Protein AF-0000000066796458 (afdb_homodimer)

InterPro domains:
  IPR023753 FAD/NAD(P)-binding domain [PF07992] (12-344)
  IPR036188 FAD/NAD(P)-binding domain superfamily [SSF51905] (10-226)
  IPR036188 FAD/NAD(P)-binding domain superfamily [SSF51905] (180-357)
  IPR045024 Alternative NADH dehydrogenase [PTHR43706] (9-433)
  IPR054585 External alternative NADH-ubiquinone oxidoreductase-like, C-terminal domain [PF22366] (369-431)

GO terms:
  GO:0005739 mitochondrion (C, HTP)
  GO:0020023 kinetoplast (C, HTP)
  GO:0005737 cytoplasm (C, IDA)
  GO:0020023 kinetoplast (C, IDA)
  GO:0006120 mitochondrial electron transport, NADH to ubiquinone (P, TAS)

Nearest PDB structures (foldseek):
  4g9k-assembly1_B  TM=8.870E-01  e=6.643E-41  Saccharomyces cerevisiae S288C
  4g6h-assembly1_A  TM=8.656E-01  e=2.633E-40  Saccharomyces cerevisiae S288C
  4g74-assembly1_A  TM=8.724E-01  e=1.170E-39  Saccharomyces cerevisiae S288C
  5yjw-assembly1_A-2  TM=8.589E-01  e=6.544E-39  Saccharomyces cerevisiae S288C
  5yjx-assembly1_A  TM=8.489E-01  e=7.285E-38  Saccharomyces cerevisiae S288C

pLDDT: mean 87.59, std 17.46, range [17.95, 98.94]

Radius of gyration: 33.26 Å; Cα contacts (8 Å, |Δi|>4): 1924; chains: 2; bounding box: 100×132×103 Å

Structure (mmCIF, N/CA/C/O backbone):
data_AF-0000000066796458-model_v1
#
loop_
_entity.id
_entity.type
_entity.pdbx_description
1 polymer 'NADH dehydrogenase'
#
loop_
_atom_site.group_PDB
_atom_site.id
_atom_site.type_symbol
_atom_site.label_atom_id
_atom_site.label_alt_id
_atom_site.label_comp_id
_atom_site.label_asym_id
_atom_site.label_entity_id
_atom_site.label_seq_id
_atom_site.pdbx_PDB_ins_code
_atom_site.Cartn_x
_atom_site.Cartn_y
_atom_site.Cartn_z
_atom_site.occupancy
_atom_site.B_iso_or_equiv
_atom_site.auth_seq_id
_atom_site.auth_comp_id
_atom_site.auth_asym_id
_atom_site.auth_atom_id
_atom_site.pdbx_PDB_model_num
ATOM 1 N N . MET A 1 1 ? 23.719 58.906 5.25 1 24.83 1 MET A N 1
ATOM 2 C CA . MET A 1 1 ? 22.719 58.219 6.074 1 24.83 1 MET A CA 1
ATOM 3 C C . MET A 1 1 ? 22.438 56.812 5.531 1 24.83 1 MET A C 1
ATOM 5 O O . MET A 1 1 ? 21.875 56.656 4.441 1 24.83 1 MET A O 1
ATOM 9 N N . ILE A 1 2 ? 23.312 55.938 5.594 1 31.08 2 ILE A N 1
ATOM 10 C CA . ILE A 1 2 ? 23.359 54.594 5.008 1 31.08 2 ILE A CA 1
ATOM 11 C C . ILE A 1 2 ? 22.141 53.812 5.461 1 31.08 2 ILE A C 1
ATOM 13 O O . ILE A 1 2 ? 21.891 53.656 6.664 1 31.08 2 ILE A O 1
ATOM 17 N N . CYS A 1 3 ? 21.016 53.969 4.75 1 30.38 3 CYS A N 1
ATOM 18 C CA . CYS A 1 3 ? 19.812 53.188 4.992 1 30.38 3 CYS A CA 1
ATOM 19 C C . CYS A 1 3 ? 20.172 51.75 5.324 1 30.38 3 CYS A C 1
ATOM 21 O O . CYS A 1 3 ? 20.781 51.031 4.508 1 30.38 3 CYS A O 1
ATOM 23 N N . ARG A 1 4 ? 20.781 51.531 6.461 1 32.91 4 ARG A N 1
ATOM 24 C CA . ARG A 1 4 ? 20.906 50.156 6.918 1 32.91 4 ARG A CA 1
ATOM 25 C C . ARG A 1 4 ? 19.656 49.344 6.559 1 32.91 4 ARG A C 1
ATOM 27 O O . ARG A 1 4 ? 18.578 49.562 7.137 1 32.91 4 ARG A O 1
ATOM 34 N N . THR A 1 5 ? 19.375 49.219 5.312 1 35.66 5 THR A N 1
ATOM 35 C CA . THR A 1 5 ? 18.359 48.281 4.875 1 35.66 5 THR A CA 1
ATOM 36 C C . THR A 1 5 ? 18.344 47.062 5.785 1 35.66 5 THR A C 1
ATOM 38 O O . THR A 1 5 ? 19.281 46.25 5.773 1 35.66 5 THR A O 1
ATOM 41 N N . SER A 1 6 ? 18.203 47.219 7.023 1 37.72 6 SER A N 1
ATOM 42 C CA . SER A 1 6 ? 17.984 46.094 7.945 1 37.72 6 SER A CA 1
ATOM 43 C C . SER A 1 6 ? 17.281 44.938 7.254 1 37.72 6 SER A C 1
ATOM 45 O O . SER A 1 6 ? 16.188 45.094 6.723 1 37.72 6 SER A O 1
ATOM 47 N N . PHE A 1 7 ? 17.828 44.219 6.367 1 44.56 7 PHE A N 1
ATOM 48 C CA . PHE A 1 7 ? 17.328 42.969 5.77 1 44.56 7 PHE A CA 1
ATOM 49 C C . PHE A 1 7 ? 16.375 42.25 6.719 1 44.56 7 PHE A C 1
ATOM 51 O O . PHE A 1 7 ? 16.812 41.625 7.688 1 44.56 7 PHE A O 1
ATOM 58 N N . LEU A 1 8 ? 15.32 42.844 7.133 1 55 8 LEU A N 1
ATOM 59 C CA . LEU A 1 8 ? 14.312 42.375 8.078 1 55 8 LEU A CA 1
ATOM 60 C C . LEU A 1 8 ? 13.93 40.938 7.805 1 55 8 LEU A C 1
ATOM 62 O O . LEU A 1 8 ? 13.594 40.594 6.672 1 55 8 LEU A O 1
ATOM 66 N N . ARG A 1 9 ? 14.398 40 8.609 1 80.75 9 ARG A N 1
ATOM 67 C CA . ARG A 1 9 ? 14.102 38.562 8.594 1 80.75 9 ARG A CA 1
ATOM 68 C C . ARG A 1 9 ? 12.602 38.312 8.5 1 80.75 9 ARG A C 1
ATOM 70 O O . ARG A 1 9 ? 11.812 38.969 9.164 1 80.75 9 ARG A O 1
ATOM 77 N N . LYS A 1 10 ? 12.133 37.625 7.461 1 92.44 10 LYS A N 1
ATOM 78 C CA . LYS A 1 10 ? 10.727 37.219 7.324 1 92.44 10 LYS A CA 1
ATOM 79 C C . LYS A 1 10 ? 10.219 36.531 8.586 1 92.44 10 LYS A C 1
ATOM 81 O O . LYS A 1 10 ? 10.938 35.75 9.195 1 92.44 10 LYS A O 1
ATOM 86 N N . PRO A 1 11 ? 9.039 37 9 1 97.06 11 PRO A N 1
ATOM 87 C CA . PRO A 1 11 ? 8.453 36.312 10.156 1 97.06 11 PRO A CA 1
ATOM 88 C C . PRO A 1 11 ? 8.273 34.812 9.914 1 97.06 11 PRO A C 1
ATOM 90 O O . PRO A 1 11 ? 7.906 34.375 8.812 1 97.06 11 PRO A O 1
ATOM 93 N N . LYS A 1 12 ? 8.547 34.062 10.914 1 98 12 LYS A N 1
ATOM 94 C CA . LYS A 1 12 ? 8.391 32.625 10.852 1 98 12 LYS A CA 1
ATOM 95 C C . LYS A 1 12 ? 6.953 32.219 11.164 1 98 12 LYS A C 1
ATOM 97 O O . LYS A 1 12 ? 6.457 32.469 12.266 1 98 12 LYS A O 1
ATOM 102 N N . VAL A 1 13 ? 6.324 31.625 10.18 1 98.75 13 VAL A N 1
ATOM 103 C CA . VAL A 1 13 ? 4.973 31.094 10.336 1 98.75 13 VAL A CA 1
ATOM 104 C C . VAL A 1 13 ? 5.02 29.578 10.406 1 98.75 13 VAL A C 1
ATOM 106 O O . VAL A 1 13 ? 5.414 28.906 9.445 1 98.75 13 VAL A O 1
ATOM 109 N N . VAL A 1 14 ? 4.621 29 11.547 1 98.81 14 VAL A N 1
ATOM 110 C CA . VAL A 1 14 ? 4.637 27.547 11.773 1 98.81 14 VAL A CA 1
ATOM 111 C C . VAL A 1 14 ? 3.215 27 11.695 1 98.81 14 VAL A C 1
ATOM 113 O O . VAL A 1 14 ? 2.301 27.531 12.328 1 98.81 14 VAL A O 1
ATOM 116 N N . VAL A 1 15 ? 3.023 26.016 10.906 1 98.88 15 VAL A N 1
ATOM 117 C CA . VAL A 1 15 ? 1.734 25.359 10.727 1 98.88 15 VAL A CA 1
ATOM 118 C C . VAL A 1 15 ? 1.829 23.906 11.203 1 98.88 15 VAL A C 1
ATOM 120 O O . VAL A 1 15 ? 2.73 23.172 10.789 1 98.88 15 VAL A O 1
ATOM 123 N N . VAL A 1 16 ? 0.887 23.469 12.031 1 98.81 16 VAL A N 1
ATOM 124 C CA . VAL A 1 16 ? 0.865 22.094 12.523 1 98.81 16 VAL A CA 1
ATOM 125 C C . VAL A 1 16 ? -0.276 21.328 11.867 1 98.81 16 VAL A C 1
ATOM 127 O O . VAL A 1 16 ? -1.442 21.5 12.219 1 98.81 16 VAL A O 1
ATOM 130 N N . GLY A 1 17 ? 0.094 20.484 10.914 1 98.5 17 GLY A N 1
ATOM 131 C CA . GLY A 1 17 ? -0.907 19.656 10.273 1 98.5 17 GLY A CA 1
ATOM 132 C C . GLY A 1 17 ? -0.966 19.828 8.773 1 98.5 17 GLY A C 1
ATOM 133 O O . GLY A 1 17 ? -0.802 20.953 8.273 1 98.5 17 GLY A O 1
ATOM 134 N N . THR A 1 18 ? -1.257 18.734 8.055 1 98.12 18 THR A N 1
ATOM 135 C CA . THR A 1 18 ? -1.373 18.766 6.598 1 98.12 18 THR A CA 1
ATOM 136 C C . THR A 1 18 ? -2.762 18.312 6.16 1 98.12 18 THR A C 1
ATOM 138 O O . THR A 1 18 ? -2.92 17.719 5.086 1 98.12 18 THR A O 1
ATOM 141 N N . GLY A 1 19 ? -3.783 18.5 7 1 97.56 19 GLY A N 1
ATOM 142 C CA . GLY A 1 19 ? -5.164 18.266 6.617 1 97.56 19 GLY A CA 1
ATOM 143 C C . GLY A 1 19 ? -5.754 19.375 5.773 1 97.56 19 GLY A C 1
ATOM 144 O O . GLY A 1 19 ? -5.02 20.172 5.188 1 97.56 19 GLY A O 1
ATOM 145 N N . TRP A 1 20 ? -7.023 19.422 5.715 1 97.31 20 TRP A N 1
ATOM 146 C CA . TRP A 1 20 ? -7.734 20.375 4.867 1 97.31 20 TRP A CA 1
ATOM 147 C C . TRP A 1 20 ? -7.395 21.812 5.254 1 97.31 20 TRP A C 1
ATOM 149 O O . TRP A 1 20 ? -7.012 22.609 4.406 1 97.31 20 TRP A O 1
ATOM 159 N N . ALA A 1 21 ? -7.473 22.125 6.512 1 98.56 21 ALA A N 1
ATOM 160 C CA . ALA A 1 21 ? -7.23 23.5 6.965 1 98.56 21 ALA A CA 1
ATOM 161 C C . ALA A 1 21 ? -5.777 23.906 6.742 1 98.56 21 ALA A C 1
ATOM 163 O O . ALA A 1 21 ? -5.496 24.953 6.176 1 98.56 21 ALA A O 1
ATOM 164 N N . GLY A 1 22 ? -4.887 23 7.145 1 98.62 22 GLY A N 1
ATOM 165 C CA . GLY A 1 22 ? -3.467 23.281 7.008 1 98.62 22 GLY A CA 1
ATOM 166 C C . GLY A 1 22 ? -3.025 23.438 5.566 1 98.62 22 GLY A C 1
ATOM 167 O O . GLY A 1 22 ? -2.303 24.375 5.23 1 98.62 22 GLY A O 1
ATOM 168 N N . CYS A 1 23 ? -3.441 22.641 4.738 1 97.5 23 CYS A N 1
ATOM 169 C CA . CYS A 1 23 ? -3 22.641 3.348 1 97.5 23 CYS A CA 1
ATOM 170 C C . CYS A 1 23 ? -3.51 23.875 2.615 1 97.5 23 CYS A C 1
ATOM 172 O O . CYS A 1 23 ? -2.785 24.469 1.818 1 97.5 23 CYS A O 1
ATOM 174 N N . TYR A 1 24 ? -4.758 24.266 2.844 1 97.88 24 TYR A N 1
ATOM 175 C CA . TYR A 1 24 ? -5.297 25.453 2.176 1 97.88 24 TYR A CA 1
ATOM 176 C C . TYR A 1 24 ? -4.633 26.719 2.695 1 97.88 24 TYR A C 1
ATOM 178 O O . TYR A 1 24 ? -4.395 27.656 1.933 1 97.88 24 TYR A O 1
ATOM 186 N N . PHE A 1 25 ? -4.332 26.734 3.963 1 98.75 25 PHE A N 1
ATOM 187 C CA . PHE A 1 25 ? -3.582 27.859 4.52 1 98.75 25 PHE A CA 1
ATOM 188 C C . PHE A 1 25 ? -2.205 27.953 3.875 1 98.75 25 PHE A C 1
ATOM 190 O O . PHE A 1 25 ? -1.807 29.031 3.412 1 98.75 25 PHE A O 1
ATOM 197 N N . VAL A 1 26 ? -1.498 26.812 3.852 1 98.5 26 VAL A N 1
ATOM 198 C CA . VAL A 1 26 ? -0.146 26.75 3.309 1 98.5 26 VAL A CA 1
ATOM 199 C C . VAL A 1 26 ? -0.166 27.125 1.828 1 98.5 26 VAL A C 1
ATOM 201 O O . VAL A 1 26 ? 0.687 27.875 1.363 1 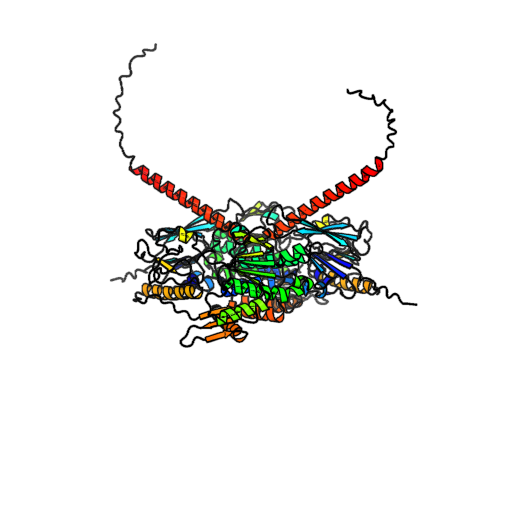98.5 26 VAL A O 1
ATOM 204 N N . ARG A 1 27 ? -1.119 26.609 1.102 1 97.25 27 ARG A N 1
ATOM 205 C CA . ARG A 1 27 ? -1.263 26.875 -0.326 1 97.25 27 ARG A CA 1
ATOM 206 C C . ARG A 1 27 ? -1.383 28.359 -0.599 1 97.25 27 ARG A C 1
ATOM 208 O O . ARG A 1 27 ? -0.765 28.891 -1.532 1 97.25 27 ARG A O 1
ATOM 215 N N . ASP A 1 28 ? -2.15 29.094 0.229 1 97.88 28 ASP A N 1
ATOM 216 C CA . ASP A 1 28 ? -2.514 30.469 -0.081 1 97.88 28 ASP A CA 1
ATOM 217 C C . ASP A 1 28 ? -1.614 31.453 0.66 1 97.88 28 ASP A C 1
ATOM 219 O O . ASP A 1 28 ? -1.725 32.656 0.469 1 97.88 28 ASP A O 1
ATOM 223 N N . THR A 1 29 ? -0.747 30.969 1.552 1 98.38 29 THR A N 1
ATOM 224 C CA . THR A 1 29 ? 0.229 31.828 2.199 1 98.38 29 THR A CA 1
ATOM 225 C C . THR A 1 29 ? 1.327 32.25 1.221 1 98.38 29 THR A C 1
ATOM 227 O O . THR A 1 29 ? 1.844 31.406 0.478 1 98.38 29 THR A O 1
ATOM 230 N N . LYS A 1 30 ? 1.652 33.531 1.24 1 97.62 30 LYS A N 1
ATOM 231 C CA . LYS A 1 30 ? 2.668 34.031 0.325 1 97.62 30 LYS A CA 1
ATOM 232 C C . LYS A 1 30 ? 4.07 33.844 0.896 1 97.62 30 LYS A C 1
ATOM 234 O O . LYS A 1 30 ? 4.441 34.5 1.874 1 97.62 30 LYS A O 1
ATOM 239 N N . PRO A 1 31 ? 4.809 33 0.261 1 96.25 31 PRO A N 1
ATOM 240 C CA . PRO A 1 31 ? 6.145 32.719 0.79 1 96.25 31 PRO A CA 1
ATOM 241 C C . PRO A 1 31 ? 7.082 33.906 0.721 1 96.25 31 PRO A C 1
ATOM 243 O O . PRO A 1 31 ? 8.141 33.906 1.354 1 96.25 31 PRO A O 1
ATOM 246 N N . GLN A 1 32 ? 6.766 34.938 -0.009 1 96.06 32 GLN A N 1
ATOM 247 C CA . GLN A 1 32 ? 7.562 36.156 -0.087 1 96.06 32 GLN A CA 1
ATOM 248 C C . GLN A 1 32 ? 7.438 37 1.19 1 96.06 32 GLN A C 1
ATOM 250 O O . GLN A 1 32 ? 8.312 37.812 1.498 1 96.06 32 GLN A O 1
ATOM 255 N N . LEU A 1 33 ? 6.406 36.719 1.943 1 96.62 33 LEU A N 1
ATOM 256 C CA . LEU A 1 33 ? 6.117 37.531 3.127 1 96.62 33 LEU A CA 1
ATOM 257 C C . LEU A 1 33 ? 6.504 36.781 4.398 1 96.62 33 LEU A C 1
ATOM 259 O O . LEU A 1 33 ? 6.668 37.375 5.457 1 96.62 33 LEU A O 1
ATOM 263 N N . ALA A 1 34 ? 6.637 35.469 4.297 1 96.75 34 ALA A N 1
ATOM 264 C CA . ALA A 1 34 ? 6.801 34.688 5.504 1 96.75 34 ALA A CA 1
ATOM 265 C C . ALA A 1 34 ? 7.777 33.531 5.27 1 96.75 34 ALA A C 1
ATOM 267 O O . ALA A 1 34 ? 7.883 33 4.148 1 96.75 34 ALA A O 1
ATOM 268 N N . GLU A 1 35 ? 8.492 33.188 6.332 1 97.75 35 GLU A N 1
ATOM 269 C CA . GLU A 1 35 ? 9.188 31.906 6.406 1 97.75 35 GLU A CA 1
ATOM 270 C C . GLU A 1 35 ? 8.258 30.797 6.898 1 97.75 35 GLU A C 1
ATOM 272 O O . GLU A 1 35 ? 7.82 30.812 8.055 1 97.75 35 GLU A O 1
ATOM 277 N N . LEU A 1 36 ? 8.023 29.844 6.039 1 98.19 36 LEU A N 1
ATOM 278 C CA . LEU A 1 36 ? 6.984 28.844 6.301 1 98.19 36 LEU A CA 1
ATOM 279 C C . LEU A 1 36 ? 7.594 27.547 6.824 1 98.19 36 LEU A C 1
ATOM 281 O O . LEU A 1 36 ? 8.516 27 6.215 1 98.19 36 LEU A O 1
ATOM 285 N N . HIS A 1 37 ? 7.105 27.078 7.953 1 98.5 37 HIS A N 1
ATOM 286 C CA . HIS A 1 37 ? 7.441 25.766 8.516 1 98.5 37 HIS A CA 1
ATOM 287 C C . HIS A 1 37 ? 6.195 24.922 8.734 1 98.5 37 HIS A C 1
ATOM 289 O O . HIS A 1 37 ? 5.297 25.312 9.492 1 98.5 37 HIS A O 1
ATOM 295 N N . VAL A 1 38 ? 6.168 23.781 8.062 1 98.75 38 VAL A N 1
ATOM 296 C CA . VAL A 1 38 ? 5.031 22.875 8.195 1 98.75 38 VAL A CA 1
ATOM 297 C C . VAL A 1 38 ? 5.453 21.625 8.977 1 98.75 38 VAL A C 1
ATOM 299 O O . VAL A 1 38 ? 6.422 20.953 8.609 1 98.75 38 VAL A O 1
ATOM 302 N N . LEU A 1 39 ? 4.754 21.344 10.062 1 98.5 39 LEU A N 1
ATOM 303 C CA . LEU A 1 39 ? 5.012 20.188 10.922 1 98.5 39 LEU A CA 1
ATOM 304 C C . LEU A 1 39 ? 3.857 19.203 10.867 1 98.5 39 LEU A C 1
ATOM 306 O O . LEU A 1 39 ? 2.701 19.578 11.07 1 98.5 39 LEU A O 1
ATOM 310 N N . SER A 1 40 ? 4.168 17.984 10.547 1 97.88 40 SER A N 1
ATOM 311 C CA . SER A 1 40 ? 3.113 16.984 10.469 1 97.88 40 SER A CA 1
ATOM 312 C C . SER A 1 40 ? 3.697 15.57 10.477 1 97.88 40 SER A C 1
ATOM 314 O O . SER A 1 40 ? 4.887 15.383 10.211 1 97.88 40 SER A O 1
ATOM 316 N N . THR A 1 41 ? 2.871 14.617 10.812 1 94.62 41 THR A N 1
ATOM 317 C CA . THR A 1 41 ? 3.283 13.219 10.758 1 94.62 41 THR A CA 1
ATOM 318 C C . THR A 1 41 ? 3.201 12.688 9.328 1 94.62 41 THR A C 1
ATOM 320 O O . THR A 1 41 ? 3.801 11.656 9.016 1 94.62 41 THR A O 1
ATOM 323 N N . ARG A 1 42 ? 2.467 13.367 8.516 1 94.06 42 ARG A N 1
ATOM 324 C CA . ARG A 1 42 ? 2.322 12.977 7.117 1 94.06 42 ARG A CA 1
ATOM 325 C C . ARG A 1 42 ? 2.756 14.109 6.191 1 94.06 42 ARG A C 1
ATOM 327 O O . ARG A 1 42 ? 2.477 15.281 6.457 1 94.06 42 ARG A O 1
ATOM 334 N N . ASN A 1 43 ? 3.316 13.805 5.043 1 96.62 43 ASN A N 1
ATOM 335 C CA . ASN A 1 43 ? 3.875 14.82 4.16 1 96.62 43 ASN A CA 1
ATOM 336 C C . ASN A 1 43 ? 2.924 15.148 3.012 1 96.62 43 ASN A C 1
ATOM 338 O O . ASN A 1 43 ? 3.355 15.625 1.959 1 96.62 43 ASN A O 1
ATOM 342 N N . HIS A 1 44 ? 1.617 14.789 3.174 1 96.56 44 HIS A N 1
ATOM 343 C CA . HIS A 1 44 ? 0.703 15 2.057 1 96.56 44 HIS A CA 1
ATOM 344 C C . HIS A 1 44 ? -0.709 15.297 2.547 1 96.56 44 HIS A C 1
ATOM 346 O O . HIS A 1 44 ? -1.036 15.031 3.707 1 96.56 44 HIS A O 1
ATOM 352 N N . HIS A 1 45 ? -1.419 15.938 1.652 1 96.56 45 HIS A N 1
ATOM 353 C CA . HIS A 1 45 ? -2.852 16.141 1.825 1 96.56 45 HIS A CA 1
ATOM 354 C C . HIS A 1 45 ? -3.65 14.977 1.254 1 96.56 45 HIS A C 1
ATOM 356 O O . HIS A 1 45 ? -3.295 14.422 0.209 1 96.56 45 HIS A O 1
ATOM 362 N N . VAL A 1 46 ? -4.68 14.57 1.955 1 96.38 46 VAL A N 1
ATOM 363 C CA . VAL A 1 46 ? -5.566 13.516 1.486 1 96.38 46 VAL A CA 1
ATOM 364 C C . VAL A 1 46 ? -6.93 14.094 1.133 1 96.38 46 VAL A C 1
ATOM 366 O O . VAL A 1 46 ? -7.531 14.82 1.933 1 96.38 46 VAL A O 1
ATOM 369 N N . LEU A 1 47 ? -7.367 13.797 -0.037 1 94.88 47 LEU A N 1
ATOM 370 C CA . LEU A 1 47 ? -8.734 14.141 -0.416 1 94.88 47 LEU A CA 1
ATOM 371 C C . LEU A 1 47 ? -9.727 13.141 0.167 1 94.88 47 LEU A C 1
ATOM 373 O O . LEU A 1 47 ? -10.242 12.281 -0.551 1 94.88 47 LEU A O 1
ATOM 377 N N . THR A 1 48 ? -10.125 13.375 1.337 1 93.19 48 THR A N 1
ATOM 378 C CA . THR A 1 48 ? -10.805 12.406 2.191 1 93.19 48 THR A CA 1
ATOM 379 C C . THR A 1 48 ? -12.18 12.062 1.622 1 93.19 48 THR A C 1
ATOM 381 O O . THR A 1 48 ? -12.672 10.945 1.813 1 93.19 48 THR A O 1
ATOM 384 N N . PRO A 1 49 ? -12.859 12.922 0.902 1 90.31 49 PRO A N 1
ATOM 385 C CA . PRO A 1 49 ? -14.172 12.531 0.362 1 90.31 49 PRO A CA 1
ATOM 386 C C . PRO A 1 49 ? -14.078 11.383 -0.64 1 90.31 49 PRO A C 1
ATOM 388 O O . PRO A 1 49 ? -15.062 10.688 -0.881 1 90.31 49 PRO A O 1
ATOM 391 N N . LEU A 1 50 ? -12.961 11.219 -1.233 1 93.69 50 LEU A N 1
ATOM 392 C CA . LEU A 1 50 ? -12.781 10.172 -2.234 1 93.69 50 LEU A CA 1
ATOM 393 C C . LEU A 1 50 ? -12.18 8.922 -1.607 1 93.69 50 LEU A C 1
ATOM 395 O O . LEU A 1 50 ? -12.008 7.906 -2.283 1 93.69 50 LEU A O 1
ATOM 399 N N . LEU A 1 51 ? -11.898 8.969 -0.335 1 94.94 51 LEU A N 1
ATOM 400 C CA . LEU A 1 51 ? -11.219 7.895 0.381 1 94.94 51 LEU A CA 1
ATOM 401 C C . LEU A 1 51 ? -12.031 6.605 0.329 1 94.94 51 LEU A C 1
ATOM 403 O O . LEU A 1 51 ? -11.477 5.523 0.12 1 94.94 51 LEU A O 1
ATOM 407 N N . PRO A 1 52 ? -13.398 6.637 0.462 1 95 52 PRO A N 1
ATOM 408 C CA . PRO A 1 52 ? -14.188 5.402 0.424 1 95 52 PRO A CA 1
ATOM 409 C C . PRO A 1 52 ? -14.016 4.633 -0.885 1 95 52 PRO A C 1
ATOM 411 O O . PRO A 1 52 ? -13.977 3.4 -0.879 1 95 52 PRO A O 1
ATOM 414 N N . GLN A 1 53 ? -13.82 5.312 -1.939 1 95.12 53 GLN A N 1
ATOM 415 C CA . GLN A 1 53 ? -13.719 4.676 -3.248 1 95.12 53 GLN A CA 1
ATOM 416 C C . GLN A 1 53 ? -12.398 3.932 -3.395 1 95.12 53 GLN A C 1
ATOM 418 O O . GLN A 1 53 ? -12.258 3.068 -4.266 1 95.12 53 GLN A O 1
ATOM 423 N N . THR A 1 54 ? -11.414 4.266 -2.602 1 96.31 54 THR A N 1
ATOM 424 C CA . THR A 1 54 ? -10.141 3.549 -2.65 1 96.31 54 THR A CA 1
ATOM 425 C C . THR A 1 54 ? -10.258 2.191 -1.962 1 96.31 54 THR A C 1
ATOM 427 O O . THR A 1 54 ? -9.547 1.25 -2.311 1 96.31 54 THR A O 1
ATOM 430 N N . THR A 1 55 ? -11.18 2.027 -1.027 1 96.88 55 THR A N 1
ATOM 431 C CA . THR A 1 55 ? -11.328 0.794 -0.262 1 96.88 55 THR A CA 1
ATOM 432 C C . THR A 1 55 ? -11.891 -0.32 -1.136 1 96.88 55 THR A C 1
ATOM 434 O O . THR A 1 55 ? -11.758 -1.502 -0.813 1 96.88 55 THR A O 1
ATOM 437 N N . THR A 1 56 ? -12.562 0.054 -2.223 1 95.69 56 THR A N 1
ATOM 438 C CA . THR A 1 56 ? -13.195 -0.943 -3.076 1 95.69 56 THR A CA 1
ATOM 439 C C . THR A 1 56 ? -12.438 -1.093 -4.391 1 95.69 56 THR A C 1
ATOM 441 O O . THR A 1 56 ? -12.867 -1.835 -5.281 1 95.69 56 THR A O 1
ATOM 444 N N . GLY A 1 57 ? -11.375 -0.358 -4.562 1 93 57 GLY A N 1
ATOM 445 C CA . GLY A 1 57 ? -10.531 -0.533 -5.727 1 93 57 GLY A CA 1
ATOM 446 C C . GLY A 1 57 ? -10.93 0.347 -6.898 1 93 57 GLY A C 1
ATOM 447 O O . GLY A 1 57 ? -10.391 0.209 -8 1 93 57 GLY A O 1
ATOM 448 N N . THR A 1 58 ? -11.859 1.288 -6.703 1 93.75 58 THR A N 1
ATOM 449 C CA . THR A 1 58 ? -12.258 2.209 -7.762 1 93.75 58 THR A CA 1
ATOM 450 C C . THR A 1 58 ? -11.148 3.213 -8.055 1 93.75 58 THR A C 1
ATOM 452 O O . THR A 1 58 ? -10.852 3.5 -9.211 1 93.75 58 THR A O 1
ATOM 455 N N . LEU A 1 59 ? -10.609 3.736 -6.988 1 94.25 59 LEU A N 1
ATOM 456 C CA . LEU A 1 59 ? -9.508 4.691 -7.094 1 94.25 59 LEU A CA 1
ATOM 457 C C . LEU A 1 59 ? -8.234 4.125 -6.48 1 94.25 59 LEU A C 1
ATOM 459 O O . LEU A 1 59 ? -8.289 3.348 -5.523 1 94.25 59 LEU A O 1
ATOM 463 N N . GLU A 1 60 ? -7.133 4.52 -7.078 1 94.62 60 GLU A N 1
ATOM 464 C CA . GLU A 1 60 ? -5.844 4.223 -6.461 1 94.62 60 GLU A CA 1
ATOM 465 C C . GLU A 1 60 ? -5.562 5.16 -5.289 1 94.62 60 GLU A C 1
ATOM 467 O O . GLU A 1 60 ? -5.945 6.328 -5.32 1 94.62 60 GLU A O 1
ATOM 472 N N . PHE A 1 61 ? -4.875 4.715 -4.348 1 95.44 61 PHE A N 1
ATOM 473 C CA . PHE A 1 61 ? -4.629 5.457 -3.115 1 95.44 61 PHE A CA 1
ATOM 474 C C . PHE A 1 61 ? -3.861 6.738 -3.4 1 95.44 61 PHE A C 1
ATOM 476 O O . PHE A 1 61 ? -4.219 7.809 -2.9 1 95.44 61 PHE A O 1
ATOM 483 N N . ARG A 1 62 ? -2.877 6.688 -4.164 1 93 62 ARG A N 1
ATOM 484 C CA . ARG A 1 62 ? -2.01 7.836 -4.398 1 93 62 ARG A CA 1
ATOM 485 C C . ARG A 1 62 ? -2.717 8.891 -5.242 1 93 62 ARG A C 1
ATOM 487 O O . ARG A 1 62 ? -2.318 10.055 -5.246 1 93 62 ARG A O 1
ATOM 494 N N . SER A 1 63 ? -3.758 8.508 -5.934 1 93.62 63 SER A N 1
ATOM 495 C CA . SER A 1 63 ? -4.488 9.445 -6.781 1 93.62 63 SER A CA 1
ATOM 496 C C . SER A 1 63 ? -5.199 10.508 -5.949 1 93.62 63 SER A C 1
ATOM 498 O O . SER A 1 63 ? -5.555 11.57 -6.465 1 93.62 63 SER A O 1
ATOM 500 N N . ILE A 1 64 ? -5.355 10.258 -4.66 1 95.25 64 ILE A N 1
ATOM 501 C CA . ILE A 1 64 ? -6.094 11.211 -3.842 1 95.25 64 ILE A CA 1
ATOM 502 C C . ILE A 1 64 ? -5.16 11.844 -2.811 1 95.25 64 ILE A C 1
ATOM 504 O O . ILE A 1 64 ? -5.613 12.367 -1.794 1 95.25 64 ILE A O 1
ATOM 508 N N . CYS A 1 65 ? -3.863 11.648 -2.998 1 95.5 65 CYS A N 1
ATOM 509 C CA . CYS A 1 65 ? -2.842 12.242 -2.141 1 95.5 65 CYS A CA 1
ATOM 510 C C . CYS A 1 65 ? -2.062 13.32 -2.885 1 95.5 65 CYS A C 1
ATOM 512 O O . CYS A 1 65 ? -1.733 13.148 -4.059 1 95.5 65 CYS A O 1
ATOM 514 N N . GLU A 1 66 ? -1.771 14.375 -2.225 1 94.25 66 GLU A N 1
ATOM 515 C CA . GLU A 1 66 ? -0.934 15.43 -2.789 1 94.25 66 GLU A CA 1
ATOM 516 C C . GLU A 1 66 ? 0.163 15.844 -1.814 1 94.25 66 GLU A C 1
ATOM 518 O O . GLU A 1 66 ? -0.124 16.344 -0.726 1 94.25 66 GLU A O 1
ATOM 523 N N . PRO A 1 67 ? 1.41 15.656 -2.234 1 94.88 67 PRO A N 1
ATOM 524 C CA . PRO A 1 67 ? 2.5 16.094 -1.354 1 94.88 67 PRO A CA 1
ATOM 525 C C . PRO A 1 67 ? 2.436 17.578 -1.015 1 94.88 67 PRO A C 1
ATOM 527 O O . PRO A 1 67 ? 2.094 18.391 -1.873 1 94.88 67 PRO A O 1
ATOM 530 N N . ILE A 1 68 ? 2.799 17.922 0.188 1 96.69 68 ILE A N 1
ATOM 531 C CA . ILE A 1 68 ? 2.695 19.297 0.681 1 96.69 68 ILE A CA 1
ATOM 532 C C . ILE A 1 68 ? 3.633 20.203 -0.113 1 96.69 68 ILE A C 1
ATOM 534 O O . ILE A 1 68 ? 3.328 21.375 -0.341 1 96.69 68 ILE A O 1
ATOM 538 N N . THR A 1 69 ? 4.766 19.688 -0.651 1 95.31 69 THR A N 1
ATOM 539 C CA . THR A 1 69 ? 5.73 20.484 -1.406 1 95.31 69 THR A CA 1
ATOM 540 C C . THR A 1 69 ? 5.207 20.781 -2.807 1 95.31 69 THR A C 1
ATOM 542 O O . THR A 1 69 ? 5.715 21.672 -3.484 1 95.31 69 THR A O 1
ATOM 545 N N . ARG A 1 70 ? 4.266 20.047 -3.246 1 93.25 70 ARG A N 1
ATOM 546 C CA . ARG A 1 70 ? 3.609 20.375 -4.508 1 93.25 70 ARG A CA 1
ATOM 547 C C . ARG A 1 70 ? 2.539 21.438 -4.305 1 93.25 70 ARG A C 1
ATOM 549 O O . ARG A 1 70 ? 2.303 22.266 -5.191 1 93.25 70 ARG A O 1
ATOM 556 N N . ILE A 1 71 ? 1.931 21.406 -3.172 1 94.81 71 ILE A N 1
ATOM 557 C CA . ILE A 1 71 ? 0.917 22.391 -2.822 1 94.81 71 ILE A CA 1
ATOM 558 C C . ILE A 1 71 ? 1.572 23.766 -2.645 1 94.81 71 ILE A C 1
ATOM 560 O O . ILE A 1 71 ? 1.045 24.781 -3.111 1 94.81 71 ILE A O 1
ATOM 564 N N . GLN A 1 72 ? 2.729 23.828 -1.986 1 97 72 GLN A N 1
ATOM 565 C CA . GLN A 1 72 ? 3.551 25.016 -1.803 1 97 72 GLN A CA 1
ATOM 566 C C . GLN A 1 72 ? 5.012 24.734 -2.139 1 97 72 GLN A C 1
ATOM 568 O O . GLN A 1 72 ? 5.805 24.406 -1.253 1 97 72 GLN A O 1
ATOM 573 N N . PRO A 1 73 ? 5.398 24.984 -3.359 1 95.5 73 PRO A N 1
ATOM 574 C CA . PRO A 1 73 ? 6.738 24.641 -3.834 1 95.5 73 PRO A CA 1
ATOM 575 C C . PRO A 1 73 ? 7.84 25.359 -3.062 1 95.5 73 PRO A C 1
ATOM 577 O O . PRO A 1 73 ? 8.984 24.906 -3.031 1 95.5 73 PRO A O 1
ATOM 580 N N . ALA A 1 74 ? 7.496 26.438 -2.398 1 97.56 74 ALA A N 1
ATOM 581 C CA . ALA A 1 74 ? 8.484 27.188 -1.629 1 97.56 74 ALA A CA 1
ATOM 582 C C . ALA A 1 74 ? 9.062 26.344 -0.497 1 97.56 74 ALA A C 1
ATOM 584 O O . ALA A 1 74 ? 10.172 26.609 -0.021 1 97.56 74 ALA A O 1
ATOM 585 N N . LEU A 1 75 ? 8.328 25.344 -0.097 1 97.75 75 LEU A N 1
ATOM 586 C CA . LEU A 1 75 ? 8.758 24.5 1.01 1 97.75 75 LEU A CA 1
ATOM 587 C C . LEU A 1 75 ? 10.016 23.719 0.642 1 97.75 75 LEU A C 1
ATOM 589 O O . LEU A 1 75 ? 10.703 23.188 1.52 1 97.75 75 LEU A O 1
ATOM 593 N N . ALA A 1 76 ? 10.336 23.641 -0.61 1 96.06 76 ALA A N 1
ATOM 594 C CA . ALA A 1 76 ? 11.508 22.891 -1.071 1 96.06 76 ALA A CA 1
ATOM 595 C C . ALA A 1 76 ? 12.781 23.703 -0.877 1 96.06 76 ALA A C 1
ATOM 597 O O . ALA A 1 76 ? 13.891 23.172 -1.008 1 96.06 76 ALA A O 1
ATOM 598 N N . HIS A 1 77 ? 12.594 24.969 -0.523 1 96.38 77 HIS A N 1
ATOM 599 C CA . HIS A 1 77 ? 13.75 25.844 -0.444 1 96.38 77 HIS A CA 1
ATOM 600 C C . HIS A 1 77 ? 13.891 26.453 0.952 1 96.38 77 HIS A C 1
ATOM 602 O O . HIS A 1 77 ? 13 27.156 1.423 1 96.38 77 HIS A O 1
ATOM 608 N N . LEU A 1 78 ? 15.078 26.188 1.48 1 93.44 78 LEU A N 1
ATOM 609 C CA . LEU A 1 78 ? 15.359 26.797 2.779 1 93.44 78 LEU A CA 1
ATOM 610 C C . LEU A 1 78 ? 15.375 28.312 2.68 1 93.44 78 LEU A C 1
ATOM 612 O O . LEU A 1 78 ? 15.797 28.875 1.665 1 93.44 78 LEU A O 1
ATOM 616 N N . PRO A 1 79 ? 14.672 29.031 3.668 1 95.19 79 PRO A N 1
ATOM 617 C CA . PRO A 1 79 ? 14.445 28.516 5.023 1 95.19 79 PRO A CA 1
ATOM 618 C C . PRO A 1 79 ? 13.055 27.906 5.195 1 95.19 79 PRO A C 1
ATOM 620 O O . PRO A 1 79 ? 12.734 27.375 6.266 1 95.19 79 PRO A O 1
ATOM 623 N N . ASN A 1 80 ? 12.188 27.969 4.191 1 97.38 80 ASN A N 1
ATOM 624 C CA . ASN A 1 80 ? 10.938 27.219 4.273 1 97.38 80 ASN A CA 1
ATOM 625 C C . ASN A 1 80 ? 11.172 25.719 4.359 1 97.38 80 ASN A C 1
ATOM 627 O O . ASN A 1 80 ? 12.148 25.219 3.803 1 97.38 80 ASN A O 1
ATOM 631 N N . ARG A 1 81 ? 10.266 25.016 5.098 1 95.94 81 ARG A N 1
ATOM 632 C CA . ARG A 1 81 ? 10.539 23.594 5.148 1 95.94 81 ARG A CA 1
ATOM 633 C C . ARG A 1 81 ? 9.328 22.812 5.676 1 95.94 81 ARG A C 1
ATOM 635 O O . ARG A 1 81 ? 8.516 23.375 6.426 1 95.94 81 ARG A O 1
ATOM 642 N N . PHE A 1 82 ? 9.281 21.656 5.219 1 97.88 82 PHE A N 1
ATOM 643 C CA . PHE A 1 82 ? 8.43 20.641 5.828 1 97.88 82 PHE A CA 1
ATOM 644 C C . PHE A 1 82 ? 9.25 19.703 6.723 1 97.88 82 PHE A C 1
ATOM 646 O O . PHE A 1 82 ? 10.32 19.25 6.328 1 97.88 82 PHE A O 1
ATOM 653 N N . SER A 1 83 ? 8.742 19.453 7.953 1 97.25 83 SER A N 1
ATOM 654 C CA . SER A 1 83 ? 9.367 18.516 8.875 1 97.25 83 SER A CA 1
ATOM 655 C C . SER A 1 83 ? 8.391 17.438 9.32 1 97.25 83 SER A C 1
ATOM 657 O O . SER A 1 83 ? 7.348 17.75 9.906 1 97.25 83 SER A O 1
ATOM 659 N N . ARG A 1 84 ? 8.766 16.219 9 1 95.88 84 ARG A N 1
ATOM 660 C CA . ARG A 1 84 ? 7.957 15.117 9.531 1 95.88 84 ARG A CA 1
ATOM 661 C C . ARG A 1 84 ? 8.242 14.898 11.016 1 95.88 84 ARG A C 1
ATOM 663 O O . ARG A 1 84 ? 9.328 14.453 11.383 1 95.88 84 ARG A O 1
ATOM 670 N N . CYS A 1 85 ? 7.188 15.172 11.828 1 96.12 85 CYS A N 1
ATOM 671 C CA . CYS A 1 85 ? 7.41 15.062 13.266 1 96.12 85 CYS A CA 1
ATOM 672 C C . CYS A 1 85 ? 6.086 14.961 14.016 1 96.12 85 CYS A C 1
ATOM 674 O O . CYS A 1 85 ? 5.02 15.141 13.422 1 96.12 85 CYS A O 1
ATOM 676 N N . PHE A 1 86 ? 6.25 14.516 15.219 1 95.94 86 PHE A N 1
ATOM 677 C CA . PHE A 1 86 ? 5.168 14.484 16.188 1 95.94 86 PHE A CA 1
ATOM 678 C C . PHE A 1 86 ? 5.254 15.68 17.141 1 95.94 86 PHE A C 1
ATOM 680 O O . PHE A 1 86 ? 6.23 15.82 17.875 1 95.94 86 PHE A O 1
ATOM 687 N N . VAL A 1 87 ? 4.27 16.594 17.031 1 97.62 87 VAL A N 1
ATOM 688 C CA . VAL A 1 87 ? 4.219 17.734 17.938 1 97.62 87 VAL A CA 1
ATOM 689 C C . VAL A 1 87 ? 3.535 17.328 19.234 1 97.62 87 VAL A C 1
ATOM 691 O O . VAL A 1 87 ? 2.371 16.922 19.234 1 97.62 87 VAL A O 1
ATOM 694 N N . TYR A 1 88 ? 4.234 17.484 20.359 1 95.19 88 TYR A N 1
ATOM 695 C CA . TYR A 1 88 ? 3.656 16.938 21.578 1 95.19 88 TYR A CA 1
ATOM 696 C C . TYR A 1 88 ? 3.363 18.047 22.578 1 95.19 88 TYR A C 1
ATOM 698 O O . TYR A 1 88 ? 2.662 17.828 23.562 1 95.19 88 TYR A O 1
ATOM 706 N N . ASP A 1 89 ? 3.877 19.266 22.328 1 95.69 89 ASP A N 1
ATOM 707 C CA . ASP A 1 89 ? 3.613 20.375 23.25 1 95.69 89 ASP A CA 1
ATOM 708 C C . ASP A 1 89 ? 3.953 21.719 22.609 1 95.69 89 ASP A C 1
ATOM 710 O O . ASP A 1 89 ? 4.652 21.766 21.594 1 95.69 89 ASP A O 1
ATOM 714 N N . ILE A 1 90 ? 3.334 22.781 23.188 1 97.56 90 ILE A N 1
ATOM 715 C CA . ILE A 1 90 ? 3.609 24.156 22.75 1 97.56 90 ILE A CA 1
ATOM 716 C C . ILE A 1 90 ? 3.816 25.047 23.969 1 97.56 90 ILE A C 1
ATOM 718 O O . ILE A 1 90 ? 2.986 25.078 24.875 1 97.56 90 ILE A O 1
ATOM 722 N N . ASN A 1 91 ? 4.91 25.766 23.984 1 96.31 91 ASN A N 1
ATOM 723 C CA . ASN A 1 91 ? 5.148 26.812 24.953 1 96.31 91 ASN A CA 1
ATOM 724 C C . ASN A 1 91 ? 4.816 28.188 24.391 1 96.31 91 ASN A C 1
ATOM 726 O O . ASN A 1 91 ? 5.625 28.797 23.688 1 96.31 91 ASN A O 1
ATOM 730 N N . PHE A 1 92 ? 3.691 28.719 24.797 1 97.56 92 PHE A N 1
ATOM 731 C CA . PHE A 1 92 ? 3.205 29.953 24.219 1 97.56 92 PHE A CA 1
ATOM 732 C C . PHE A 1 92 ? 4.023 31.141 24.719 1 97.56 92 PHE A C 1
ATOM 734 O O . PHE A 1 92 ? 4.164 32.156 24.016 1 97.56 92 PHE A O 1
ATOM 741 N N . GLU A 1 93 ? 4.582 31.078 25.875 1 95.44 93 GLU A N 1
ATOM 742 C CA . GLU A 1 93 ? 5.398 32.156 26.438 1 95.44 93 GLU A CA 1
ATOM 743 C C . GLU A 1 93 ? 6.719 32.281 25.688 1 95.44 93 GLU A C 1
ATOM 745 O O . GLU A 1 93 ? 7.145 33.406 25.359 1 95.44 93 GLU A O 1
ATOM 750 N N . GLN A 1 94 ? 7.309 31.172 25.422 1 96.19 94 GLN A N 1
ATOM 751 C CA . GLN A 1 94 ? 8.586 31.172 24.703 1 96.19 94 GLN A CA 1
ATOM 752 C C . GLN A 1 94 ? 8.375 31.078 23.203 1 96.19 94 GLN A C 1
ATOM 754 O O . GLN A 1 94 ? 9.344 31.109 22.438 1 96.19 94 GLN A O 1
ATOM 759 N N . LYS A 1 95 ? 7.129 30.969 22.75 1 97.88 95 LYS A N 1
ATOM 760 C CA . LYS A 1 95 ? 6.758 30.828 21.344 1 97.88 95 LYS A CA 1
ATOM 761 C C . LYS A 1 95 ? 7.535 29.703 20.672 1 97.88 95 LYS A C 1
ATOM 763 O O . LYS A 1 95 ? 8.172 29.906 19.641 1 97.88 95 LYS A O 1
ATOM 768 N N . ARG A 1 96 ? 7.348 28.531 21.25 1 97.25 96 ARG A N 1
ATOM 769 C CA . ARG A 1 96 ? 8.109 27.359 20.812 1 97.25 96 ARG A CA 1
ATOM 770 C C . ARG A 1 96 ? 7.203 26.141 20.672 1 97.25 96 ARG A C 1
ATOM 772 O O . ARG A 1 96 ? 6.363 25.891 21.531 1 97.25 96 ARG A O 1
ATOM 779 N N . VAL A 1 97 ? 7.395 25.391 19.578 1 98.25 97 VAL A N 1
ATOM 780 C CA . VAL A 1 97 ? 6.695 24.141 19.344 1 98.25 97 VAL A CA 1
ATOM 781 C C . VAL A 1 97 ? 7.641 22.969 19.594 1 98.25 97 VAL A C 1
ATOM 783 O O . VAL A 1 97 ? 8.727 22.891 19.016 1 98.25 97 VAL A O 1
ATOM 786 N N . ASP A 1 98 ? 7.266 22.062 20.422 1 97.12 98 ASP A N 1
ATOM 787 C CA . ASP A 1 98 ? 8.094 20.906 20.766 1 97.12 98 ASP A CA 1
ATOM 788 C C . ASP A 1 98 ? 7.758 19.719 19.875 1 97.12 98 ASP A C 1
ATOM 790 O O . ASP A 1 98 ? 6.598 19.297 19.781 1 97.12 98 ASP A O 1
ATOM 794 N N . CYS A 1 99 ? 8.812 19.188 19.281 1 96.44 99 CYS A N 1
ATOM 795 C CA . CYS A 1 99 ? 8.641 18.156 18.266 1 96.44 99 CYS A CA 1
ATOM 796 C C . CYS A 1 99 ? 9.531 16.953 18.562 1 96.44 99 CYS A C 1
ATOM 798 O O . CYS A 1 99 ? 10.547 17.078 19.25 1 96.44 99 CYS A O 1
ATOM 800 N N . ILE A 1 100 ? 9.047 15.859 18.109 1 93.69 100 ILE A N 1
ATOM 801 C CA . ILE A 1 100 ? 9.828 14.633 18.188 1 93.69 100 ILE A CA 1
ATOM 802 C C . ILE A 1 100 ? 9.711 13.852 16.875 1 93.69 100 ILE A C 1
ATOM 804 O O . ILE A 1 100 ? 8.648 13.836 16.25 1 93.69 100 ILE A O 1
ATOM 808 N N . SER A 1 101 ? 10.836 13.305 16.422 1 90.94 101 SER A N 1
ATOM 809 C CA . SER A 1 101 ? 10.836 12.406 15.273 1 90.94 101 SER A CA 1
ATOM 810 C C . SER A 1 101 ? 11.508 11.078 15.609 1 90.94 101 SER A C 1
ATOM 812 O O . SER A 1 101 ? 12.32 11 16.531 1 90.94 101 SER A O 1
ATOM 814 N N . VAL A 1 102 ? 10.969 10.055 14.898 1 83.44 102 VAL A N 1
ATOM 815 C CA . VAL A 1 102 ? 11.477 8.703 15.141 1 83.44 102 VAL A CA 1
ATOM 816 C C . VAL A 1 102 ? 12.266 8.227 13.922 1 83.44 102 VAL A C 1
ATOM 818 O O . VAL A 1 102 ? 11.867 8.461 12.781 1 83.44 102 VAL A O 1
ATOM 821 N N . ASP A 1 103 ? 13.398 7.648 14.203 1 74.62 103 ASP A N 1
ATOM 822 C CA . ASP A 1 103 ? 14.227 7.102 13.125 1 74.62 103 ASP A CA 1
ATOM 823 C C . ASP A 1 103 ? 13.625 5.805 12.586 1 74.62 103 ASP A C 1
ATOM 825 O O . ASP A 1 103 ? 13.133 4.977 13.352 1 74.62 103 ASP A O 1
ATOM 829 N N . ASN A 1 104 ? 13.438 5.742 11.32 1 64.81 104 ASN A N 1
ATOM 830 C CA . ASN A 1 104 ? 12.797 4.605 10.672 1 64.81 104 ASN A CA 1
ATOM 831 C C . ASN A 1 104 ? 13.719 3.389 10.633 1 64.81 104 ASN A C 1
ATOM 833 O O . ASN A 1 104 ? 13.266 2.271 10.367 1 64.81 104 ASN A O 1
ATOM 837 N N . THR A 1 105 ? 15.047 3.533 10.641 1 56.12 105 THR A N 1
ATOM 838 C CA . THR A 1 105 ? 15.992 2.449 10.422 1 56.12 105 THR A CA 1
ATOM 839 C C . THR A 1 105 ? 15.93 1.428 11.547 1 56.12 105 THR A C 1
ATOM 841 O O . THR A 1 105 ? 16.25 0.253 11.352 1 56.12 105 THR A O 1
ATOM 844 N N . SER A 1 106 ? 15.641 1.916 12.742 1 51.19 106 SER A N 1
ATOM 845 C CA . SER A 1 106 ? 15.766 0.962 13.836 1 51.19 106 SER A CA 1
ATOM 846 C C . SER A 1 106 ? 14.422 0.351 14.203 1 51.19 106 SER A C 1
ATOM 848 O O . SER A 1 106 ? 13.461 1.071 14.5 1 51.19 106 SER A O 1
ATOM 850 N N . VAL A 1 107 ? 14.109 -0.653 13.406 1 49.34 107 VAL A N 1
ATOM 851 C CA . VAL A 1 107 ? 12.977 -1.518 13.727 1 49.34 107 VAL A CA 1
ATOM 852 C C . VAL A 1 107 ? 13.172 -2.141 15.102 1 49.34 107 VAL A C 1
ATOM 854 O O . VAL A 1 107 ? 14.234 -2.699 15.398 1 49.34 107 VAL A O 1
ATOM 857 N N . GLY A 1 108 ? 12.664 -1.473 16.25 1 49.97 108 GLY A N 1
ATOM 858 C CA . GLY A 1 108 ? 12.703 -2.045 17.578 1 49.97 108 GLY A CA 1
ATOM 859 C C . GLY A 1 108 ? 12.656 -1 18.688 1 49.97 108 GLY A C 1
ATOM 860 O O . GLY A 1 108 ? 12.562 0.197 18.406 1 49.97 108 GLY A O 1
ATOM 861 N N . PRO A 1 109 ? 12.594 -1.457 19.766 1 51.47 109 PRO A N 1
ATOM 862 C CA . PRO A 1 109 ? 12.461 -0.628 20.969 1 51.47 109 PRO A CA 1
ATOM 863 C C . PRO A 1 109 ? 13.562 0.419 21.094 1 51.47 109 PRO A C 1
ATOM 865 O O . PRO A 1 109 ? 13.438 1.376 21.859 1 51.47 109 PRO A O 1
ATOM 868 N N . HIS A 1 110 ? 14.586 0.285 20.203 1 54.16 110 HIS A N 1
ATOM 869 C CA . HIS A 1 110 ? 15.68 1.231 20.375 1 54.16 110 HIS A CA 1
ATOM 870 C C . HIS A 1 110 ? 15.695 2.258 19.234 1 54.16 110 HIS A C 1
ATOM 872 O O . HIS A 1 110 ? 16.75 2.779 18.891 1 54.16 110 HIS A O 1
ATOM 878 N N . ALA A 1 111 ? 14.539 2.432 18.734 1 62.91 111 ALA A N 1
ATOM 879 C CA . ALA A 1 111 ? 14.523 3.447 17.672 1 62.91 111 ALA A CA 1
ATOM 880 C C . ALA A 1 111 ? 14.852 4.824 18.25 1 62.91 111 ALA A C 1
ATOM 882 O O . ALA A 1 111 ? 14.273 5.246 19.25 1 62.91 111 ALA A O 1
ATOM 883 N N . LEU A 1 112 ? 15.891 5.387 17.703 1 65.19 112 LEU A N 1
ATOM 884 C CA . LEU A 1 112 ? 16.375 6.691 18.156 1 65.19 112 LEU A CA 1
ATOM 885 C C . LEU A 1 112 ? 15.305 7.762 17.938 1 65.19 112 LEU A C 1
ATOM 887 O O . LEU A 1 112 ? 14.625 7.77 16.906 1 65.19 112 LEU A O 1
ATOM 891 N N . VAL A 1 113 ? 14.961 8.32 18.984 1 77.56 113 VAL A N 1
ATOM 892 C CA . VAL A 1 113 ? 14.039 9.445 19 1 77.56 113 VAL A CA 1
ATOM 893 C C . VAL A 1 113 ? 14.812 10.758 19.016 1 77.56 113 VAL A C 1
ATOM 895 O O . VAL A 1 113 ? 15.75 10.93 19.797 1 77.56 113 VAL A O 1
ATOM 898 N N . ASN A 1 114 ? 14.547 11.555 17.969 1 83.75 114 ASN A N 1
ATOM 899 C CA . ASN A 1 114 ? 15.117 12.891 17.891 1 83.75 114 ASN A CA 1
ATOM 900 C C . ASN A 1 114 ? 14.125 13.953 18.344 1 83.75 114 ASN A C 1
ATOM 902 O O . ASN A 1 114 ? 12.992 14 17.859 1 83.75 114 ASN A O 1
ATOM 906 N N . THR A 1 115 ? 14.602 14.711 19.328 1 90.56 115 THR A N 1
ATOM 907 C CA . THR A 1 115 ? 13.758 15.812 19.781 1 90.56 115 THR A CA 1
ATOM 908 C C . THR A 1 115 ? 14.297 17.141 19.281 1 90.56 115 THR A C 1
ATOM 910 O O . THR A 1 115 ? 15.508 17.328 19.156 1 90.56 115 THR A O 1
ATOM 913 N N . PHE A 1 116 ? 13.414 18.031 18.922 1 93.62 116 PHE A N 1
ATOM 914 C CA . PHE A 1 116 ? 13.781 19.375 18.531 1 93.62 116 PHE A CA 1
ATOM 915 C C . PHE A 1 116 ? 12.617 20.344 18.734 1 93.62 116 PHE A C 1
ATOM 917 O O . PHE A 1 116 ? 11.508 19.922 19.078 1 93.62 116 PHE A O 1
ATOM 924 N N . ASP A 1 117 ? 12.906 21.578 18.719 1 95.69 117 ASP A N 1
ATOM 925 C CA . ASP A 1 117 ? 11.852 22.578 18.828 1 95.69 117 ASP A CA 1
ATOM 926 C C . ASP A 1 117 ? 11.914 23.578 17.672 1 95.69 117 ASP A C 1
ATOM 928 O O . ASP A 1 117 ? 12.945 23.688 17 1 95.69 117 ASP A O 1
ATOM 932 N N . VAL A 1 118 ? 10.812 24.188 17.438 1 97.44 118 VAL A N 1
ATOM 933 C CA . VAL A 1 118 ? 10.703 25.188 16.375 1 97.44 118 VAL A CA 1
ATOM 934 C C . VAL A 1 118 ? 10.109 26.484 16.938 1 97.44 118 VAL A C 1
ATOM 936 O O . VAL A 1 118 ? 8.992 26.469 17.453 1 97.44 118 VAL A O 1
ATOM 939 N N . GLN A 1 119 ? 10.891 27.578 16.828 1 97.62 119 GLN A N 1
ATOM 940 C CA . GLN A 1 119 ? 10.375 28.891 17.234 1 97.62 119 GLN A CA 1
ATOM 941 C C . GLN A 1 119 ? 9.43 29.453 16.188 1 97.62 119 GLN A C 1
ATOM 943 O O . GLN A 1 119 ? 9.531 29.109 15 1 97.62 119 GLN A O 1
ATOM 948 N N . TYR A 1 120 ? 8.508 30.312 16.672 1 98.25 120 TYR A N 1
ATOM 949 C CA . TYR A 1 120 ? 7.574 30.891 15.719 1 98.25 120 TYR A CA 1
ATOM 950 C C . TYR A 1 120 ? 7.324 32.375 16.031 1 98.25 120 TYR A C 1
ATOM 952 O O . TYR A 1 120 ? 7.484 32.781 17.172 1 98.25 120 TYR A O 1
ATOM 960 N N . ASP A 1 121 ? 7.02 33.125 14.977 1 98.25 121 ASP A N 1
ATOM 961 C CA . ASP A 1 121 ? 6.426 34.438 15.141 1 98.25 121 ASP A CA 1
ATOM 962 C C . ASP A 1 121 ? 4.902 34.375 15.094 1 98.25 121 ASP A C 1
ATOM 964 O O . ASP A 1 121 ? 4.219 35.094 15.828 1 98.25 121 ASP A O 1
ATOM 968 N N . LYS A 1 122 ? 4.391 33.469 14.25 1 98.5 122 LYS A N 1
ATOM 969 C CA . LYS A 1 122 ? 2.975 33.125 14.195 1 98.5 122 LYS A CA 1
ATOM 970 C C . LYS A 1 122 ? 2.791 31.609 14.156 1 98.5 122 LYS A C 1
ATOM 972 O O . LYS A 1 122 ? 3.561 30.891 13.5 1 98.5 122 LYS A O 1
ATOM 977 N N . LEU A 1 123 ? 1.813 31.141 14.867 1 98.81 123 LEU A N 1
ATOM 978 C CA . LEU A 1 123 ? 1.529 29.703 14.953 1 98.81 123 LEU A CA 1
ATOM 979 C C . LEU A 1 123 ? 0.107 29.406 14.5 1 98.81 123 LEU A C 1
ATOM 981 O O . LEU A 1 123 ? -0.84 30.078 14.914 1 98.81 123 LEU A O 1
ATOM 985 N N . VAL A 1 124 ? -0.022 28.469 13.633 1 98.94 124 VAL A N 1
ATOM 986 C CA . VAL A 1 124 ? -1.326 28 13.172 1 98.94 124 VAL A CA 1
ATOM 987 C C . VAL A 1 124 ? -1.506 26.531 13.531 1 98.94 124 VAL A C 1
ATOM 989 O O . VAL A 1 124 ? -0.821 25.656 12.984 1 98.94 124 VAL A O 1
ATOM 992 N N . LEU A 1 125 ? -2.426 26.281 14.414 1 98.88 125 LEU A N 1
ATOM 993 C CA . LEU A 1 125 ? -2.777 24.922 14.781 1 98.88 125 LEU A CA 1
ATOM 994 C C . LEU A 1 125 ? -3.838 24.359 13.836 1 98.88 125 LEU A C 1
ATOM 996 O O . LEU A 1 125 ? -4.973 24.844 13.82 1 98.88 125 LEU A O 1
ATOM 1000 N N . ALA A 1 126 ? -3.492 23.391 13.047 1 98.81 126 ALA A N 1
ATOM 1001 C CA . ALA A 1 126 ? -4.375 22.734 12.078 1 98.81 126 ALA A CA 1
ATOM 1002 C C . ALA A 1 126 ? -4.207 21.219 12.109 1 98.81 126 ALA A C 1
ATOM 1004 O O . ALA A 1 126 ? -4.23 20.562 11.062 1 98.81 126 ALA A O 1
ATOM 1005 N N . HIS A 1 127 ? -4.008 20.672 13.281 1 98.25 127 HIS A N 1
ATOM 1006 C CA . HIS A 1 127 ? -3.645 19.266 13.43 1 98.25 127 HIS A CA 1
ATOM 1007 C C . HIS A 1 127 ? -4.883 18.375 13.43 1 98.25 127 HIS A C 1
ATOM 1009 O O . HIS A 1 127 ? -4.77 17.156 13.547 1 98.25 127 HIS A O 1
ATOM 1015 N N . GLY A 1 128 ? -5.988 18.906 13.312 1 97.12 128 GLY A N 1
ATOM 1016 C CA . GLY A 1 128 ? -7.211 18.141 13.109 1 97.12 128 GLY A CA 1
ATOM 1017 C C . GLY A 1 128 ? -7.676 17.422 14.367 1 97.12 128 GLY A C 1
ATOM 1018 O O . GLY A 1 128 ? -7.512 17.938 15.477 1 97.12 128 GLY A O 1
ATOM 1019 N N . ALA A 1 129 ? -8.461 16.406 14.141 1 95.88 129 ALA A N 1
ATOM 1020 C CA . ALA A 1 129 ? -9.094 15.633 15.203 1 95.88 129 ALA A CA 1
ATOM 1021 C C . ALA A 1 129 ? -8.852 14.141 15.008 1 95.88 129 ALA A C 1
ATOM 1023 O O . ALA A 1 129 ? -8.164 13.734 14.07 1 95.88 129 ALA A O 1
ATOM 1024 N N . GLN A 1 130 ? -9.234 13.367 15.969 1 93.62 130 GLN A N 1
ATOM 1025 C CA . GLN A 1 130 ? -9.141 11.914 15.875 1 93.62 130 GLN A CA 1
ATOM 1026 C C . GLN A 1 130 ? -10.516 11.266 15.977 1 93.62 130 GLN A C 1
ATOM 1028 O O . GLN A 1 130 ? -11.461 11.883 16.484 1 93.62 130 GLN A O 1
ATOM 1033 N N . PRO A 1 131 ? -10.617 10.023 15.484 1 91.69 131 PRO A N 1
ATOM 1034 C CA . PRO A 1 131 ? -11.906 9.344 15.609 1 91.69 131 PRO A CA 1
ATOM 1035 C C . PRO A 1 131 ? -12.352 9.195 17.062 1 91.69 131 PRO A C 1
ATOM 1037 O O . PRO A 1 131 ? -11.531 8.93 17.938 1 91.69 131 PRO A O 1
ATOM 1040 N N . ASN A 1 132 ? -13.625 9.383 17.25 1 92 132 ASN A N 1
ATOM 1041 C CA . ASN A 1 132 ? -14.219 9.156 18.578 1 92 132 ASN A CA 1
ATOM 1042 C C . ASN A 1 132 ? -14.719 7.727 18.719 1 92 132 ASN A C 1
ATOM 1044 O O . ASN A 1 132 ? -15.664 7.32 18.047 1 92 132 ASN A O 1
ATOM 1048 N N . THR A 1 133 ? -14.148 6.977 19.609 1 92.69 133 THR A N 1
ATOM 1049 C CA . THR A 1 133 ? -14.539 5.586 19.812 1 92.69 133 THR A CA 1
ATOM 1050 C C . THR A 1 133 ? -15.562 5.465 20.938 1 92.69 133 THR A C 1
ATOM 1052 O O . THR A 1 133 ? -16.094 4.383 21.172 1 92.69 133 THR A O 1
ATOM 1055 N N . PHE A 1 134 ? -15.781 6.605 21.641 1 91.06 134 PHE A N 1
ATOM 1056 C CA . PHE A 1 134 ? -16.703 6.66 22.766 1 91.06 134 PHE A CA 1
ATOM 1057 C C . PHE A 1 134 ? -16.328 5.617 23.812 1 91.06 134 PHE A C 1
ATOM 1059 O O . PHE A 1 134 ? -17.203 5.0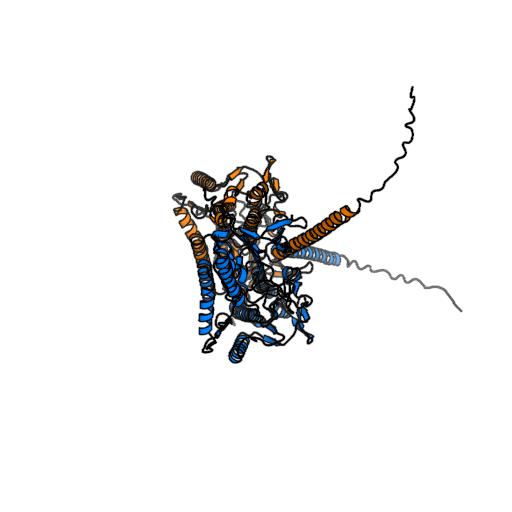7 24.5 1 91.06 134 PHE A O 1
ATOM 1066 N N . ASN A 1 135 ? -15.086 5.148 23.75 1 91.56 135 ASN A N 1
ATOM 1067 C CA . ASN A 1 135 ? -14.508 4.203 24.703 1 91.56 135 ASN A CA 1
ATOM 1068 C C . ASN A 1 135 ? -15.18 2.836 24.609 1 91.56 135 ASN A C 1
ATOM 1070 O O . ASN A 1 135 ? -15.273 2.123 25.609 1 91.56 135 ASN A O 1
ATOM 1074 N N . VAL A 1 136 ? -15.734 2.572 23.531 1 95.38 136 VAL A N 1
ATOM 1075 C CA . VAL A 1 136 ? -16.297 1.247 23.312 1 95.38 136 VAL A CA 1
ATOM 1076 C C . VAL A 1 136 ? -15.188 0.2 23.344 1 95.38 136 VAL A C 1
ATOM 1078 O O . VAL A 1 136 ? -14.219 0.301 22.578 1 95.38 136 VAL A O 1
ATOM 1081 N N . PRO A 1 137 ? -15.336 -0.808 24.188 1 96.62 137 PRO A N 1
ATOM 1082 C CA . PRO A 1 137 ? -14.297 -1.834 24.266 1 96.62 137 PRO A CA 1
ATOM 1083 C C . PRO A 1 137 ? -14.078 -2.551 22.938 1 96.62 137 PRO A C 1
ATOM 1085 O O . PRO A 1 137 ? -15.047 -2.943 22.266 1 96.62 137 PRO A O 1
ATOM 1088 N N . GLY A 1 138 ? -12.844 -2.627 22.484 1 95.94 138 GLY A N 1
ATOM 1089 C CA . GLY A 1 138 ? -12.484 -3.363 21.281 1 95.94 138 GLY A CA 1
ATOM 1090 C C . GLY A 1 138 ? -12.484 -2.5 20.031 1 95.94 138 GLY A C 1
ATOM 1091 O O . GLY A 1 138 ? -11.953 -2.902 19 1 95.94 138 GLY A O 1
ATOM 1092 N N . ALA A 1 139 ? -13.039 -1.32 20.078 1 95.31 139 ALA A N 1
ATOM 1093 C CA . ALA A 1 139 ? -13.164 -0.471 18.906 1 95.31 139 ALA A CA 1
ATOM 1094 C C . ALA A 1 139 ? -11.789 -0.106 18.344 1 95.31 139 ALA A C 1
ATOM 1096 O O . ALA A 1 139 ? -11.555 -0.224 17.141 1 95.31 139 ALA A O 1
ATOM 1097 N N . VAL A 1 140 ? -10.883 0.245 19.188 1 91.69 140 VAL A N 1
ATOM 1098 C CA . VAL A 1 140 ? -9.57 0.696 18.75 1 91.69 140 VAL A CA 1
ATOM 1099 C C . VAL A 1 140 ? -8.766 -0.491 18.234 1 91.69 140 VAL A C 1
ATOM 1101 O O . VAL A 1 140 ? -8.07 -0.383 17.219 1 91.69 140 VAL A O 1
ATOM 1104 N N . GLU A 1 141 ? -8.938 -1.624 18.797 1 90.12 141 GLU A N 1
ATOM 1105 C CA . GLU A 1 141 ? -8.094 -2.781 18.516 1 90.12 141 GLU A CA 1
ATOM 1106 C C . GLU A 1 141 ? -8.617 -3.564 17.312 1 90.12 141 GLU A C 1
ATOM 1108 O O . GLU A 1 141 ? -7.836 -4.176 16.578 1 90.12 141 GLU A O 1
ATOM 1113 N N . ARG A 1 142 ? -9.938 -3.494 17.125 1 93.12 142 ARG A N 1
ATOM 1114 C CA . ARG A 1 142 ? -10.492 -4.488 16.219 1 93.12 142 ARG A CA 1
ATOM 1115 C C . ARG A 1 142 ? -11.203 -3.82 15.047 1 93.12 142 ARG A C 1
ATOM 1117 O O . ARG A 1 142 ? -11.438 -4.449 14.016 1 93.12 142 ARG A O 1
ATOM 1124 N N . ALA A 1 143 ? -11.555 -2.621 15.172 1 96 143 ALA A N 1
ATOM 1125 C CA . ALA A 1 143 ? -12.234 -1.93 14.078 1 96 143 ALA A CA 1
ATOM 1126 C C . ALA A 1 143 ? -11.227 -1.22 13.172 1 96 143 ALA A C 1
ATOM 1128 O O . ALA A 1 143 ? -10.109 -0.917 13.594 1 96 143 ALA A O 1
ATOM 1129 N N . CYS A 1 144 ? -11.594 -1.053 11.984 1 95.88 144 CYS A N 1
ATOM 1130 C CA . CYS A 1 144 ? -10.828 -0.232 11.047 1 95.88 144 CYS A CA 1
ATOM 1131 C C . CYS A 1 144 ? -11.43 1.162 10.93 1 95.88 144 CYS A C 1
ATOM 1133 O O . CYS A 1 144 ? -12.648 1.308 10.812 1 95.88 144 CYS A O 1
ATOM 1135 N N . PHE A 1 145 ? -10.617 2.102 10.977 1 96.19 145 PHE A N 1
ATOM 1136 C CA . PHE A 1 145 ? -11.062 3.475 10.773 1 96.19 145 PHE A CA 1
ATOM 1137 C C . PHE A 1 145 ? -10.891 3.891 9.312 1 96.19 145 PHE A C 1
ATOM 1139 O O . PHE A 1 145 ? -10.258 3.176 8.531 1 96.19 145 PHE A O 1
ATOM 1146 N N . LEU A 1 146 ? -11.508 4.953 8.914 1 95.88 146 LEU A N 1
ATOM 1147 C CA . LEU A 1 146 ? -11.453 5.379 7.523 1 95.88 146 LEU A CA 1
ATOM 1148 C C . LEU A 1 146 ? -11.242 6.887 7.422 1 95.88 146 LEU A C 1
ATOM 1150 O O . LEU A 1 146 ? -12.117 7.609 6.941 1 95.88 146 LEU A O 1
ATOM 1154 N N . ARG A 1 147 ? -10.055 7.309 7.809 1 93.88 147 ARG A N 1
ATOM 1155 C CA . ARG A 1 147 ? -9.719 8.727 7.766 1 93.88 147 ARG A CA 1
ATOM 1156 C C . ARG A 1 147 ? -8.383 8.961 7.07 1 93.88 147 ARG A C 1
ATOM 1158 O O . ARG A 1 147 ? -8.102 10.062 6.605 1 93.88 147 ARG A O 1
ATOM 1165 N N . GLU A 1 148 ? -7.598 7.926 7.066 1 95.06 148 GLU A N 1
ATOM 1166 C CA . GLU A 1 148 ? -6.262 7.977 6.48 1 95.06 148 GLU A CA 1
ATOM 1167 C C . GLU A 1 148 ? -6.117 6.961 5.352 1 95.06 148 GLU A C 1
ATOM 1169 O O . GLU A 1 148 ? -6.871 5.988 5.281 1 95.06 148 GLU A O 1
ATOM 1174 N N . VAL A 1 149 ? -5.129 7.164 4.52 1 96.69 149 VAL A N 1
ATOM 1175 C CA . VAL A 1 149 ? -4.91 6.293 3.369 1 96.69 149 VAL A CA 1
ATOM 1176 C C . VAL A 1 149 ? -4.508 4.898 3.844 1 96.69 149 VAL A C 1
ATOM 1178 O O . VAL A 1 149 ? -4.953 3.893 3.283 1 96.69 149 VAL A O 1
ATOM 1181 N N . ASN A 1 150 ? -3.646 4.824 4.809 1 95.31 150 ASN A N 1
ATOM 1182 C CA . ASN A 1 150 ? -3.221 3.516 5.297 1 95.31 150 ASN A CA 1
ATOM 1183 C C . ASN A 1 150 ? -4.379 2.74 5.91 1 95.31 150 ASN A C 1
ATOM 1185 O O . ASN A 1 150 ? -4.406 1.509 5.863 1 95.31 150 ASN A O 1
ATOM 1189 N N . GLU A 1 151 ? -5.352 3.459 6.496 1 96.12 151 GLU A N 1
ATOM 1190 C CA . GLU A 1 151 ? -6.562 2.818 6.996 1 96.12 151 GLU A CA 1
ATOM 1191 C C . GLU A 1 151 ? -7.41 2.27 5.852 1 96.12 151 GLU A C 1
ATOM 1193 O O . GLU A 1 151 ? -7.902 1.141 5.922 1 96.12 151 GLU A O 1
ATOM 1198 N N . ALA A 1 152 ? -7.555 3.072 4.859 1 97.44 152 ALA A N 1
ATOM 1199 C CA . ALA A 1 152 ? -8.289 2.629 3.676 1 97.44 152 ALA A CA 1
ATOM 1200 C C . ALA A 1 152 ? -7.637 1.395 3.059 1 97.44 152 ALA A C 1
ATOM 1202 O O . ALA A 1 152 ? -8.328 0.464 2.637 1 97.44 152 ALA A O 1
ATOM 1203 N N . ARG A 1 153 ? -6.367 1.403 2.992 1 96.25 153 ARG A N 1
ATOM 1204 C CA . ARG A 1 153 ? -5.629 0.266 2.457 1 96.25 153 ARG A CA 1
ATOM 1205 C C . ARG A 1 153 ? -5.879 -0.989 3.287 1 96.25 153 ARG A C 1
ATOM 1207 O O . ARG A 1 153 ? -5.977 -2.092 2.742 1 96.25 153 ARG A O 1
ATOM 1214 N N . THR A 1 154 ? -5.941 -0.823 4.547 1 95.31 154 THR A N 1
ATOM 1215 C CA . THR A 1 154 ? -6.195 -1.948 5.438 1 95.31 154 THR A CA 1
ATOM 1216 C C . THR A 1 154 ? -7.586 -2.525 5.199 1 95.31 154 THR A C 1
ATOM 1218 O O . THR A 1 154 ? -7.762 -3.746 5.164 1 95.31 154 THR A O 1
ATOM 1221 N N . ILE A 1 155 ? -8.508 -1.661 5.07 1 96.94 155 ILE A N 1
ATOM 1222 C CA . ILE A 1 155 ? -9.867 -2.102 4.789 1 96.94 155 ILE A CA 1
ATOM 1223 C C . ILE A 1 155 ? -9.898 -2.891 3.484 1 96.94 155 ILE A C 1
ATOM 1225 O O . ILE A 1 155 ? -10.469 -3.984 3.422 1 96.94 155 ILE A O 1
ATOM 1229 N N . ARG A 1 156 ? -9.266 -2.342 2.479 1 96.62 156 ARG A N 1
ATOM 1230 C CA . ARG A 1 156 ? -9.203 -3.008 1.181 1 96.62 156 ARG A CA 1
ATOM 1231 C C . ARG A 1 156 ? -8.57 -4.391 1.305 1 96.62 156 ARG A C 1
ATOM 1233 O O . ARG A 1 156 ? -9.094 -5.367 0.767 1 96.62 156 ARG A O 1
ATOM 1240 N N . LYS A 1 157 ? -7.465 -4.406 1.932 1 94.5 157 LYS A N 1
ATOM 1241 C CA . LYS A 1 157 ? -6.746 -5.664 2.135 1 94.5 157 LYS A CA 1
ATOM 1242 C C . LYS A 1 157 ? -7.629 -6.691 2.838 1 94.5 157 LYS A C 1
ATOM 1244 O O . LYS A 1 157 ? -7.73 -7.836 2.395 1 94.5 157 LYS A O 1
ATOM 1249 N N . ARG A 1 158 ? -8.336 -6.289 3.863 1 94.38 158 ARG A N 1
ATOM 1250 C CA . ARG A 1 158 ? -9.18 -7.191 4.641 1 94.38 158 ARG A CA 1
ATOM 1251 C C . ARG A 1 158 ? -10.359 -7.691 3.811 1 94.38 158 ARG A C 1
ATOM 1253 O O . ARG A 1 158 ? -10.734 -8.859 3.895 1 94.38 158 ARG A O 1
ATOM 1260 N N . LEU A 1 159 ? -10.891 -6.832 3.078 1 96.19 159 LEU A N 1
ATOM 1261 C CA . LEU A 1 159 ? -12.008 -7.207 2.221 1 96.19 159 LEU A CA 1
ATOM 1262 C C . LEU A 1 159 ? -11.609 -8.32 1.26 1 96.19 159 LEU A C 1
ATOM 1264 O O . LEU A 1 159 ? -12.281 -9.344 1.177 1 96.19 159 LEU A O 1
ATOM 1268 N N . VAL A 1 160 ? -10.508 -8.164 0.593 1 95.31 160 VAL A N 1
ATOM 1269 C CA . VAL A 1 160 ? -10.078 -9.133 -0.411 1 95.31 160 VAL A CA 1
ATOM 1270 C C . VAL A 1 160 ? -9.641 -10.422 0.272 1 95.31 160 VAL A C 1
ATOM 1272 O O . VAL A 1 160 ? -9.938 -11.523 -0.206 1 95.31 160 VAL A O 1
ATOM 1275 N N . GLN A 1 161 ? -8.992 -10.281 1.389 1 94 161 GLN A N 1
ATOM 1276 C CA . GLN A 1 161 ? -8.586 -11.453 2.152 1 94 161 GLN A CA 1
ATOM 1277 C C . GLN A 1 161 ? -9.797 -12.281 2.576 1 94 161 GLN A C 1
ATOM 1279 O O . GLN A 1 161 ? -9.773 -13.508 2.482 1 94 161 GLN A O 1
ATOM 1284 N N . ASN A 1 162 ? -10.781 -11.578 3.08 1 95.06 162 ASN A N 1
ATOM 1285 C CA . ASN A 1 162 ? -11.992 -12.266 3.5 1 95.06 162 ASN A CA 1
ATOM 1286 C C . ASN A 1 162 ? -12.648 -13.008 2.336 1 95.06 162 ASN A C 1
ATOM 1288 O O . ASN A 1 162 ? -13.117 -14.141 2.498 1 95.06 162 ASN A O 1
ATOM 1292 N N . ILE A 1 163 ? -12.656 -12.414 1.225 1 95.88 163 ILE A N 1
ATOM 1293 C CA . ILE A 1 163 ? -13.25 -13.031 0.045 1 95.88 163 ILE A CA 1
ATOM 1294 C C . ILE A 1 163 ? -12.453 -14.273 -0.343 1 95.88 163 ILE A C 1
ATOM 1296 O O . ILE A 1 163 ? -13.031 -15.328 -0.636 1 95.88 163 ILE A O 1
ATOM 1300 N N . MET A 1 164 ? -11.148 -14.188 -0.306 1 93.75 164 MET A N 1
ATOM 1301 C CA . MET A 1 164 ? -10.297 -15.32 -0.665 1 93.75 164 MET A CA 1
ATOM 1302 C C . MET A 1 164 ? -10.477 -16.469 0.322 1 93.75 164 MET A C 1
ATOM 1304 O O . MET A 1 164 ? -10.516 -17.625 -0.076 1 93.75 164 MET A O 1
ATOM 1308 N N . THR A 1 165 ? -10.602 -16.109 1.57 1 93.44 165 THR A N 1
ATOM 1309 C CA . THR A 1 165 ? -10.812 -17.125 2.588 1 93.44 165 THR A CA 1
ATOM 1310 C C . THR A 1 165 ? -12.18 -17.781 2.422 1 93.44 165 THR A C 1
ATOM 1312 O O . THR A 1 165 ? -12.312 -19 2.566 1 93.44 165 THR A O 1
ATOM 1315 N N . ALA A 1 166 ? -13.133 -16.984 2.137 1 95.12 166 ALA A N 1
ATOM 1316 C CA . ALA A 1 166 ? -14.484 -17.5 1.915 1 95.12 166 ALA A CA 1
ATOM 1317 C C . ALA A 1 166 ? -14.516 -18.438 0.717 1 95.12 166 ALA A C 1
ATOM 1319 O O . ALA A 1 166 ? -15.312 -19.391 0.684 1 95.12 166 ALA A O 1
ATOM 1320 N N . ASN A 1 167 ? -13.617 -18.203 -0.23 1 94.75 167 ASN A N 1
ATOM 1321 C CA . ASN A 1 167 ? -13.609 -18.969 -1.474 1 94.75 167 ASN A CA 1
ATOM 1322 C C . ASN A 1 167 ? -12.891 -20.297 -1.31 1 94.75 167 ASN A C 1
ATOM 1324 O O . ASN A 1 167 ? -12.852 -21.109 -2.24 1 94.75 167 ASN A O 1
ATOM 1328 N N . LEU A 1 168 ? -12.328 -20.578 -0.207 1 94 168 LEU A N 1
ATOM 1329 C CA . LEU A 1 168 ? -11.656 -21.844 0.031 1 94 168 LEU A CA 1
ATOM 1330 C C . LEU A 1 168 ? -12.664 -22.984 0.129 1 94 168 LEU A C 1
ATOM 1332 O O . LEU A 1 168 ? -13.773 -22.797 0.632 1 94 168 LEU A O 1
ATOM 1336 N N . PRO A 1 169 ? -12.25 -24.141 -0.266 1 91.5 169 PRO A N 1
ATOM 1337 C CA . PRO A 1 169 ? -13.164 -25.281 -0.245 1 91.5 169 PRO A CA 1
ATOM 1338 C C . PRO A 1 169 ? -13.523 -25.719 1.171 1 91.5 169 PRO A C 1
ATOM 1340 O O . PRO A 1 169 ? -14.586 -26.312 1.387 1 91.5 169 PRO A O 1
ATOM 1343 N N . VAL A 1 170 ? -12.742 -25.375 2.133 1 90.94 170 VAL A N 1
ATOM 1344 C CA . VAL A 1 170 ? -12.922 -25.891 3.484 1 90.94 170 VAL A CA 1
ATOM 1345 C C . VAL A 1 170 ? -13.719 -24.906 4.316 1 90.94 170 VAL A C 1
ATOM 1347 O O . VAL A 1 170 ? -14.078 -25.188 5.465 1 90.94 170 VAL A O 1
ATOM 1350 N N . THR A 1 171 ? -14.008 -23.781 3.768 1 92.81 171 THR A N 1
ATOM 1351 C CA . THR A 1 171 ? -14.727 -22.781 4.535 1 92.81 171 THR A CA 1
ATOM 1352 C C . THR A 1 171 ? -16.203 -23.125 4.633 1 92.81 171 THR A C 1
ATOM 1354 O O . THR A 1 171 ? -16.875 -23.328 3.611 1 92.81 171 THR A O 1
ATOM 1357 N N . SER A 1 172 ? -16.766 -23.188 5.855 1 94.38 172 SER A N 1
ATOM 1358 C CA . SER A 1 172 ? -18.172 -23.516 6.062 1 94.38 172 SER A CA 1
ATOM 1359 C C . SER A 1 172 ? -19.078 -22.375 5.625 1 94.38 172 SER A C 1
ATOM 1361 O O . SER A 1 172 ? -18.625 -21.234 5.488 1 94.38 172 SER A O 1
ATOM 1363 N N . VAL A 1 173 ? -20.312 -22.672 5.426 1 96.81 173 VAL A N 1
ATOM 1364 C CA . VAL A 1 173 ? -21.297 -21.672 5.02 1 96.81 173 VAL A CA 1
ATOM 1365 C C . VAL A 1 173 ? -21.406 -20.594 6.098 1 96.81 173 VAL A C 1
ATOM 1367 O O . VAL A 1 173 ? -21.484 -19.406 5.789 1 96.81 173 VAL A O 1
ATOM 1370 N N . GLU A 1 174 ? -21.375 -21.016 7.336 1 96.25 174 GLU A N 1
ATOM 1371 C CA . GLU A 1 174 ? -21.484 -20.062 8.445 1 96.25 174 GLU A CA 1
ATOM 1372 C C . GLU A 1 174 ? -20.297 -19.109 8.469 1 96.25 174 GLU A C 1
ATOM 1374 O O . GLU A 1 174 ? -20.453 -17.906 8.703 1 96.25 174 GLU A O 1
ATOM 1379 N N . GLU A 1 175 ? -19.156 -19.656 8.203 1 93.88 175 GLU A N 1
ATOM 1380 C CA . GLU A 1 175 ? -17.953 -18.828 8.188 1 93.88 175 GLU A CA 1
ATOM 1381 C C . GLU A 1 175 ? -17.953 -17.891 6.984 1 93.88 175 GLU A C 1
ATOM 1383 O O . GLU A 1 175 ? -17.469 -16.75 7.078 1 93.88 175 GLU A O 1
ATOM 1388 N N . LYS A 1 176 ? -18.5 -18.406 5.844 1 96.56 176 LYS A N 1
ATOM 1389 C CA . LYS A 1 176 ? -18.625 -17.547 4.672 1 96.56 176 LYS A CA 1
ATOM 1390 C C . LYS A 1 176 ? -19.5 -16.328 4.973 1 96.56 176 LYS A C 1
ATOM 1392 O O . LYS A 1 176 ? -19.141 -15.195 4.652 1 96.56 176 LYS A O 1
ATOM 1397 N N . LYS A 1 177 ? -20.609 -16.594 5.645 1 97.75 177 LYS A N 1
ATOM 1398 C CA . LYS A 1 177 ? -21.547 -15.531 6.008 1 97.75 177 LYS A CA 1
ATOM 1399 C C . LYS A 1 177 ? -20.875 -14.516 6.934 1 97.75 177 LYS A C 1
ATOM 1401 O O . LYS A 1 177 ? -21.062 -13.305 6.762 1 97.75 177 LYS A O 1
ATOM 1406 N N . ARG A 1 178 ? -20.125 -14.984 7.832 1 96.69 178 ARG A N 1
ATOM 1407 C CA . ARG A 1 178 ? -19.453 -14.09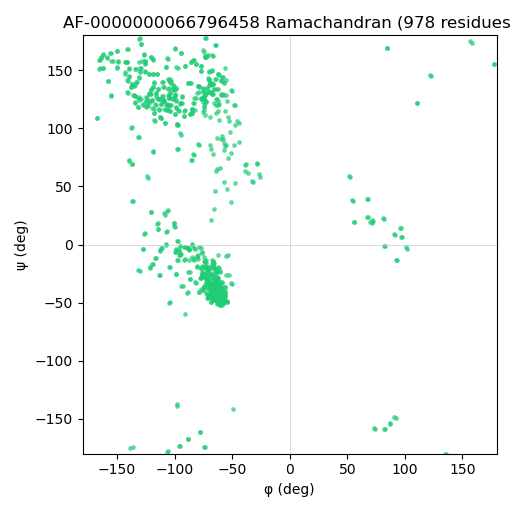4 8.773 1 96.69 178 ARG A CA 1
ATOM 1408 C C . ARG A 1 178 ? -18.391 -13.258 8.07 1 96.69 178 ARG A C 1
ATOM 1410 O O . ARG A 1 178 ? -18.359 -12.031 8.219 1 96.69 178 ARG A O 1
ATOM 1417 N N . LEU A 1 179 ? -17.531 -13.953 7.273 1 95.75 179 LEU A N 1
ATOM 1418 C CA . LEU A 1 179 ? -16.406 -13.32 6.605 1 95.75 179 LEU A CA 1
ATOM 1419 C C . LEU A 1 179 ? -16.875 -12.227 5.652 1 95.75 179 LEU A C 1
ATOM 1421 O O . LEU A 1 179 ? -16.234 -11.188 5.523 1 95.75 179 LEU A O 1
ATOM 1425 N N . LEU A 1 180 ? -18.03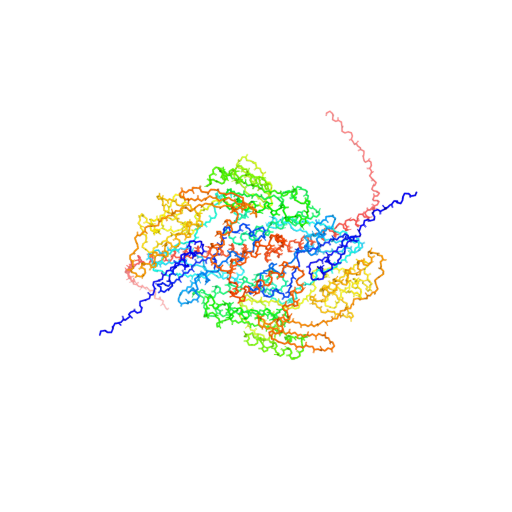1 -12.477 5.023 1 97.69 180 LEU A N 1
ATOM 1426 C CA . LEU A 1 180 ? -18.484 -11.586 3.957 1 97.69 180 LEU A CA 1
ATOM 1427 C C . LEU A 1 180 ? -19.547 -10.617 4.469 1 97.69 180 LEU A C 1
ATOM 1429 O O . LEU A 1 180 ? -20.25 -9.984 3.68 1 97.69 180 LEU A O 1
ATOM 1433 N N . HIS A 1 181 ? -19.656 -10.5 5.805 1 98.44 181 HIS A N 1
ATOM 1434 C CA . HIS A 1 181 ? -20.5 -9.5 6.457 1 98.44 181 HIS A CA 1
ATOM 1435 C C . HIS A 1 181 ? -19.656 -8.352 7.012 1 98.44 181 HIS A C 1
ATOM 1437 O O . HIS A 1 181 ? -18.828 -8.562 7.898 1 98.44 181 HIS A O 1
ATOM 1443 N N . THR A 1 182 ? -19.859 -7.18 6.449 1 98.31 182 THR A N 1
ATOM 1444 C CA . THR A 1 182 ? -19.188 -5.98 6.953 1 98.31 182 THR A CA 1
ATOM 1445 C C . THR A 1 182 ? -20.156 -5.125 7.762 1 98.31 182 THR A C 1
ATOM 1447 O O . THR A 1 182 ? -21.266 -4.832 7.309 1 98.31 182 THR A O 1
ATOM 1450 N N . VAL A 1 183 ? -19.703 -4.758 8.922 1 98.44 183 VAL A N 1
ATOM 1451 C CA . VAL A 1 183 ? -20.516 -3.887 9.773 1 98.44 183 VAL A CA 1
ATOM 1452 C C . VAL A 1 183 ? -19.875 -2.502 9.852 1 98.44 183 VAL A C 1
ATOM 1454 O O . VAL A 1 183 ? -18.703 -2.371 10.203 1 98.44 183 VAL A O 1
ATOM 1457 N N . VAL A 1 184 ? -20.641 -1.535 9.484 1 98 184 VAL A N 1
ATOM 1458 C CA . VAL A 1 184 ? -20.219 -0.139 9.547 1 98 184 VAL A CA 1
ATOM 1459 C C . VAL A 1 184 ? -20.875 0.542 10.75 1 98 184 VAL A C 1
ATOM 1461 O O . VAL A 1 184 ? -22.094 0.568 10.867 1 98 184 VAL A O 1
ATOM 1464 N N . VAL A 1 185 ? -20.047 1.028 11.625 1 97 185 VAL A N 1
ATOM 1465 C CA . VAL A 1 185 ? -20.547 1.748 12.789 1 97 185 VAL A CA 1
ATOM 1466 C C . VAL A 1 185 ? -20.516 3.252 12.523 1 97 185 VAL A C 1
ATOM 1468 O O . VAL A 1 185 ? -19.438 3.842 12.398 1 97 185 VAL A O 1
ATOM 1471 N N . GLY A 1 186 ? -21.656 3.863 12.477 1 93.19 186 GLY A N 1
ATOM 1472 C CA . GLY A 1 186 ? -21.797 5.266 12.125 1 93.19 186 GLY A CA 1
ATOM 1473 C C . GLY A 1 186 ? -22.469 5.48 10.773 1 93.19 186 GLY A C 1
ATOM 1474 O O . GLY A 1 186 ? -21.938 5.039 9.75 1 93.19 186 GLY A O 1
ATOM 1475 N N . GLY A 1 187 ? -23.531 6.18 10.766 1 89.19 187 GLY A N 1
ATOM 1476 C CA . GLY A 1 187 ? -24.281 6.426 9.547 1 89.19 187 GLY A CA 1
ATOM 1477 C C . GLY A 1 187 ? -24.125 7.836 9.016 1 89.19 187 GLY A C 1
ATOM 1478 O O . GLY A 1 187 ? -25.047 8.391 8.422 1 89.19 187 GLY A O 1
ATOM 1479 N N . GLY A 1 188 ? -23 8.453 9.273 1 87.31 188 GLY A N 1
ATOM 1480 C CA . GLY A 1 188 ? -22.688 9.742 8.68 1 87.31 188 GLY A CA 1
ATOM 1481 C C . GLY A 1 188 ? -22.328 9.648 7.203 1 87.31 188 GLY A C 1
ATOM 1482 O O . GLY A 1 188 ? -22.422 8.578 6.605 1 87.31 188 GLY A O 1
ATOM 1483 N N . PRO A 1 189 ? -21.922 10.75 6.598 1 85.31 189 PRO A N 1
ATOM 1484 C CA . PRO A 1 189 ? -21.641 10.758 5.16 1 85.31 189 PRO A CA 1
ATOM 1485 C C . PRO A 1 189 ? -20.578 9.734 4.766 1 85.31 189 PRO A C 1
ATOM 1487 O O . PRO A 1 189 ? -20.766 8.992 3.799 1 85.31 189 PRO A O 1
ATOM 1490 N N . THR A 1 190 ? -19.469 9.68 5.52 1 89.69 190 THR A N 1
ATOM 1491 C CA . THR A 1 190 ? -18.391 8.742 5.211 1 89.69 190 THR A CA 1
ATOM 1492 C C . THR A 1 190 ? -18.891 7.301 5.305 1 89.69 190 THR A C 1
ATOM 1494 O O . THR A 1 190 ? -18.609 6.48 4.426 1 89.69 190 THR A O 1
ATOM 1497 N N . GLY A 1 191 ? -19.609 7.023 6.367 1 92.44 191 GLY A N 1
ATOM 1498 C CA . GLY A 1 191 ? -20.125 5.68 6.559 1 92.44 191 GLY A CA 1
ATOM 1499 C C . GLY A 1 191 ? -21.078 5.25 5.457 1 92.44 191 GLY A C 1
ATOM 1500 O O . GLY A 1 191 ? -21 4.121 4.969 1 92.44 191 GLY A O 1
ATOM 1501 N N . VAL A 1 192 ? -21.922 6.109 5.07 1 90.94 192 VAL A N 1
ATOM 1502 C CA . VAL A 1 192 ? -22.922 5.805 4.059 1 90.94 192 VAL A CA 1
ATOM 1503 C C . VAL A 1 192 ? -22.266 5.68 2.688 1 90.94 192 VAL A C 1
ATOM 1505 O O . VAL A 1 192 ? -22.594 4.789 1.904 1 90.94 192 VAL A O 1
ATOM 1508 N N . GLU A 1 193 ? -21.344 6.582 2.404 1 92.38 193 GLU A N 1
ATOM 1509 C CA . GLU A 1 193 ? -20.625 6.516 1.14 1 92.38 193 GLU A CA 1
ATOM 1510 C C . GLU A 1 193 ? -19.844 5.211 1.02 1 92.38 193 GLU A C 1
ATOM 1512 O O . GLU A 1 193 ? -19.891 4.539 -0.013 1 92.38 193 GLU A O 1
ATOM 1517 N N . PHE A 1 194 ? -19.188 4.879 2.047 1 96.31 194 PHE A N 1
ATOM 1518 C CA . PHE A 1 194 ? -18.438 3.629 2.062 1 96.31 194 PHE A CA 1
ATOM 1519 C C . PHE A 1 194 ? -19.375 2.438 1.87 1 96.31 194 PHE A C 1
ATOM 1521 O O . PHE A 1 194 ? -19.078 1.543 1.071 1 96.31 194 PHE A O 1
ATOM 1528 N N . SER A 1 195 ? -20.469 2.453 2.609 1 96.62 195 SER A N 1
ATOM 1529 C CA . SER A 1 195 ? -21.406 1.334 2.555 1 96.62 195 SER A CA 1
ATOM 1530 C C . SER A 1 195 ? -21.953 1.146 1.147 1 96.62 195 SER A C 1
ATOM 1532 O O . SER A 1 195 ? -22.078 0.018 0.667 1 96.62 195 SER A O 1
ATOM 1534 N N . ALA A 1 196 ? -22.281 2.23 0.537 1 94.81 196 ALA A N 1
ATOM 1535 C CA . ALA A 1 196 ? -22.812 2.16 -0.821 1 94.81 196 ALA A CA 1
ATOM 1536 C C . ALA A 1 196 ? -21.781 1.613 -1.793 1 94.81 196 ALA A C 1
ATOM 1538 O O . ALA A 1 196 ? -22.078 0.719 -2.59 1 94.81 196 ALA A O 1
ATOM 1539 N N . ASP A 1 197 ? -20.562 2.119 -1.724 1 95.06 197 ASP A N 1
ATOM 1540 C CA . ASP A 1 197 ? -19.469 1.662 -2.582 1 95.06 197 ASP A CA 1
ATOM 1541 C C . ASP A 1 197 ? -19.172 0.181 -2.355 1 95.06 197 ASP A C 1
ATOM 1543 O O . ASP A 1 197 ? -18.969 -0.569 -3.311 1 95.06 197 ASP A O 1
ATOM 1547 N N . LEU A 1 198 ? -19.203 -0.154 -1.119 1 97.38 198 LEU A N 1
ATOM 1548 C CA . LEU A 1 198 ? -18.922 -1.538 -0.765 1 97.38 198 LEU A CA 1
ATOM 1549 C C . LEU A 1 198 ? -20 -2.475 -1.286 1 97.38 198 LEU A C 1
ATOM 1551 O O . LEU A 1 198 ? -19.703 -3.531 -1.845 1 97.38 198 LEU A O 1
ATOM 1555 N N . ALA A 1 199 ? -21.234 -2.105 -1.055 1 96.75 199 ALA A N 1
ATOM 1556 C CA . ALA A 1 199 ? -22.344 -2.938 -1.517 1 96.75 199 ALA A CA 1
ATOM 1557 C C . ALA A 1 199 ? -22.266 -3.172 -3.021 1 96.75 199 ALA A C 1
ATOM 1559 O O . ALA A 1 199 ? -22.453 -4.293 -3.492 1 96.75 199 ALA A O 1
ATOM 1560 N N . GLU A 1 200 ? -21.953 -2.193 -3.76 1 94.5 200 GLU A N 1
ATOM 1561 C CA . GLU A 1 200 ? -21.797 -2.316 -5.207 1 94.5 200 GLU A CA 1
ATOM 1562 C C . GLU A 1 200 ? -20.625 -3.229 -5.562 1 94.5 200 GLU A C 1
ATOM 1564 O O . GLU A 1 200 ? -20.734 -4.059 -6.469 1 94.5 200 GLU A O 1
ATOM 1569 N N . PHE A 1 201 ? -19.562 -3.039 -4.891 1 95.75 201 PHE A N 1
ATOM 1570 C CA . PHE A 1 201 ? -18.375 -3.867 -5.102 1 95.75 201 PHE A CA 1
ATOM 1571 C C . PHE A 1 201 ? -18.688 -5.336 -4.859 1 95.75 201 PHE A C 1
ATOM 1573 O O . PHE A 1 201 ? -18.344 -6.195 -5.668 1 95.75 201 PHE A O 1
ATOM 1580 N N . LEU A 1 202 ? -19.344 -5.598 -3.768 1 95.88 202 LEU A N 1
ATOM 1581 C CA . LEU A 1 202 ? -19.672 -6.973 -3.41 1 95.88 202 LEU A CA 1
ATOM 1582 C C . LEU A 1 202 ? -20.641 -7.578 -4.426 1 95.88 202 LEU A C 1
ATOM 1584 O O . LEU A 1 202 ? -20.516 -8.75 -4.781 1 95.88 202 LEU A O 1
ATOM 1588 N N . ARG A 1 203 ? -21.469 -6.785 -4.938 1 92.5 203 ARG A N 1
ATOM 1589 C CA . ARG A 1 203 ? -22.453 -7.254 -5.891 1 92.5 203 ARG A CA 1
ATOM 1590 C C . ARG A 1 203 ? -21.844 -7.426 -7.281 1 92.5 203 ARG A C 1
ATOM 1592 O O . ARG A 1 203 ? -22.094 -8.43 -7.949 1 92.5 203 ARG A O 1
ATOM 1599 N N . ASP A 1 204 ? -21.016 -6.496 -7.672 1 92.56 204 ASP A N 1
ATOM 1600 C CA . ASP A 1 204 ? -20.625 -6.41 -9.078 1 92.56 204 ASP A CA 1
ATOM 1601 C C . ASP A 1 204 ? -19.266 -7.062 -9.312 1 92.56 204 ASP A C 1
ATOM 1603 O O . ASP A 1 204 ? -18.969 -7.492 -10.422 1 92.56 204 ASP A O 1
ATOM 1607 N N . ASP A 1 205 ? -18.438 -7.137 -8.297 1 94 205 ASP A N 1
ATOM 1608 C CA . ASP A 1 205 ? -17.062 -7.523 -8.57 1 94 205 ASP A CA 1
ATOM 1609 C C . ASP A 1 205 ? -16.734 -8.883 -7.953 1 94 205 ASP A C 1
ATOM 1611 O O . ASP A 1 205 ? -15.891 -9.617 -8.461 1 94 205 ASP A O 1
ATOM 1615 N N . VAL A 1 206 ? -17.406 -9.297 -6.898 1 95.25 206 VAL A N 1
ATOM 1616 C CA . VAL A 1 206 ? -17.125 -10.562 -6.234 1 95.25 206 VAL A CA 1
ATOM 1617 C C . VAL A 1 206 ? -17.484 -11.727 -7.164 1 95.25 206 VAL A C 1
ATOM 1619 O O . VAL A 1 206 ? -16.875 -12.797 -7.086 1 95.25 206 VAL A O 1
ATOM 1622 N N . LYS A 1 207 ? -18.406 -11.539 -8.078 1 94.94 207 LYS A N 1
ATOM 1623 C CA . LYS A 1 207 ? -18.797 -12.57 -9.031 1 94.94 207 LYS A CA 1
ATOM 1624 C C . LYS A 1 207 ? -17.641 -12.953 -9.938 1 94.94 207 LYS A C 1
ATOM 1626 O O . LYS A 1 207 ? -17.609 -14.047 -10.508 1 94.94 207 LYS A O 1
ATOM 1631 N N . ASN A 1 208 ? -16.688 -12.023 -10.07 1 93.25 208 ASN A N 1
ATOM 1632 C CA . ASN A 1 208 ? -15.508 -12.289 -10.891 1 93.25 208 ASN A CA 1
ATOM 1633 C C . ASN A 1 208 ? -14.523 -13.211 -10.172 1 93.25 208 ASN A C 1
ATOM 1635 O O . ASN A 1 208 ? -13.547 -13.664 -10.766 1 93.25 208 ASN A O 1
ATOM 1639 N N . ILE A 1 209 ? -14.781 -13.508 -8.922 1 94.5 209 ILE A N 1
ATOM 1640 C CA . ILE A 1 209 ? -14.016 -14.484 -8.156 1 94.5 209 ILE A CA 1
ATOM 1641 C C . ILE A 1 209 ? -14.812 -15.773 -8.023 1 94.5 209 ILE A C 1
ATOM 1643 O O . ILE A 1 209 ? -14.305 -16.859 -8.32 1 94.5 209 ILE A O 1
ATOM 1647 N N . ASN A 1 210 ? -16.062 -15.641 -7.617 1 96.31 210 ASN A N 1
ATOM 1648 C CA . ASN A 1 210 ? -17.016 -16.734 -7.445 1 96.31 210 ASN A CA 1
ATOM 1649 C C . ASN A 1 210 ? -18.438 -16.219 -7.273 1 96.31 210 ASN A C 1
ATOM 1651 O O . ASN A 1 210 ? -18.781 -15.695 -6.215 1 96.31 210 ASN A O 1
ATOM 1655 N N . PRO A 1 211 ? -19.25 -16.422 -8.266 1 96.38 211 PRO A N 1
ATOM 1656 C CA . PRO A 1 211 ? -20.609 -15.891 -8.188 1 96.38 211 PRO A CA 1
ATOM 1657 C C . PRO A 1 211 ? -21.391 -16.453 -7.008 1 96.38 211 PRO A C 1
ATOM 1659 O O . PRO A 1 211 ? -22.312 -15.805 -6.504 1 96.38 211 PRO A O 1
ATOM 1662 N N . GLU A 1 212 ? -21.047 -17.531 -6.523 1 95.94 212 GLU A N 1
ATOM 1663 C CA . GLU A 1 212 ? -21.766 -18.172 -5.43 1 95.94 212 GLU A CA 1
ATOM 1664 C C . GLU A 1 212 ? -21.562 -17.422 -4.117 1 95.94 212 GLU A C 1
ATOM 1666 O O . GLU A 1 212 ? -22.344 -17.562 -3.18 1 95.94 212 GLU A O 1
ATOM 1671 N N . LEU A 1 213 ? -20.547 -16.688 -4.055 1 97.06 213 LEU A N 1
ATOM 1672 C CA . LEU A 1 213 ? -20.234 -15.984 -2.82 1 97.06 213 LEU A CA 1
ATOM 1673 C C . LEU A 1 213 ? -21.125 -14.758 -2.65 1 97.06 213 LEU A C 1
ATOM 1675 O O . LEU A 1 213 ? -21.266 -14.234 -1.541 1 97.06 213 LEU A O 1
ATOM 1679 N N . VAL A 1 214 ? -21.703 -14.266 -3.727 1 97.19 214 VAL A N 1
ATOM 1680 C CA . VAL A 1 214 ? -22.438 -13.016 -3.725 1 97.19 214 VAL A CA 1
ATOM 1681 C C . VAL A 1 214 ? -23.625 -13.109 -2.754 1 97.19 214 VAL A C 1
ATOM 1683 O O . VAL A 1 214 ? -23.938 -12.148 -2.049 1 97.19 214 VAL A O 1
ATOM 1686 N N . GLN A 1 215 ? -24.219 -14.25 -2.656 1 96.62 215 GLN A N 1
ATOM 1687 C CA . GLN A 1 215 ? -25.406 -14.43 -1.828 1 96.62 215 GLN A CA 1
ATOM 1688 C C . GLN A 1 215 ? -25.078 -14.25 -0.348 1 96.62 215 GLN A C 1
ATOM 1690 O O . GLN A 1 215 ? -25.969 -13.984 0.463 1 96.62 215 GLN A O 1
ATOM 1695 N N . PHE A 1 216 ? -23.828 -14.383 -0.01 1 97.56 216 PHE A N 1
ATOM 1696 C CA . PHE A 1 216 ? -23.438 -14.305 1.393 1 97.56 216 PHE A CA 1
ATOM 1697 C C . PHE A 1 216 ? -22.984 -12.898 1.748 1 97.56 216 PHE A C 1
ATOM 1699 O O . PHE A 1 216 ? -22.766 -12.586 2.92 1 97.56 216 PHE A O 1
ATOM 1706 N N . CYS A 1 217 ? -22.828 -12.031 0.775 1 97.88 217 CYS A N 1
ATOM 1707 C CA . CYS A 1 217 ? -22.312 -10.68 0.999 1 97.88 217 CYS A CA 1
ATOM 1708 C C . CYS A 1 217 ? -23.375 -9.797 1.659 1 97.88 217 CYS A C 1
ATOM 1710 O O . CYS A 1 217 ? -24.516 -9.742 1.199 1 97.88 217 CYS A O 1
ATOM 1712 N N . LYS A 1 218 ? -22.969 -9.164 2.781 1 97.81 218 LYS A N 1
ATOM 1713 C CA . LYS A 1 218 ? -23.891 -8.312 3.531 1 97.81 218 LYS A CA 1
ATOM 1714 C C . LYS A 1 218 ? -23.172 -7.074 4.062 1 97.81 218 LYS A C 1
ATOM 1716 O O . LYS A 1 218 ? -22.016 -7.152 4.477 1 97.81 218 LYS A O 1
ATOM 1721 N N . VAL A 1 219 ? -23.844 -5.98 4.023 1 98.44 219 VAL A N 1
ATOM 1722 C CA . VAL A 1 219 ? -23.375 -4.73 4.613 1 98.44 219 VAL A CA 1
ATOM 1723 C C . VAL A 1 219 ? -24.422 -4.199 5.59 1 98.44 219 VAL A C 1
ATOM 1725 O O . VAL A 1 219 ? -25.578 -3.998 5.219 1 98.44 219 VAL A O 1
ATOM 1728 N N . THR A 1 220 ? -24.047 -3.975 6.82 1 98.12 220 THR A N 1
ATOM 1729 C CA . THR A 1 220 ? -24.938 -3.434 7.844 1 98.12 220 THR A CA 1
ATOM 1730 C C . THR A 1 220 ? -24.375 -2.133 8.414 1 98.12 220 THR A C 1
ATOM 1732 O O . THR A 1 220 ? -23.219 -2.072 8.812 1 98.12 220 THR A O 1
ATOM 1735 N N . VAL A 1 221 ? -25.219 -1.144 8.438 1 97.06 221 VAL A N 1
ATOM 1736 C CA . VAL A 1 221 ? -24.859 0.132 9.047 1 97.06 221 VAL A CA 1
ATOM 1737 C C . VAL A 1 221 ? -25.562 0.282 10.391 1 97.06 221 VAL A C 1
ATOM 1739 O O . VAL A 1 221 ? -26.797 0.22 10.461 1 97.06 221 VAL A O 1
ATOM 1742 N N . LEU A 1 222 ? -24.797 0.423 11.414 1 96.5 222 LEU A N 1
ATOM 1743 C CA . LEU A 1 222 ? -25.328 0.683 12.75 1 96.5 222 LEU A CA 1
ATOM 1744 C C . LEU A 1 222 ? -25.25 2.168 13.078 1 96.5 222 LEU A C 1
ATOM 1746 O O . LEU A 1 222 ? -24.172 2.754 13.086 1 96.5 222 LEU A O 1
ATOM 1750 N N . GLU A 1 223 ? -26.328 2.752 13.281 1 91.75 223 GLU A N 1
ATOM 1751 C CA . GLU A 1 223 ? -26.406 4.176 13.594 1 91.75 223 GLU A CA 1
ATOM 1752 C C . GLU A 1 223 ? -27.375 4.43 14.742 1 91.75 223 GLU A C 1
ATOM 1754 O O . GLU A 1 223 ? -28.5 3.916 14.75 1 91.75 223 GLU A O 1
ATOM 1759 N N . ALA A 1 224 ? -26.875 5.18 15.75 1 84.25 224 ALA A N 1
ATOM 1760 C CA . ALA A 1 224 ? -27.703 5.492 16.906 1 84.25 224 ALA A CA 1
ATOM 1761 C C . ALA A 1 224 ? -28.828 6.465 16.547 1 84.25 224 ALA A C 1
ATOM 1763 O O . ALA A 1 224 ? -29.953 6.336 17.031 1 84.25 224 ALA A O 1
ATOM 1764 N N . GLY A 1 225 ? -28.5 7.453 15.773 1 82.19 225 GLY A N 1
ATOM 1765 C CA . GLY A 1 225 ? -29.469 8.453 15.375 1 82.19 225 GLY A CA 1
ATOM 1766 C C . GLY A 1 225 ? -30.062 8.195 14 1 82.19 225 GLY A C 1
ATOM 1767 O O . GLY A 1 225 ? -30.531 7.094 13.719 1 82.19 225 GLY A O 1
ATOM 1768 N N . GLU A 1 226 ? -30.156 9.266 13.281 1 80.31 226 GLU A N 1
ATOM 1769 C CA . GLU A 1 226 ? -30.703 9.156 11.93 1 80.31 226 GLU A CA 1
ATOM 1770 C C . GLU A 1 226 ? -29.594 9.195 10.883 1 80.31 226 GLU A C 1
ATOM 1772 O O . GLU A 1 226 ? -28.672 10.016 10.984 1 80.31 226 GLU A O 1
ATOM 1777 N N . VAL A 1 227 ? -29.734 8.273 10 1 81 227 VAL A N 1
ATOM 1778 C CA . VAL A 1 227 ? -28.828 8.312 8.844 1 81 227 VAL A CA 1
ATOM 1779 C C . VAL A 1 227 ? -29.156 9.516 7.973 1 81 227 VAL A C 1
ATOM 1781 O O . VAL A 1 227 ? -30.328 9.828 7.754 1 81 227 VAL A O 1
ATOM 1784 N N . PHE A 1 228 ? -28.234 10.242 7.465 1 74.62 228 PHE A N 1
ATOM 1785 C CA . PHE A 1 228 ? -28.406 11.43 6.641 1 74.62 228 PHE A CA 1
ATOM 1786 C C . PHE A 1 228 ? -29 12.57 7.453 1 74.62 228 PHE A C 1
ATOM 1788 O O . PHE A 1 228 ? -29.844 13.328 6.953 1 74.62 228 PHE A O 1
ATOM 1795 N N . SER A 1 229 ? -28.562 12.664 8.648 1 71.75 229 SER A N 1
ATOM 1796 C CA . SER A 1 229 ? -29.234 13.609 9.539 1 71.75 229 SER A CA 1
ATOM 1797 C C . SER A 1 229 ? -29.031 15.047 9.07 1 71.75 229 SER A C 1
ATOM 1799 O O . SER A 1 229 ? -29.844 15.93 9.398 1 71.75 229 SER A O 1
ATOM 1801 N N . THR A 1 230 ? -28.094 15.289 8.297 1 68.25 230 THR A N 1
ATOM 1802 C CA . THR A 1 230 ? -27.781 16.656 7.883 1 68.25 230 THR A CA 1
ATOM 1803 C C . THR A 1 230 ? -28.562 17.031 6.629 1 68.25 230 THR A C 1
ATOM 1805 O O . THR A 1 230 ? -28.562 18.188 6.215 1 68.25 230 THR A O 1
ATOM 1808 N N . PHE A 1 231 ? -29.312 16.094 6.09 1 74.12 231 PHE A N 1
ATOM 1809 C CA . PHE A 1 231 ? -30.016 16.344 4.836 1 74.12 231 PHE A CA 1
ATOM 1810 C C . PHE A 1 231 ? -31.516 16.531 5.078 1 74.12 231 PHE A C 1
ATOM 1812 O O . PHE A 1 231 ? -32.031 16.156 6.141 1 74.12 231 PHE A O 1
ATOM 1819 N N . ASP A 1 232 ? -32.094 17.156 4.074 1 76.12 232 ASP A N 1
ATOM 1820 C CA . ASP A 1 232 ? -33.531 17.297 4.109 1 76.12 232 ASP A CA 1
ATOM 1821 C C . ASP A 1 232 ? -34.219 15.945 3.967 1 76.12 232 ASP A C 1
ATOM 1823 O O . ASP A 1 232 ? -33.625 14.977 3.506 1 76.12 232 ASP A O 1
ATOM 1827 N N . LEU A 1 233 ? -35.469 15.992 4.352 1 77.62 233 LEU A N 1
ATOM 1828 C CA . LEU A 1 233 ? -36.219 14.758 4.449 1 77.62 233 LEU A CA 1
ATOM 1829 C C . LEU A 1 233 ? -36.281 14.047 3.1 1 77.62 233 LEU A C 1
ATOM 1831 O O . LEU A 1 233 ? -36.156 12.82 3.027 1 77.62 233 LEU A O 1
ATOM 1835 N N . ARG A 1 234 ? -36.5 14.789 2.066 1 77 234 ARG A N 1
ATOM 1836 C CA . ARG A 1 234 ? -36.625 14.18 0.745 1 77 234 ARG A CA 1
ATOM 1837 C C . ARG A 1 234 ? -35.312 13.484 0.337 1 77 234 ARG A C 1
ATOM 1839 O O . ARG A 1 234 ? -35.344 12.359 -0.168 1 77 234 ARG A O 1
ATOM 1846 N N . VAL A 1 235 ? -34.312 14.164 0.591 1 77.31 235 VAL A N 1
ATOM 1847 C CA . VAL A 1 235 ? -33 13.641 0.237 1 77.31 235 VAL A CA 1
ATOM 1848 C C . VAL A 1 235 ? -32.656 12.445 1.128 1 77.31 235 VAL A C 1
ATOM 1850 O O . VAL A 1 235 ? -32.094 11.453 0.66 1 77.31 235 VAL A O 1
ATOM 1853 N N . ARG A 1 236 ? -33.125 12.516 2.338 1 81.56 236 ARG A N 1
ATOM 1854 C CA . ARG A 1 236 ? -32.906 11.438 3.293 1 81.56 236 ARG A CA 1
ATOM 1855 C C . ARG A 1 236 ? -33.625 10.164 2.873 1 81.56 236 ARG A C 1
ATOM 1857 O O . ARG A 1 236 ? -33.062 9.078 2.877 1 81.56 236 ARG A O 1
ATOM 1864 N N . GLU A 1 237 ? -34.844 10.359 2.492 1 85 237 GLU A N 1
ATOM 1865 C CA . GLU A 1 237 ? -35.656 9.219 2.104 1 85 237 GLU A CA 1
ATOM 1866 C C . GLU A 1 237 ? -35.156 8.586 0.812 1 85 237 GLU A C 1
ATOM 1868 O O . GLU A 1 237 ? -35.125 7.359 0.685 1 85 237 GLU A O 1
ATOM 1873 N N . TRP A 1 238 ? -34.812 9.445 -0.061 1 83.5 238 TRP A N 1
ATOM 1874 C CA . TRP A 1 238 ? -34.281 8.922 -1.312 1 83.5 238 TRP A CA 1
ATOM 1875 C C . TRP A 1 238 ? -32.969 8.156 -1.071 1 83.5 238 TRP A C 1
ATOM 1877 O O . TRP A 1 238 ? -32.75 7.086 -1.647 1 83.5 238 TRP A O 1
ATOM 1887 N N . GLY A 1 239 ? -32.156 8.688 -0.27 1 85.31 239 GLY A N 1
ATOM 1888 C CA . GLY A 1 239 ? -30.906 8.031 0.065 1 85.31 239 GLY A CA 1
ATOM 1889 C C . GLY A 1 239 ? -31.094 6.676 0.721 1 85.31 239 GLY A C 1
ATOM 1890 O O . GLY A 1 239 ? -30.391 5.715 0.386 1 85.31 239 GLY A O 1
ATOM 1891 N N . LYS A 1 240 ? -32.031 6.652 1.596 1 88.19 240 LYS A N 1
ATOM 1892 C CA . LYS A 1 240 ? -32.344 5.398 2.283 1 88.19 240 LYS A CA 1
ATOM 1893 C C . LYS A 1 240 ? -32.844 4.34 1.304 1 88.19 240 LYS A C 1
ATOM 1895 O O . LYS A 1 240 ? -32.469 3.174 1.392 1 88.19 240 LYS A O 1
ATOM 1900 N N . ARG A 1 241 ? -33.656 4.75 0.433 1 89.31 241 ARG A N 1
ATOM 1901 C CA . ARG A 1 241 ? -34.188 3.832 -0.574 1 89.31 241 ARG A CA 1
ATOM 1902 C C . ARG A 1 241 ? -33.062 3.299 -1.466 1 89.31 241 ARG A C 1
ATOM 1904 O O . ARG A 1 241 ? -33.062 2.125 -1.837 1 89.31 241 ARG A O 1
ATOM 1911 N N . ARG A 1 242 ? -32.188 4.211 -1.807 1 88.75 242 ARG A N 1
ATOM 1912 C CA . ARG A 1 242 ? -31.078 3.812 -2.656 1 88.75 242 ARG A CA 1
ATOM 1913 C C . ARG A 1 242 ? -30.172 2.811 -1.941 1 88.75 242 ARG A C 1
ATOM 1915 O O . ARG A 1 242 ? -29.703 1.853 -2.553 1 88.75 242 ARG A O 1
ATOM 1922 N N . LEU A 1 243 ? -29.906 3.027 -0.704 1 91.62 243 LEU A N 1
ATOM 1923 C CA . LEU A 1 243 ? -29.094 2.104 0.083 1 91.62 243 LEU A CA 1
ATOM 1924 C C . LEU A 1 243 ? -29.781 0.745 0.198 1 91.62 243 LEU A C 1
ATOM 1926 O O . LEU A 1 243 ? -29.125 -0.295 0.083 1 91.62 243 LEU A O 1
ATOM 1930 N N . ASP A 1 244 ? -31.062 0.816 0.359 1 92.38 244 ASP A N 1
ATOM 1931 C CA . ASP A 1 244 ? -31.844 -0.416 0.425 1 92.38 244 ASP A CA 1
ATOM 1932 C C . ASP A 1 244 ? -31.766 -1.179 -0.896 1 92.38 244 ASP A C 1
ATOM 1934 O O . ASP A 1 244 ? -31.625 -2.402 -0.906 1 92.38 244 ASP A O 1
ATOM 1938 N N . ALA A 1 245 ? -31.875 -0.446 -1.913 1 91.75 245 ALA A N 1
ATOM 1939 C CA . ALA A 1 245 ? -31.828 -1.057 -3.238 1 91.75 245 ALA A CA 1
ATOM 1940 C C . ALA A 1 245 ? -30.469 -1.71 -3.486 1 91.75 245 ALA A C 1
ATOM 1942 O O . ALA A 1 245 ? -30.375 -2.695 -4.219 1 91.75 245 ALA A O 1
ATOM 1943 N N . LEU A 1 246 ? -29.453 -1.203 -2.855 1 92.06 246 LEU A N 1
ATOM 1944 C CA . LEU A 1 246 ? -28.109 -1.747 -2.994 1 92.06 246 LEU A CA 1
ATOM 1945 C C . LEU A 1 246 ? -27.906 -2.934 -2.059 1 92.06 246 LEU A C 1
ATOM 1947 O O . LEU A 1 246 ? -26.891 -3.633 -2.148 1 92.06 246 LEU A O 1
ATOM 1951 N N . GLY A 1 247 ? -28.828 -3.08 -1.145 1 92.81 247 GLY A N 1
ATOM 1952 C CA . GLY A 1 247 ? -28.75 -4.199 -0.219 1 92.81 247 GLY A CA 1
ATOM 1953 C C . GLY A 1 247 ? -28.109 -3.84 1.104 1 92.81 247 GLY A C 1
ATOM 1954 O O . GLY A 1 247 ? -27.688 -4.723 1.858 1 92.81 247 GLY A O 1
ATOM 1955 N N . VAL A 1 248 ? -27.953 -2.609 1.4 1 96.44 248 VAL A N 1
ATOM 1956 C CA . VAL A 1 248 ? -27.375 -2.164 2.666 1 96.44 248 VAL A CA 1
ATOM 1957 C C . VAL A 1 248 ? -28.453 -2.18 3.754 1 96.44 248 VAL A C 1
ATOM 1959 O O . VAL A 1 248 ? -29.516 -1.584 3.592 1 96.44 248 VAL A O 1
ATOM 1962 N N . ARG A 1 249 ? -28.219 -2.805 4.797 1 96.44 249 ARG A N 1
ATOM 1963 C CA . ARG A 1 249 ? -29.141 -2.855 5.926 1 96.44 249 ARG A CA 1
ATOM 1964 C C . ARG A 1 249 ? -28.797 -1.784 6.957 1 96.44 249 ARG A C 1
ATOM 1966 O O . ARG A 1 249 ? -27.688 -1.756 7.488 1 96.44 249 ARG A O 1
ATOM 1973 N N . ILE A 1 250 ? -29.734 -0.95 7.223 1 95 250 ILE A N 1
ATOM 1974 C CA . ILE A 1 250 ? -29.562 0.08 8.242 1 95 250 ILE A CA 1
ATOM 1975 C C . ILE A 1 250 ? -30.281 -0.341 9.531 1 95 250 ILE A C 1
ATOM 1977 O O . ILE A 1 250 ? -31.469 -0.641 9.516 1 95 250 ILE A O 1
ATOM 1981 N N . VAL A 1 251 ? -29.531 -0.349 10.586 1 95.19 251 VAL A N 1
ATOM 1982 C CA . VAL A 1 251 ? -30.094 -0.748 11.875 1 95.19 251 VAL A CA 1
ATOM 1983 C C . VAL A 1 251 ? -29.859 0.357 12.898 1 95.19 251 VAL A C 1
ATOM 1985 O O . VAL A 1 251 ? -28.734 0.854 13.047 1 95.19 251 VAL A O 1
ATOM 1988 N N . LYS A 1 252 ? -30.906 0.738 13.492 1 92.94 252 LYS A N 1
ATOM 1989 C CA . LYS A 1 252 ? -30.781 1.695 14.586 1 92.94 252 LYS A CA 1
ATOM 1990 C C . LYS A 1 252 ? -30.234 1.021 15.844 1 92.94 252 LYS A C 1
ATOM 1992 O O . LYS A 1 252 ? -30.797 0.027 16.312 1 92.94 252 LYS A O 1
ATOM 1997 N N . GLY A 1 253 ? -29.047 1.494 16.312 1 90.81 253 GLY A N 1
ATOM 1998 C CA . GLY A 1 253 ? -28.484 0.913 17.516 1 90.81 253 GLY A CA 1
ATOM 1999 C C . GLY A 1 253 ? -27.125 1.497 17.891 1 90.81 253 GLY A C 1
ATOM 2000 O O . GLY A 1 253 ? -26.422 2.039 17.031 1 90.81 253 GLY A O 1
ATOM 2001 N N . ASN A 1 254 ? -26.875 1.354 19.25 1 93.12 254 ASN A N 1
ATOM 2002 C CA . ASN A 1 254 ? -25.578 1.749 19.781 1 93.12 254 ASN A CA 1
ATOM 2003 C C . ASN A 1 254 ? -24.672 0.543 19.984 1 93.12 254 ASN A C 1
ATOM 2005 O O . ASN A 1 254 ? -25.078 -0.456 20.578 1 93.12 254 ASN A O 1
ATOM 2009 N N . VAL A 1 255 ? -23.516 0.666 19.469 1 95.69 255 VAL A N 1
ATOM 2010 C CA . VAL A 1 255 ? -22.547 -0.414 19.656 1 95.69 255 VAL A CA 1
ATOM 2011 C C . VAL A 1 255 ? -21.922 -0.303 21.047 1 95.69 255 VAL A C 1
ATOM 2013 O O . VAL A 1 255 ? -21.484 0.776 21.453 1 95.69 255 VAL A O 1
ATOM 2016 N N . VAL A 1 256 ? -21.781 -1.449 21.766 1 96.5 256 VAL A N 1
ATOM 2017 C CA . VAL A 1 256 ? -21.25 -1.395 23.125 1 96.5 256 VAL A CA 1
ATOM 2018 C C . VAL A 1 256 ? -19.953 -2.215 23.219 1 96.5 256 VAL A C 1
ATOM 2020 O O . VAL A 1 256 ? -19.188 -2.084 24.172 1 96.5 256 VAL A O 1
ATOM 2023 N N . ALA A 1 257 ? -19.812 -3.055 22.188 1 97.44 257 ALA A N 1
ATOM 2024 C CA . ALA A 1 257 ? -18.578 -3.836 22.203 1 97.44 257 ALA A CA 1
ATOM 2025 C C . ALA A 1 257 ? -18.234 -4.336 20.797 1 97.44 257 ALA A C 1
ATOM 2027 O O . ALA A 1 257 ? -19.125 -4.684 20.016 1 97.44 257 ALA A O 1
ATOM 2028 N N . VAL A 1 258 ? -16.984 -4.324 20.453 1 97.06 258 VAL A N 1
ATOM 2029 C CA . VAL A 1 258 ? -16.453 -4.949 19.25 1 97.06 258 VAL A CA 1
ATOM 2030 C C . VAL A 1 258 ? -15.539 -6.117 19.625 1 97.06 258 VAL A C 1
ATOM 2032 O O . VAL A 1 258 ? -14.516 -5.922 20.281 1 97.06 258 VAL A O 1
ATOM 2035 N N . GLN A 1 259 ? -15.922 -7.27 19.25 1 94.56 259 GLN A N 1
ATOM 2036 C CA . GLN A 1 259 ? -15.148 -8.477 19.516 1 94.56 259 GLN A CA 1
ATOM 2037 C C . GLN A 1 259 ? -14.453 -8.977 18.234 1 94.56 259 GLN A C 1
ATOM 2039 O O . GLN A 1 259 ? -14.469 -8.297 17.219 1 94.56 259 GLN A O 1
ATOM 2044 N N . GLU A 1 260 ? -13.781 -10.07 18.344 1 89.12 260 GLU A N 1
ATOM 2045 C CA . GLU A 1 260 ? -12.961 -10.578 17.25 1 89.12 260 GLU A CA 1
ATOM 2046 C C . GLU A 1 260 ? -13.82 -10.922 16.031 1 89.12 260 GLU A C 1
ATOM 2048 O O . GLU A 1 260 ? -13.398 -10.711 14.891 1 89.12 260 GLU A O 1
ATOM 2053 N N . LYS A 1 261 ? -15.023 -11.492 16.312 1 92.94 261 LYS A N 1
ATOM 2054 C CA . LYS A 1 261 ? -15.82 -11.984 15.195 1 92.94 261 LYS A CA 1
ATOM 2055 C C . LYS A 1 261 ? -17.219 -11.391 15.227 1 92.94 261 LYS A C 1
ATOM 2057 O O . LYS A 1 261 ? -18.109 -11.844 14.484 1 92.94 261 LYS A O 1
ATOM 2062 N N . GLU A 1 262 ? -17.438 -10.406 16.125 1 96.5 262 GLU A N 1
ATOM 2063 C CA . GLU A 1 262 ? -18.812 -9.922 16.219 1 96.5 262 GLU A CA 1
ATOM 2064 C C . GLU A 1 262 ? -18.859 -8.523 16.828 1 96.5 262 GLU A C 1
ATOM 2066 O O . GLU A 1 262 ? -17.906 -8.094 17.484 1 96.5 262 GLU A O 1
ATOM 2071 N N . VAL A 1 263 ? -19.938 -7.852 16.625 1 97.75 263 VAL A N 1
ATOM 2072 C CA . VAL A 1 263 ? -20.297 -6.562 17.219 1 97.75 263 VAL A CA 1
ATOM 2073 C C . VAL A 1 263 ? -21.562 -6.703 18.047 1 97.75 263 VAL A C 1
ATOM 2075 O O . VAL A 1 263 ? -22.516 -7.379 17.641 1 97.75 263 VAL A O 1
ATOM 2078 N N . ILE A 1 264 ? -21.516 -6.105 19.203 1 98 264 ILE A N 1
ATOM 2079 C CA . ILE A 1 264 ? -22.656 -6.191 20.109 1 98 264 ILE A CA 1
ATOM 2080 C C . ILE A 1 264 ? -23.281 -4.809 20.297 1 98 264 ILE A C 1
ATOM 2082 O O . ILE A 1 264 ? -22.562 -3.826 20.516 1 98 264 ILE A O 1
ATOM 2086 N N . THR A 1 265 ? -24.562 -4.75 20.219 1 96.75 265 THR A N 1
ATOM 2087 C CA . THR A 1 265 ? -25.266 -3.486 20.406 1 96.75 265 THR A CA 1
ATOM 2088 C C . THR A 1 265 ? -25.828 -3.396 21.828 1 96.75 265 THR A C 1
ATOM 2090 O O . THR A 1 265 ? -25.828 -4.383 22.562 1 96.75 265 THR A O 1
ATOM 2093 N N . LYS A 1 266 ? -26.266 -2.227 22.156 1 95.44 266 LYS A N 1
ATOM 2094 C CA . LYS A 1 266 ? -26.844 -1.966 23.469 1 95.44 266 LYS A CA 1
ATOM 2095 C C . LYS A 1 266 ? -28.078 -2.816 23.719 1 95.44 266 LYS A C 1
ATOM 2097 O O . LYS A 1 266 ? -28.344 -3.248 24.844 1 95.44 266 LYS A O 1
ATOM 2102 N N . SER A 1 267 ? -28.844 -3.129 22.719 1 94.5 267 SER A N 1
ATOM 2103 C CA . SER A 1 267 ? -30.047 -3.941 22.828 1 94.5 267 SER A CA 1
ATOM 2104 C C . SER A 1 267 ? -29.703 -5.41 23.047 1 94.5 267 SER A C 1
ATOM 2106 O O . SER A 1 267 ? -30.594 -6.223 23.344 1 94.5 267 SER A O 1
ATOM 2108 N N . GLY A 1 268 ? -28.453 -5.762 22.812 1 94.5 268 GLY A N 1
ATOM 2109 C CA . GLY A 1 268 ? -28.031 -7.145 22.969 1 94.5 268 GLY A CA 1
ATOM 2110 C C . GLY A 1 268 ? -27.938 -7.891 21.641 1 94.5 268 GLY A C 1
ATOM 2111 O O . GLY A 1 268 ? -27.531 -9.055 21.625 1 94.5 268 GLY A O 1
ATOM 2112 N N . GLU A 1 269 ? -28.266 -7.242 20.609 1 96.31 269 GLU A N 1
ATOM 2113 C CA . GLU A 1 269 ? -28.125 -7.867 19.297 1 96.31 269 GLU A CA 1
ATOM 2114 C C . GLU A 1 269 ? -26.656 -8.094 18.953 1 96.31 269 GLU A C 1
ATOM 2116 O O . GLU A 1 269 ? -25.812 -7.246 19.234 1 96.31 269 GLU A O 1
ATOM 2121 N N . VAL A 1 270 ? -26.406 -9.25 18.391 1 97.69 270 VAL A N 1
ATOM 2122 C CA . VAL A 1 270 ? -25.047 -9.633 18.031 1 97.69 270 VAL A CA 1
ATOM 2123 C C . VAL A 1 270 ? -24.922 -9.773 16.516 1 97.69 270 VAL A C 1
ATOM 2125 O O . VAL A 1 270 ? -25.75 -10.453 15.883 1 97.69 270 VAL A O 1
ATOM 2128 N N . PHE A 1 271 ? -24.016 -9.125 15.922 1 97.94 271 PHE A N 1
ATOM 2129 C CA . PHE A 1 271 ? -23.75 -9.211 14.492 1 97.94 271 PHE A CA 1
ATOM 2130 C C . PHE A 1 271 ? -22.406 -9.891 14.227 1 97.94 271 PHE A C 1
ATOM 2132 O O . PHE A 1 271 ? -21.344 -9.32 14.5 1 97.94 271 PHE A O 1
ATOM 2139 N N . SER A 1 272 ? -22.453 -11.133 13.695 1 97.56 272 SER A N 1
ATOM 2140 C CA . SER A 1 272 ? -21.234 -11.789 13.234 1 97.56 272 SER A CA 1
ATOM 2141 C C . SER A 1 272 ? -20.672 -11.094 12 1 97.56 272 SER A C 1
ATOM 2143 O O . SER A 1 272 ? -21.406 -10.766 11.07 1 97.56 272 SER A O 1
ATOM 2145 N N . THR A 1 273 ? -19.375 -10.812 12.055 1 97.44 273 THR A N 1
ATOM 2146 C CA . THR A 1 273 ? -18.828 -10 10.969 1 97.44 273 THR A CA 1
ATOM 2147 C C . THR A 1 273 ? -17.375 -10.336 10.719 1 97.44 273 THR A C 1
ATOM 2149 O O . THR A 1 273 ? -16.688 -10.852 11.602 1 97.44 273 THR A O 1
ATOM 2152 N N . GLY A 1 274 ? -16.953 -10.117 9.492 1 96 274 GLY A N 1
ATOM 2153 C CA . GLY A 1 274 ? -15.547 -10.289 9.125 1 96 274 GLY A CA 1
ATOM 2154 C C . GLY A 1 274 ? -14.773 -8.984 9.117 1 96 274 GLY A C 1
ATOM 2155 O O . GLY A 1 274 ? -13.539 -8.992 9.125 1 96 274 GLY A O 1
ATOM 2156 N N . LEU A 1 275 ? -15.477 -7.895 9.164 1 96.81 275 LEU A N 1
ATOM 2157 C CA . LEU A 1 275 ? -14.852 -6.578 9.125 1 96.81 275 LEU A CA 1
ATOM 2158 C C . LEU A 1 275 ? -15.742 -5.527 9.773 1 96.81 275 LEU A C 1
ATOM 2160 O O . LEU A 1 275 ? -16.938 -5.449 9.469 1 96.81 275 LEU A O 1
ATOM 2164 N N . VAL A 1 276 ? -15.188 -4.789 10.68 1 97.94 276 VAL A N 1
ATOM 2165 C CA . VAL A 1 276 ? -15.867 -3.658 11.297 1 97.94 276 VAL A CA 1
ATOM 2166 C C . VAL A 1 276 ? -15.195 -2.355 10.875 1 97.94 276 VAL A C 1
ATOM 2168 O O . VAL A 1 276 ? -13.984 -2.188 11.062 1 97.94 276 VAL A O 1
ATOM 2171 N N . VAL A 1 277 ? -15.898 -1.477 10.273 1 98.12 277 VAL A N 1
ATOM 2172 C CA . VAL A 1 277 ? -15.414 -0.146 9.922 1 98.12 277 VAL A CA 1
ATOM 2173 C C . VAL A 1 277 ? -16.062 0.896 10.836 1 98.12 277 VAL A C 1
ATOM 2175 O O . VAL A 1 277 ? -17.281 1.011 10.883 1 98.12 277 VAL A O 1
ATOM 2178 N N . TRP A 1 278 ? -15.227 1.575 11.531 1 97.12 278 TRP A N 1
ATOM 2179 C CA . TRP A 1 278 ? -15.664 2.561 12.516 1 97.12 278 TRP A CA 1
ATOM 2180 C C . TRP A 1 278 ? -15.641 3.967 11.922 1 97.12 278 TRP A C 1
ATOM 2182 O O . TRP A 1 278 ? -14.57 4.551 11.734 1 97.12 278 TRP A O 1
ATOM 2192 N N . SER A 1 279 ? -16.734 4.465 11.586 1 92.31 279 SER A N 1
ATOM 2193 C CA . SER A 1 279 ? -16.875 5.785 10.977 1 92.31 279 SER A CA 1
ATOM 2194 C C . SER A 1 279 ? -17.797 6.672 11.789 1 92.31 279 SER A C 1
ATOM 2196 O O . SER A 1 279 ? -18.797 7.188 11.266 1 92.31 279 SER A O 1
ATOM 2198 N N . THR A 1 280 ? -17.438 6.828 12.953 1 87.62 280 THR A N 1
ATOM 2199 C CA . THR A 1 280 ? -18.25 7.656 13.836 1 87.62 280 THR A CA 1
ATOM 2200 C C . THR A 1 280 ? -17.719 9.086 13.883 1 87.62 280 THR A C 1
ATOM 2202 O O . THR A 1 280 ? -16.797 9.438 13.141 1 87.62 280 THR A O 1
ATOM 2205 N N . GLY A 1 281 ? -18.172 10 14.672 1 84.31 281 GLY A N 1
ATOM 2206 C CA . GLY A 1 281 ? -17.75 11.383 14.828 1 84.31 281 GLY A CA 1
ATOM 2207 C C . GLY A 1 281 ? -16.328 11.523 15.336 1 84.31 281 GLY A C 1
ATOM 2208 O O . GLY A 1 281 ? -15.617 10.531 15.5 1 84.31 281 GLY A O 1
ATOM 2209 N N . VAL A 1 282 ? -15.82 12.672 15.359 1 90.25 282 VAL A N 1
ATOM 2210 C CA . VAL A 1 282 ? -14.438 12.938 15.734 1 90.25 282 VAL A CA 1
ATOM 2211 C C . VAL A 1 282 ? -14.391 13.609 17.109 1 90.25 282 VAL A C 1
ATOM 2213 O O . VAL A 1 282 ? -15.391 14.156 17.562 1 90.25 282 VAL A O 1
ATOM 2216 N N . GLY A 1 283 ? -13.289 13.414 17.797 1 92.56 283 GLY A N 1
ATOM 2217 C CA . GLY A 1 283 ? -12.984 14.039 19.078 1 92.56 283 GLY A CA 1
ATOM 2218 C C . GLY A 1 283 ? -11.609 14.672 19.125 1 92.56 283 GLY A C 1
ATOM 2219 O O . GLY A 1 283 ? -10.875 14.656 18.125 1 92.56 283 GLY A O 1
ATOM 2220 N N . PRO A 1 284 ? -11.328 15.281 20.234 1 95.19 284 PRO A N 1
ATOM 2221 C CA . PRO A 1 284 ? -10.055 16.016 20.359 1 95.19 284 PRO A CA 1
ATOM 2222 C C . PRO A 1 284 ? -8.844 15.086 20.266 1 95.19 284 PRO A C 1
ATOM 2224 O O . PRO A 1 284 ? -8.875 13.969 20.781 1 95.19 284 PRO A O 1
ATOM 2227 N N . SER A 1 285 ? -7.809 15.523 19.641 1 94.69 285 SER A N 1
ATOM 2228 C CA . SER A 1 285 ? -6.531 14.82 19.578 1 94.69 285 SER A CA 1
ATOM 2229 C C . SER A 1 285 ? -5.77 14.938 20.891 1 94.69 285 SER A C 1
ATOM 2231 O O . SER A 1 285 ? -6.102 15.766 21.734 1 94.69 285 SER A O 1
ATOM 2233 N N . PRO A 1 286 ? -4.688 14.086 21.031 1 92.12 286 PRO A N 1
ATOM 2234 C CA . PRO A 1 286 ? -3.861 14.203 22.234 1 92.12 286 PRO A CA 1
ATOM 2235 C C . PRO A 1 286 ? -3.232 15.586 22.391 1 92.12 286 PRO A C 1
ATOM 2237 O O . PRO A 1 286 ? -3.158 16.109 23.5 1 92.12 286 PRO A O 1
ATOM 2240 N N . LEU A 1 287 ? -2.842 16.172 21.312 1 96.19 287 LEU A N 1
ATOM 2241 C CA . LEU A 1 287 ? -2.264 17.5 21.375 1 96.19 287 LEU A CA 1
ATOM 2242 C C . LEU A 1 287 ? -3.287 18.516 21.875 1 96.19 287 LEU A C 1
ATOM 2244 O O . LEU A 1 287 ? -2.98 19.344 22.734 1 96.19 287 LEU A O 1
ATOM 2248 N N . THR A 1 288 ? -4.484 18.453 21.312 1 97.5 288 THR A N 1
ATOM 2249 C CA . THR A 1 288 ? -5.555 19.344 21.734 1 97.5 288 THR A CA 1
ATOM 2250 C C . THR A 1 288 ? -5.816 19.234 23.234 1 97.5 288 THR A C 1
ATOM 2252 O O . THR A 1 288 ? -6.02 20.25 23.906 1 97.5 288 THR A O 1
ATOM 2255 N N . LYS A 1 289 ? -5.773 18.047 23.75 1 94.5 289 LYS A N 1
ATOM 2256 C CA . LYS A 1 289 ? -6.059 17.797 25.156 1 94.5 289 LYS A CA 1
ATOM 2257 C C . LYS A 1 289 ? -4.941 18.328 26.062 1 94.5 289 LYS A C 1
ATOM 2259 O O . LYS A 1 289 ? -5.188 18.703 27.203 1 94.5 289 LYS A O 1
ATOM 2264 N N . GLU A 1 290 ? -3.762 18.391 25.547 1 92.38 290 GLU A N 1
ATOM 2265 C CA . GLU A 1 290 ? -2.584 18.719 26.344 1 92.38 290 GLU A CA 1
ATOM 2266 C C . GLU A 1 290 ? -2.371 20.234 26.391 1 92.38 290 GLU A C 1
ATOM 2268 O O . GLU A 1 290 ? -1.783 20.75 27.344 1 92.38 290 GLU A O 1
ATOM 2273 N N . LEU A 1 291 ? -2.836 20.984 25.5 1 96.44 291 LEU A N 1
ATOM 2274 C CA . LEU A 1 291 ? -2.562 22.406 25.375 1 96.44 291 LEU A CA 1
ATOM 2275 C C . LEU A 1 291 ? -3.238 23.188 26.5 1 96.44 291 LEU A C 1
ATOM 2277 O O . LEU A 1 291 ? -4.355 22.859 26.906 1 96.44 291 LEU A O 1
ATOM 2281 N N . LYS A 1 292 ? -2.541 24.203 27 1 95.44 292 LYS A N 1
ATOM 2282 C CA . LYS A 1 292 ? -3.078 25.109 28.016 1 95.44 292 LYS A CA 1
ATOM 2283 C C . LYS A 1 292 ? -3.881 26.234 27.391 1 95.44 292 LYS A C 1
ATOM 2285 O O . LYS A 1 292 ? -3.502 27.406 27.5 1 95.44 292 LYS A O 1
ATOM 2290 N N . VAL A 1 293 ? -5.016 25.906 26.922 1 98.31 293 VAL A N 1
ATOM 2291 C CA . VAL A 1 293 ? -5.906 26.859 26.234 1 98.31 293 VAL A CA 1
ATOM 2292 C C . VAL A 1 293 ? -7.352 26.578 26.641 1 98.31 293 VAL A C 1
ATOM 2294 O O . VAL A 1 293 ? -7.637 25.578 27.312 1 98.31 293 VAL A O 1
ATOM 2297 N N . ASP A 1 294 ? -8.227 27.516 26.281 1 98 294 ASP A N 1
ATOM 2298 C CA . ASP A 1 294 ? -9.656 27.297 26.5 1 98 294 ASP A CA 1
ATOM 2299 C C . ASP A 1 294 ? -10.203 26.25 25.547 1 98 294 ASP A C 1
ATOM 2301 O O . ASP A 1 294 ? -9.82 26.203 24.375 1 98 294 ASP A O 1
ATOM 2305 N N . ARG A 1 295 ? -11.133 25.453 26.062 1 97.25 295 ARG A N 1
ATOM 2306 C CA . ARG A 1 295 ? -11.742 24.406 25.25 1 97.25 295 ARG A CA 1
ATOM 2307 C C . ARG A 1 295 ? -13.266 24.453 25.328 1 97.25 295 ARG A C 1
ATOM 2309 O O . ARG A 1 295 ? -13.812 24.891 26.344 1 97.25 295 ARG A O 1
ATOM 2316 N N . THR A 1 296 ? -13.82 24.078 24.297 1 95.88 296 THR A N 1
ATOM 2317 C CA . THR A 1 296 ? -15.273 23.969 24.281 1 95.88 296 THR A CA 1
ATOM 2318 C C . THR A 1 296 ? -15.734 22.75 25.094 1 95.88 296 THR A C 1
ATOM 2320 O O . THR A 1 296 ? -14.906 21.969 25.578 1 95.88 296 THR A O 1
ATOM 2323 N N . ARG A 1 297 ? -17.031 22.609 25.172 1 91.81 297 ARG A N 1
ATOM 2324 C CA . ARG A 1 297 ? -17.609 21.484 25.906 1 91.81 297 ARG A CA 1
ATOM 2325 C C . ARG A 1 297 ? -17.25 20.156 25.234 1 91.81 297 ARG A C 1
ATOM 2327 O O . ARG A 1 297 ? -17.094 19.141 25.906 1 91.81 297 ARG A O 1
ATOM 2334 N N . GLN A 1 298 ? -17.062 20.266 23.938 1 91 298 GLN A N 1
ATOM 2335 C CA . GLN A 1 298 ? -16.766 19.047 23.172 1 91 298 GLN A CA 1
ATOM 2336 C C . GLN A 1 298 ? -15.258 18.797 23.125 1 91 298 GLN A C 1
ATOM 2338 O O . GLN A 1 298 ? -14.805 17.844 22.5 1 91 298 GLN A O 1
ATOM 2343 N N . GLY A 1 299 ? -14.477 19.688 23.703 1 94.69 299 GLY A N 1
ATOM 2344 C CA . GLY A 1 299 ? -13.047 19.453 23.875 1 94.69 299 GLY A CA 1
ATOM 2345 C C . GLY A 1 299 ? -12.211 20.078 22.781 1 94.69 299 GLY A C 1
ATOM 2346 O O . GLY A 1 299 ? -11 19.875 22.719 1 94.69 299 GLY A O 1
ATOM 2347 N N . ARG A 1 300 ? -12.781 20.844 21.891 1 97.56 300 ARG A N 1
ATOM 2348 C CA . ARG A 1 300 ? -12.039 21.531 20.828 1 97.56 300 ARG A CA 1
ATOM 2349 C C . ARG A 1 300 ? -11.438 22.828 21.344 1 97.56 300 ARG A C 1
ATOM 2351 O O . ARG A 1 300 ? -11.906 23.406 22.328 1 97.56 300 ARG A O 1
ATOM 2358 N N . ILE A 1 301 ? -10.453 23.312 20.688 1 98.56 301 ILE A N 1
ATOM 2359 C CA . ILE A 1 301 ? -9.828 24.578 21.062 1 98.56 301 ILE A CA 1
ATOM 2360 C C . ILE A 1 301 ? -10.812 25.719 20.812 1 98.56 301 ILE A C 1
ATOM 2362 O O . ILE A 1 301 ? -11.422 25.812 19.75 1 98.56 301 ILE A O 1
ATOM 2366 N N . SER A 1 302 ? -10.984 26.562 21.812 1 98.5 302 SER A N 1
ATOM 2367 C CA . SER A 1 302 ? -11.859 27.719 21.656 1 98.5 302 SER A CA 1
ATOM 2368 C C . SER A 1 302 ? -11.156 28.859 20.922 1 98.5 302 SER A C 1
ATOM 2370 O O . SER A 1 302 ? -10.039 29.234 21.266 1 98.5 302 SER A O 1
ATOM 2372 N N . VAL A 1 303 ? -11.836 29.391 19.891 1 98.62 303 VAL A N 1
ATOM 2373 C CA . VAL A 1 303 ? -11.273 30.5 19.109 1 98.62 303 VAL A CA 1
ATOM 2374 C C . VAL A 1 303 ? -12.289 31.625 19.016 1 98.62 303 VAL A C 1
ATOM 2376 O O . VAL A 1 303 ? -13.492 31.406 19.188 1 98.62 303 VAL A O 1
ATOM 2379 N N . ASP A 1 304 ? -11.828 32.812 18.766 1 97.62 304 ASP A N 1
ATOM 2380 C CA . ASP A 1 304 ? -12.727 33.938 18.562 1 97.62 304 ASP A CA 1
ATOM 2381 C C . ASP A 1 304 ? -13.133 34.062 17.094 1 97.62 304 ASP A C 1
ATOM 2383 O O . ASP A 1 304 ? -12.922 33.125 16.312 1 97.62 304 ASP A O 1
ATOM 2387 N N . GLU A 1 305 ? -13.742 35.156 16.656 1 96.69 305 GLU A N 1
ATOM 2388 C CA . GLU A 1 305 ? -14.297 35.312 15.32 1 96.69 305 GLU A CA 1
ATOM 2389 C C . GLU A 1 305 ? -13.188 35.5 14.289 1 96.69 305 GLU A C 1
ATOM 2391 O O . GLU A 1 305 ? -13.438 35.406 13.086 1 96.69 305 GLU A O 1
ATOM 2396 N N . HIS A 1 306 ? -11.984 35.719 14.82 1 97.56 306 HIS A N 1
ATOM 2397 C CA . HIS A 1 306 ? -10.844 35.875 13.922 1 97.56 306 HIS A CA 1
ATOM 2398 C C . HIS A 1 306 ? -9.945 34.625 13.992 1 97.56 306 HIS A C 1
ATOM 2400 O O . HIS A 1 306 ? -8.797 34.656 13.555 1 97.56 306 HIS A O 1
ATOM 2406 N N . LEU A 1 307 ? -10.414 33.562 14.641 1 98.5 307 LEU A N 1
ATOM 2407 C CA . LEU A 1 307 ? -9.797 32.25 14.734 1 98.5 307 LEU A CA 1
ATOM 2408 C C . LEU A 1 307 ? -8.555 32.281 15.617 1 98.5 307 LEU A C 1
ATOM 2410 O O . LEU A 1 307 ? -7.652 31.453 15.469 1 98.5 307 LEU A O 1
ATOM 2414 N N . ARG A 1 308 ? -8.445 33.312 16.5 1 98.62 308 ARG A N 1
ATOM 2415 C CA . ARG A 1 308 ? -7.367 33.375 17.484 1 98.62 308 ARG A CA 1
ATOM 2416 C C . ARG A 1 308 ? -7.66 32.469 18.672 1 98.62 308 ARG A C 1
ATOM 2418 O O . ARG A 1 308 ? -8.797 32.406 19.156 1 98.62 308 ARG A O 1
ATOM 2425 N N . VAL A 1 309 ? -6.676 31.766 19.078 1 98.81 309 VAL A N 1
ATOM 2426 C CA . VAL A 1 309 ? -6.812 30.828 20.203 1 98.81 309 VAL A CA 1
ATOM 2427 C C . VAL A 1 309 ? -7.023 31.594 21.5 1 98.81 309 VAL A C 1
ATOM 2429 O O . VAL A 1 309 ? -6.32 32.562 21.766 1 98.81 309 VAL A O 1
ATOM 2432 N N . LEU A 1 310 ? -7.934 31.109 22.312 1 98.62 310 LEU A N 1
ATOM 2433 C CA . LEU A 1 310 ? -8.258 31.781 23.562 1 98.62 310 LEU A CA 1
ATOM 2434 C C . LEU A 1 310 ? -7.648 31.047 24.75 1 98.62 310 LEU A C 1
ATOM 2436 O O . LEU A 1 310 ? -7.609 29.812 24.766 1 98.62 310 LEU A O 1
ATOM 2440 N N . ARG A 1 311 ? -7.176 31.734 25.625 1 98 311 ARG A N 1
ATOM 2441 C CA . ARG A 1 311 ? -6.766 31.281 26.953 1 98 311 ARG A CA 1
ATOM 2442 C C . ARG A 1 311 ? -7.277 32.25 28.031 1 98 311 ARG A C 1
ATOM 2444 O O . ARG A 1 311 ? -6.977 33.438 28 1 98 311 ARG A O 1
ATOM 2451 N N . ASP A 1 312 ? -8.031 31.719 28.938 1 96.75 312 ASP A N 1
ATOM 2452 C CA . ASP A 1 312 ? -8.664 32.5 29.984 1 96.75 312 ASP A CA 1
ATOM 2453 C C . ASP A 1 312 ? -9.477 33.656 29.391 1 96.75 312 ASP A C 1
ATOM 2455 O O . ASP A 1 312 ? -9.391 34.781 29.859 1 96.75 312 ASP A O 1
ATOM 2459 N N . GLY A 1 313 ? -10.117 33.344 28.266 1 95.88 313 GLY A N 1
ATOM 2460 C CA . GLY A 1 313 ? -11.039 34.281 27.625 1 95.88 313 GLY A CA 1
ATOM 2461 C C . GLY A 1 313 ? -10.344 35.312 26.766 1 95.88 313 GLY A C 1
ATOM 2462 O O . GLY A 1 313 ? -11 36.156 26.141 1 95.88 313 GLY A O 1
ATOM 2463 N N . VAL A 1 314 ? -9.023 35.25 26.719 1 97.62 314 VAL A N 1
ATOM 2464 C CA . VAL A 1 314 ? -8.258 36.25 25.969 1 97.62 314 VAL A CA 1
ATOM 2465 C C . VAL A 1 314 ? -7.484 35.594 24.844 1 97.62 314 VAL A C 1
ATOM 2467 O O . VAL A 1 314 ? -6.93 34.5 25.031 1 97.62 314 VAL A O 1
ATOM 2470 N N . PRO A 1 315 ? -7.457 36.219 23.719 1 97.88 315 PRO A N 1
ATOM 2471 C CA . PRO A 1 315 ? -6.684 35.625 22.625 1 97.88 315 PRO A CA 1
ATOM 2472 C C . PRO A 1 315 ? -5.184 35.594 22.922 1 97.88 315 PRO A C 1
ATOM 2474 O O . PRO A 1 315 ? -4.621 36.562 23.422 1 97.88 315 PRO A O 1
ATOM 2477 N N . ILE A 1 316 ? -4.582 34.438 22.656 1 98 316 ILE A N 1
ATOM 2478 C CA . ILE A 1 316 ? -3.125 34.344 22.703 1 98 316 ILE A CA 1
ATOM 2479 C C . ILE A 1 316 ? -2.529 35.062 21.484 1 98 316 ILE A C 1
ATOM 2481 O O . ILE A 1 316 ? -2.881 34.75 20.344 1 98 316 ILE A O 1
ATOM 2485 N N . PRO A 1 317 ? -1.682 36 21.656 1 96.81 317 PRO A N 1
ATOM 2486 C CA . PRO A 1 317 ? -1.131 36.75 20.516 1 96.81 317 PRO A CA 1
ATOM 2487 C C . PRO A 1 317 ? -0.446 35.844 19.516 1 96.81 317 PRO A C 1
ATOM 2489 O O . PRO A 1 317 ? 0.335 34.969 19.891 1 96.81 317 PRO A O 1
ATOM 2492 N N . ASP A 1 318 ? -0.783 35.938 18.219 1 97.12 318 ASP A N 1
ATOM 2493 C CA . ASP A 1 318 ? -0.119 35.344 17.062 1 97.12 318 ASP A CA 1
ATOM 2494 C C . ASP A 1 318 ? -0.335 33.812 17.031 1 97.12 318 ASP A C 1
ATOM 2496 O O . ASP A 1 318 ? 0.459 33.094 16.438 1 97.12 318 ASP A O 1
ATOM 2500 N N . VAL A 1 319 ? -1.331 33.344 17.75 1 98.75 319 VAL A N 1
ATOM 2501 C CA . VAL A 1 319 ? -1.651 31.938 17.75 1 98.75 319 VAL A CA 1
ATOM 2502 C C . VAL A 1 319 ? -3.074 31.719 17.234 1 98.75 319 VAL A C 1
ATOM 2504 O O . VAL A 1 319 ? -4.023 32.312 17.766 1 98.75 319 VAL A O 1
ATOM 2507 N N . TYR A 1 320 ? -3.201 30.922 16.25 1 98.88 320 TYR A N 1
ATOM 2508 C CA . TYR A 1 320 ? -4.477 30.656 15.594 1 98.88 320 TYR A CA 1
ATOM 2509 C C . TYR A 1 320 ? -4.758 29.156 15.562 1 98.88 320 TYR A C 1
ATOM 2511 O O . TYR A 1 320 ? -3.834 28.344 15.672 1 98.88 320 TYR A O 1
ATOM 2519 N N . ALA A 1 321 ? -6.008 28.797 15.469 1 98.88 321 ALA A N 1
ATOM 2520 C CA . ALA A 1 321 ? -6.406 27.406 15.273 1 98.88 321 ALA A CA 1
ATOM 2521 C C . ALA A 1 321 ? -7.535 27.297 14.258 1 98.88 321 ALA A C 1
ATOM 2523 O O . ALA A 1 321 ? -8.477 28.094 14.273 1 98.88 321 ALA A O 1
ATOM 2524 N N . ILE A 1 322 ? -7.391 26.328 13.359 1 98.81 322 ILE A N 1
ATOM 2525 C CA . ILE A 1 322 ? -8.352 26.156 12.281 1 98.81 322 ILE A CA 1
ATOM 2526 C C . ILE A 1 322 ? -8.586 24.656 12.039 1 98.81 322 ILE A C 1
ATOM 2528 O O . ILE A 1 322 ? -7.723 23.828 12.344 1 98.81 322 ILE A O 1
ATOM 2532 N N . GLY A 1 323 ? -9.773 24.344 11.438 1 98.25 323 GLY A N 1
ATOM 2533 C CA . GLY A 1 323 ? -10.141 22.969 11.141 1 98.25 323 GLY A CA 1
ATOM 2534 C C . GLY A 1 323 ? -10.836 22.266 12.297 1 98.25 323 GLY A C 1
ATOM 2535 O O . GLY A 1 323 ? -11.422 22.922 13.164 1 98.25 323 GLY A O 1
ATOM 2536 N N . ASP A 1 324 ? -10.703 20.984 12.305 1 97.38 324 ASP A N 1
ATOM 2537 C CA . ASP A 1 324 ? -11.492 20.172 13.211 1 97.38 324 ASP A CA 1
ATOM 2538 C C . ASP A 1 324 ? -10.992 20.297 14.648 1 97.38 324 ASP A C 1
ATOM 2540 O O . ASP A 1 324 ? -11.695 19.938 15.594 1 97.38 324 ASP A O 1
ATOM 2544 N N . CYS A 1 325 ? -9.844 20.812 14.891 1 98.31 325 CYS A N 1
ATOM 2545 C CA . CYS A 1 325 ? -9.297 20.906 16.234 1 98.31 325 CYS A CA 1
ATOM 2546 C C . CYS A 1 325 ? -9.891 22.078 17 1 98.31 325 CYS A C 1
ATOM 2548 O O . CYS A 1 325 ? -9.758 22.156 18.219 1 98.31 325 CYS A O 1
ATOM 2550 N N . ALA A 1 326 ? -10.609 22.984 16.281 1 98.38 326 ALA A N 1
ATOM 2551 C CA . ALA A 1 326 ? -11.023 24.219 16.938 1 98.38 326 ALA A CA 1
ATOM 2552 C C . ALA A 1 326 ? -12.414 24.641 16.484 1 98.38 326 ALA A C 1
ATOM 2554 O O . ALA A 1 326 ? -12.891 24.203 15.438 1 98.38 326 ALA A O 1
ATOM 2555 N N . THR A 1 327 ? -13.023 25.422 17.328 1 97.44 327 THR A N 1
ATOM 2556 C CA . THR A 1 327 ? -14.297 26.016 16.938 1 97.44 327 THR A CA 1
ATOM 2557 C C . THR A 1 327 ? -14.625 27.219 17.844 1 97.44 327 THR A C 1
ATOM 2559 O O . THR A 1 327 ? -14.055 27.359 18.922 1 97.44 327 THR A O 1
ATOM 2562 N N . ASN A 1 328 ? -15.375 28.125 17.25 1 96.25 328 ASN A N 1
ATOM 2563 C CA . ASN A 1 328 ? -15.945 29.203 18.047 1 96.25 328 ASN A CA 1
ATOM 2564 C C . ASN A 1 328 ? -17.094 28.703 18.922 1 96.25 328 ASN A C 1
ATOM 2566 O O . ASN A 1 328 ? -18.094 28.188 18.422 1 96.25 328 ASN A O 1
ATOM 2570 N N . GLU A 1 329 ? -16.984 28.875 20.172 1 92.31 329 GLU A N 1
ATOM 2571 C CA . GLU A 1 329 ? -17.953 28.328 21.109 1 92.31 329 GLU A CA 1
ATOM 2572 C C . GLU A 1 329 ? -19.328 28.969 20.906 1 92.31 329 GLU A C 1
ATOM 2574 O O . GLU A 1 329 ? -20.359 28.312 21.094 1 92.31 329 GLU A O 1
ATOM 2579 N N . SER A 1 330 ? -19.391 30.219 20.609 1 91.31 330 SER A N 1
ATOM 2580 C CA . SER A 1 330 ? -20.641 30.938 20.422 1 91.31 330 SER A CA 1
ATOM 2581 C C . SER A 1 330 ? -21.344 30.5 19.141 1 91.31 330 SER A C 1
ATOM 2583 O O . SER A 1 330 ? -22.562 30.578 19.031 1 91.31 330 SER A O 1
ATOM 2585 N N . ASN A 1 331 ? -20.609 30.109 18.172 1 91.81 331 ASN A N 1
ATOM 2586 C CA . ASN A 1 331 ? -21.125 29.656 16.891 1 91.81 331 ASN A CA 1
ATOM 2587 C C . ASN A 1 331 ? -20.344 28.453 16.375 1 91.81 331 ASN A C 1
ATOM 2589 O O . ASN A 1 331 ? -19.625 28.547 15.383 1 91.81 331 ASN A O 1
ATOM 2593 N N . PRO A 1 332 ? -20.562 27.391 16.984 1 93.5 332 PRO A N 1
ATOM 2594 C CA . PRO A 1 332 ? -19.766 26.219 16.609 1 93.5 332 PRO A CA 1
ATOM 2595 C C . PRO A 1 332 ? -20.078 25.719 15.203 1 93.5 332 PRO A C 1
ATOM 2597 O O . PRO A 1 332 ? -21.25 25.609 14.828 1 93.5 332 PRO A O 1
ATOM 2600 N N . LEU A 1 333 ? -19.062 25.547 14.461 1 92.94 333 LEU A N 1
ATOM 2601 C CA . LEU A 1 333 ? -19.188 25.016 13.109 1 92.94 333 LEU A CA 1
ATOM 2602 C C . LEU A 1 333 ? -18.906 23.516 13.086 1 92.94 333 LEU A C 1
ATOM 2604 O O . LEU A 1 333 ? -18.141 23.016 13.898 1 92.94 333 LEU A O 1
ATOM 2608 N N . PRO A 1 334 ? -19.516 22.797 12.109 1 89.69 334 PRO A N 1
ATOM 2609 C CA . PRO A 1 334 ? -19.297 21.344 12.039 1 89.69 334 PRO A CA 1
ATOM 2610 C C . PRO A 1 334 ? -17.906 20.984 11.539 1 89.69 334 PRO A C 1
ATOM 2612 O O . PRO A 1 334 ? -17.203 21.828 10.977 1 89.69 334 PRO A O 1
ATOM 2615 N N . THR A 1 335 ? -17.5 19.75 11.805 1 91.69 335 THR A N 1
ATOM 2616 C CA . THR A 1 335 ? -16.203 19.234 11.383 1 91.69 335 THR A CA 1
ATOM 2617 C C . THR A 1 335 ? -16.281 18.719 9.945 1 91.69 335 THR A C 1
ATOM 2619 O O . THR A 1 335 ? -16.344 17.516 9.711 1 91.69 335 THR A O 1
ATOM 2622 N N . LEU A 1 336 ? -16.266 19.672 8.984 1 90.62 336 LEU A N 1
ATOM 2623 C CA . LEU A 1 336 ? -16.375 19.406 7.559 1 90.62 336 LEU A CA 1
ATOM 2624 C C . LEU A 1 336 ? -15.133 19.891 6.82 1 90.62 336 LEU A C 1
ATOM 2626 O O . LEU A 1 336 ? -14.555 20.922 7.188 1 90.62 336 LEU A O 1
ATOM 2630 N N . ALA A 1 337 ? -14.836 19.125 5.773 1 92 337 ALA A N 1
ATOM 2631 C CA . ALA A 1 337 ? -13.734 19.547 4.918 1 92 337 ALA A CA 1
ATOM 2632 C C . ALA A 1 337 ? -13.961 20.953 4.387 1 92 337 ALA A C 1
ATOM 2634 O O . ALA A 1 337 ? -13.023 21.75 4.277 1 92 337 ALA A O 1
ATOM 2635 N N . ALA A 1 338 ? -15.172 21.312 4.086 1 90.56 338 ALA A N 1
ATOM 2636 C CA . ALA A 1 338 ? -15.523 22.625 3.547 1 90.56 338 ALA A CA 1
ATOM 2637 C C . ALA A 1 338 ? -15.219 23.734 4.551 1 90.56 338 ALA A C 1
ATOM 2639 O O . ALA A 1 338 ? -14.656 24.781 4.191 1 90.56 338 ALA A O 1
ATOM 2640 N N . VAL A 1 339 ? -15.578 23.5 5.777 1 95 339 VAL A N 1
ATOM 2641 C CA . VAL A 1 339 ? -15.328 24.469 6.828 1 95 339 VAL A CA 1
ATOM 2642 C C . VAL A 1 339 ? -13.82 24.656 7.016 1 95 339 VAL A C 1
ATOM 2644 O O . VAL A 1 339 ? -13.32 25.781 7.031 1 95 339 VAL A O 1
ATOM 2647 N N . ALA A 1 340 ? -13.141 23.531 7.109 1 97.38 340 ALA A N 1
ATOM 2648 C CA . ALA A 1 340 ? -11.703 23.547 7.332 1 97.38 340 ALA A CA 1
ATOM 2649 C C . ALA A 1 340 ? -10.977 24.281 6.203 1 97.38 340 ALA A C 1
ATOM 2651 O O . ALA A 1 340 ? -10.109 25.125 6.453 1 97.38 340 ALA A O 1
ATOM 2652 N N . SER A 1 341 ? -11.328 24.016 4.98 1 96.12 341 SER A N 1
ATOM 2653 C CA . SER A 1 341 ? -10.672 24.625 3.832 1 96.12 341 SER A CA 1
ATOM 2654 C C . SER A 1 341 ? -10.906 26.125 3.795 1 96.12 341 SER A C 1
ATOM 2656 O O . SER A 1 341 ? -9.984 26.906 3.527 1 96.12 341 SER A O 1
ATOM 2658 N N . ARG A 1 342 ? -12.117 26.578 4.074 1 96.75 342 ARG A N 1
ATOM 2659 C CA . ARG A 1 342 ? -12.438 28 4.051 1 96.75 342 ARG A CA 1
ATOM 2660 C C . ARG A 1 342 ? -11.727 28.734 5.176 1 96.75 342 ARG A C 1
ATOM 2662 O O . ARG A 1 342 ? -11.32 29.891 5.008 1 96.75 342 ARG A O 1
ATOM 2669 N N . GLN A 1 343 ? -11.664 28.078 6.273 1 98.5 343 GLN A N 1
ATOM 2670 C CA . GLN A 1 343 ? -10.898 28.672 7.363 1 98.5 343 GLN A CA 1
ATOM 2671 C C . GLN A 1 343 ? -9.43 28.859 6.969 1 98.5 343 GLN A C 1
ATOM 2673 O O . GLN A 1 343 ? -8.82 29.875 7.285 1 98.5 343 GLN A O 1
ATOM 2678 N N . GLY A 1 344 ? -8.883 27.797 6.309 1 98.62 344 GLY A N 1
ATOM 2679 C CA . GLY A 1 344 ? -7.512 27.906 5.836 1 98.62 344 GLY A CA 1
ATOM 2680 C C . GLY A 1 344 ? -7.297 29.078 4.891 1 98.62 344 GLY A C 1
ATOM 2681 O O . GLY A 1 344 ? -6.348 29.859 5.055 1 98.62 344 GLY A O 1
ATOM 2682 N N . VAL A 1 345 ? -8.18 29.281 3.961 1 97.88 345 VAL A N 1
ATOM 2683 C CA . VAL A 1 345 ? -8.102 30.359 2.979 1 97.88 345 VAL A CA 1
ATOM 2684 C C . VAL A 1 345 ? -8.227 31.703 3.676 1 97.88 345 VAL A C 1
ATOM 2686 O O . VAL A 1 345 ? -7.438 32.625 3.422 1 97.88 345 VAL A O 1
ATOM 2689 N N . TYR A 1 346 ? -9.164 31.828 4.543 1 98.44 346 TYR A N 1
ATOM 2690 C CA . TYR A 1 346 ? -9.406 33.062 5.285 1 98.44 346 TYR A CA 1
ATOM 2691 C C . TYR A 1 346 ? -8.172 33.469 6.082 1 98.44 346 TYR A C 1
ATOM 2693 O O . TYR A 1 346 ? -7.738 34.625 6.012 1 98.44 346 TYR A O 1
ATOM 2701 N N . LEU A 1 347 ? -7.699 32.531 6.82 1 98.69 347 LEU A N 1
ATOM 2702 C CA . LEU A 1 347 ? -6.59 32.844 7.707 1 98.69 347 LEU A CA 1
ATOM 2703 C C . LEU A 1 347 ? -5.352 33.25 6.91 1 98.69 347 LEU A C 1
ATOM 2705 O O . LEU A 1 347 ? -4.59 34.125 7.328 1 98.69 347 LEU A O 1
ATOM 2709 N N . ALA A 1 348 ? -5.117 32.5 5.781 1 98.69 348 ALA A N 1
ATOM 2710 C CA . ALA A 1 348 ? -3.99 32.875 4.926 1 98.69 348 ALA A CA 1
ATOM 2711 C C . ALA A 1 348 ? -4.105 34.312 4.453 1 98.69 348 ALA A C 1
ATOM 2713 O O . ALA A 1 348 ? -3.131 35.062 4.488 1 98.69 348 ALA A O 1
ATOM 2714 N N . LYS A 1 349 ? -5.305 34.719 4.023 1 98.19 349 LYS A N 1
ATOM 2715 C CA . LYS A 1 349 ? -5.543 36.094 3.59 1 98.19 349 LYS A CA 1
ATOM 2716 C C . LYS A 1 349 ? -5.27 37.062 4.719 1 98.19 349 LYS A C 1
ATOM 2718 O O . LYS A 1 349 ? -4.633 38.094 4.504 1 98.19 349 LYS A O 1
ATOM 2723 N N . LYS A 1 350 ? -5.734 36.75 5.859 1 98.19 350 LYS A N 1
ATOM 2724 C CA . LYS A 1 350 ? -5.551 37.625 7.027 1 98.19 350 LYS A CA 1
ATOM 2725 C C . LYS A 1 350 ? -4.07 37.781 7.371 1 98.19 350 LYS A C 1
ATOM 2727 O O . LYS A 1 350 ? -3.586 38.906 7.539 1 98.19 350 LYS A O 1
ATOM 2732 N N . ILE A 1 351 ? -3.371 36.656 7.484 1 97.94 351 ILE A N 1
ATOM 2733 C CA . ILE A 1 351 ? -1.969 36.688 7.887 1 97.94 351 ILE A CA 1
ATOM 2734 C C . ILE A 1 351 ? -1.132 37.375 6.812 1 97.94 351 ILE A C 1
ATOM 2736 O O . ILE A 1 351 ? -0.234 38.156 7.129 1 97.94 351 ILE A O 1
ATOM 2740 N N . ASN A 1 352 ? -1.426 37.125 5.527 1 98 352 ASN A N 1
ATOM 2741 C CA . ASN A 1 352 ? -0.737 37.844 4.449 1 98 352 ASN A CA 1
ATOM 2742 C C . ASN A 1 352 ? -0.902 39.344 4.57 1 98 352 ASN A C 1
ATOM 2744 O O . ASN A 1 352 ? 0.058 40.094 4.387 1 98 352 ASN A O 1
ATOM 2748 N N . ALA A 1 353 ? -2.084 39.75 4.875 1 97.62 353 ALA A N 1
ATOM 2749 C CA . ALA A 1 353 ? -2.361 41.188 5.027 1 97.62 353 ALA A CA 1
ATOM 2750 C C . ALA A 1 353 ? -1.591 41.781 6.207 1 97.62 353 ALA A C 1
ATOM 2752 O O . ALA A 1 353 ? -0.973 42.844 6.09 1 97.62 353 ALA A O 1
ATOM 2753 N N . GLU A 1 354 ? -1.654 41.062 7.281 1 96.19 354 GLU A N 1
ATOM 2754 C CA . GLU A 1 354 ? -0.946 41.5 8.477 1 96.19 354 GLU A CA 1
ATOM 2755 C C . GLU A 1 354 ? 0.553 41.625 8.219 1 96.19 354 GLU A C 1
ATOM 2757 O O . GLU A 1 354 ? 1.185 42.594 8.633 1 96.19 354 GLU A O 1
ATOM 2762 N N . LEU A 1 355 ? 1.081 40.656 7.574 1 95.69 355 LEU A N 1
ATOM 2763 C CA . LEU A 1 355 ? 2.514 40.625 7.293 1 95.69 355 LEU A CA 1
ATOM 2764 C C . LEU A 1 355 ? 2.889 41.719 6.301 1 95.69 355 LEU A C 1
ATOM 2766 O O . LEU A 1 355 ? 4.02 42.219 6.309 1 95.69 355 LEU A O 1
ATOM 2770 N N . ALA A 1 356 ? 1.971 42.125 5.48 1 95.5 356 ALA A N 1
ATOM 2771 C CA . ALA A 1 356 ? 2.193 43.188 4.508 1 95.5 356 ALA A CA 1
ATOM 2772 C C . ALA A 1 356 ? 1.91 44.562 5.125 1 95.5 356 ALA A C 1
ATOM 2774 O O . ALA A 1 356 ? 2.027 45.594 4.449 1 95.5 356 ALA A O 1
ATOM 2775 N N . GLY A 1 357 ? 1.447 44.562 6.301 1 93.81 357 GLY A N 1
ATOM 2776 C CA . GLY A 1 357 ? 1.145 45.844 6.965 1 93.81 357 GLY A CA 1
ATOM 2777 C C . GLY A 1 357 ? -0.2 46.406 6.562 1 93.81 357 GLY A C 1
ATOM 2778 O O . GLY A 1 357 ? -0.412 47.625 6.648 1 93.81 357 GLY A O 1
ATOM 2779 N N . LYS A 1 358 ? -1.022 45.594 6.121 1 95 358 LYS A N 1
ATOM 2780 C CA . LYS A 1 358 ? -2.357 46 5.711 1 95 358 LYS A CA 1
ATOM 2781 C C . LYS A 1 358 ? -3.4 45.625 6.758 1 95 358 LYS A C 1
ATOM 2783 O O . LYS A 1 358 ? -3.301 44.562 7.391 1 95 358 LYS A O 1
ATOM 2788 N N . PRO A 1 359 ? -4.305 46.5 6.926 1 91.31 359 PRO A N 1
ATOM 2789 C CA . PRO A 1 359 ? -5.367 46.188 7.883 1 91.31 359 PRO A CA 1
ATOM 2790 C C . PRO A 1 359 ? -6.266 45.031 7.398 1 91.31 359 PRO A C 1
ATOM 2792 O O . PRO A 1 359 ? -6.523 44.906 6.199 1 91.31 359 PRO A O 1
ATOM 2795 N N . PHE A 1 360 ? -6.637 44.156 8.281 1 91.44 360 PHE A N 1
ATOM 2796 C CA . PHE A 1 360 ? -7.57 43.062 8.023 1 91.44 360 PHE A CA 1
ATOM 2797 C C . PHE A 1 360 ? -8.547 42.906 9.188 1 91.44 360 PHE A C 1
ATOM 2799 O O . PHE A 1 360 ? -8.203 42.312 10.211 1 91.44 360 PHE A O 1
ATOM 2806 N N . ALA A 1 361 ? -9.773 43.406 9.078 1 88.5 361 ALA A N 1
ATOM 2807 C CA . ALA A 1 361 ? -10.688 43.438 10.219 1 88.5 361 ALA A CA 1
ATOM 2808 C C . ALA A 1 361 ? -11.867 42.5 10.016 1 88.5 361 ALA A C 1
ATOM 2810 O O . ALA A 1 361 ? -12.594 42.188 10.961 1 88.5 361 ALA A O 1
ATOM 2811 N N . THR A 1 362 ? -11.984 41.906 8.953 1 93.69 362 THR A N 1
ATOM 2812 C CA . THR A 1 362 ? -13.164 41.125 8.656 1 93.69 362 THR A CA 1
ATOM 2813 C C . THR A 1 362 ? -13.125 39.781 9.414 1 93.69 362 THR A C 1
ATOM 2815 O O . THR A 1 362 ? -12.148 39.031 9.32 1 93.69 362 THR A O 1
ATOM 2818 N N . PRO A 1 363 ? -14.156 39.5 10.141 1 96.31 363 PRO A N 1
ATOM 2819 C CA . PRO A 1 363 ? -14.211 38.219 10.836 1 96.31 363 PRO A CA 1
ATOM 2820 C C . PRO A 1 363 ? -14.492 37.062 9.891 1 96.31 363 PRO A C 1
ATOM 2822 O O . PRO A 1 363 ? -14.922 37.25 8.758 1 96.31 363 PRO A O 1
ATOM 2825 N N . PHE A 1 364 ? -14.18 35.844 10.375 1 97.31 364 PHE A N 1
ATOM 2826 C CA . PHE A 1 364 ? -14.469 34.656 9.586 1 97.31 364 PHE A CA 1
ATOM 2827 C C . PHE A 1 364 ? -15.961 34.375 9.57 1 97.31 364 PHE A C 1
ATOM 2829 O O . PHE A 1 364 ? -16.594 34.312 10.633 1 97.31 364 PHE A O 1
ATOM 2836 N N . LYS A 1 365 ? -16.5 34.188 8.422 1 94 365 LYS A N 1
ATOM 2837 C CA . LYS A 1 365 ? -17.906 33.812 8.219 1 94 365 LYS A CA 1
ATOM 2838 C C . LYS A 1 365 ? -18.016 32.625 7.266 1 94 365 LYS A C 1
ATOM 2840 O O . LYS A 1 365 ? -17.438 32.656 6.172 1 94 365 LYS A O 1
ATOM 2845 N N . TYR A 1 366 ? -18.672 31.641 7.809 1 92.56 366 TYR A N 1
ATOM 2846 C CA . TYR A 1 366 ? -18.875 30.469 6.973 1 92.56 366 TYR A CA 1
ATOM 2847 C C . TYR A 1 366 ? -20.312 30.406 6.465 1 92.56 366 TYR A C 1
ATOM 2849 O O . TYR A 1 366 ? -21.266 30.516 7.25 1 92.56 366 TYR A O 1
ATOM 2857 N N . GLU A 1 367 ? -20.406 30.281 5.176 1 87.44 367 GLU A N 1
ATOM 2858 C CA . GLU A 1 367 ? -21.703 30.031 4.535 1 87.44 367 GLU A CA 1
ATOM 2859 C C . GLU A 1 367 ? -21.719 28.688 3.83 1 87.44 367 GLU A C 1
ATOM 2861 O O . GLU A 1 367 ? -20.938 28.453 2.902 1 87.44 367 GLU A O 1
ATOM 2866 N N . SER A 1 368 ? -22.594 27.922 4.254 1 84.19 368 SER A N 1
ATOM 2867 C CA . SER A 1 368 ? -22.688 26.594 3.668 1 84.19 368 SER A CA 1
ATOM 2868 C C . SER A 1 368 ? -23.234 26.656 2.246 1 84.19 368 SER A C 1
ATOM 2870 O O . SER A 1 368 ? -24.266 27.281 1.998 1 84.19 368 SER A O 1
ATOM 2872 N N . LEU A 1 369 ? -22.5 25.953 1.352 1 79.25 369 LEU A N 1
ATOM 2873 C CA . LEU A 1 369 ? -22.938 25.938 -0.037 1 79.25 369 LEU A CA 1
ATOM 2874 C C . LEU A 1 369 ? -23.859 24.75 -0.291 1 79.25 369 LEU A C 1
ATOM 2876 O O . LEU A 1 369 ? -24.562 24.703 -1.304 1 79.25 369 LEU A O 1
ATOM 2880 N N . GLY A 1 370 ? -23.875 23.891 0.602 1 80.44 370 GLY A N 1
ATOM 2881 C CA . GLY A 1 370 ? -24.672 22.688 0.426 1 80.44 370 GLY A CA 1
ATOM 2882 C C . GLY A 1 370 ? -23.922 21.422 0.824 1 80.44 370 GLY A C 1
ATOM 2883 O O . GLY A 1 370 ? -22.859 21.484 1.421 1 80.44 370 GLY A O 1
ATOM 2884 N N . SER A 1 371 ? -24.641 20.297 0.668 1 80.94 371 SER A N 1
ATOM 2885 C CA . SER A 1 371 ? -24.078 19 1.012 1 80.94 371 SER A CA 1
ATOM 2886 C C . SER A 1 371 ? -24.281 17.984 -0.116 1 80.94 371 SER A C 1
ATOM 2888 O O . SER A 1 371 ? -25.234 18.109 -0.892 1 80.94 371 SER A O 1
ATOM 2890 N N . MET A 1 372 ? -23.312 17.188 -0.247 1 82.44 372 MET A N 1
ATOM 2891 C CA . MET A 1 372 ? -23.422 16.141 -1.265 1 82.44 372 MET A CA 1
ATOM 2892 C C . MET A 1 372 ? -22.859 14.82 -0.751 1 82.44 372 MET A C 1
ATOM 2894 O O . MET A 1 372 ? -21.906 14.812 0.031 1 82.44 372 MET A O 1
ATOM 2898 N N . VAL A 1 373 ? -23.484 13.719 -1.159 1 82.38 373 VAL A N 1
ATOM 2899 C CA . VAL A 1 373 ? -23.031 12.367 -0.814 1 82.38 373 VAL A CA 1
ATOM 2900 C C . VAL A 1 373 ? -23.203 11.445 -2.018 1 82.38 373 VAL A C 1
ATOM 2902 O O . VAL A 1 373 ? -24.25 11.445 -2.662 1 82.38 373 VAL A O 1
ATOM 2905 N N . SER A 1 374 ? -22.172 10.742 -2.316 1 85.88 374 SER A N 1
ATOM 2906 C CA . SER A 1 374 ? -22.266 9.758 -3.389 1 85.88 374 SER A CA 1
ATOM 2907 C C . SER A 1 374 ? -22.797 8.43 -2.865 1 85.88 374 SER A C 1
ATOM 2909 O O . SER A 1 374 ? -22.453 8.008 -1.763 1 85.88 374 SER A O 1
ATOM 2911 N N . LEU A 1 375 ? -23.641 7.844 -3.619 1 87.31 375 LEU A N 1
ATOM 2912 C CA . LEU A 1 375 ? -24.188 6.531 -3.295 1 87.31 375 LEU A CA 1
ATOM 2913 C C . LEU A 1 375 ? -23.844 5.512 -4.371 1 87.31 375 LEU A C 1
ATOM 2915 O O . LEU A 1 375 ? -24.672 5.16 -5.199 1 87.31 375 LEU A O 1
ATOM 2919 N N . GLY A 1 376 ? -22.578 5.027 -4.262 1 80.88 376 GLY A N 1
ATOM 2920 C CA . GLY A 1 376 ? -22.078 4.113 -5.273 1 80.88 376 GLY A CA 1
ATOM 2921 C C . GLY A 1 376 ? -21.562 4.82 -6.512 1 80.88 376 GLY A C 1
ATOM 2922 O O . GLY A 1 376 ? -21.141 5.977 -6.441 1 80.88 376 GLY A O 1
ATOM 2923 N N . THR A 1 377 ? -21.531 4.039 -7.57 1 78.81 377 THR A N 1
ATOM 2924 C CA . THR A 1 377 ? -20.922 4.578 -8.781 1 78.81 377 THR A CA 1
ATOM 2925 C C . THR A 1 377 ? -21.984 5.117 -9.727 1 78.81 377 THR A C 1
ATOM 2927 O O . THR A 1 377 ? -21.672 5.668 -10.781 1 78.81 377 THR A O 1
ATOM 2930 N N . SER A 1 378 ? -23.219 5.066 -9.273 1 79.31 378 SER A N 1
ATOM 2931 C CA . SER A 1 378 ? -24.234 5.41 -10.258 1 79.31 378 SER A CA 1
ATOM 2932 C C . SER A 1 378 ? -25.172 6.5 -9.734 1 79.31 378 SER A C 1
ATOM 2934 O O . SER A 1 378 ? -26.062 6.957 -10.453 1 79.31 378 SER A O 1
ATOM 2936 N N . SER A 1 379 ? -25 6.902 -8.508 1 83.06 379 SER A N 1
ATOM 2937 C CA . SER A 1 379 ? -25.922 7.887 -7.977 1 83.06 379 SER A CA 1
ATOM 2938 C C . SER A 1 379 ? -25.281 8.711 -6.863 1 83.06 379 SER A C 1
ATOM 2940 O O . SER A 1 379 ? -24.281 8.297 -6.277 1 83.06 379 SER A O 1
ATOM 2942 N N . ALA A 1 380 ? -25.891 9.836 -6.723 1 83.56 380 ALA A N 1
ATOM 2943 C CA . ALA A 1 380 ? -25.547 10.727 -5.613 1 83.56 380 ALA A CA 1
ATOM 2944 C C . ALA A 1 380 ? -26.734 11.555 -5.176 1 83.56 380 ALA A C 1
ATOM 2946 O O . ALA A 1 380 ? -27.797 11.5 -5.801 1 83.56 380 ALA A O 1
ATOM 2947 N N . VAL A 1 381 ? -26.641 12.18 -4.055 1 81.19 381 VAL A N 1
ATOM 2948 C CA . VAL A 1 381 ? -27.594 13.18 -3.574 1 81.19 381 VAL A CA 1
ATOM 2949 C C . VAL A 1 381 ? -26.875 14.508 -3.348 1 81.19 381 VAL A C 1
ATOM 2951 O O . VAL A 1 381 ? -25.781 14.547 -2.771 1 81.19 381 VAL A O 1
ATOM 2954 N N . VAL A 1 382 ? -27.516 15.523 -3.855 1 81.81 382 VAL A N 1
ATOM 2955 C CA . VAL A 1 382 ? -26.938 16.859 -3.73 1 81.81 382 VAL A CA 1
ATOM 2956 C C . VAL A 1 382 ? -28 17.828 -3.211 1 81.81 382 VAL A C 1
ATOM 2958 O O . VAL A 1 382 ? -29.125 17.828 -3.682 1 81.81 382 VAL A O 1
ATOM 2961 N N . GLU A 1 383 ? -27.625 18.5 -2.146 1 82 383 GLU A N 1
ATOM 2962 C CA . GLU A 1 383 ? -28.438 19.609 -1.63 1 82 383 GLU A CA 1
ATOM 2963 C C . GLU A 1 383 ? -27.656 20.906 -1.634 1 82 383 GLU A C 1
ATOM 2965 O O . GLU A 1 383 ? -26.609 21.016 -0.979 1 82 383 GLU A O 1
ATOM 2970 N N . LEU A 1 384 ? -28.094 21.859 -2.379 1 81.19 384 LEU A N 1
ATOM 2971 C CA . LEU A 1 384 ? -27.406 23.141 -2.471 1 81.19 384 LEU A CA 1
ATOM 2972 C C . LEU A 1 384 ? -28.172 24.219 -1.701 1 81.19 384 LEU A C 1
ATOM 2974 O O . LEU A 1 384 ? -29.406 24.25 -1.724 1 81.19 384 LEU A O 1
ATOM 2978 N N . ASN A 1 385 ? -27.25 24.969 -0.907 1 78.81 385 ASN A N 1
ATOM 2979 C CA . ASN A 1 385 ? -27.812 26.062 -0.129 1 78.81 385 ASN A CA 1
ATOM 2980 C C . ASN A 1 385 ? -27.703 27.391 -0.87 1 78.81 385 ASN A C 1
ATOM 2982 O O . ASN A 1 385 ? -26.641 27.719 -1.4 1 78.81 385 ASN A O 1
ATOM 2986 N N . GLY A 1 386 ? -28.641 27.844 -1.587 1 67.19 386 GLY A N 1
ATOM 2987 C CA . GLY A 1 386 ? -28.703 29.141 -2.238 1 67.19 386 GLY A CA 1
ATOM 2988 C C . GLY A 1 386 ? -30.062 29.812 -2.096 1 67.19 386 GLY A C 1
ATOM 2989 O O . GLY A 1 386 ? -30.859 29.422 -1.252 1 67.19 386 GLY A O 1
ATOM 2990 N N . PRO A 1 387 ? -30.172 30.922 -2.785 1 64.75 387 PRO A N 1
ATOM 2991 C CA . PRO A 1 387 ? -31.484 31.578 -2.715 1 64.75 387 PRO A CA 1
ATOM 2992 C C . PRO A 1 387 ? -32.625 30.625 -3.014 1 64.75 387 PRO A C 1
ATOM 2994 O O . PRO A 1 387 ? -33.719 30.797 -2.488 1 64.75 387 PRO A O 1
ATOM 2997 N N . ARG A 1 388 ? -32.312 29.625 -3.963 1 61.75 388 ARG A N 1
ATOM 2998 C CA . ARG A 1 388 ? -33.281 28.562 -4.203 1 61.75 388 ARG A CA 1
ATOM 2999 C C . ARG A 1 388 ? -32.719 27.203 -3.834 1 61.75 388 ARG A C 1
ATOM 3001 O O . ARG A 1 388 ? -31.656 26.812 -4.336 1 61.75 388 ARG A O 1
ATOM 3008 N N . LYS A 1 389 ? -33.188 26.641 -2.74 1 69.06 389 LYS A N 1
ATOM 3009 C CA . LYS A 1 389 ? -32.75 25.297 -2.369 1 69.06 389 LYS A CA 1
ATOM 3010 C C . LYS A 1 389 ? -32.969 24.312 -3.518 1 69.06 389 LYS A C 1
ATOM 3012 O O . LYS A 1 389 ? -34.094 24.203 -4.051 1 69.06 389 LYS A O 1
ATOM 3017 N N . LEU A 1 390 ? -31.828 23.859 -4.125 1 76.56 390 LEU A N 1
ATOM 3018 C CA . LEU A 1 390 ? -31.922 22.891 -5.203 1 76.56 390 LEU A CA 1
ATOM 3019 C C . LEU A 1 390 ? -31.406 21.531 -4.754 1 76.56 390 LEU A C 1
ATOM 3021 O O . LEU A 1 390 ? -30.328 21.438 -4.164 1 76.56 390 LEU A O 1
ATOM 3025 N N . ASP A 1 391 ? -32.344 20.594 -4.766 1 78.44 391 ASP A N 1
ATOM 3026 C CA . ASP A 1 391 ? -31.953 19.234 -4.465 1 78.44 391 ASP A CA 1
ATOM 3027 C C . ASP A 1 391 ? -32.094 18.328 -5.688 1 78.44 391 ASP A C 1
ATOM 3029 O O . ASP A 1 391 ? -33.062 18.453 -6.449 1 78.44 391 ASP A O 1
ATOM 3033 N N . PHE A 1 392 ? -31.047 17.656 -6.074 1 80.19 392 PHE A N 1
ATOM 3034 C CA . PHE A 1 392 ? -31.203 16.672 -7.137 1 80.19 392 PHE A CA 1
ATOM 3035 C C . PHE A 1 392 ? -30.516 15.359 -6.773 1 80.19 392 PHE A C 1
ATOM 3037 O O . PHE A 1 392 ? -29.688 15.32 -5.852 1 80.19 392 PHE A O 1
ATOM 3044 N N . VAL A 1 393 ? -31.094 14.352 -7.332 1 79.44 393 VAL A N 1
ATOM 3045 C CA . VAL A 1 393 ? -30.672 12.992 -7 1 79.44 393 VAL A CA 1
ATOM 3046 C C . VAL A 1 393 ? -30.344 12.227 -8.281 1 79.44 393 VAL A C 1
ATOM 3048 O O . VAL A 1 393 ? -30.625 12.703 -9.383 1 79.44 393 VAL A O 1
ATOM 3051 N N . GLY A 1 394 ? -29.594 11.062 -8.164 1 83 394 GLY A N 1
ATOM 3052 C CA . GLY A 1 394 ? -29.391 10.164 -9.281 1 83 394 GLY A CA 1
ATOM 3053 C C . GLY A 1 394 ? -28.125 10.469 -10.07 1 83 394 GLY A C 1
ATOM 3054 O O . GLY A 1 394 ? -27.141 10.922 -9.508 1 83 394 GLY A O 1
ATOM 3055 N N . LEU A 1 395 ? -28.156 10.195 -11.367 1 85.31 395 LEU A N 1
ATOM 3056 C CA . LEU A 1 395 ? -27 10.281 -12.242 1 85.31 395 LEU A CA 1
ATOM 3057 C C . LEU A 1 395 ? -26.547 11.727 -12.414 1 85.31 395 LEU A C 1
ATOM 3059 O O . LEU A 1 395 ? -25.359 12.016 -12.484 1 85.31 395 LEU A O 1
ATOM 3063 N N . LYS A 1 396 ? -27.516 12.602 -12.523 1 86 396 LYS A N 1
ATOM 3064 C CA . LYS A 1 396 ? -27.188 14.016 -12.648 1 86 396 LYS A CA 1
ATOM 3065 C C . LYS A 1 396 ? -26.438 14.516 -11.414 1 86 396 LYS A C 1
ATOM 3067 O O . LYS A 1 396 ? -25.484 15.281 -11.523 1 86 396 LYS A O 1
ATOM 3072 N N . ALA A 1 397 ? -26.875 14.07 -10.297 1 84.12 397 ALA A N 1
ATOM 3073 C CA . ALA A 1 397 ? -26.219 14.43 -9.039 1 84.12 397 ALA A CA 1
ATOM 3074 C C . ALA A 1 397 ? -24.812 13.844 -8.969 1 84.12 397 ALA A C 1
ATOM 3076 O O . ALA A 1 397 ? -23.891 14.477 -8.445 1 84.12 397 ALA A O 1
ATOM 3077 N N . LEU A 1 398 ? -24.719 12.703 -9.555 1 86.38 398 LEU A N 1
ATOM 3078 C CA . LEU A 1 398 ? -23.406 12.062 -9.562 1 86.38 398 LEU A CA 1
ATOM 3079 C C . LEU A 1 398 ? -22.422 12.852 -10.414 1 86.38 398 LEU A C 1
ATOM 3081 O O . LEU A 1 398 ? -21.266 13.031 -10.031 1 86.38 398 LEU A O 1
ATOM 3085 N N . PHE A 1 399 ? -22.875 13.266 -11.539 1 87.5 399 PHE A N 1
ATOM 3086 C CA . PHE A 1 399 ? -22.031 14.062 -12.414 1 87.5 399 PHE A CA 1
ATOM 3087 C C . PHE A 1 399 ? -21.594 15.352 -11.727 1 87.5 399 PHE A C 1
ATOM 3089 O O . PHE A 1 399 ? -20.453 15.773 -11.844 1 87.5 399 PHE A O 1
ATOM 3096 N N . PHE A 1 400 ? -22.531 15.961 -11.078 1 86.56 400 PHE A N 1
ATOM 3097 C CA . PHE A 1 400 ? -22.203 17.172 -10.328 1 86.56 400 PHE A CA 1
ATOM 3098 C C . PHE A 1 400 ? -21.203 16.891 -9.227 1 86.56 400 PHE A C 1
ATOM 3100 O O . PHE A 1 400 ? -20.234 17.625 -9.055 1 86.56 400 PHE A O 1
ATOM 3107 N N . TRP A 1 401 ? -21.484 15.859 -8.5 1 86.94 401 TRP A N 1
ATOM 3108 C CA . TRP A 1 401 ? -20.594 15.43 -7.43 1 86.94 401 TRP A CA 1
ATOM 3109 C C . TRP A 1 401 ? -19.188 15.203 -7.953 1 86.94 401 TRP A C 1
ATOM 3111 O O . TRP A 1 401 ? -18.219 15.734 -7.398 1 86.94 401 TRP A O 1
ATOM 3121 N N . ARG A 1 402 ? -19.047 14.492 -9.008 1 88.81 402 ARG A N 1
ATOM 3122 C CA . ARG A 1 402 ? -17.75 14.195 -9.602 1 88.81 402 ARG A CA 1
ATOM 3123 C C . ARG A 1 402 ? -17.062 15.469 -10.086 1 88.81 402 ARG A C 1
ATOM 3125 O O . ARG A 1 402 ? -15.859 15.656 -9.867 1 88.81 402 ARG A O 1
ATOM 3132 N N . SER A 1 403 ? -17.812 16.312 -10.719 1 88.06 403 SER A N 1
ATOM 3133 C CA . SER A 1 403 ? -17.25 17.562 -11.211 1 88.06 403 SER A CA 1
ATOM 3134 C C . SER A 1 403 ? -16.781 18.453 -10.062 1 88.06 403 SER A C 1
ATOM 3136 O O . SER A 1 403 ? -15.719 19.078 -10.141 1 88.06 403 SER A O 1
ATOM 3138 N N . ALA A 1 404 ? -17.578 18.484 -9.047 1 85.44 404 ALA A N 1
ATOM 3139 C CA . ALA A 1 404 ? -17.234 19.297 -7.879 1 85.44 404 ALA A CA 1
ATOM 3140 C C . ALA A 1 404 ? -15.945 18.797 -7.23 1 85.44 404 ALA A C 1
ATOM 3142 O O . ALA A 1 404 ? -15.047 19.594 -6.945 1 85.44 404 ALA A O 1
ATOM 3143 N N . TYR A 1 405 ? -15.812 17.578 -7.094 1 84.62 405 TYR A N 1
ATOM 3144 C CA . TYR A 1 405 ? -14.641 17.062 -6.398 1 84.62 405 TYR A CA 1
ATOM 3145 C C . TYR A 1 405 ? -13.414 17.094 -7.297 1 84.62 405 TYR A C 1
ATOM 3147 O O . TYR A 1 405 ? -12.289 17.234 -6.816 1 84.62 405 TYR A O 1
ATOM 3155 N N . LEU A 1 406 ? -13.641 16.984 -8.578 1 86.5 406 LEU A N 1
ATOM 3156 C CA . LEU A 1 406 ? -12.516 17.188 -9.492 1 86.5 406 LEU A CA 1
ATOM 3157 C C . LEU A 1 406 ? -11.984 18.609 -9.398 1 86.5 406 LEU A C 1
ATOM 3159 O O . LEU A 1 406 ? -10.781 18.844 -9.516 1 86.5 406 LEU A O 1
ATOM 3163 N N . SER A 1 407 ? -12.891 19.484 -9.148 1 84.12 407 SER A N 1
ATOM 3164 C CA . SER A 1 407 ? -12.484 20.875 -9 1 84.12 407 SER A CA 1
ATOM 3165 C C . SER A 1 407 ? -11.734 21.094 -7.684 1 84.12 407 SER A C 1
ATOM 3167 O O . SER A 1 407 ? -10.828 21.922 -7.609 1 84.12 407 SER A O 1
ATOM 3169 N N . ILE A 1 408 ? -12.07 20.312 -6.727 1 83.62 408 ILE A N 1
ATOM 3170 C CA . ILE A 1 408 ? -11.453 20.422 -5.406 1 83.62 408 ILE A CA 1
ATOM 3171 C C . ILE A 1 408 ? -10.062 19.812 -5.434 1 83.62 408 ILE A C 1
ATOM 3173 O O . ILE A 1 408 ? -9.156 20.281 -4.738 1 83.62 408 ILE A O 1
ATOM 3177 N N . VAL A 1 409 ? -9.922 18.797 -6.398 1 81.56 409 VAL A N 1
ATOM 3178 C CA . VAL A 1 409 ? -8.617 18.188 -6.582 1 81.56 409 VAL A CA 1
ATOM 3179 C C . VAL A 1 409 ? -7.648 19.203 -7.191 1 81.56 409 VAL A C 1
ATOM 3181 O O . VAL A 1 409 ? -7.875 19.688 -8.297 1 81.56 409 VAL A O 1
ATOM 3184 N N . GLY A 1 410 ? -7.016 20.078 -6.605 1 72.69 410 GLY A N 1
ATOM 3185 C CA . GLY A 1 410 ? -6.215 21.234 -7 1 72.69 410 GLY A CA 1
ATOM 3186 C C . GLY A 1 410 ? -5.133 20.875 -8.008 1 72.69 410 GLY A C 1
ATOM 3187 O O . GLY A 1 410 ? -4.809 21.688 -8.875 1 72.69 410 GLY A O 1
ATOM 318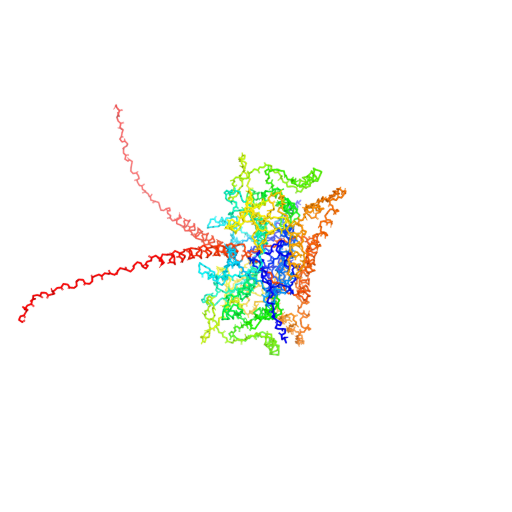8 N N . SER A 1 411 ? -4.652 19.672 -8.062 1 86.56 411 SER A N 1
ATOM 3189 C CA . SER A 1 411 ? -3.525 19.359 -8.938 1 86.56 411 SER A CA 1
ATOM 3190 C C . SER A 1 411 ? -3.992 18.672 -10.211 1 86.56 411 SER A C 1
ATOM 3192 O O . SER A 1 411 ? -4.824 17.766 -10.164 1 86.56 411 SER A O 1
ATOM 3194 N N . TRP A 1 412 ? -3.467 19.031 -11.336 1 89.19 412 TRP A N 1
ATOM 3195 C CA . TRP A 1 412 ? -3.791 18.422 -12.625 1 89.19 412 TRP A CA 1
ATOM 3196 C C . TRP A 1 412 ? -3.365 16.953 -12.648 1 89.19 412 TRP A C 1
ATOM 3198 O O . TRP A 1 412 ? -4.02 16.125 -13.281 1 89.19 412 TRP A O 1
ATOM 3208 N N . ARG A 1 413 ? -2.33 16.688 -11.961 1 89.56 413 ARG A N 1
ATOM 3209 C CA . ARG A 1 413 ? -1.871 15.312 -11.852 1 89.56 413 ARG A CA 1
ATOM 3210 C C . ARG A 1 413 ? -2.936 14.43 -11.203 1 89.56 413 ARG A C 1
ATOM 3212 O O . ARG A 1 413 ? -3.322 13.406 -11.758 1 89.56 413 ARG A O 1
ATOM 3219 N N . ASN A 1 414 ? -3.4 14.852 -10.086 1 92.12 414 ASN A N 1
ATOM 3220 C CA . ASN A 1 414 ? -4.398 14.07 -9.359 1 92.12 414 ASN A CA 1
ATOM 3221 C C . ASN A 1 414 ? -5.715 13.992 -10.125 1 92.12 414 ASN A C 1
ATOM 3223 O O . ASN A 1 414 ? -6.387 12.961 -10.102 1 92.12 414 ASN A O 1
ATOM 3227 N N . ARG A 1 415 ? -6.059 15.078 -10.82 1 92.69 415 ARG A N 1
ATOM 3228 C CA . ARG A 1 415 ? -7.262 15.062 -11.641 1 92.69 415 ARG A CA 1
ATOM 3229 C C . ARG A 1 415 ? -7.18 13.977 -12.711 1 92.69 415 ARG A C 1
ATOM 3231 O O . ARG A 1 415 ? -8.117 13.203 -12.898 1 92.69 415 ARG A O 1
ATOM 3238 N N . LEU A 1 416 ? -6.086 13.945 -13.359 1 91.81 416 LEU A N 1
ATOM 3239 C CA . LEU A 1 416 ? -5.879 12.953 -14.406 1 91.81 416 LEU A CA 1
ATOM 3240 C C . LEU A 1 416 ? -5.992 11.539 -13.852 1 91.81 416 LEU A C 1
ATOM 3242 O O . LEU A 1 416 ? -6.703 10.703 -14.414 1 91.81 416 LEU A O 1
ATOM 3246 N N . TYR A 1 417 ? -5.336 11.305 -12.75 1 92.88 417 TYR A N 1
ATOM 3247 C CA . TYR A 1 417 ? -5.324 9.961 -12.18 1 92.88 417 TYR A CA 1
ATOM 3248 C C . TYR A 1 417 ? -6.711 9.562 -11.703 1 92.88 417 TYR A C 1
ATOM 3250 O O . TYR A 1 417 ? -7.141 8.422 -11.906 1 92.88 417 TYR A O 1
ATOM 3258 N N . VAL A 1 418 ? -7.473 10.492 -11.086 1 94.06 418 VAL A N 1
ATOM 3259 C CA . VAL A 1 418 ? -8.82 10.203 -10.602 1 94.06 418 VAL A CA 1
ATOM 3260 C C . VAL A 1 418 ? -9.727 9.875 -11.789 1 94.06 418 VAL A C 1
ATOM 3262 O O . VAL A 1 418 ? -10.461 8.883 -11.758 1 94.06 418 VAL A O 1
ATOM 3265 N N . ILE A 1 419 ? -9.633 10.641 -12.875 1 93.69 419 ILE A N 1
ATOM 3266 C CA . ILE A 1 419 ? -10.461 10.438 -14.055 1 93.69 419 ILE A CA 1
ATOM 3267 C C . ILE A 1 419 ? -10.141 9.078 -14.68 1 93.69 419 ILE A C 1
ATOM 3269 O O . ILE A 1 419 ? -11.039 8.312 -15.008 1 93.69 419 ILE A O 1
ATOM 3273 N N . VAL A 1 420 ? -8.883 8.781 -14.781 1 93.62 420 VAL A N 1
ATOM 3274 C CA . VAL A 1 420 ? -8.445 7.535 -15.406 1 93.62 420 VAL A CA 1
ATOM 3275 C C . VAL A 1 420 ? -8.898 6.352 -14.547 1 93.62 420 VAL A C 1
ATOM 3277 O O . VAL A 1 420 ? -9.328 5.324 -15.078 1 93.62 420 VAL A O 1
ATOM 3280 N N . ASN A 1 421 ? -8.805 6.492 -13.227 1 93.56 421 ASN A N 1
ATOM 3281 C CA . ASN A 1 421 ? -9.242 5.418 -12.344 1 93.56 421 ASN A CA 1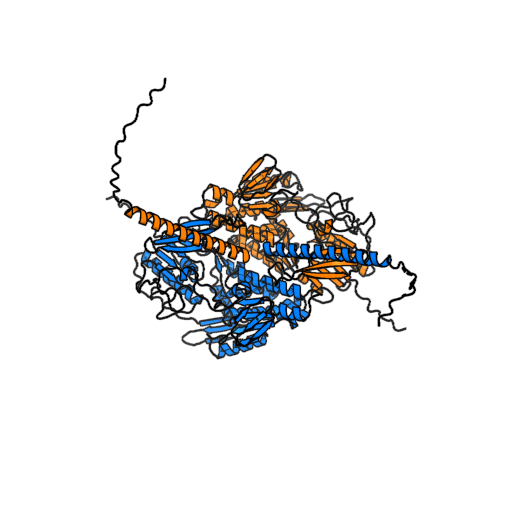
ATOM 3282 C C . ASN A 1 421 ? -10.75 5.211 -12.422 1 93.56 421 ASN A C 1
ATOM 3284 O O . ASN A 1 421 ? -11.227 4.074 -12.461 1 93.56 421 ASN A O 1
ATOM 3288 N N . TRP A 1 422 ? -11.531 6.348 -12.398 1 92.25 422 TRP A N 1
ATOM 3289 C CA . TRP A 1 422 ? -12.977 6.25 -12.539 1 92.25 422 TRP A CA 1
ATOM 3290 C C . TRP A 1 422 ? -13.352 5.547 -13.844 1 92.25 422 TRP A C 1
ATOM 3292 O O . TRP A 1 422 ? -14.148 4.609 -13.844 1 92.25 422 TRP A O 1
ATOM 3302 N N . LEU A 1 423 ? -12.703 5.898 -14.945 1 91.75 423 LEU A N 1
ATOM 3303 C CA . LEU A 1 423 ? -12.992 5.324 -16.25 1 91.75 423 LEU A CA 1
ATOM 3304 C C . LEU A 1 423 ? -12.516 3.879 -16.328 1 91.75 423 LEU A C 1
ATOM 3306 O O . LEU A 1 423 ? -13.227 3.014 -16.844 1 91.75 423 LEU A O 1
ATOM 3310 N N . GLY A 1 424 ? -11.281 3.682 -15.852 1 90.94 424 GLY A N 1
ATOM 3311 C CA . GLY A 1 424 ? -10.758 2.326 -15.852 1 90.94 424 GLY A CA 1
ATOM 3312 C C . GLY A 1 424 ? -11.625 1.349 -15.078 1 90.94 424 GLY A C 1
ATOM 3313 O O . GLY A 1 424 ? -11.898 0.245 -15.555 1 90.94 424 GLY A O 1
ATOM 3314 N N . SER A 1 425 ? -12.07 1.739 -13.938 1 89.56 425 SER A N 1
ATOM 3315 C CA . SER A 1 425 ? -12.914 0.874 -13.117 1 89.56 425 SER A CA 1
ATOM 3316 C C . SER A 1 425 ? -14.266 0.638 -13.773 1 89.56 425 SER A C 1
ATOM 3318 O O . SER A 1 425 ? -14.844 -0.449 -13.664 1 89.56 425 SER A O 1
ATOM 3320 N N . ALA A 1 426 ? -14.797 1.656 -14.43 1 88.88 426 ALA A N 1
ATOM 3321 C CA . ALA A 1 426 ? -16.078 1.538 -15.117 1 88.88 426 ALA A CA 1
ATOM 3322 C C . ALA A 1 426 ? -15.984 0.585 -16.297 1 88.88 426 ALA A C 1
ATOM 3324 O O . ALA A 1 426 ? -16.906 -0.191 -16.562 1 88.88 426 ALA A O 1
ATOM 3325 N N . ILE A 1 427 ? -14.859 0.594 -16.984 1 90.12 427 ILE A N 1
ATOM 3326 C CA . ILE A 1 427 ? -14.703 -0.158 -18.234 1 90.12 427 ILE A CA 1
ATOM 3327 C C . ILE A 1 427 ? -14.219 -1.572 -17.922 1 90.12 427 ILE A C 1
ATOM 3329 O O . ILE A 1 427 ? -14.719 -2.547 -18.484 1 90.12 427 ILE A O 1
ATOM 3333 N N . PHE A 1 428 ? -13.305 -1.7 -16.984 1 89.31 428 PHE A N 1
ATOM 3334 C CA . PHE A 1 428 ? -12.625 -2.98 -16.812 1 89.31 428 PHE A CA 1
ATOM 3335 C C . PHE A 1 428 ? -13.031 -3.629 -15.484 1 89.31 428 PHE A C 1
ATOM 3337 O O . PHE A 1 428 ? -12.633 -4.762 -15.203 1 89.31 428 PHE A O 1
ATOM 3344 N N . GLY A 1 429 ? -13.836 -2.971 -14.672 1 89.5 429 GLY A N 1
ATOM 3345 C CA . GLY A 1 429 ? -14.133 -3.459 -13.336 1 89.5 429 GLY A CA 1
ATOM 3346 C C . GLY A 1 429 ? -13.094 -3.051 -12.305 1 89.5 429 GLY A C 1
ATOM 3347 O O . GLY A 1 429 ? -12.047 -2.51 -12.656 1 89.5 429 GLY A O 1
ATOM 3348 N N . ARG A 1 430 ? -13.445 -3.281 -11.062 1 91.94 430 ARG A N 1
ATOM 3349 C CA . ARG A 1 430 ? -12.562 -2.891 -9.969 1 91.94 430 ARG A CA 1
ATOM 3350 C C . ARG A 1 430 ? -11.469 -3.93 -9.758 1 91.94 430 ARG A C 1
ATOM 3352 O O . ARG A 1 430 ? -11.617 -5.086 -10.156 1 91.94 430 ARG A O 1
ATOM 3359 N N . ASP A 1 431 ? -10.414 -3.477 -9.203 1 87.94 431 ASP A N 1
ATOM 3360 C CA . ASP A 1 431 ? -9.242 -4.316 -8.977 1 87.94 431 ASP A CA 1
ATOM 3361 C C . ASP A 1 431 ? -9.469 -5.262 -7.801 1 87.94 431 ASP A C 1
ATOM 3363 O O . ASP A 1 431 ? -10 -4.859 -6.762 1 87.94 431 ASP A O 1
ATOM 3367 N N . LEU A 1 432 ? -9.102 -6.562 -7.984 1 90.44 432 LEU A N 1
ATOM 3368 C CA . LEU A 1 432 ? -9.312 -7.578 -6.957 1 90.44 432 LEU A CA 1
ATOM 3369 C C . LEU A 1 432 ? -7.977 -8.117 -6.449 1 90.44 432 LEU A C 1
ATOM 3371 O O . LEU A 1 432 ? -7.934 -9.164 -5.789 1 90.44 432 LEU A O 1
ATOM 3375 N N . THR A 1 433 ? -6.895 -7.422 -6.68 1 93.5 433 THR A N 1
ATOM 3376 C CA . THR A 1 433 ? -5.551 -7.855 -6.305 1 93.5 433 THR A CA 1
ATOM 3377 C C . THR A 1 433 ? -5.336 -7.707 -4.805 1 93.5 433 THR A C 1
ATOM 3379 O O . THR A 1 433 ? -5.66 -6.672 -4.223 1 93.5 433 THR A O 1
ATOM 3382 N N . LEU A 1 434 ? -4.824 -8.766 -4.219 1 94.06 434 LEU A N 1
ATOM 3383 C CA . LEU A 1 434 ? -4.438 -8.711 -2.814 1 94.06 434 LEU A CA 1
ATOM 3384 C C . LEU A 1 434 ? -2.969 -8.32 -2.67 1 94.06 434 LEU A C 1
ATOM 3386 O O . LEU A 1 434 ? -2.08 -9.102 -3.023 1 94.06 434 LEU A O 1
ATOM 3390 N N . ILE A 1 435 ? -2.709 -7.172 -2.191 1 92.56 435 ILE A N 1
ATOM 3391 C CA . ILE A 1 435 ? -1.355 -6.742 -1.858 1 92.56 435 ILE A CA 1
ATOM 3392 C C . ILE A 1 435 ? -1.222 -6.586 -0.346 1 92.56 435 ILE A C 1
ATOM 3394 O O . ILE A 1 435 ? -1.769 -5.645 0.237 1 92.56 435 ILE A O 1
ATOM 3398 N N . ASN A 1 436 ? -0.508 -7.434 0.27 1 90.12 436 ASN A N 1
ATOM 3399 C CA . ASN A 1 436 ? -0.32 -7.402 1.717 1 90.12 436 ASN A CA 1
ATOM 3400 C C . ASN A 1 436 ? 0.823 -6.469 2.113 1 90.12 436 ASN A C 1
ATOM 3402 O O . ASN A 1 436 ? 1.699 -6.172 1.298 1 90.12 436 ASN A O 1
ATOM 3406 N N . ASP A 1 437 ? 0.699 -6.047 3.359 1 89.88 437 ASP A N 1
ATOM 3407 C CA . ASP A 1 437 ? 1.873 -5.398 3.936 1 89.88 437 ASP A CA 1
ATOM 3408 C C . ASP A 1 437 ? 3.012 -6.398 4.129 1 89.88 437 ASP A C 1
ATOM 3410 O O . ASP A 1 437 ? 2.771 -7.586 4.352 1 89.88 437 ASP A O 1
ATOM 3414 N N . TYR A 1 438 ? 4.176 -5.895 4.039 1 87.25 438 TYR A N 1
ATOM 3415 C CA . TYR A 1 438 ? 5.355 -6.75 4.105 1 87.25 438 TYR A CA 1
ATOM 3416 C C . TYR A 1 438 ? 5.344 -7.594 5.379 1 87.25 438 TYR A C 1
ATOM 3418 O O . TYR A 1 438 ? 5.473 -8.82 5.32 1 87.25 438 TYR A O 1
ATOM 3426 N N . ASN A 1 439 ? 5.121 -6.941 6.523 1 83.31 439 ASN A N 1
ATOM 3427 C CA . ASN A 1 439 ? 5.168 -7.656 7.793 1 83.31 439 ASN A CA 1
ATOM 3428 C C . ASN A 1 439 ? 3.984 -8.602 7.949 1 83.31 439 ASN A C 1
ATOM 3430 O O . ASN A 1 439 ? 4.121 -9.688 8.523 1 83.31 439 ASN A O 1
ATOM 3434 N N . ASP A 1 440 ? 2.854 -8.258 7.449 1 85.56 440 ASP A N 1
ATOM 3435 C CA . ASP A 1 440 ? 1.684 -9.133 7.5 1 85.56 440 ASP A CA 1
ATOM 3436 C C . ASP A 1 440 ? 1.9 -10.391 6.664 1 85.56 440 ASP A C 1
ATOM 3438 O O . ASP A 1 440 ? 1.487 -11.484 7.059 1 85.56 440 ASP A O 1
ATOM 3442 N N . GLU A 1 441 ? 2.527 -10.203 5.523 1 86.81 441 GLU A N 1
ATOM 3443 C CA . GLU A 1 441 ? 2.811 -11.344 4.66 1 86.81 441 GLU A CA 1
ATOM 3444 C C . GLU A 1 441 ? 3.785 -12.305 5.328 1 86.81 441 GLU A C 1
ATOM 3446 O O . GLU A 1 441 ? 3.6 -13.523 5.266 1 86.81 441 GLU A O 1
ATOM 3451 N N . ARG A 1 442 ? 4.805 -11.805 5.941 1 85.56 442 ARG A N 1
ATOM 3452 C CA . ARG A 1 442 ? 5.785 -12.641 6.629 1 85.56 442 ARG A CA 1
ATOM 3453 C C . ARG A 1 442 ? 5.141 -13.406 7.781 1 85.56 442 ARG A C 1
ATOM 3455 O O . ARG A 1 442 ? 5.453 -14.57 8.016 1 85.56 442 ARG A O 1
ATOM 3462 N N . THR A 1 443 ? 4.266 -12.695 8.477 1 85.5 443 THR A N 1
ATOM 3463 C CA . THR A 1 443 ? 3.561 -13.344 9.578 1 85.5 443 THR A CA 1
ATOM 3464 C C . THR A 1 443 ? 2.654 -14.453 9.062 1 85.5 443 THR A C 1
ATOM 3466 O O . THR A 1 443 ? 2.623 -15.547 9.633 1 85.5 443 THR A O 1
ATOM 3469 N N . TRP A 1 444 ? 1.931 -14.203 8.023 1 87.44 444 TRP A N 1
ATOM 3470 C CA . TRP A 1 444 ? 1.057 -15.203 7.414 1 87.44 444 TRP A CA 1
ATOM 3471 C C . TRP A 1 444 ? 1.849 -16.438 6.992 1 87.44 444 TRP A C 1
ATOM 3473 O O . TRP A 1 444 ? 1.444 -17.562 7.273 1 87.44 444 TRP A O 1
ATOM 3483 N N . LEU A 1 445 ? 2.953 -16.234 6.379 1 88.94 445 LEU A N 1
ATOM 3484 C CA . LEU A 1 445 ? 3.787 -17.328 5.898 1 88.94 445 LEU A CA 1
ATOM 3485 C C . LEU A 1 445 ? 4.383 -18.109 7.066 1 88.94 445 LEU A C 1
ATOM 3487 O O . LEU A 1 445 ? 4.484 -19.344 7.008 1 88.94 445 LEU A O 1
ATOM 3491 N N . SER A 1 446 ? 4.781 -17.359 8.094 1 88.38 446 SER A N 1
ATOM 3492 C CA . SER A 1 446 ? 5.332 -18.016 9.273 1 88.38 446 SER A CA 1
ATOM 3493 C C . SER A 1 446 ? 4.293 -18.906 9.945 1 88.38 446 SER A C 1
ATOM 3495 O O . SER A 1 446 ? 4.59 -20.031 10.32 1 88.38 446 SER A O 1
ATOM 3497 N N . LEU A 1 447 ? 3.094 -18.375 10.055 1 87.25 447 LEU A N 1
ATOM 3498 C CA . LEU A 1 447 ? 2.012 -19.156 10.664 1 87.25 447 LEU A CA 1
ATOM 3499 C C . LEU A 1 447 ? 1.672 -20.375 9.805 1 87.25 447 LEU A C 1
ATOM 3501 O O . LEU A 1 447 ? 1.442 -21.453 10.336 1 87.25 447 LEU A O 1
ATOM 3505 N N . ALA A 1 448 ? 1.643 -20.141 8.555 1 89.88 448 ALA A N 1
ATOM 3506 C CA . ALA A 1 448 ? 1.374 -21.25 7.648 1 89.88 448 ALA A CA 1
ATOM 3507 C C . ALA A 1 448 ? 2.451 -22.328 7.766 1 89.88 448 ALA A C 1
ATOM 3509 O O . ALA A 1 448 ? 2.145 -23.516 7.793 1 89.88 448 ALA A O 1
ATOM 3510 N N . SER A 1 449 ? 3.676 -21.906 7.82 1 90.19 449 SER A N 1
ATOM 3511 C CA . SER A 1 449 ? 4.793 -22.844 7.938 1 90.19 449 SER A CA 1
ATOM 3512 C C . SER A 1 449 ? 4.727 -23.609 9.25 1 90.19 449 SER A C 1
ATOM 3514 O O . SER A 1 449 ? 5.02 -24.812 9.289 1 90.19 449 SER A O 1
ATOM 3516 N N . GLU A 1 450 ? 4.398 -22.891 10.32 1 88.62 450 GLU A N 1
ATOM 3517 C CA . GLU A 1 450 ? 4.246 -23.531 11.617 1 88.62 450 GLU A CA 1
ATOM 3518 C C . GLU A 1 450 ? 3.111 -24.562 11.594 1 88.62 450 GLU A C 1
ATOM 3520 O O . GLU A 1 450 ? 3.238 -25.641 12.164 1 88.62 450 GLU A O 1
ATOM 3525 N N . GLY A 1 451 ? 2.031 -24.141 10.984 1 88.25 451 GLY A N 1
ATOM 3526 C CA . GLY A 1 451 ? 0.934 -25.094 10.82 1 88.25 451 GLY A CA 1
ATOM 3527 C C . GLY A 1 451 ? 1.315 -26.328 10.023 1 88.25 451 GLY A C 1
ATOM 3528 O O . GLY A 1 451 ? 0.901 -27.438 10.359 1 88.25 451 GLY A O 1
ATOM 3529 N N . ALA A 1 452 ? 2.078 -26.125 9.016 1 90.62 452 ALA A N 1
ATOM 3530 C CA . ALA A 1 452 ? 2.551 -27.234 8.195 1 90.62 452 ALA A CA 1
ATOM 3531 C C . ALA A 1 452 ? 3.414 -28.188 9.008 1 90.62 452 ALA A C 1
ATOM 3533 O O . ALA A 1 452 ? 3.285 -29.406 8.883 1 90.62 452 ALA A O 1
ATOM 3534 N N . ALA A 1 453 ? 4.316 -27.641 9.773 1 90.12 453 ALA A N 1
ATOM 3535 C CA . ALA A 1 453 ? 5.188 -28.469 10.617 1 90.12 453 ALA A CA 1
ATOM 3536 C C . ALA A 1 453 ? 4.371 -29.297 11.602 1 90.12 453 ALA A C 1
ATOM 3538 O O . ALA A 1 453 ? 4.672 -30.484 11.82 1 90.12 453 ALA A O 1
ATOM 3539 N N . ARG A 1 454 ? 3.387 -28.688 12.156 1 89.44 454 ARG A N 1
ATOM 3540 C CA . ARG A 1 454 ? 2.518 -29.391 13.094 1 89.44 454 ARG A CA 1
ATOM 3541 C C . ARG A 1 454 ? 1.777 -30.531 12.398 1 89.44 454 ARG A C 1
ATOM 3543 O O . ARG A 1 454 ? 1.627 -31.625 12.969 1 89.44 454 ARG A O 1
ATOM 3550 N N . GLU A 1 455 ? 1.305 -30.25 11.195 1 89.06 455 GLU A N 1
ATOM 3551 C CA . GLU A 1 455 ? 0.581 -31.266 10.445 1 89.06 455 GLU A CA 1
ATOM 3552 C C . GLU A 1 455 ? 1.489 -32.438 10.086 1 89.06 455 GLU A C 1
ATOM 3554 O O . GLU A 1 455 ? 1.06 -33.594 10.109 1 89.06 455 GLU A O 1
ATOM 3559 N N . LYS A 1 456 ? 2.65 -32.219 9.742 1 87.88 456 LYS A N 1
ATOM 3560 C CA . LYS A 1 456 ? 3.598 -33.25 9.391 1 87.88 456 LYS A CA 1
ATOM 3561 C C . LYS A 1 456 ? 3.904 -34.156 10.594 1 87.88 456 LYS A C 1
ATOM 3563 O O . LYS A 1 456 ? 3.98 -35.375 10.469 1 87.88 456 LYS A O 1
ATOM 3568 N N . VAL A 1 457 ? 4.07 -33.5 11.719 1 87.69 457 VAL A N 1
ATOM 3569 C CA . VAL A 1 457 ? 4.344 -34.25 12.945 1 87.69 457 VAL A CA 1
ATOM 3570 C C . VAL A 1 457 ? 3.135 -35.125 13.297 1 87.69 457 VAL A C 1
ATOM 3572 O O . VAL A 1 457 ? 3.287 -36.281 13.688 1 87.69 457 VAL A O 1
ATOM 3575 N N . SER A 1 458 ? 1.976 -34.531 13.141 1 86.69 458 SER A N 1
ATOM 3576 C CA . SER A 1 458 ? 0.745 -35.25 13.438 1 86.69 458 SER A CA 1
ATOM 3577 C C . SER A 1 458 ? 0.581 -36.469 12.523 1 86.69 458 SER A C 1
ATOM 3579 O O . SER A 1 458 ? 0.158 -37.531 12.969 1 86.69 458 SER A O 1
ATOM 3581 N N . ARG A 1 459 ? 0.968 -36.406 11.305 1 84.06 459 ARG A N 1
ATOM 3582 C CA . ARG A 1 459 ? 0.854 -37.5 10.352 1 84.06 459 ARG A CA 1
ATOM 3583 C C . ARG A 1 459 ? 1.889 -38.594 10.633 1 84.06 459 ARG A C 1
ATOM 3585 O O . ARG A 1 459 ? 1.605 -39.781 10.484 1 84.06 459 ARG A O 1
ATOM 3592 N N . MET A 1 460 ? 2.984 -38.094 11.031 1 82.06 460 MET A N 1
ATOM 3593 C CA . MET A 1 460 ? 4.027 -39.062 11.367 1 82.06 460 MET A CA 1
ATOM 3594 C C . MET A 1 460 ? 3.627 -39.906 12.586 1 82.06 460 MET A C 1
ATOM 3596 O O . MET A 1 460 ? 3.896 -41.094 12.641 1 82.06 460 MET A O 1
ATOM 3600 N N . ASN A 1 461 ? 3.033 -39.25 13.508 1 80.38 461 ASN A N 1
ATOM 3601 C CA . ASN A 1 461 ? 2.594 -39.938 14.719 1 80.38 461 ASN A CA 1
ATOM 3602 C C . ASN A 1 461 ? 1.436 -40.875 14.438 1 80.38 461 ASN A C 1
ATOM 3604 O O . ASN A 1 461 ? 1.331 -41.938 15.055 1 80.38 461 ASN A O 1
ATOM 3608 N N . LYS A 1 462 ? 0.627 -40.594 13.523 1 73.19 462 LYS A N 1
ATOM 3609 C CA . LYS A 1 462 ? -0.494 -41.469 13.164 1 73.19 462 LYS A CA 1
ATOM 3610 C C . LYS A 1 462 ? -0.013 -42.719 12.422 1 73.19 462 LYS A C 1
ATOM 3612 O O . LYS A 1 462 ? -0.523 -43.812 12.656 1 73.19 462 LYS A O 1
ATOM 3617 N N . VAL A 1 463 ? 1.002 -42.562 11.695 1 68.44 463 VAL A N 1
ATOM 3618 C CA . VAL A 1 463 ? 1.557 -43.719 10.992 1 68.44 463 VAL A CA 1
ATOM 3619 C C . VAL A 1 463 ? 2.242 -44.656 11.984 1 68.44 463 VAL A C 1
ATOM 3621 O O . VAL A 1 463 ? 2.186 -45.875 11.844 1 68.44 463 VAL A O 1
ATOM 3624 N N . LYS A 1 464 ? 2.736 -44.25 13.047 1 68.25 464 LYS A N 1
ATOM 3625 C CA . LYS A 1 464 ? 3.393 -45.031 14.078 1 68.25 464 LYS A CA 1
ATOM 3626 C C . LYS A 1 464 ? 2.371 -45.812 14.914 1 68.25 464 LYS A C 1
ATOM 3628 O O . LYS A 1 464 ? 2.598 -46.969 15.266 1 68.25 464 LYS A O 1
ATOM 3633 N N . THR A 1 465 ? 1.318 -45.125 15.133 1 68.5 465 THR A N 1
ATOM 3634 C CA . THR A 1 465 ? 0.301 -45.75 15.961 1 68.5 465 THR A CA 1
ATOM 3635 C C . THR A 1 465 ? -0.436 -46.844 15.156 1 68.5 465 THR A C 1
ATOM 3637 O O . THR A 1 465 ? -0.788 -47.875 15.703 1 68.5 465 THR A O 1
ATOM 3640 N N . ASP A 1 466 ? -0.625 -46.625 13.906 1 61.88 466 ASP A N 1
ATOM 3641 C CA . ASP A 1 466 ? -1.271 -47.625 13.07 1 61.88 466 ASP A CA 1
ATOM 3642 C C . ASP A 1 466 ? -0.314 -48.781 12.758 1 61.88 466 ASP A C 1
ATOM 3644 O O . ASP A 1 466 ? -0.743 -49.938 12.586 1 61.88 466 ASP A O 1
ATOM 3648 N N . GLY A 1 467 ? 0.941 -48.5 12.75 1 57 467 GLY A N 1
ATOM 3649 C CA . GLY A 1 467 ? 1.925 -49.562 12.555 1 57 467 GLY A CA 1
ATOM 3650 C C . GLY A 1 467 ? 2.119 -50.438 13.789 1 57 467 GLY A C 1
ATOM 3651 O O . GLY A 1 467 ? 2.34 -51.625 13.672 1 57 467 GLY A O 1
ATOM 3652 N N . ASP A 1 468 ? 2.111 -49.844 14.93 1 53.38 468 ASP A N 1
ATOM 3653 C CA . ASP A 1 468 ? 2.295 -50.625 16.156 1 53.38 468 ASP A CA 1
ATOM 3654 C C . ASP A 1 468 ? 1.059 -51.469 16.469 1 53.38 468 ASP A C 1
ATOM 3656 O O . ASP A 1 468 ? 1.124 -52.406 17.25 1 53.38 468 ASP A O 1
ATOM 3660 N N . GLY A 1 469 ? -0.12 -51.094 15.945 1 46.81 469 GLY A N 1
ATOM 3661 C CA . GLY A 1 469 ? -1.3 -51.906 16.25 1 46.81 469 GLY A CA 1
ATOM 3662 C C . GLY A 1 469 ? -1.285 -53.25 15.586 1 46.81 469 GLY A C 1
ATOM 3663 O O . GLY A 1 469 ? -2.137 -54.094 15.867 1 46.81 469 GLY A O 1
ATOM 3664 N N . SER A 1 470 ? -0.569 -53.406 14.453 1 42.78 470 SER A N 1
ATOM 3665 C CA . SER A 1 470 ? -0.687 -54.75 13.867 1 42.78 470 SER A CA 1
ATOM 3666 C C . SER A 1 470 ? 0.101 -55.781 14.68 1 42.78 470 SER A C 1
ATOM 3668 O O . SER A 1 470 ? -0.097 -56.969 14.523 1 42.78 470 SER A O 1
ATOM 3670 N N . ASN A 1 471 ? 1.126 -55.375 15.398 1 39.12 471 ASN A N 1
ATOM 3671 C CA . ASN A 1 471 ? 1.873 -56.5 15.945 1 39.12 471 ASN A CA 1
ATOM 3672 C C . ASN A 1 471 ? 1.266 -57 17.25 1 39.12 471 ASN A C 1
ATOM 3674 O O . ASN A 1 471 ? 1.841 -57.875 17.922 1 39.12 471 ASN A O 1
ATOM 3678 N N . GLY A 1 472 ? 0.281 -56.219 17.844 1 36.62 472 GLY A N 1
ATOM 3679 C CA . GLY A 1 472 ? -0.013 -56.656 19.203 1 36.62 472 GLY A CA 1
ATOM 3680 C C . GLY A 1 472 ? -0.917 -57.875 19.25 1 36.62 472 GLY A C 1
ATOM 3681 O O . GLY A 1 472 ? -1.443 -58.219 20.312 1 36.62 472 GLY A O 1
ATOM 3682 N N . ASN A 1 473 ? -1.393 -58.406 18.094 1 32.31 473 ASN A N 1
ATOM 3683 C CA . ASN A 1 473 ? -2.336 -59.469 18.375 1 32.31 473 ASN A CA 1
ATOM 3684 C C . ASN A 1 473 ? -1.636 -60.688 19 1 32.31 473 ASN A C 1
ATOM 3686 O O . ASN A 1 473 ? -1.377 -61.688 18.312 1 32.31 473 ASN A O 1
ATOM 3690 N N . GLU A 1 474 ? -0.488 -60.562 19.578 1 29.44 474 GLU A N 1
ATOM 3691 C CA . GLU A 1 474 ? -0.095 -61.781 20.266 1 29.44 474 GLU A CA 1
ATOM 3692 C C . GLU A 1 474 ? -1.053 -62.125 21.406 1 29.44 474 GLU A C 1
ATOM 3694 O O . GLU A 1 474 ? -1.267 -61.281 22.297 1 29.44 474 GLU A O 1
ATOM 3699 N N . THR A 1 475 ? -2.16 -62.969 21.188 1 27.83 475 THR A N 1
ATOM 3700 C CA . THR A 1 475 ? -3.137 -63.625 22.062 1 27.83 475 THR A CA 1
ATOM 3701 C C . THR A 1 475 ? -2.443 -64.25 23.25 1 27.83 475 THR A C 1
ATOM 3703 O O . THR A 1 475 ? -1.579 -65.125 23.062 1 27.83 475 THR A O 1
ATOM 3706 N N . THR A 1 476 ? -2.225 -63.594 24.328 1 26.84 476 THR A N 1
ATOM 3707 C CA . THR A 1 476 ? -1.787 -64.125 25.625 1 26.84 476 THR A CA 1
ATOM 3708 C C . THR A 1 476 ? -2.807 -65.062 26.203 1 26.84 476 THR A C 1
ATOM 3710 O O . THR A 1 476 ? -3.891 -64.688 26.625 1 26.84 476 THR A O 1
ATOM 3713 N N . ALA A 1 477 ? -3.117 -66.312 25.547 1 29.61 477 ALA A N 1
ATOM 3714 C CA . ALA A 1 477 ? -3.969 -67.25 26.234 1 29.61 477 ALA A CA 1
ATOM 3715 C C . ALA A 1 477 ? -3.436 -67.562 27.641 1 29.61 477 ALA A C 1
ATOM 3717 O O . ALA A 1 477 ? -2.381 -68.188 27.781 1 29.61 477 ALA A O 1
ATOM 3718 N N . ARG A 1 478 ? -3.553 -66.625 28.703 1 22.58 478 ARG A N 1
ATOM 3719 C CA . ARG A 1 478 ? -3.285 -66.812 30.125 1 22.58 478 ARG A CA 1
ATOM 3720 C C . ARG A 1 478 ? -4.18 -67.875 30.766 1 22.58 478 ARG A C 1
ATOM 3722 O O . ARG A 1 478 ? -5.391 -67.875 30.531 1 22.58 478 ARG A O 1
ATOM 3729 N N . SER A 1 479 ? -3.623 -69.062 31.094 1 22.2 479 SER A N 1
ATOM 3730 C CA . SER A 1 479 ? -4.043 -70.188 31.891 1 22.2 479 SER A CA 1
ATOM 3731 C C . SER A 1 479 ? -4.496 -69.75 33.281 1 22.2 479 SER A C 1
ATOM 3733 O O . SER A 1 479 ? -3.775 -69.062 33.969 1 22.2 479 SER A O 1
ATOM 3735 N N . LYS A 1 480 ? -5.828 -69.562 33.5 1 26.97 480 LYS A N 1
ATOM 3736 C CA . LYS A 1 480 ? -6.57 -69.25 34.719 1 26.97 480 LYS A CA 1
ATOM 3737 C C . LYS A 1 480 ? -6.355 -70.375 35.75 1 26.97 480 LYS A C 1
ATOM 3739 O O . LYS A 1 480 ? -6.906 -71.5 35.594 1 26.97 480 LYS A O 1
ATOM 3744 N N . VAL A 1 481 ? -5.145 -70.625 36.312 1 21.75 481 VAL A N 1
ATOM 3745 C CA . VAL A 1 481 ? -4.969 -71.562 37.438 1 21.75 481 VAL A CA 1
ATOM 3746 C C . VAL A 1 481 ? -5.707 -71.062 38.656 1 21.75 481 VAL A C 1
ATOM 3748 O O . VAL A 1 481 ? -5.328 -70.062 39.25 1 21.75 481 VAL A O 1
ATOM 3751 N N . ASP A 1 482 ? -6.988 -70.938 38.656 1 23.03 482 ASP A N 1
ATOM 3752 C CA . ASP A 1 482 ? -7.707 -70.562 39.875 1 23.03 482 ASP A CA 1
ATOM 3753 C C . ASP A 1 482 ? -7.48 -71.562 41 1 23.03 482 ASP A C 1
ATOM 3755 O O . ASP A 1 482 ? -7.785 -72.75 40.844 1 23.03 482 ASP A O 1
ATOM 3759 N N . LEU A 1 483 ? -6.465 -71.312 41.812 1 23.08 483 LEU A N 1
ATOM 3760 C CA . LEU A 1 483 ? -6.156 -72 43.062 1 23.08 483 LEU A CA 1
ATOM 3761 C C . LEU A 1 483 ? -7.34 -71.938 44.031 1 23.08 483 LEU A C 1
ATOM 3763 O O . LEU A 1 483 ? -8.164 -71.062 43.938 1 23.08 483 LEU A O 1
ATOM 3767 N N . PRO A 1 484 ? -7.422 -73 44.938 1 26.89 484 PRO A N 1
ATOM 3768 C CA . PRO A 1 484 ? -8.352 -73.5 45.938 1 26.89 484 PRO A CA 1
ATOM 3769 C C . PRO A 1 484 ? -8.508 -72.562 47.125 1 26.89 484 PRO A C 1
ATOM 3771 O O . PRO A 1 484 ? -7.516 -72.125 47.75 1 26.89 484 PRO A O 1
ATOM 3774 N N . ALA A 1 485 ? -9.273 -71.5 46.969 1 22.55 485 ALA A N 1
ATOM 3775 C CA . ALA A 1 485 ? -9.422 -70.625 48.125 1 22.55 485 ALA A CA 1
ATOM 3776 C C . ALA A 1 485 ? -9.734 -71.438 49.406 1 22.55 485 ALA A C 1
ATOM 3778 O O . ALA A 1 485 ? -10.672 -72.188 49.438 1 22.55 485 ALA A O 1
ATOM 3779 N N . THR A 1 486 ? -8.883 -71.625 50.188 1 18.78 486 THR A N 1
ATOM 3780 C CA . THR A 1 486 ? -8.742 -72.188 51.531 1 18.78 486 THR A CA 1
ATOM 3781 C C . THR A 1 486 ? -9.812 -71.562 52.438 1 18.78 486 THR A C 1
ATOM 3783 O O . THR A 1 486 ? -10.445 -70.562 52.125 1 18.78 486 THR A O 1
ATOM 3786 N N . LYS A 1 487 ? -9.453 -71.25 53.75 1 21.59 487 LYS A N 1
ATOM 3787 C CA . LYS A 1 487 ? -9.695 -71.562 55.156 1 21.59 487 LYS A CA 1
ATOM 3788 C C . LYS A 1 487 ? -10.766 -70.688 55.75 1 21.59 487 LYS A C 1
ATOM 3790 O O . LYS A 1 487 ? -11.477 -71.062 56.688 1 21.59 487 LYS A O 1
ATOM 3795 N N . LYS A 1 488 ? -10.734 -69.188 55.844 1 22.34 488 LYS A N 1
ATOM 3796 C CA . LYS A 1 488 ? -10.969 -68.75 57.219 1 22.34 488 LYS A CA 1
ATOM 3797 C C . LYS A 1 488 ? -12.43 -68.938 57.594 1 22.34 488 LYS A C 1
ATOM 3799 O O . LYS A 1 488 ? -13.328 -68.5 56.875 1 22.34 488 LYS A O 1
ATOM 3804 N N . GLN A 1 489 ? -12.852 -69.875 58.531 1 19.98 489 GLN A N 1
ATOM 3805 C CA . GLN A 1 489 ? -13.945 -70.062 59.5 1 19.98 489 GLN A CA 1
ATOM 3806 C C . GLN A 1 489 ? -14.172 -68.812 60.344 1 19.98 489 GLN A C 1
ATOM 3808 O O . GLN A 1 489 ? -13.344 -68.5 61.188 1 19.98 489 GLN A O 1
ATOM 3813 N N . ASN A 1 490 ? -14.367 -67.625 59.938 1 20.75 490 ASN A N 1
ATOM 3814 C CA . ASN A 1 490 ? -14.938 -66.812 61 1 20.75 490 ASN A CA 1
ATOM 3815 C C . ASN A 1 490 ? -16.219 -67.438 61.562 1 20.75 490 ASN A C 1
ATOM 3817 O O . ASN A 1 490 ? -17 -68 60.812 1 20.75 490 ASN A O 1
ATOM 3821 N N . GLU A 1 491 ? -16.484 -67.375 63 1 19.98 491 GLU A N 1
ATOM 3822 C CA . GLU A 1 491 ? -17.672 -67.125 63.812 1 19.98 491 GLU A CA 1
ATOM 3823 C C . GLU A 1 491 ? -18.516 -66 63.25 1 19.98 491 GLU A C 1
ATOM 3825 O O . GLU A 1 491 ? -17.984 -65 62.781 1 19.98 491 GLU A O 1
ATOM 3830 N N . MET B 1 1 ? -29.094 -49.812 -27 1 24.81 1 MET B N 1
ATOM 3831 C CA . MET B 1 1 ? -27.719 -49.688 -26.5 1 24.81 1 MET B CA 1
ATOM 3832 C C . MET B 1 1 ? -27.484 -48.25 -25.984 1 24.81 1 MET B C 1
ATOM 3834 O O . MET B 1 1 ? -27.5 -47.312 -26.75 1 24.81 1 MET B O 1
ATOM 3838 N N . ILE B 1 2 ? -28.078 -47.875 -24.938 1 31.5 2 ILE B N 1
ATOM 3839 C CA . ILE B 1 2 ? -28.125 -46.531 -24.344 1 31.5 2 ILE B CA 1
ATOM 3840 C C . ILE B 1 2 ? -26.703 -46.031 -24.094 1 31.5 2 ILE B C 1
ATOM 3842 O O . ILE B 1 2 ? -25.922 -46.719 -23.406 1 31.5 2 ILE B O 1
ATOM 3846 N N . CYS B 1 3 ? -26.094 -45.438 -25.125 1 30.41 3 CYS B N 1
ATOM 3847 C CA . CYS B 1 3 ? -24.797 -44.781 -24.969 1 30.41 3 CYS B CA 1
ATOM 3848 C C . CYS B 1 3 ? -24.719 -44.062 -23.609 1 30.41 3 CYS B C 1
ATOM 3850 O O . CYS B 1 3 ? -25.5 -43.156 -23.328 1 30.41 3 CYS B O 1
ATOM 3852 N N . ARG B 1 4 ? -24.672 -44.844 -22.562 1 33.28 4 ARG B N 1
ATOM 3853 C CA . ARG B 1 4 ? -24.328 -44.188 -21.297 1 33.28 4 ARG B CA 1
ATOM 3854 C C . ARG B 1 4 ? -23.266 -43.125 -21.5 1 33.28 4 ARG B C 1
ATOM 3856 O O . ARG B 1 4 ? -22.109 -43.438 -21.797 1 33.28 4 ARG B O 1
ATOM 3863 N N . THR B 1 5 ? -23.594 -42.125 -22.25 1 35.84 5 THR B N 1
ATOM 3864 C CA . THR B 1 5 ? -22.766 -40.938 -22.281 1 35.84 5 THR B CA 1
ATOM 3865 C C . THR B 1 5 ? -22.109 -40.719 -20.906 1 35.84 5 THR B C 1
ATOM 3867 O O . THR B 1 5 ? -22.781 -40.344 -19.953 1 35.84 5 THR B O 1
ATOM 3870 N N . SER B 1 6 ? -21.469 -41.625 -20.391 1 37.81 6 SER B N 1
ATOM 3871 C CA . SER B 1 6 ? -20.641 -41.438 -19.188 1 37.81 6 SER B CA 1
ATOM 3872 C C . SER B 1 6 ? -20.125 -40 -19.109 1 37.81 6 SER B C 1
ATOM 3874 O O . SER B 1 6 ? -19.438 -39.531 -20.031 1 37.81 6 SER B O 1
ATOM 3876 N N . PHE B 1 7 ? -20.875 -39 -18.859 1 44.66 7 PHE B N 1
ATOM 3877 C CA . PHE B 1 7 ? -20.469 -37.625 -18.594 1 44.66 7 PHE B CA 1
ATOM 3878 C C . PHE B 1 7 ? -19.062 -37.594 -18 1 44.66 7 PHE B C 1
ATOM 3880 O O . PHE B 1 7 ? -18.875 -37.875 -16.828 1 44.66 7 PHE B O 1
ATOM 3887 N N . LEU B 1 8 ? -18.078 -38.062 -18.656 1 54.78 8 LEU B N 1
ATOM 3888 C CA . LEU B 1 8 ? -16.672 -38.188 -18.25 1 54.78 8 LEU B CA 1
ATOM 3889 C C . LEU B 1 8 ? -16.188 -36.875 -17.594 1 54.78 8 LEU B C 1
ATOM 3891 O O . LEU B 1 8 ? -16.344 -35.812 -18.156 1 54.78 8 LEU B O 1
ATOM 3895 N N . ARG B 1 9 ? -16.016 -36.875 -16.281 1 80.38 9 ARG B N 1
ATOM 3896 C CA . ARG B 1 9 ? -15.484 -35.812 -15.445 1 80.38 9 ARG B CA 1
ATOM 3897 C C . ARG B 1 9 ? -14.18 -35.25 -16.016 1 80.38 9 ARG B C 1
ATOM 3899 O O . ARG B 1 9 ? -13.32 -36.031 -16.438 1 80.38 9 ARG B O 1
ATOM 3906 N N . LYS B 1 10 ? -14.094 -33.969 -16.344 1 92.19 10 LYS B N 1
ATOM 3907 C CA . LYS B 1 10 ? -12.867 -33.312 -16.797 1 92.19 10 LYS B CA 1
ATOM 3908 C C . LYS B 1 10 ? -11.711 -33.594 -15.836 1 92.19 10 LYS B C 1
ATOM 3910 O O . LYS B 1 10 ? -11.906 -33.625 -14.617 1 92.19 10 LYS B O 1
ATOM 3915 N N . PRO B 1 11 ? -10.578 -33.969 -16.453 1 97.06 11 PRO B N 1
ATOM 3916 C CA . PRO B 1 11 ? -9.414 -34.156 -15.578 1 97.06 11 PRO B CA 1
ATOM 3917 C C . PRO B 1 11 ? -9.062 -32.938 -14.773 1 97.06 11 PRO B C 1
ATOM 3919 O O . PRO B 1 11 ? -9.172 -31.797 -15.273 1 97.06 11 PRO B O 1
ATOM 3922 N N . LYS B 1 12 ? -8.719 -33.156 -13.57 1 98 12 LYS B N 1
ATOM 3923 C CA . LYS B 1 12 ? -8.32 -32.094 -12.68 1 98 12 LYS B CA 1
ATOM 3924 C C . LYS B 1 12 ? -6.852 -31.719 -12.875 1 98 12 LYS B C 1
ATOM 3926 O O . LYS B 1 12 ? -5.965 -32.531 -12.641 1 98 12 LYS B O 1
ATOM 3931 N N . VAL B 1 13 ? -6.629 -30.5 -13.312 1 98.75 13 VAL B N 1
ATOM 3932 C CA . VAL B 1 13 ? -5.281 -29.969 -13.469 1 98.75 13 VAL B CA 1
ATOM 3933 C C . VAL B 1 13 ? -4.984 -28.969 -12.359 1 98.75 13 VAL B C 1
ATOM 3935 O O . VAL B 1 13 ? -5.637 -27.922 -12.266 1 98.75 13 VAL B O 1
ATOM 3938 N N . VAL B 1 14 ? -4 -29.266 -11.5 1 98.81 14 VAL B N 1
ATOM 3939 C CA . VAL B 1 14 ? -3.627 -28.406 -10.375 1 98.81 14 VAL B CA 1
ATOM 3940 C C . VAL B 1 14 ? -2.318 -27.688 -10.688 1 98.81 14 VAL B C 1
ATOM 3942 O O . VAL B 1 14 ? -1.341 -28.312 -11.102 1 98.81 14 VAL B O 1
ATOM 3945 N N . VAL B 1 15 ? -2.314 -26.422 -10.539 1 98.88 15 VAL B N 1
ATOM 3946 C CA . VAL B 1 15 ? -1.143 -25.578 -10.773 1 98.88 15 VAL B CA 1
ATOM 3947 C C . VAL B 1 15 ? -0.725 -24.906 -9.461 1 98.88 15 VAL B C 1
ATOM 3949 O O . VAL B 1 15 ? -1.55 -24.297 -8.781 1 98.88 15 VAL B O 1
ATOM 3952 N N . VAL B 1 16 ? 0.558 -24.984 -9.125 1 98.81 16 VAL B N 1
ATOM 3953 C CA . VAL B 1 16 ? 1.069 -24.359 -7.906 1 98.81 16 VAL B CA 1
ATOM 3954 C C . VAL B 1 16 ? 1.916 -23.141 -8.266 1 98.81 16 VAL B C 1
ATOM 3956 O O . VAL B 1 16 ? 3.057 -23.281 -8.711 1 98.81 16 VAL B O 1
ATOM 3959 N N . GLY B 1 17 ? 1.331 -21.984 -8.055 1 98.5 17 GLY B N 1
ATOM 3960 C CA . GLY B 1 17 ? 2.078 -20.75 -8.297 1 98.5 17 GLY B CA 1
ATOM 3961 C C . GLY B 1 17 ? 1.415 -19.844 -9.305 1 98.5 17 GLY B C 1
ATOM 3962 O O . GLY B 1 17 ? 0.83 -20.312 -10.289 1 98.5 17 GLY B O 1
ATOM 3963 N N . THR B 1 18 ? 1.562 -18.516 -9.094 1 98.12 18 THR B N 1
ATOM 3964 C CA . THR B 1 18 ? 1.002 -17.516 -9.992 1 98.12 18 THR B CA 1
ATOM 3965 C C . THR B 1 18 ? 2.104 -16.625 -10.562 1 98.12 18 THR B C 1
ATOM 3967 O O . THR B 1 18 ? 1.879 -15.438 -10.828 1 98.12 18 THR B O 1
ATOM 3970 N N . GLY B 1 19 ? 3.33 -17.141 -10.68 1 97.62 19 GLY B N 1
ATOM 3971 C CA . GLY B 1 19 ? 4.41 -16.438 -11.359 1 97.62 19 GLY B CA 1
ATOM 3972 C C . GLY B 1 19 ? 4.312 -16.516 -12.867 1 97.62 19 GLY B C 1
ATOM 3973 O O . GLY B 1 19 ? 3.25 -16.812 -13.414 1 97.62 19 GLY B O 1
ATOM 3974 N N . TRP B 1 20 ? 5.379 -16.266 -13.516 1 97.31 20 TRP B N 1
ATOM 3975 C CA . TRP B 1 20 ? 5.422 -16.203 -14.977 1 97.31 20 TRP B CA 1
ATOM 3976 C C . TRP B 1 20 ? 5.02 -17.531 -15.586 1 97.31 20 TRP B C 1
ATOM 3978 O O . TRP B 1 20 ? 4.145 -17.594 -16.453 1 97.31 20 TRP B O 1
ATOM 3988 N N . ALA B 1 21 ? 5.594 -18.609 -15.125 1 98.56 21 ALA B N 1
ATOM 3989 C CA . ALA B 1 21 ? 5.32 -19.922 -15.695 1 98.56 21 ALA B CA 1
ATOM 3990 C C . ALA B 1 21 ? 3.875 -20.344 -15.438 1 98.56 21 ALA B C 1
ATOM 3992 O O . ALA B 1 21 ? 3.166 -20.75 -16.359 1 98.56 21 ALA B O 1
ATOM 3993 N N . GLY B 1 22 ? 3.461 -20.172 -14.188 1 98.62 22 GLY B N 1
ATOM 3994 C CA . GLY B 1 22 ? 2.109 -20.547 -13.812 1 98.62 22 GLY B CA 1
ATOM 3995 C C . GLY B 1 22 ? 1.042 -19.75 -14.539 1 98.62 22 GLY B C 1
ATOM 3996 O O . GLY B 1 22 ? 0.073 -20.328 -15.047 1 98.62 22 GLY B O 1
ATOM 3997 N N . CYS B 1 23 ? 1.185 -18.531 -14.648 1 97.56 23 CYS B N 1
ATOM 3998 C CA . CYS B 1 23 ? 0.171 -17.672 -15.242 1 97.56 23 CYS B CA 1
ATOM 3999 C C . CYS B 1 23 ? 0.039 -17.938 -16.734 1 97.56 23 CYS B C 1
ATOM 4001 O O . CYS B 1 23 ? -1.07 -17.938 -17.281 1 97.56 23 CYS B O 1
ATOM 4003 N N . TYR B 1 24 ? 1.15 -18.125 -17.438 1 97.88 24 TYR B N 1
ATOM 4004 C CA . TYR B 1 24 ? 1.084 -18.375 -18.875 1 97.88 24 TYR B CA 1
ATOM 4005 C C . TYR B 1 24 ? 0.49 -19.75 -19.156 1 97.88 24 TYR B C 1
ATOM 4007 O O . TYR B 1 24 ? -0.245 -19.938 -20.125 1 97.88 24 TYR B O 1
ATOM 4015 N N . PHE B 1 25 ? 0.794 -20.703 -18.312 1 98.75 25 PHE B N 1
ATOM 4016 C CA . PHE B 1 25 ? 0.168 -22.016 -18.422 1 98.75 25 PHE B CA 1
ATOM 4017 C C . PHE B 1 25 ? -1.342 -21.906 -18.25 1 98.75 25 PHE B C 1
ATOM 4019 O O . PHE B 1 25 ? -2.109 -22.422 -19.062 1 98.75 25 PHE B O 1
ATOM 4026 N N . VAL B 1 26 ? -1.741 -21.234 -17.141 1 98.5 26 VAL B N 1
ATOM 4027 C CA . VAL B 1 26 ? -3.152 -21.078 -16.797 1 98.5 26 VAL B CA 1
ATOM 4028 C C . VAL B 1 26 ? -3.875 -20.312 -17.906 1 98.5 26 VAL B C 1
ATOM 4030 O O . VAL B 1 26 ? -4.977 -20.703 -18.312 1 98.5 26 VAL B O 1
ATOM 4033 N N . ARG B 1 27 ? -3.266 -19.266 -18.391 1 97.25 27 ARG B N 1
ATOM 4034 C CA . ARG B 1 27 ? -3.834 -18.438 -19.453 1 97.25 27 ARG B CA 1
ATOM 4035 C C . ARG B 1 27 ? -4.152 -19.266 -20.688 1 97.25 27 ARG B C 1
ATOM 4037 O O . ARG B 1 27 ? -5.215 -19.109 -21.297 1 97.25 27 ARG B O 1
ATOM 4044 N N . ASP B 1 28 ? -3.252 -20.203 -21.062 1 97.88 28 ASP B N 1
ATOM 4045 C CA . ASP B 1 28 ? -3.35 -20.875 -22.344 1 97.88 28 ASP B CA 1
ATOM 4046 C C . ASP B 1 28 ? -3.994 -22.25 -22.203 1 97.88 28 ASP B C 1
ATOM 4048 O O . ASP B 1 28 ? -4.23 -22.953 -23.188 1 97.88 28 ASP B O 1
ATOM 4052 N N . THR B 1 29 ? -4.25 -22.703 -20.969 1 98.31 29 THR B N 1
ATOM 4053 C CA . THR B 1 29 ? -4.977 -23.953 -20.75 1 98.31 29 THR B CA 1
ATOM 4054 C C . THR B 1 29 ? -6.457 -23.781 -21.094 1 98.31 29 THR B C 1
ATOM 4056 O O . THR B 1 29 ? -7.074 -22.781 -20.703 1 98.31 29 THR B O 1
ATOM 4059 N N . LYS B 1 30 ? -6.988 -24.75 -21.812 1 97.56 30 LYS B N 1
ATOM 4060 C CA . LYS B 1 30 ? -8.391 -24.688 -22.219 1 97.56 30 LYS B CA 1
ATOM 4061 C C . LYS B 1 30 ? -9.312 -25.219 -21.125 1 97.56 30 LYS B C 1
ATOM 4063 O O . LYS B 1 30 ? -9.32 -26.422 -20.859 1 97.56 30 LYS B O 1
ATOM 4068 N N . PRO B 1 31 ? -10.078 -24.359 -20.594 1 96.25 31 PRO B N 1
ATOM 4069 C CA . PRO B 1 31 ? -10.938 -24.781 -19.484 1 96.25 31 PRO B CA 1
ATOM 4070 C C . PRO B 1 31 ? -12.023 -25.75 -19.922 1 96.25 31 PRO B C 1
ATOM 4072 O O . PRO B 1 31 ? -12.656 -26.391 -19.078 1 96.25 31 PRO B O 1
ATOM 4075 N N . GLN B 1 32 ? -12.289 -25.922 -21.188 1 96 32 GLN B N 1
ATOM 4076 C CA . GLN B 1 32 ? -13.258 -26.875 -21.703 1 96 32 GLN B CA 1
ATOM 4077 C C . GLN B 1 32 ? -12.734 -28.297 -21.594 1 96 32 GLN B C 1
ATOM 4079 O O . GLN B 1 32 ? -13.516 -29.25 -21.594 1 96 32 GLN B O 1
ATOM 4084 N N . LEU B 1 33 ? -11.438 -28.422 -21.453 1 96.62 33 LEU B N 1
ATOM 4085 C CA . LEU B 1 33 ? -10.812 -29.734 -21.469 1 96.62 33 LEU B CA 1
ATOM 4086 C C . LEU B 1 33 ? -10.422 -30.172 -20.047 1 96.62 33 LEU B C 1
ATOM 4088 O O . LEU B 1 33 ? -10.203 -31.359 -19.797 1 96.62 33 LEU B O 1
ATOM 4092 N N . ALA B 1 34 ? -10.328 -29.219 -19.156 1 96.75 34 ALA B N 1
ATOM 4093 C CA . ALA B 1 34 ? -9.766 -29.516 -17.844 1 96.75 34 ALA B CA 1
ATOM 4094 C C . ALA B 1 34 ? -10.484 -28.734 -16.75 1 96.75 34 ALA B C 1
ATOM 4096 O O . ALA B 1 34 ? -10.984 -27.641 -16.984 1 96.75 34 ALA B O 1
ATOM 4097 N N . GLU B 1 35 ? -10.562 -29.375 -15.594 1 97.75 35 GLU B N 1
ATOM 4098 C CA . GLU B 1 35 ? -10.875 -28.656 -14.359 1 97.75 35 GLU B CA 1
ATOM 4099 C C . GLU B 1 35 ? -9.625 -28.047 -13.734 1 97.75 35 GLU B C 1
ATOM 4101 O O . GLU B 1 35 ? -8.734 -28.766 -13.289 1 97.75 35 GLU B O 1
ATOM 4106 N N . LEU B 1 36 ? -9.617 -26.75 -13.672 1 98.12 36 LEU B N 1
ATOM 4107 C CA . LEU B 1 36 ? -8.398 -26.031 -13.312 1 98.12 36 LEU B CA 1
ATOM 4108 C C . LEU B 1 36 ? -8.43 -25.609 -11.844 1 98.12 36 LEU B C 1
ATOM 4110 O O . LEU B 1 36 ? -9.398 -24.984 -11.398 1 98.12 36 LEU B O 1
ATOM 4114 N N . HIS B 1 37 ? -7.41 -25.938 -11.094 1 98.5 37 HIS B N 1
ATOM 4115 C CA . HIS B 1 37 ? -7.188 -25.484 -9.727 1 98.5 37 HIS B CA 1
ATOM 4116 C C . HIS B 1 37 ? -5.836 -24.797 -9.578 1 98.5 37 HIS B C 1
ATOM 4118 O O . HIS B 1 37 ? -4.793 -25.406 -9.82 1 98.5 37 HIS B O 1
ATOM 4124 N N . VAL B 1 38 ? -5.895 -23.531 -9.188 1 98.75 38 VAL B N 1
ATOM 4125 C CA . VAL B 1 38 ? -4.664 -22.766 -9.008 1 98.75 38 VAL B CA 1
ATOM 4126 C C . VAL B 1 38 ? -4.434 -22.516 -7.52 1 98.75 38 VAL B C 1
ATOM 4128 O O . VAL B 1 38 ? -5.309 -21.984 -6.832 1 98.75 38 VAL B O 1
ATOM 4131 N N . LEU B 1 39 ? -3.271 -22.922 -7.023 1 98.5 39 LEU B N 1
ATOM 4132 C CA . LEU B 1 39 ? -2.881 -22.75 -5.625 1 98.5 39 LEU B CA 1
ATOM 4133 C C . LEU B 1 39 ? -1.705 -21.797 -5.496 1 98.5 39 LEU B C 1
ATOM 4135 O O . LEU B 1 39 ? -0.679 -21.969 -6.156 1 98.5 39 LEU B O 1
ATOM 4139 N N . SER B 1 40 ? -1.878 -20.781 -4.707 1 97.88 40 SER B N 1
ATOM 4140 C CA . SER B 1 40 ? -0.796 -19.828 -4.535 1 97.88 40 SER B CA 1
ATOM 4141 C C . SER B 1 40 ? -1.02 -18.953 -3.299 1 97.88 40 SER B C 1
ATOM 4143 O O . SER B 1 40 ? -2.137 -18.875 -2.783 1 97.88 40 SER B O 1
ATOM 4145 N N . THR B 1 41 ? 0.034 -18.344 -2.826 1 94.62 41 THR B N 1
ATOM 4146 C CA . THR B 1 41 ? -0.07 -17.422 -1.707 1 94.62 41 THR B CA 1
ATOM 4147 C C . THR B 1 41 ? -0.544 -16.047 -2.184 1 94.62 41 THR B C 1
ATOM 4149 O O . THR B 1 41 ? -1.02 -15.242 -1.387 1 94.62 41 THR B O 1
ATOM 4152 N N . ARG B 1 42 ? -0.395 -15.82 -3.451 1 94.12 42 ARG B N 1
ATOM 4153 C CA . ARG B 1 42 ? -0.832 -14.562 -4.043 1 94.12 42 ARG B CA 1
ATOM 4154 C C . ARG B 1 42 ? -1.848 -14.805 -5.152 1 94.12 42 ARG B C 1
ATOM 4156 O O . ARG B 1 42 ? -1.707 -15.742 -5.938 1 94.12 42 ARG B O 1
ATOM 4163 N N . ASN B 1 43 ? -2.799 -13.914 -5.344 1 96.62 43 ASN B N 1
ATOM 4164 C CA . ASN B 1 43 ? -3.883 -14.133 -6.293 1 96.62 43 ASN B CA 1
ATOM 4165 C C . ASN B 1 43 ? -3.639 -13.383 -7.602 1 96.62 43 ASN B C 1
ATOM 4167 O O . ASN B 1 43 ? -4.582 -13.078 -8.336 1 96.62 43 ASN B O 1
ATOM 4171 N N . HIS B 1 44 ? -2.355 -12.984 -7.855 1 96.62 44 HIS B N 1
ATOM 4172 C CA . HIS B 1 44 ? -2.109 -12.18 -9.047 1 96.62 44 HIS B CA 1
ATOM 4173 C C . HIS B 1 44 ? -0.717 -12.445 -9.609 1 96.62 44 HIS B C 1
ATOM 4175 O O . HIS B 1 44 ? 0.144 -12.992 -8.922 1 96.62 44 HIS B O 1
ATOM 4181 N N . HIS B 1 45 ? -0.633 -12.133 -10.875 1 96.62 45 HIS B N 1
ATOM 4182 C CA . HIS B 1 45 ? 0.65 -12.109 -11.57 1 96.62 45 HIS B CA 1
ATOM 4183 C C . HIS B 1 45 ? 1.318 -10.75 -11.453 1 96.62 45 HIS B C 1
ATOM 4185 O O . HIS B 1 45 ? 0.646 -9.719 -11.5 1 96.62 45 HIS B O 1
ATOM 4191 N N . VAL B 1 46 ? 2.602 -10.742 -11.25 1 96.38 46 VAL B N 1
ATOM 4192 C CA . VAL B 1 46 ? 3.371 -9.508 -11.188 1 96.38 46 VAL B CA 1
ATOM 4193 C C . VAL B 1 46 ? 4.281 -9.398 -12.406 1 96.38 46 VAL B C 1
ATOM 4195 O O . VAL B 1 46 ? 5.02 -10.336 -12.719 1 96.38 46 VAL B O 1
ATOM 4198 N N . LEU B 1 47 ? 4.195 -8.297 -13.055 1 94.88 47 LEU B N 1
ATOM 4199 C CA . LEU B 1 47 ? 5.141 -8.008 -14.133 1 94.88 47 LEU B CA 1
ATOM 4200 C C . LEU B 1 47 ? 6.469 -7.52 -13.562 1 94.88 47 LEU B C 1
ATOM 4202 O O . LEU B 1 47 ? 6.762 -6.324 -13.609 1 94.88 47 LEU B O 1
ATOM 4206 N N . THR B 1 48 ? 7.301 -8.398 -13.242 1 93.25 48 THR B N 1
ATOM 4207 C CA . THR B 1 48 ? 8.477 -8.18 -12.414 1 93.25 48 THR B CA 1
ATOM 4208 C C . THR B 1 48 ? 9.477 -7.277 -13.117 1 93.25 48 THR B C 1
ATOM 4210 O O . THR B 1 48 ? 10.219 -6.535 -12.469 1 93.25 48 THR B O 1
ATOM 4213 N N . PRO B 1 49 ? 9.57 -7.238 -14.422 1 90.38 49 PRO B N 1
ATOM 4214 C CA . PRO B 1 49 ? 10.539 -6.34 -15.055 1 90.38 49 PRO B CA 1
ATOM 4215 C C . PRO B 1 49 ? 10.234 -4.867 -14.789 1 90.38 49 PRO B C 1
ATOM 4217 O O . PRO B 1 49 ? 11.125 -4.02 -14.891 1 90.38 49 PRO B O 1
ATOM 4220 N N . LEU B 1 50 ? 9.031 -4.57 -14.508 1 93.75 50 LEU B N 1
ATOM 4221 C CA . LEU B 1 50 ? 8.633 -3.186 -14.273 1 93.75 50 LEU B CA 1
ATOM 4222 C C . LEU B 1 50 ? 8.641 -2.861 -12.781 1 93.75 50 LEU B C 1
ATOM 4224 O O . LEU B 1 50 ? 8.391 -1.721 -12.391 1 93.75 50 LEU B O 1
ATOM 4228 N N . LEU B 1 51 ? 8.961 -3.826 -11.969 1 94.88 51 LEU B N 1
ATOM 4229 C CA . LEU B 1 51 ? 8.906 -3.707 -10.516 1 94.88 51 LEU B CA 1
ATOM 4230 C C . LEU B 1 51 ? 9.844 -2.609 -10.023 1 94.88 51 LEU B C 1
ATOM 4232 O O . LEU B 1 51 ? 9.484 -1.822 -9.148 1 94.88 51 LEU B O 1
ATOM 4236 N N . PRO B 1 52 ? 11.094 -2.443 -10.586 1 95 52 PRO B N 1
ATOM 4237 C CA . PRO B 1 52 ? 12.008 -1.401 -10.117 1 95 52 PRO B CA 1
ATOM 4238 C C . PRO B 1 52 ? 11.422 0.002 -10.25 1 95 52 PRO B C 1
ATOM 4240 O O . PRO B 1 52 ? 11.633 0.851 -9.375 1 95 52 PRO B O 1
ATOM 4243 N N . GLN B 1 53 ? 10.633 0.208 -11.234 1 95.12 53 GLN B N 1
ATOM 4244 C CA . GLN B 1 53 ? 10.078 1.533 -11.484 1 95.12 53 GLN B CA 1
ATOM 4245 C C . GLN B 1 53 ? 9.016 1.89 -10.461 1 95.12 53 GLN B C 1
ATOM 4247 O O . GLN B 1 53 ? 8.672 3.062 -10.289 1 95.12 53 GLN B O 1
ATOM 4252 N N . THR B 1 54 ? 8.445 0.914 -9.789 1 96.38 54 THR B N 1
ATOM 4253 C CA . THR B 1 54 ? 7.461 1.196 -8.75 1 96.38 54 THR B CA 1
ATOM 4254 C C . THR B 1 54 ? 8.141 1.693 -7.477 1 96.38 54 THR B C 1
ATOM 4256 O O . THR B 1 54 ? 7.551 2.449 -6.703 1 96.38 54 THR B O 1
ATOM 4259 N N . THR B 1 55 ? 9.398 1.35 -7.25 1 96.88 55 THR B N 1
ATOM 4260 C CA . THR B 1 55 ? 10.125 1.716 -6.035 1 96.88 55 THR B CA 1
ATOM 4261 C C . THR B 1 55 ? 10.438 3.209 -6.023 1 96.88 55 THR B C 1
ATOM 4263 O O . THR B 1 55 ? 10.68 3.787 -4.965 1 96.88 55 THR B O 1
ATOM 4266 N N . THR B 1 56 ? 10.461 3.822 -7.211 1 95.69 56 THR B N 1
ATOM 4267 C CA . THR B 1 56 ? 10.828 5.23 -7.301 1 95.69 56 THR B CA 1
ATOM 4268 C C . THR B 1 56 ? 9.602 6.09 -7.598 1 95.69 56 THR B C 1
ATOM 4270 O O . THR B 1 56 ? 9.719 7.305 -7.777 1 95.69 56 THR B O 1
ATOM 4273 N N . GLY B 1 57 ? 8.461 5.48 -7.723 1 93.12 57 GLY B N 1
ATOM 4274 C CA . GLY B 1 57 ? 7.23 6.234 -7.883 1 93.12 57 GLY B CA 1
ATOM 4275 C C . GLY B 1 57 ? 6.875 6.5 -9.336 1 93.12 57 GLY B C 1
ATOM 4276 O O . GLY B 1 57 ? 5.93 7.238 -9.625 1 93.12 57 GLY B O 1
ATOM 4277 N N . THR B 1 58 ? 7.582 5.91 -10.289 1 93.81 58 THR B N 1
ATOM 4278 C CA . THR B 1 58 ? 7.266 6.07 -11.703 1 93.81 58 THR B CA 1
ATOM 4279 C C . THR B 1 58 ? 5.969 5.348 -12.055 1 93.81 58 THR B C 1
ATOM 4281 O O . THR B 1 58 ? 5.129 5.887 -12.781 1 93.81 58 THR B O 1
ATOM 4284 N N . LEU B 1 59 ? 5.871 4.145 -11.555 1 94.38 59 LEU B N 1
ATOM 4285 C CA . LEU B 1 59 ? 4.68 3.334 -11.773 1 94.38 59 LEU B CA 1
ATOM 4286 C C . LEU B 1 59 ? 3.961 3.059 -10.461 1 94.38 59 LEU B C 1
ATOM 4288 O O . LEU B 1 59 ? 4.598 2.953 -9.414 1 94.38 59 LEU B O 1
ATOM 4292 N N . GLU B 1 60 ? 2.648 2.98 -10.578 1 94.62 60 GLU B N 1
ATOM 4293 C CA . GLU B 1 60 ? 1.871 2.51 -9.438 1 94.62 60 GLU B CA 1
ATOM 4294 C C . GLU B 1 60 ? 1.966 0.994 -9.289 1 94.62 60 GLU B C 1
ATOM 4296 O O . GLU B 1 60 ? 2.049 0.273 -10.281 1 94.62 60 GLU B O 1
ATOM 4301 N N . PHE B 1 61 ? 1.88 0.513 -8.133 1 95.44 61 PHE B N 1
ATOM 4302 C CA . PHE B 1 61 ? 2.07 -0.901 -7.832 1 95.44 61 PHE B CA 1
ATOM 4303 C C . PHE B 1 61 ? 1.015 -1.75 -8.531 1 95.44 61 PHE B C 1
ATOM 4305 O O . PHE B 1 61 ? 1.337 -2.768 -9.148 1 95.44 61 PHE B O 1
ATOM 4312 N N . ARG B 1 62 ? -0.173 -1.381 -8.477 1 92.94 62 ARG B N 1
ATOM 4313 C CA . ARG B 1 62 ? -1.265 -2.188 -9.016 1 92.94 62 ARG B CA 1
ATOM 4314 C C . ARG B 1 62 ? -1.234 -2.207 -10.539 1 92.94 62 ARG B C 1
ATOM 4316 O O . ARG B 1 62 ? -1.814 -3.098 -11.164 1 92.94 62 ARG B O 1
ATOM 4323 N N . SER B 1 63 ? -0.558 -1.266 -11.133 1 93.62 63 SER B N 1
ATOM 4324 C CA . SER B 1 63 ? -0.493 -1.189 -12.594 1 93.62 63 SER B CA 1
ATOM 4325 C C . SER B 1 63 ? 0.287 -2.365 -13.172 1 93.62 63 SER B C 1
ATOM 4327 O O . SER B 1 63 ? 0.155 -2.68 -14.359 1 93.62 63 SER B O 1
ATOM 4329 N N . ILE B 1 64 ? 1.049 -3.043 -12.344 1 95.31 64 ILE B N 1
ATOM 4330 C CA . ILE B 1 64 ? 1.872 -4.125 -12.867 1 95.31 64 ILE B CA 1
ATOM 4331 C C . ILE B 1 64 ? 1.401 -5.457 -12.289 1 95.31 64 ILE B C 1
ATOM 4333 O O . ILE B 1 64 ? 2.15 -6.438 -12.289 1 95.31 64 ILE B O 1
ATOM 4337 N N . CYS B 1 65 ? 0.234 -5.457 -11.688 1 95.56 65 CYS B N 1
ATOM 4338 C CA . CYS B 1 65 ? -0.382 -6.66 -11.141 1 95.56 65 CYS B CA 1
ATOM 4339 C C . CYS B 1 65 ? -1.61 -7.059 -11.953 1 95.56 65 CYS B C 1
ATOM 4341 O O . CYS B 1 65 ? -2.393 -6.199 -12.359 1 95.56 65 CYS B O 1
ATOM 4343 N N . GLU B 1 66 ? -1.781 -8.312 -12.172 1 94.31 66 GLU B N 1
ATOM 4344 C CA . GLU B 1 66 ? -2.973 -8.828 -12.836 1 94.31 66 GLU B CA 1
ATOM 4345 C C . GLU B 1 66 ? -3.568 -10 -12.07 1 94.31 66 GLU B C 1
ATOM 4347 O O . GLU B 1 66 ? -2.926 -11.047 -11.93 1 94.31 66 GLU B O 1
ATOM 4352 N N . PRO B 1 67 ? -4.805 -9.828 -11.617 1 94.94 67 PRO B N 1
ATOM 4353 C CA . PRO B 1 67 ? -5.438 -10.953 -10.914 1 94.94 67 PRO B CA 1
ATOM 4354 C C . PRO B 1 67 ? -5.523 -12.211 -11.773 1 94.94 67 PRO B C 1
ATOM 4356 O O . PRO B 1 67 ? -5.773 -12.125 -12.977 1 94.94 67 PRO B O 1
ATOM 4359 N N . ILE B 1 68 ? -5.367 -13.352 -11.164 1 96.69 68 ILE B N 1
ATOM 4360 C CA . ILE B 1 68 ? -5.328 -14.625 -11.867 1 96.69 68 ILE B CA 1
ATOM 4361 C C . ILE B 1 68 ? -6.68 -14.906 -12.516 1 96.69 68 ILE B C 1
ATOM 4363 O O . ILE B 1 68 ? -6.75 -15.508 -13.586 1 96.69 68 ILE B O 1
ATOM 4367 N N . THR B 1 69 ? -7.805 -14.406 -11.961 1 95.38 69 THR B N 1
ATOM 4368 C CA . THR B 1 69 ? -9.148 -14.633 -12.5 1 95.38 69 THR B CA 1
ATOM 4369 C C . THR B 1 69 ? -9.383 -13.781 -13.742 1 95.38 69 THR B C 1
ATOM 4371 O O . THR B 1 69 ? -10.312 -14.039 -14.508 1 95.38 69 THR B O 1
ATOM 4374 N N . ARG B 1 70 ? -8.617 -12.766 -13.914 1 93.25 70 ARG B N 1
ATOM 4375 C CA . ARG B 1 70 ? -8.68 -12.008 -15.156 1 93.25 70 ARG B CA 1
ATOM 4376 C C . ARG B 1 70 ? -7.867 -12.68 -16.25 1 93.25 70 ARG B C 1
ATOM 4378 O O . ARG B 1 70 ? -8.227 -12.609 -17.438 1 93.25 70 ARG B O 1
ATOM 4385 N N . ILE B 1 71 ? -6.812 -13.312 -15.859 1 94.88 71 ILE B N 1
ATOM 4386 C CA . ILE B 1 71 ? -5.969 -14.047 -16.797 1 94.88 71 ILE B CA 1
ATOM 4387 C C . ILE B 1 71 ? -6.73 -15.25 -17.344 1 94.88 71 ILE B C 1
ATOM 4389 O O . ILE B 1 71 ? -6.684 -15.531 -18.547 1 94.88 71 ILE B O 1
ATOM 4393 N N . GLN B 1 72 ? -7.449 -15.984 -16.484 1 97 72 GLN B N 1
ATOM 4394 C CA . GLN B 1 72 ? -8.32 -17.109 -16.828 1 97 72 GLN B CA 1
ATOM 4395 C C . GLN B 1 72 ? -9.688 -16.969 -16.172 1 97 72 GLN B C 1
ATOM 4397 O O . GLN B 1 72 ? -9.914 -17.5 -15.086 1 97 72 GLN B O 1
ATOM 4402 N N . PRO B 1 73 ? -10.617 -16.375 -16.859 1 95.5 73 PRO B N 1
ATOM 4403 C CA . PRO B 1 73 ? -11.93 -16.062 -16.281 1 95.5 73 PRO B CA 1
ATOM 4404 C C . PRO B 1 73 ? -12.688 -17.312 -15.852 1 95.5 73 PRO B C 1
ATOM 4406 O O . PRO B 1 73 ? -13.57 -17.25 -14.992 1 95.5 73 PRO B O 1
ATOM 4409 N N . ALA B 1 74 ? -12.305 -18.469 -16.375 1 97.56 74 ALA B N 1
ATOM 4410 C CA . ALA B 1 74 ? -12.969 -19.719 -16 1 97.56 74 ALA B CA 1
ATOM 4411 C C . ALA B 1 74 ? -12.789 -20.016 -14.516 1 97.56 74 ALA B C 1
ATOM 4413 O O . ALA B 1 74 ? -13.594 -20.734 -13.922 1 97.56 74 ALA B O 1
ATOM 4414 N N . LEU B 1 75 ? -11.773 -19.438 -13.93 1 97.75 75 LEU B N 1
ATOM 4415 C CA . LEU B 1 75 ? -11.477 -19.703 -12.523 1 97.75 75 LEU B CA 1
ATOM 4416 C C . LEU B 1 75 ? -12.578 -19.141 -11.625 1 97.75 75 LEU B C 1
ATOM 4418 O O . LEU B 1 75 ? -12.672 -19.516 -10.453 1 97.75 75 LEU B O 1
ATOM 4422 N N . ALA B 1 76 ? -13.414 -18.297 -12.133 1 96.12 76 ALA B N 1
ATOM 4423 C CA . ALA B 1 76 ? -14.484 -17.688 -11.359 1 96.12 76 ALA B CA 1
ATOM 4424 C C . ALA B 1 76 ? -15.672 -18.641 -11.227 1 96.12 76 ALA B C 1
ATOM 4426 O O . ALA B 1 76 ? -16.594 -18.391 -10.445 1 96.12 76 ALA B O 1
ATOM 4427 N N . HIS B 1 77 ? -15.602 -19.719 -11.977 1 96.38 77 HIS B N 1
ATOM 4428 C CA . HIS B 1 77 ? -16.75 -20.625 -12.023 1 96.38 77 HIS B CA 1
ATOM 4429 C C . HIS B 1 77 ? -16.359 -22.031 -11.578 1 96.38 77 HIS B C 1
ATOM 4431 O O . HIS B 1 77 ? -15.516 -22.672 -12.203 1 96.38 77 HIS B O 1
ATOM 4437 N N . LEU B 1 78 ? -17.094 -22.438 -10.547 1 93.5 78 LEU B N 1
ATOM 4438 C CA . LEU B 1 78 ? -16.875 -23.812 -10.102 1 93.5 78 LEU B CA 1
ATOM 4439 C C . LEU B 1 78 ? -17.234 -24.812 -11.195 1 93.5 78 LEU B C 1
ATOM 4441 O O . LEU B 1 78 ? -18.188 -24.578 -11.961 1 93.5 78 LEU B O 1
ATOM 4445 N N . PRO B 1 79 ? -16.312 -25.859 -11.445 1 95.12 79 PRO B N 1
ATOM 4446 C CA . PRO B 1 79 ? -15.398 -26.375 -10.43 1 95.12 79 PRO B CA 1
ATOM 4447 C C . PRO B 1 79 ? -13.992 -25.797 -10.539 1 95.12 79 PRO B C 1
ATOM 4449 O O . PRO B 1 79 ? -13.125 -26.109 -9.711 1 95.12 79 PRO B O 1
ATOM 4452 N N . ASN B 1 80 ? -13.711 -24.984 -11.555 1 97.31 80 ASN B N 1
ATOM 4453 C CA . ASN B 1 80 ? -12.438 -24.281 -11.57 1 97.31 80 ASN B CA 1
ATOM 4454 C C . ASN B 1 80 ? -12.305 -23.328 -10.383 1 97.31 80 ASN B C 1
ATOM 4456 O O . ASN B 1 80 ? -13.305 -22.766 -9.914 1 97.31 80 ASN B O 1
ATOM 4460 N N . ARG B 1 81 ? -11.047 -23.172 -9.875 1 95.88 81 ARG B N 1
ATOM 4461 C CA . ARG B 1 81 ? -10.969 -22.25 -8.742 1 95.88 81 ARG B CA 1
ATOM 4462 C C . ARG B 1 81 ? -9.531 -21.844 -8.461 1 95.88 81 ARG B C 1
ATOM 4464 O O . ARG B 1 81 ? -8.594 -22.578 -8.773 1 95.88 81 ARG B O 1
ATOM 4471 N N . PHE B 1 82 ? -9.461 -20.703 -7.945 1 97.88 82 PHE B N 1
ATOM 4472 C CA . PHE B 1 82 ? -8.242 -20.25 -7.285 1 97.88 82 PHE B CA 1
ATOM 4473 C C . PHE B 1 82 ? -8.375 -20.375 -5.773 1 97.88 82 PHE B C 1
ATOM 4475 O O . PHE B 1 82 ? -9.398 -20 -5.195 1 97.88 82 PHE B O 1
ATOM 4482 N N . SER B 1 83 ? -7.312 -20.938 -5.121 1 97.25 83 SER B N 1
ATOM 4483 C CA . SER B 1 83 ? -7.258 -21.047 -3.668 1 97.25 83 SER B CA 1
ATOM 4484 C C . SER B 1 83 ? -5.988 -20.406 -3.115 1 97.25 83 SER B C 1
ATOM 4486 O O . SER B 1 83 ? -4.879 -20.812 -3.463 1 97.25 83 SER B O 1
ATOM 4488 N N . ARG B 1 84 ? -6.219 -19.391 -2.297 1 95.81 84 ARG B N 1
ATOM 4489 C CA . ARG B 1 84 ? -5.055 -18.844 -1.609 1 95.81 84 ARG B CA 1
ATOM 4490 C C . ARG B 1 84 ? -4.59 -19.766 -0.488 1 95.81 84 ARG B C 1
ATOM 4492 O O . ARG B 1 84 ? -5.289 -19.922 0.516 1 95.81 84 ARG B O 1
ATOM 4499 N N . CYS B 1 85 ? -3.361 -20.297 -0.673 1 96.12 85 CYS B N 1
ATOM 4500 C CA . CYS B 1 85 ? -2.883 -21.25 0.316 1 96.12 85 CYS B CA 1
ATOM 4501 C C . CYS B 1 85 ? -1.372 -21.422 0.218 1 96.12 85 CYS B C 1
ATOM 4503 O O . CYS B 1 85 ? -0.746 -20.938 -0.725 1 96.12 85 CYS B O 1
ATOM 4505 N N . PHE B 1 86 ? -0.889 -21.984 1.282 1 95.94 86 PHE B N 1
ATOM 4506 C CA . PHE B 1 86 ? 0.5 -22.422 1.368 1 95.94 86 PHE B CA 1
ATOM 4507 C C . PHE B 1 86 ? 0.615 -23.922 1.127 1 95.94 86 PHE B C 1
ATOM 4509 O O . PHE B 1 86 ? 0.068 -24.719 1.889 1 95.94 86 PHE B O 1
ATOM 4516 N N . VAL B 1 87 ? 1.248 -24.281 -0.011 1 97.62 87 VAL B N 1
ATOM 4517 C CA . VAL B 1 87 ? 1.475 -25.703 -0.301 1 97.62 87 VAL B CA 1
ATOM 4518 C C . VAL B 1 87 ? 2.736 -26.172 0.414 1 97.62 87 VAL B C 1
ATOM 4520 O O . VAL B 1 87 ? 3.83 -25.656 0.167 1 97.62 87 VAL B O 1
ATOM 4523 N N . TYR B 1 88 ? 2.592 -27.188 1.261 1 95.12 88 TYR B N 1
ATOM 4524 C CA . TYR B 1 88 ? 3.754 -27.547 2.07 1 95.12 88 TYR B CA 1
ATOM 4525 C C . TYR B 1 88 ? 4.238 -28.953 1.745 1 95.12 88 TYR B C 1
ATOM 4527 O O . TYR B 1 88 ? 5.336 -29.344 2.145 1 95.12 88 TYR B O 1
ATOM 4535 N N . ASP B 1 89 ? 3.445 -29.719 0.987 1 95.62 89 ASP B N 1
ATOM 4536 C CA . ASP B 1 89 ? 3.869 -31.078 0.63 1 95.62 89 ASP B CA 1
ATOM 4537 C C . ASP B 1 89 ? 3.018 -31.641 -0.506 1 95.62 89 ASP B C 1
ATOM 4539 O O . ASP B 1 89 ? 1.941 -31.109 -0.8 1 95.62 89 ASP B O 1
ATOM 4543 N N . ILE B 1 90 ? 3.609 -32.656 -1.178 1 97.56 90 ILE B N 1
ATOM 4544 C CA . ILE B 1 90 ? 2.904 -33.375 -2.242 1 97.56 90 ILE B CA 1
ATOM 4545 C C . ILE B 1 90 ? 3.094 -34.875 -2.08 1 97.56 90 ILE B C 1
ATOM 4547 O O . ILE B 1 90 ? 4.223 -35.344 -1.956 1 97.56 90 ILE B O 1
ATOM 4551 N N . ASN B 1 91 ? 2.01 -35.594 -2.068 1 96.25 91 ASN B N 1
ATOM 4552 C CA . ASN B 1 91 ? 2.039 -37.062 -2.127 1 96.25 91 ASN B CA 1
ATOM 4553 C C . ASN B 1 91 ? 1.805 -37.562 -3.547 1 96.25 91 ASN B C 1
ATOM 4555 O O . ASN B 1 91 ? 0.662 -37.656 -4 1 96.25 91 ASN B O 1
ATOM 4559 N N . PHE B 1 92 ? 2.85 -37.969 -4.195 1 97.56 92 PHE B N 1
ATOM 4560 C CA . PHE B 1 92 ? 2.764 -38.344 -5.602 1 97.56 92 PHE B CA 1
ATOM 4561 C C . PHE B 1 92 ? 2.045 -39.688 -5.758 1 97.56 92 PHE B C 1
ATOM 4563 O O . PHE B 1 92 ? 1.408 -39.938 -6.785 1 97.56 92 PHE B O 1
ATOM 4570 N N . GLU B 1 93 ? 2.094 -40.531 -4.797 1 95.38 93 GLU B N 1
ATOM 4571 C CA . GLU B 1 93 ? 1.426 -41.844 -4.852 1 95.38 93 GLU B CA 1
ATOM 4572 C C . GLU B 1 93 ? -0.091 -41.688 -4.777 1 95.38 93 GLU B C 1
ATOM 4574 O O . GLU B 1 93 ? -0.824 -42.312 -5.539 1 95.38 93 GLU B O 1
ATOM 4579 N N . GLN B 1 94 ? -0.501 -40.844 -3.895 1 96.25 94 GLN B N 1
ATOM 4580 C CA . GLN B 1 94 ? -1.933 -40.625 -3.723 1 96.25 94 GLN B CA 1
ATOM 4581 C C . GLN B 1 94 ? -2.418 -39.469 -4.609 1 96.25 94 GLN B C 1
ATOM 4583 O O . GLN B 1 94 ? -3.607 -39.156 -4.621 1 96.25 94 GLN B O 1
ATOM 4588 N N . LYS B 1 95 ? -1.514 -38.812 -5.359 1 97.88 95 LYS B N 1
ATOM 4589 C CA . LYS B 1 95 ? -1.799 -37.688 -6.23 1 97.88 95 LYS B CA 1
ATOM 4590 C C . LYS B 1 95 ? -2.553 -36.594 -5.48 1 97.88 95 LYS B C 1
ATOM 4592 O O . LYS B 1 95 ? -3.615 -36.156 -5.918 1 97.88 95 LYS B O 1
ATOM 4597 N N . ARG B 1 96 ? -1.904 -36.156 -4.434 1 97.25 96 ARG B N 1
ATOM 4598 C CA . ARG B 1 96 ? -2.531 -35.188 -3.537 1 97.25 96 ARG B CA 1
ATOM 4599 C C . ARG B 1 96 ? -1.568 -34.062 -3.188 1 97.25 96 ARG B C 1
ATOM 4601 O O . ARG B 1 96 ? -0.398 -34.281 -2.887 1 97.25 96 ARG B O 1
ATOM 4608 N N . VAL B 1 97 ? -2.076 -32.812 -3.199 1 98.25 97 VAL B N 1
ATOM 4609 C CA . VAL B 1 97 ? -1.326 -31.625 -2.787 1 98.25 97 VAL B CA 1
ATOM 4610 C C . VAL B 1 97 ? -1.802 -31.172 -1.41 1 98.25 97 VAL B C 1
ATOM 4612 O O . VAL B 1 97 ? -2.992 -30.922 -1.207 1 98.25 97 VAL B O 1
ATOM 4615 N N . ASP B 1 98 ? -0.923 -31.031 -0.487 1 97.06 98 ASP B N 1
ATOM 4616 C CA . ASP B 1 98 ? -1.258 -30.625 0.873 1 97.06 98 ASP B CA 1
ATOM 4617 C C . ASP B 1 98 ? -1.135 -29.109 1.032 1 97.06 98 ASP B C 1
ATOM 4619 O O . ASP B 1 98 ? -0.085 -28.531 0.739 1 97.06 98 ASP B O 1
ATOM 4623 N N . CYS B 1 99 ? -2.205 -28.562 1.521 1 96.44 99 CYS B N 1
ATOM 4624 C CA . CYS B 1 99 ? -2.314 -27.109 1.576 1 96.44 99 CYS B CA 1
ATOM 4625 C C . CYS B 1 99 ? -2.717 -26.641 2.971 1 96.44 99 CYS B C 1
ATOM 4627 O O . CYS B 1 99 ? -3.32 -27.391 3.732 1 96.44 99 CYS B O 1
ATOM 4629 N N . ILE B 1 100 ? -2.281 -25.453 3.254 1 93.62 100 ILE B N 1
ATOM 4630 C CA . ILE B 1 100 ? -2.678 -24.812 4.5 1 93.62 100 ILE B CA 1
ATOM 4631 C C . ILE B 1 100 ? -3.018 -23.344 4.238 1 93.62 100 ILE B C 1
ATOM 4633 O O . ILE B 1 100 ? -2.375 -22.688 3.414 1 93.62 100 ILE B O 1
ATOM 4637 N N . SER B 1 101 ? -4.098 -22.875 4.863 1 90.88 101 SER B N 1
ATOM 4638 C CA . SER B 1 101 ? -4.434 -21.453 4.828 1 90.88 101 SER B CA 1
ATOM 4639 C C . SER B 1 101 ? -4.609 -20.891 6.234 1 90.88 101 SER B C 1
ATOM 4641 O O . SER B 1 101 ? -4.902 -21.641 7.176 1 90.88 101 SER B O 1
ATOM 4643 N N . VAL B 1 102 ? -4.25 -19.578 6.305 1 83.38 102 VAL B N 1
ATOM 4644 C CA . VAL B 1 102 ? -4.32 -18.906 7.598 1 83.38 102 VAL B CA 1
ATOM 4645 C C . VAL B 1 102 ? -5.473 -17.906 7.598 1 83.38 102 VAL B C 1
ATOM 4647 O O . VAL B 1 102 ? -5.707 -17.219 6.602 1 83.38 102 VAL B O 1
ATOM 4650 N N . ASP B 1 103 ? -6.211 -17.906 8.664 1 74.56 103 ASP B N 1
ATOM 4651 C CA . ASP B 1 103 ? -7.316 -16.969 8.797 1 74.56 103 ASP B CA 1
ATOM 4652 C C . ASP B 1 103 ? -6.801 -15.562 9.102 1 74.56 103 ASP B C 1
ATOM 4654 O O . ASP B 1 103 ? -5.863 -15.398 9.891 1 74.56 103 ASP B O 1
ATOM 4658 N N . ASN B 1 104 ? -7.184 -14.617 8.328 1 64.88 104 ASN B N 1
ATOM 4659 C CA . ASN B 1 104 ? -6.711 -13.242 8.445 1 64.88 104 ASN B CA 1
ATOM 4660 C C . ASN B 1 104 ? -7.289 -12.555 9.68 1 64.88 104 ASN B C 1
ATOM 4662 O O . ASN B 1 104 ? -6.809 -11.5 10.094 1 64.88 104 ASN B O 1
ATOM 4666 N N . THR B 1 105 ? -8.477 -12.938 10.188 1 56.16 105 THR B N 1
ATOM 4667 C CA . THR B 1 105 ? -9.188 -12.219 11.234 1 56.16 105 THR B CA 1
ATOM 4668 C C . THR B 1 105 ? -8.414 -12.266 12.547 1 56.16 105 THR B C 1
ATOM 4670 O O . THR B 1 105 ? -8.562 -11.391 13.398 1 56.16 105 THR B O 1
ATOM 4673 N N . SER B 1 106 ? -7.699 -13.352 12.742 1 51.25 106 SER B N 1
ATOM 4674 C CA . SER B 1 106 ? -7.129 -13.461 14.086 1 51.25 106 SER B CA 1
ATOM 4675 C C . SER B 1 106 ? -5.68 -12.984 14.109 1 51.25 106 SER B C 1
ATOM 4677 O O . SER B 1 106 ? -4.844 -13.492 13.359 1 51.25 106 SER B O 1
ATOM 4679 N N . VAL B 1 107 ? -5.598 -11.695 14.211 1 49.09 107 VAL B N 1
ATOM 4680 C CA . VAL B 1 107 ? -4.324 -11.039 14.492 1 49.09 107 VAL B CA 1
ATOM 4681 C C . VAL B 1 107 ? -3.744 -11.594 15.797 1 49.09 107 VAL B C 1
ATOM 4683 O O . VAL B 1 107 ? -4.434 -11.648 16.812 1 49.09 107 VAL B O 1
ATOM 4686 N N . GLY B 1 108 ? -2.93 -12.766 15.758 1 50.09 108 GLY B N 1
ATOM 4687 C CA . GLY B 1 108 ? -2.238 -13.289 16.922 1 50.09 108 GLY B CA 1
ATOM 4688 C C . GLY B 1 108 ? -1.888 -14.758 16.797 1 50.09 108 GLY B C 1
ATOM 4689 O O . GLY B 1 108 ? -2.166 -15.383 15.773 1 50.09 108 GLY B O 1
ATOM 4690 N N . PRO B 1 109 ? -1.219 -15.141 17.688 1 51.53 109 PRO B N 1
ATOM 4691 C CA . PRO B 1 109 ? -0.708 -16.516 17.734 1 51.53 109 PRO B CA 1
ATOM 4692 C C . PRO B 1 109 ? -1.81 -17.562 17.578 1 51.53 109 PRO B C 1
ATOM 4694 O O . PRO B 1 109 ? -1.523 -18.719 17.281 1 51.53 109 PRO B O 1
ATOM 4697 N N . HIS B 1 110 ? -3.066 -17.062 17.625 1 54.53 110 HIS B N 1
ATOM 4698 C CA . HIS B 1 110 ? -4.121 -18.062 17.562 1 54.53 110 HIS B CA 1
ATOM 4699 C C . HIS B 1 110 ? -4.848 -18.031 16.219 1 54.53 110 HIS B C 1
ATOM 4701 O O . HIS B 1 110 ? -6.031 -18.359 16.141 1 54.53 110 HIS B O 1
ATOM 4707 N N . ALA B 1 111 ? -4.109 -17.562 15.281 1 62.94 111 ALA B N 1
ATOM 4708 C CA . ALA B 1 111 ? -4.762 -17.562 13.977 1 62.94 111 ALA B CA 1
ATOM 4709 C C . ALA B 1 111 ? -5.062 -18.984 13.516 1 62.94 111 ALA B C 1
ATOM 4711 O O . ALA B 1 111 ? -4.188 -19.859 13.531 1 62.94 111 ALA B O 1
ATOM 4712 N N . LEU B 1 112 ? -6.312 -19.234 13.305 1 65.25 112 LEU B N 1
ATOM 4713 C CA . LEU B 1 112 ? -6.77 -20.547 12.891 1 65.25 112 LEU B CA 1
ATOM 4714 C C . LEU B 1 112 ? -6.168 -20.938 11.547 1 65.25 112 LEU B C 1
ATOM 4716 O O . LEU B 1 112 ? -6.062 -20.094 10.648 1 65.25 112 LEU B O 1
ATOM 4720 N N . VAL B 1 113 ? -5.504 -21.984 11.609 1 77.19 113 VAL B N 1
ATOM 4721 C CA . VAL B 1 113 ? -4.922 -22.594 10.414 1 77.19 113 VAL B CA 1
ATOM 4722 C C . VAL B 1 113 ? -5.859 -23.672 9.883 1 77.19 113 VAL B C 1
ATOM 4724 O O . VAL B 1 113 ? -6.348 -24.516 10.641 1 77.19 113 VAL B O 1
ATOM 4727 N N . ASN B 1 114 ? -6.254 -23.453 8.625 1 83.75 114 ASN B N 1
ATOM 4728 C CA . ASN B 1 114 ? -7.055 -24.438 7.918 1 83.75 114 ASN B CA 1
ATOM 4729 C C . ASN B 1 114 ? -6.195 -25.312 6.996 1 83.75 114 ASN B C 1
ATOM 4731 O O . ASN B 1 114 ? -5.438 -24.781 6.18 1 83.75 114 ASN B O 1
ATOM 4735 N N . THR B 1 115 ? -6.32 -26.594 7.254 1 90.56 115 THR B N 1
ATOM 4736 C CA . THR B 1 115 ? -5.602 -27.531 6.383 1 90.56 115 THR B CA 1
ATOM 4737 C C . THR B 1 115 ? -6.562 -28.219 5.422 1 90.56 115 THR B C 1
ATOM 4739 O O . THR B 1 115 ? -7.715 -28.484 5.773 1 90.56 115 THR B O 1
ATOM 4742 N N . PHE B 1 116 ? -6.129 -28.406 4.203 1 93.69 116 PHE B N 1
ATOM 4743 C CA . PHE B 1 116 ? -6.898 -29.156 3.217 1 93.69 116 PHE B CA 1
ATOM 4744 C C . PHE B 1 116 ? -5.98 -29.734 2.148 1 93.69 116 PHE B C 1
ATOM 4746 O O . PHE B 1 116 ? -4.781 -29.453 2.131 1 93.69 116 PHE B O 1
ATOM 4753 N N . ASP B 1 117 ? -6.488 -30.656 1.408 1 95.75 117 ASP B N 1
ATOM 4754 C CA . ASP B 1 117 ? -5.719 -31.219 0.303 1 95.75 117 ASP B CA 1
ATOM 4755 C C . ASP B 1 117 ? -6.496 -31.125 -1.009 1 95.75 117 ASP B C 1
ATOM 4757 O O . ASP B 1 117 ? -7.719 -30.953 -1.002 1 95.75 117 ASP B O 1
ATOM 4761 N N . VAL B 1 118 ? -5.777 -31.172 -2.062 1 97.44 118 VAL B N 1
ATOM 4762 C CA . VAL B 1 118 ? -6.359 -31.125 -3.4 1 97.44 118 VAL B CA 1
ATOM 4763 C C . VAL B 1 118 ? -5.84 -32.312 -4.23 1 97.44 118 VAL B C 1
ATOM 4765 O O . VAL B 1 118 ? -4.629 -32.438 -4.441 1 97.44 118 VAL B O 1
ATOM 4768 N N . GLN B 1 119 ? -6.781 -33.156 -4.699 1 97.62 119 GLN B N 1
ATOM 4769 C CA . GLN B 1 119 ? -6.414 -34.219 -5.602 1 97.62 119 GLN B CA 1
ATOM 4770 C C . GLN B 1 119 ? -6.176 -33.719 -7.016 1 97.62 119 GLN B C 1
ATOM 4772 O O . GLN B 1 119 ? -6.734 -32.688 -7.414 1 97.62 119 GLN B O 1
ATOM 4777 N N . TYR B 1 120 ? -5.328 -34.469 -7.738 1 98.25 120 TYR B N 1
ATOM 4778 C CA . TYR B 1 120 ? -5.066 -34.031 -9.109 1 98.25 120 TYR B CA 1
ATOM 4779 C C . TYR B 1 120 ? -5 -35.25 -10.047 1 98.25 120 TYR B C 1
ATOM 4781 O O . TYR B 1 120 ? -4.707 -36.375 -9.625 1 98.25 120 TYR B O 1
ATOM 4789 N N . ASP B 1 121 ? -5.359 -34.969 -11.297 1 98.19 121 ASP B N 1
ATOM 4790 C CA . ASP B 1 121 ? -5.031 -35.906 -12.383 1 98.19 121 ASP B CA 1
ATOM 4791 C C . ASP B 1 121 ? -3.709 -35.5 -13.047 1 98.19 121 ASP B C 1
ATOM 4793 O O . ASP B 1 121 ? -2.928 -36.375 -13.43 1 98.19 121 ASP B O 1
ATOM 4797 N N . LYS B 1 122 ? -3.477 -34.188 -13.148 1 98.5 122 LYS B N 1
ATOM 4798 C CA . LYS B 1 122 ? -2.201 -33.625 -13.578 1 98.5 122 LYS B CA 1
ATOM 4799 C C . LYS B 1 122 ? -1.759 -32.5 -12.641 1 98.5 122 LYS B C 1
ATOM 4801 O O . LYS B 1 122 ? -2.584 -31.719 -12.18 1 98.5 122 LYS B O 1
ATOM 4806 N N . LEU B 1 123 ? -0.488 -32.469 -12.359 1 98.81 123 LEU B N 1
ATOM 4807 C CA . LEU B 1 123 ? 0.085 -31.484 -11.453 1 98.81 123 LEU B CA 1
ATOM 4808 C C . LEU B 1 123 ? 1.173 -30.688 -12.156 1 98.81 123 LEU B C 1
ATOM 4810 O O . LEU B 1 123 ? 2.053 -31.25 -12.805 1 98.81 123 LEU B O 1
ATOM 4814 N N . VAL B 1 124 ? 1.083 -29.406 -12.062 1 98.94 124 VAL B N 1
ATOM 4815 C CA . VAL B 1 124 ? 2.102 -28.5 -12.594 1 98.94 124 VAL B CA 1
ATOM 4816 C C . VAL B 1 124 ? 2.713 -27.688 -11.453 1 98.94 124 VAL B C 1
ATOM 4818 O O . VAL B 1 124 ? 2.043 -26.844 -10.859 1 98.94 124 VAL B O 1
ATOM 4821 N N . LEU B 1 125 ? 3.961 -27.938 -11.195 1 98.88 125 LEU B N 1
ATOM 4822 C CA . LEU B 1 125 ? 4.703 -27.172 -10.211 1 98.88 125 LEU B CA 1
ATOM 4823 C C . LEU B 1 125 ? 5.309 -25.922 -10.836 1 98.88 125 LEU B C 1
ATOM 4825 O O . LEU B 1 125 ? 6.195 -26.016 -11.688 1 98.88 125 LEU B O 1
ATOM 4829 N N . ALA B 1 126 ? 4.848 -24.766 -10.461 1 98.81 126 ALA B N 1
ATOM 4830 C CA . ALA B 1 126 ? 5.305 -23.484 -10.969 1 98.81 126 ALA B CA 1
ATOM 4831 C C . ALA B 1 126 ? 5.469 -22.469 -9.836 1 98.81 126 ALA B C 1
ATOM 4833 O O . ALA B 1 126 ? 5.148 -21.297 -9.992 1 98.81 126 ALA B O 1
ATOM 4834 N N . HIS B 1 127 ? 5.93 -22.922 -8.695 1 98.25 127 HIS B N 1
ATOM 4835 C CA . HIS B 1 127 ? 5.957 -22.109 -7.48 1 98.25 127 HIS B CA 1
ATOM 4836 C C . HIS B 1 127 ? 7.211 -21.25 -7.426 1 98.25 127 HIS B C 1
ATOM 4838 O O . HIS B 1 127 ? 7.406 -20.5 -6.469 1 98.25 127 HIS B O 1
ATOM 4844 N N . GLY B 1 128 ? 8.023 -21.328 -8.367 1 97.12 128 GLY B N 1
ATOM 4845 C CA . GLY B 1 128 ? 9.148 -20.406 -8.508 1 97.12 128 GLY B CA 1
ATOM 4846 C C . GLY B 1 128 ? 10.266 -20.672 -7.516 1 97.12 128 GLY B C 1
ATOM 4847 O O . GLY B 1 128 ? 10.523 -21.828 -7.164 1 97.12 128 GLY B O 1
ATOM 4848 N N . ALA B 1 129 ? 11.055 -19.656 -7.297 1 95.88 129 ALA B N 1
ATOM 4849 C CA . ALA B 1 129 ? 12.234 -19.719 -6.441 1 95.88 129 ALA B CA 1
ATOM 4850 C C . ALA B 1 129 ? 12.234 -18.594 -5.414 1 95.88 129 ALA B C 1
ATOM 4852 O O . ALA B 1 129 ? 11.289 -17.812 -5.352 1 95.88 129 ALA B O 1
ATOM 4853 N N . GLN B 1 130 ? 13.148 -18.641 -4.512 1 93.56 130 GLN B N 1
ATOM 4854 C CA . GLN B 1 130 ? 13.312 -17.578 -3.52 1 93.56 130 GLN B CA 1
ATOM 4855 C C . GLN B 1 130 ? 14.68 -16.922 -3.645 1 93.56 130 GLN B C 1
ATOM 4857 O O . GLN B 1 130 ? 15.609 -17.5 -4.207 1 93.56 130 GLN B O 1
ATOM 4862 N N . PRO B 1 131 ? 14.789 -15.688 -3.115 1 91.62 131 PRO B N 1
ATOM 4863 C CA . PRO B 1 131 ? 16.109 -15.047 -3.16 1 91.62 131 PRO B CA 1
ATOM 4864 C C . PRO B 1 131 ? 17.172 -15.852 -2.434 1 91.62 131 PRO B C 1
ATOM 4866 O O . PRO B 1 131 ? 16.906 -16.438 -1.382 1 91.62 131 PRO B O 1
ATOM 4869 N N . ASN B 1 132 ? 18.344 -15.852 -3.02 1 92 132 ASN B N 1
ATOM 4870 C CA . ASN B 1 132 ? 19.5 -16.484 -2.387 1 92 132 ASN B CA 1
ATOM 4871 C C . ASN B 1 132 ? 20.281 -15.492 -1.544 1 92 132 ASN B C 1
ATOM 4873 O O . ASN B 1 132 ? 20.875 -14.547 -2.078 1 92 132 ASN B O 1
ATOM 4877 N N . THR B 1 133 ? 20.328 -15.688 -0.27 1 92.69 133 THR B N 1
ATOM 4878 C CA . THR B 1 133 ? 21.031 -14.773 0.624 1 92.69 133 THR B CA 1
ATOM 4879 C C . THR B 1 133 ? 22.453 -15.266 0.88 1 92.69 133 THR B C 1
ATOM 4881 O O . THR B 1 133 ? 23.25 -14.57 1.516 1 92.69 133 THR B O 1
ATOM 4884 N N . PHE B 1 134 ? 22.75 -16.5 0.413 1 90.94 134 PHE B N 1
ATOM 4885 C CA . PHE B 1 134 ? 24.047 -17.141 0.599 1 90.94 134 PHE B CA 1
ATOM 4886 C C . PHE B 1 134 ? 24.406 -17.203 2.078 1 90.94 134 PHE B C 1
ATOM 4888 O O . PHE B 1 134 ? 25.578 -17.125 2.439 1 90.94 134 PHE B O 1
ATOM 4895 N N . ASN B 1 135 ? 23.391 -17.062 2.92 1 91.5 135 ASN B N 1
ATOM 4896 C CA . ASN B 1 135 ? 23.5 -17.172 4.371 1 91.5 135 ASN B CA 1
ATOM 4897 C C . ASN B 1 135 ? 24.312 -16.031 4.957 1 91.5 135 ASN B C 1
ATOM 4899 O O . ASN B 1 135 ? 25 -16.203 5.973 1 91.5 135 ASN B O 1
ATOM 4903 N N . VAL B 1 136 ? 24.359 -15 4.277 1 95.31 136 VAL B N 1
ATOM 4904 C CA . VAL B 1 136 ? 25.016 -13.805 4.805 1 95.31 136 VAL B CA 1
ATOM 4905 C C . VAL B 1 136 ? 24.266 -13.305 6.035 1 95.31 136 VAL B C 1
ATOM 4907 O O . VAL B 1 136 ? 23.062 -13.047 5.98 1 95.31 136 VAL B O 1
ATOM 4910 N N . PRO B 1 137 ? 24.984 -13.156 7.145 1 96.62 137 PRO B N 1
ATOM 4911 C CA . PRO B 1 137 ? 24.312 -12.695 8.359 1 96.62 137 PRO B CA 1
ATOM 4912 C C . PRO B 1 137 ? 23.672 -11.32 8.188 1 96.62 137 PRO B C 1
ATOM 4914 O O . PRO B 1 137 ? 24.297 -10.398 7.648 1 96.62 137 PRO B O 1
ATOM 4917 N N . GLY B 1 138 ? 22.406 -11.211 8.547 1 95.94 138 GLY B N 1
ATOM 4918 C CA . GLY B 1 138 ? 21.703 -9.938 8.531 1 95.94 138 GLY B CA 1
ATOM 4919 C C . GLY B 1 138 ? 20.969 -9.68 7.234 1 95.94 138 GLY B C 1
ATOM 4920 O O . GLY B 1 138 ? 20.109 -8.789 7.16 1 95.94 138 GLY B O 1
ATOM 4921 N N . ALA B 1 139 ? 21.234 -10.43 6.195 1 95.31 139 ALA B N 1
ATOM 4922 C CA . ALA B 1 139 ? 20.641 -10.188 4.883 1 95.31 139 ALA B CA 1
ATOM 4923 C C . ALA B 1 139 ? 19.125 -10.32 4.938 1 95.31 139 ALA B C 1
ATOM 4925 O O . ALA B 1 139 ? 18.391 -9.453 4.445 1 95.31 139 ALA B O 1
ATOM 4926 N N . VAL B 1 140 ? 18.641 -11.32 5.586 1 91.69 140 VAL B N 1
ATOM 4927 C CA . VAL B 1 140 ? 17.203 -11.594 5.621 1 91.69 140 VAL B CA 1
ATOM 4928 C C . VAL B 1 140 ? 16.5 -10.57 6.508 1 91.69 140 VAL B C 1
ATOM 4930 O O . VAL B 1 140 ? 15.43 -10.078 6.164 1 91.69 140 VAL B O 1
ATOM 4933 N N . GLU B 1 141 ? 17.125 -10.133 7.531 1 90.19 141 GLU B N 1
ATOM 4934 C CA . GLU B 1 141 ? 16.5 -9.297 8.547 1 90.19 141 GLU B CA 1
ATOM 4935 C C . GLU B 1 141 ? 16.578 -7.82 8.164 1 90.19 141 GLU B C 1
ATOM 4937 O O . GLU B 1 141 ? 15.688 -7.043 8.516 1 90.19 141 GLU B O 1
ATOM 4942 N N . ARG B 1 142 ? 17.625 -7.484 7.418 1 93.12 142 ARG B N 1
ATOM 4943 C CA . ARG B 1 142 ? 17.891 -6.051 7.332 1 93.12 142 ARG B CA 1
ATOM 4944 C C . ARG B 1 142 ? 17.844 -5.574 5.883 1 93.12 142 ARG B C 1
ATOM 4946 O O . ARG B 1 142 ? 17.719 -4.379 5.621 1 93.12 142 ARG B O 1
ATOM 4953 N N . ALA B 1 143 ? 17.984 -6.438 4.969 1 96 143 ALA B N 1
ATOM 4954 C CA . ALA B 1 143 ? 17.938 -6.035 3.564 1 96 143 ALA B CA 1
ATOM 4955 C C . ALA B 1 143 ? 16.516 -6.113 3.016 1 96 143 ALA B C 1
ATOM 4957 O O . ALA B 1 143 ? 15.68 -6.844 3.549 1 96 143 ALA B O 1
ATOM 4958 N N . CYS B 1 144 ? 16.266 -5.34 2.064 1 95.94 144 CYS B N 1
ATOM 4959 C CA . CYS B 1 144 ? 15.008 -5.426 1.317 1 95.94 144 CYS B CA 1
ATOM 4960 C C . CYS B 1 144 ? 15.203 -6.195 0.016 1 95.94 144 CYS B C 1
ATOM 4962 O O . CYS B 1 144 ? 16.172 -5.965 -0.707 1 95.94 144 CYS B O 1
ATOM 4964 N N . PHE B 1 145 ? 14.336 -7.047 -0.229 1 96.19 145 PHE B N 1
ATOM 4965 C CA . PHE B 1 145 ? 14.359 -7.777 -1.489 1 96.19 145 PHE B CA 1
ATOM 4966 C C . PHE B 1 145 ? 13.461 -7.102 -2.521 1 96.19 145 PHE B C 1
ATOM 4968 O O . PHE B 1 145 ? 12.703 -6.188 -2.191 1 96.19 145 PHE B O 1
ATOM 4975 N N . LEU B 1 146 ? 13.602 -7.449 -3.762 1 95.88 146 LEU B N 1
ATOM 4976 C CA . LEU B 1 146 ? 12.844 -6.801 -4.824 1 95.88 146 LEU B CA 1
ATOM 4977 C C . LEU B 1 146 ? 12.312 -7.824 -5.82 1 95.88 146 LEU B C 1
ATOM 4979 O O . LEU B 1 146 ? 12.719 -7.836 -6.98 1 95.88 146 LEU B O 1
ATOM 4983 N N . ARG B 1 147 ? 11.367 -8.609 -5.363 1 93.81 147 ARG B N 1
ATOM 4984 C CA . ARG B 1 147 ? 10.781 -9.641 -6.211 1 93.81 147 ARG B CA 1
ATOM 4985 C C . ARG B 1 147 ? 9.258 -9.594 -6.156 1 93.81 147 ARG B C 1
ATOM 4987 O O . ARG B 1 147 ? 8.586 -10.109 -7.051 1 93.81 147 ARG B O 1
ATOM 4994 N N . GLU B 1 148 ? 8.773 -9.023 -5.098 1 95.12 148 GLU B N 1
ATOM 4995 C CA . GLU B 1 148 ? 7.34 -8.922 -4.859 1 95.12 148 GLU B CA 1
ATOM 4996 C C . GLU B 1 148 ? 6.902 -7.469 -4.734 1 95.12 148 GLU B C 1
ATOM 4998 O O . GLU B 1 148 ? 7.719 -6.59 -4.445 1 95.12 148 GLU B O 1
ATOM 5003 N N . VAL B 1 149 ? 5.629 -7.23 -4.898 1 96.69 149 VAL B N 1
ATOM 5004 C CA . VAL B 1 149 ? 5.086 -5.875 -4.855 1 96.69 149 VAL B CA 1
ATOM 5005 C C . VAL B 1 149 ? 5.23 -5.305 -3.445 1 96.69 149 VAL B C 1
ATOM 5007 O O . VAL B 1 149 ? 5.566 -4.133 -3.273 1 96.69 149 VAL B O 1
ATOM 5010 N N . ASN B 1 150 ? 4.938 -6.094 -2.451 1 95.31 150 ASN B N 1
ATOM 5011 C CA . ASN B 1 150 ? 5.043 -5.598 -1.083 1 95.31 150 ASN B CA 1
ATOM 5012 C C . ASN B 1 150 ? 6.484 -5.25 -0.724 1 95.31 150 ASN B C 1
ATOM 5014 O O . ASN B 1 150 ? 6.727 -4.352 0.086 1 95.31 150 ASN B O 1
ATOM 5018 N N . GLU B 1 151 ? 7.449 -5.957 -1.328 1 96.06 151 GLU B N 1
ATOM 5019 C CA . GLU B 1 151 ? 8.859 -5.617 -1.151 1 96.06 151 GLU B CA 1
ATOM 5020 C C . GLU B 1 151 ? 9.188 -4.281 -1.81 1 96.06 151 GLU B C 1
ATOM 5022 O O . GLU B 1 151 ? 9.875 -3.443 -1.218 1 96.06 151 GLU B O 1
ATOM 5027 N N . ALA B 1 152 ? 8.711 -4.133 -2.994 1 97.44 152 ALA B N 1
ATOM 5028 C CA . ALA B 1 152 ? 8.898 -2.865 -3.695 1 97.44 152 ALA B CA 1
ATOM 5029 C C . ALA B 1 152 ? 8.297 -1.707 -2.906 1 97.44 152 ALA B C 1
ATOM 5031 O O . ALA B 1 152 ? 8.898 -0.631 -2.816 1 97.44 152 ALA B O 1
ATOM 5032 N N . ARG B 1 153 ? 7.16 -1.916 -2.363 1 96.25 153 ARG B N 1
ATOM 5033 C CA . ARG B 1 153 ? 6.5 -0.901 -1.551 1 96.25 153 ARG B CA 1
ATOM 5034 C C . ARG B 1 153 ? 7.34 -0.545 -0.329 1 96.25 153 ARG B C 1
ATOM 5036 O O . ARG B 1 153 ? 7.395 0.619 0.075 1 96.25 153 ARG B O 1
ATOM 5043 N N . THR B 1 154 ? 7.938 -1.513 0.237 1 95.31 154 THR B N 1
ATOM 5044 C CA . THR B 1 154 ? 8.789 -1.291 1.403 1 95.31 154 THR B CA 1
ATOM 5045 C C . THR B 1 154 ? 10 -0.445 1.035 1 95.31 154 THR B C 1
ATOM 5047 O O . THR B 1 154 ? 10.383 0.463 1.777 1 95.31 154 THR B O 1
ATOM 5050 N N . ILE B 1 155 ? 10.57 -0.777 -0.045 1 96.94 155 ILE B N 1
ATOM 5051 C CA . ILE B 1 155 ? 11.711 -0.005 -0.519 1 96.94 155 ILE B CA 1
ATOM 5052 C C . ILE B 1 155 ? 11.305 1.45 -0.731 1 96.94 155 ILE B C 1
ATOM 5054 O O . ILE B 1 155 ? 11.984 2.367 -0.274 1 96.94 155 ILE B O 1
ATOM 5058 N N . ARG B 1 156 ? 10.188 1.623 -1.392 1 96.62 156 ARG B N 1
ATOM 5059 C CA . ARG B 1 156 ? 9.672 2.965 -1.645 1 96.62 156 ARG B CA 1
ATOM 5060 C C . ARG B 1 156 ? 9.453 3.723 -0.339 1 96.62 156 ARG B C 1
ATOM 5062 O O . ARG B 1 156 ? 9.859 4.883 -0.212 1 96.62 156 ARG B O 1
ATOM 5069 N N . LYS B 1 157 ? 8.789 3.084 0.528 1 94.56 157 LYS B N 1
ATOM 5070 C CA . LYS B 1 157 ? 8.508 3.68 1.83 1 94.56 157 LYS B CA 1
ATOM 5071 C C . LYS B 1 157 ? 9.797 4.09 2.537 1 94.56 157 LYS B C 1
ATOM 5073 O O . LYS B 1 157 ? 9.906 5.215 3.029 1 94.56 157 LYS B O 1
ATOM 5078 N N . ARG B 1 158 ? 10.781 3.248 2.52 1 94.44 158 ARG B N 1
ATOM 5079 C CA . ARG B 1 158 ? 12.047 3.512 3.201 1 94.44 158 ARG B CA 1
ATOM 5080 C C . ARG B 1 158 ? 12.797 4.664 2.539 1 94.44 158 ARG B C 1
ATOM 5082 O O . ARG B 1 158 ? 13.391 5.496 3.225 1 94.44 158 ARG B O 1
ATOM 5089 N N . LEU B 1 159 ? 12.758 4.672 1.294 1 96.19 159 LEU B N 1
ATOM 5090 C CA . LEU B 1 159 ? 13.414 5.746 0.558 1 96.19 159 LEU B CA 1
ATOM 5091 C C . LEU B 1 159 ? 12.859 7.105 0.959 1 96.19 159 LEU B C 1
ATOM 5093 O O . LEU B 1 159 ? 13.609 8.016 1.311 1 96.19 159 LEU B O 1
ATOM 5097 N N . VAL B 1 160 ? 11.57 7.227 0.978 1 95.31 160 VAL B N 1
ATOM 5098 C CA . VAL B 1 160 ? 10.938 8.508 1.267 1 95.31 160 VAL B CA 1
ATOM 5099 C C . VAL B 1 160 ? 11.117 8.859 2.742 1 95.31 160 VAL B C 1
ATOM 5101 O O . VAL B 1 160 ? 11.383 10.016 3.088 1 95.31 160 VAL B O 1
ATOM 5104 N N . GLN B 1 161 ? 11.039 7.859 3.566 1 94 161 GLN B N 1
ATOM 5105 C CA . GLN B 1 161 ? 11.266 8.07 4.992 1 94 161 GLN B CA 1
ATOM 5106 C C . GLN B 1 161 ? 12.672 8.602 5.254 1 94 161 GLN B C 1
ATOM 5108 O O . GLN B 1 161 ? 12.859 9.523 6.055 1 94 161 GLN B O 1
ATOM 5113 N N . ASN B 1 162 ? 13.617 7.965 4.605 1 95.12 162 ASN B N 1
ATOM 5114 C CA . ASN B 1 162 ? 15 8.398 4.766 1 95.12 162 ASN B CA 1
ATOM 5115 C C . ASN B 1 162 ? 15.18 9.852 4.32 1 95.12 162 ASN B C 1
ATOM 5117 O O . ASN B 1 162 ? 15.891 10.617 4.973 1 95.12 162 ASN B O 1
ATOM 5121 N N . ILE B 1 163 ? 14.562 10.195 3.279 1 95.88 163 ILE B N 1
ATOM 5122 C CA . ILE B 1 163 ? 14.664 11.562 2.768 1 95.88 163 ILE B CA 1
ATOM 5123 C C . ILE B 1 163 ? 14.039 12.531 3.764 1 95.88 163 ILE B C 1
ATOM 5125 O O . ILE B 1 163 ? 14.617 13.586 4.059 1 95.88 163 ILE B O 1
ATOM 5129 N N . MET B 1 164 ? 12.906 12.18 4.32 1 93.88 164 MET B N 1
ATOM 5130 C CA . MET B 1 164 ? 12.227 13.055 5.277 1 93.88 164 MET B CA 1
ATOM 5131 C C . MET B 1 164 ? 13.062 13.211 6.547 1 93.88 164 MET B C 1
ATOM 5133 O O . MET B 1 164 ? 13.148 14.312 7.102 1 93.88 164 MET B O 1
ATOM 5137 N N . THR B 1 165 ? 13.664 12.133 6.949 1 93.56 165 THR B N 1
ATOM 5138 C CA . THR B 1 165 ? 14.516 12.188 8.133 1 93.56 165 THR B CA 1
ATOM 5139 C C . THR B 1 165 ? 15.758 13.031 7.867 1 93.56 165 THR B C 1
ATOM 5141 O O . THR B 1 165 ? 16.188 13.812 8.727 1 93.56 165 THR B O 1
ATOM 5144 N N . ALA B 1 166 ? 16.297 12.867 6.723 1 95.19 166 ALA B N 1
ATOM 5145 C CA . ALA B 1 166 ? 17.469 13.648 6.34 1 95.19 166 ALA B CA 1
ATOM 5146 C C . ALA B 1 166 ? 17.141 15.141 6.297 1 95.19 166 ALA B C 1
ATOM 5148 O O . ALA B 1 166 ? 18 15.977 6.562 1 95.19 166 ALA B O 1
ATOM 5149 N N . ASN B 1 167 ? 15.883 15.438 6.008 1 94.94 167 ASN B N 1
ATOM 5150 C CA . ASN B 1 167 ? 15.469 16.828 5.828 1 94.94 167 ASN B CA 1
ATOM 5151 C C . ASN B 1 167 ? 15.172 17.5 7.164 1 94.94 167 ASN B C 1
ATOM 5153 O O . ASN B 1 167 ? 14.867 18.688 7.207 1 94.94 167 ASN B O 1
ATOM 5157 N N . LEU B 1 168 ? 15.242 16.828 8.234 1 94.12 168 LEU B N 1
ATOM 5158 C CA . LEU B 1 168 ? 15.016 17.406 9.547 1 94.12 168 LEU B CA 1
ATOM 5159 C C . LEU B 1 168 ? 16.156 18.344 9.93 1 94.12 168 LEU B C 1
ATOM 5161 O O . LEU B 1 168 ? 17.312 18.094 9.586 1 94.12 168 LEU B O 1
ATOM 5165 N N . PRO B 1 169 ? 15.836 19.344 10.68 1 91.56 169 PRO B N 1
ATOM 5166 C CA . PRO B 1 169 ? 16.875 20.312 11.055 1 91.56 169 PRO B CA 1
ATOM 5167 C C . PRO B 1 169 ? 17.906 19.719 12.008 1 91.56 169 PRO B C 1
ATOM 5169 O O . PRO B 1 169 ? 19.047 20.203 12.055 1 91.56 169 PRO B O 1
ATOM 5172 N N . VAL B 1 170 ? 17.609 18.656 12.672 1 91.12 170 VAL B N 1
ATOM 5173 C CA . VAL B 1 170 ? 18.484 18.125 13.711 1 91.12 170 VAL B CA 1
ATOM 5174 C C . VAL B 1 170 ? 19.375 17.016 13.133 1 91.12 170 VAL B C 1
ATOM 5176 O O . VAL B 1 170 ? 20.25 16.5 13.82 1 91.12 170 VAL B O 1
ATOM 5179 N N . THR B 1 171 ? 19.141 16.672 11.93 1 92.88 171 THR B N 1
ATOM 5180 C CA . THR B 1 171 ? 19.922 15.578 11.344 1 92.88 171 THR B CA 1
ATOM 5181 C C . THR B 1 171 ? 21.312 16.047 10.961 1 92.88 171 THR B C 1
ATOM 5183 O O . THR B 1 171 ? 21.469 17.016 10.227 1 92.88 171 THR B O 1
ATOM 5186 N N . SER B 1 172 ? 22.375 15.375 11.461 1 94.5 172 SER B N 1
ATOM 5187 C CA . SER B 1 172 ? 23.75 15.742 11.164 1 94.5 172 SER B CA 1
ATOM 5188 C C . SER B 1 172 ? 24.109 15.422 9.719 1 94.5 172 SER B C 1
ATOM 5190 O O . SER B 1 172 ? 23.438 14.633 9.07 1 94.5 172 SER B O 1
ATOM 5192 N N . VAL B 1 173 ? 25.141 15.992 9.25 1 96.88 173 VAL B N 1
ATOM 5193 C CA . VAL B 1 173 ? 25.625 15.773 7.887 1 96.88 173 VAL B CA 1
ATOM 5194 C C . VAL B 1 173 ? 26 14.305 7.707 1 96.88 173 VAL B C 1
ATOM 5196 O O . VAL B 1 173 ? 25.688 13.695 6.68 1 96.88 173 VAL B O 1
ATOM 5199 N N . GLU B 1 174 ? 26.609 13.742 8.703 1 96.31 174 GLU B N 1
ATOM 5200 C CA . GLU B 1 174 ? 27.016 12.344 8.641 1 96.31 174 GLU B CA 1
ATOM 5201 C C . GLU B 1 174 ? 25.812 11.422 8.531 1 96.31 174 GLU B C 1
ATOM 5203 O O . GLU B 1 174 ? 25.828 10.453 7.77 1 96.31 174 GLU B O 1
ATOM 5208 N N . GLU B 1 175 ? 24.812 11.758 9.281 1 94 175 GLU B N 1
ATOM 5209 C CA . GLU B 1 175 ? 23.594 10.945 9.242 1 94 175 GLU B CA 1
ATOM 5210 C C . GLU B 1 175 ? 22.859 11.117 7.918 1 94 175 GLU B C 1
ATOM 5212 O O . GLU B 1 175 ? 22.266 10.172 7.406 1 94 175 GLU B O 1
ATOM 5217 N N . LYS B 1 176 ? 22.922 12.367 7.375 1 96.62 176 LYS B N 1
ATOM 5218 C CA . LYS B 1 176 ? 22.328 12.594 6.059 1 96.62 176 LYS B CA 1
ATOM 5219 C C . LYS B 1 176 ? 23 11.719 5.004 1 96.62 176 LYS B C 1
ATOM 5221 O O . LYS B 1 176 ? 22.312 11.07 4.203 1 96.62 176 LYS B O 1
ATOM 5226 N N . LYS B 1 177 ? 24.312 11.656 5.066 1 97.75 177 LYS B N 1
ATOM 5227 C CA . LYS B 1 177 ? 25.078 10.852 4.121 1 97.75 177 LYS B CA 1
ATOM 5228 C C . LYS B 1 177 ? 24.719 9.375 4.242 1 97.75 177 LYS B C 1
ATOM 5230 O O . LYS B 1 177 ? 24.562 8.68 3.234 1 97.75 177 LYS B O 1
ATOM 5235 N N . ARG B 1 178 ? 24.562 8.938 5.418 1 96.75 178 ARG B N 1
ATOM 5236 C CA . ARG B 1 178 ? 24.219 7.531 5.641 1 96.75 178 ARG B CA 1
ATOM 5237 C C . ARG B 1 178 ? 22.812 7.227 5.148 1 96.75 178 ARG B C 1
ATOM 5239 O O . ARG B 1 178 ? 22.609 6.266 4.406 1 96.75 178 ARG B O 1
ATOM 5246 N N . LEU B 1 179 ? 21.859 8.078 5.562 1 95.88 179 LEU B N 1
ATOM 5247 C CA . LEU B 1 179 ? 20.438 7.871 5.258 1 95.88 179 LEU B CA 1
ATOM 5248 C C . LEU B 1 179 ? 20.203 7.859 3.75 1 95.88 179 LEU B C 1
ATOM 5250 O O . LEU B 1 179 ? 19.375 7.094 3.252 1 95.88 179 LEU B O 1
ATOM 5254 N N . LEU B 1 180 ? 20.984 8.703 3.047 1 97.75 180 LEU B N 1
ATOM 5255 C CA . LEU B 1 180 ? 20.719 8.914 1.626 1 97.75 180 LEU B CA 1
ATOM 5256 C C . LEU B 1 180 ? 21.672 8.086 0.771 1 97.75 180 LEU B C 1
ATOM 5258 O O . LEU B 1 180 ? 21.812 8.328 -0.43 1 97.75 180 LEU B O 1
ATOM 5262 N N . HIS B 1 181 ? 22.344 7.105 1.392 1 98.44 181 HIS B N 1
ATOM 5263 C CA . HIS B 1 181 ? 23.172 6.125 0.696 1 98.44 181 HIS B CA 1
ATOM 5264 C C . HIS B 1 181 ? 22.469 4.773 0.606 1 98.44 181 HIS B C 1
ATOM 5266 O O . HIS B 1 181 ? 22.188 4.148 1.63 1 98.44 181 HIS B O 1
ATOM 5272 N N . THR B 1 182 ? 22.156 4.375 -0.615 1 98.31 182 THR B N 1
ATOM 5273 C CA . THR B 1 182 ? 21.562 3.061 -0.848 1 98.31 182 THR B CA 1
ATOM 5274 C C . THR B 1 182 ? 22.609 2.096 -1.416 1 98.31 182 THR B C 1
ATOM 5276 O O . THR B 1 182 ? 23.312 2.426 -2.375 1 98.31 182 THR B O 1
ATOM 5279 N N . VAL B 1 183 ? 22.672 0.965 -0.801 1 98.44 183 VAL B N 1
ATOM 5280 C CA . VAL B 1 183 ? 23.578 -0.072 -1.276 1 98.44 183 VAL B CA 1
ATOM 5281 C C . VAL B 1 183 ? 22.781 -1.216 -1.897 1 98.44 183 VAL B C 1
ATOM 5283 O O . VAL B 1 183 ? 21.891 -1.779 -1.256 1 98.44 183 VAL B O 1
ATOM 5286 N N . VAL B 1 184 ? 23.094 -1.493 -3.119 1 98 184 VAL B N 1
ATOM 5287 C CA . VAL B 1 184 ? 22.469 -2.596 -3.852 1 98 184 VAL B CA 1
ATOM 5288 C C . VAL B 1 184 ? 23.453 -3.77 -3.934 1 98 184 VAL B C 1
ATOM 5290 O O . VAL B 1 184 ? 24.562 -3.625 -4.445 1 98 184 VAL B O 1
ATOM 5293 N N . VAL B 1 185 ? 23.031 -4.867 -3.396 1 97 185 VAL B N 1
ATOM 5294 C CA . VAL B 1 185 ? 23.859 -6.074 -3.457 1 97 185 VAL B CA 1
ATOM 5295 C C . VAL B 1 185 ? 23.406 -6.949 -4.625 1 97 185 VAL B C 1
ATOM 5297 O O . VAL B 1 185 ? 22.297 -7.484 -4.617 1 97 185 VAL B O 1
ATOM 5300 N N . GLY B 1 186 ? 24.266 -7.125 -5.59 1 93.19 186 GLY B N 1
ATOM 5301 C CA . GLY B 1 186 ? 23.938 -7.836 -6.82 1 93.19 186 GLY B CA 1
ATOM 5302 C C . GLY B 1 186 ? 23.875 -6.926 -8.031 1 93.19 186 GLY B C 1
ATOM 5303 O O . GLY B 1 186 ? 23.031 -6.016 -8.078 1 93.19 186 GLY B O 1
ATOM 5304 N N . GLY B 1 187 ? 24.656 -7.199 -8.992 1 89.19 187 GLY B N 1
ATOM 5305 C CA . GLY B 1 187 ? 24.719 -6.383 -10.195 1 89.19 187 GLY B CA 1
ATOM 5306 C C . GLY B 1 187 ? 24.062 -7.035 -11.398 1 89.19 187 GLY B C 1
ATOM 5307 O O . GLY B 1 187 ? 24.484 -6.832 -12.531 1 89.19 187 GLY B O 1
ATOM 5308 N N . GLY B 1 188 ? 23.062 -7.863 -11.164 1 87.31 188 GLY B N 1
ATOM 5309 C CA . GLY B 1 188 ? 22.281 -8.414 -12.258 1 87.31 188 GLY B CA 1
ATOM 5310 C C . GLY B 1 188 ? 21.328 -7.41 -12.867 1 87.31 188 GLY B C 1
ATOM 5311 O O . GLY B 1 188 ? 21.344 -6.23 -12.508 1 87.31 188 GLY B O 1
ATOM 5312 N N . PRO B 1 189 ? 20.484 -7.844 -13.789 1 85.38 189 PRO B N 1
ATOM 5313 C CA . PRO B 1 189 ? 19.578 -6.922 -14.484 1 85.38 189 PRO B CA 1
ATOM 5314 C C . PRO B 1 189 ? 18.688 -6.141 -13.523 1 85.38 189 PRO B C 1
ATOM 5316 O O . PRO B 1 189 ? 18.562 -4.922 -13.648 1 85.38 189 PRO B O 1
ATOM 5319 N N . THR B 1 190 ? 18.078 -6.844 -12.555 1 89.75 190 THR B N 1
ATOM 5320 C CA . THR B 1 190 ? 17.188 -6.188 -11.602 1 89.75 190 THR B CA 1
ATOM 5321 C C . THR B 1 190 ? 17.938 -5.148 -10.781 1 89.75 190 THR B C 1
ATOM 5323 O O . THR B 1 190 ? 17.453 -4.027 -10.594 1 89.75 190 THR B O 1
ATOM 5326 N N . GLY B 1 191 ? 19.094 -5.539 -10.305 1 92.44 191 GLY B N 1
ATOM 5327 C CA . GLY B 1 191 ? 19.906 -4.629 -9.508 1 92.44 191 GLY B CA 1
ATOM 5328 C C . GLY B 1 191 ? 20.312 -3.383 -10.266 1 92.44 191 GLY B C 1
ATOM 5329 O O . GLY B 1 191 ? 20.25 -2.273 -9.734 1 92.44 191 GLY B O 1
ATOM 5330 N N . VAL B 1 192 ? 20.703 -3.555 -11.461 1 90.94 192 VAL B N 1
ATOM 5331 C CA . VAL B 1 192 ? 21.172 -2.447 -12.281 1 90.94 192 VAL B CA 1
ATOM 5332 C C . VAL B 1 192 ? 20 -1.551 -12.672 1 90.94 192 VAL B C 1
ATOM 5334 O O . VAL B 1 192 ? 20.109 -0.323 -12.656 1 90.94 192 VAL B O 1
ATOM 5337 N N . GLU B 1 193 ? 18.906 -2.172 -13.047 1 92.5 193 GLU B N 1
ATOM 5338 C CA . GLU B 1 193 ? 17.719 -1.401 -13.391 1 92.5 193 GLU B CA 1
ATOM 5339 C C . GLU B 1 193 ? 17.234 -0.563 -12.211 1 92.5 193 GLU B C 1
ATOM 5341 O O . GLU B 1 193 ? 16.938 0.626 -12.359 1 92.5 193 GLU B O 1
ATOM 5346 N N . PHE B 1 194 ? 17.203 -1.16 -11.094 1 96.31 194 PHE B N 1
ATOM 5347 C CA . PHE B 1 194 ? 16.812 -0.444 -9.883 1 96.31 194 PHE B CA 1
ATOM 5348 C C . PHE B 1 194 ? 17.766 0.705 -9.602 1 96.31 194 PHE B C 1
ATOM 5350 O O . PHE B 1 194 ? 17.328 1.822 -9.305 1 96.31 194 PHE B O 1
ATOM 5357 N N . SER B 1 195 ? 19.047 0.407 -9.688 1 96.62 195 SER B N 1
ATOM 5358 C CA . SER B 1 195 ? 20.062 1.41 -9.375 1 96.62 195 SER B CA 1
ATOM 5359 C C . SER B 1 195 ? 19.938 2.619 -10.297 1 96.62 195 SER B C 1
ATOM 5361 O O . SER B 1 195 ? 20.047 3.762 -9.844 1 96.62 195 SER B O 1
ATOM 5363 N N . ALA B 1 196 ? 19.734 2.346 -11.531 1 94.88 196 ALA B N 1
ATOM 5364 C CA . ALA B 1 196 ? 19.594 3.434 -12.5 1 94.88 196 ALA B CA 1
ATOM 5365 C C . ALA B 1 196 ? 18.359 4.277 -12.203 1 94.88 196 ALA B C 1
ATOM 5367 O O . ALA B 1 196 ? 18.422 5.508 -12.172 1 94.88 196 ALA B O 1
ATOM 5368 N N . ASP B 1 197 ? 17.219 3.625 -11.961 1 95.12 197 ASP B N 1
ATOM 5369 C CA . ASP B 1 197 ? 15.984 4.316 -11.641 1 95.12 197 ASP B CA 1
ATOM 5370 C C . ASP B 1 197 ? 16.125 5.137 -10.359 1 95.12 197 ASP B C 1
ATOM 5372 O O . ASP B 1 197 ? 15.648 6.277 -10.289 1 95.12 197 ASP B O 1
ATOM 5376 N N . LEU B 1 198 ? 16.781 4.531 -9.438 1 97.38 198 LEU B N 1
ATOM 5377 C CA . LEU B 1 198 ? 16.953 5.199 -8.156 1 97.38 198 LEU B CA 1
ATOM 5378 C C . LEU B 1 198 ? 17.844 6.426 -8.297 1 97.38 198 LEU B C 1
ATOM 5380 O O . LEU B 1 198 ? 17.547 7.488 -7.754 1 97.38 198 LEU B O 1
ATOM 5384 N N . ALA B 1 199 ? 18.953 6.254 -8.984 1 96.81 199 ALA B N 1
ATOM 5385 C CA . ALA B 1 199 ? 19.875 7.371 -9.18 1 96.81 199 ALA B CA 1
ATOM 5386 C C . ALA B 1 199 ? 19.172 8.555 -9.836 1 96.81 199 ALA B C 1
ATOM 5388 O O . ALA B 1 199 ? 19.344 9.703 -9.422 1 96.81 199 ALA B O 1
ATOM 5389 N N . GLU B 1 200 ? 18.359 8.312 -10.789 1 94.56 200 GLU B N 1
ATOM 5390 C CA . GLU B 1 200 ? 17.609 9.367 -11.453 1 94.56 200 GLU B CA 1
ATOM 5391 C C . GLU B 1 200 ? 16.609 10.016 -10.5 1 94.56 200 GLU B C 1
ATOM 5393 O O . GLU B 1 200 ? 16.453 11.234 -10.492 1 94.56 200 GLU B O 1
ATOM 5398 N N . PHE B 1 201 ? 15.945 9.211 -9.766 1 95.69 201 PHE B N 1
ATOM 5399 C CA . PHE B 1 201 ? 14.984 9.695 -8.781 1 95.69 201 PHE B CA 1
ATOM 5400 C C . PHE B 1 201 ? 15.656 10.625 -7.777 1 95.69 201 PHE B C 1
ATOM 5402 O O . PHE B 1 201 ? 15.148 11.711 -7.488 1 95.69 201 PHE B O 1
ATOM 5409 N N . LEU B 1 202 ? 16.781 10.188 -7.266 1 95.94 202 LEU B N 1
ATOM 5410 C CA . LEU B 1 202 ? 17.5 10.969 -6.27 1 95.94 202 LEU B CA 1
ATOM 5411 C C . LEU B 1 202 ? 18 12.281 -6.863 1 95.94 202 LEU B C 1
ATOM 5413 O O . LEU B 1 202 ? 17.953 13.32 -6.203 1 95.94 202 LEU B O 1
ATOM 5417 N N . ARG B 1 203 ? 18.328 12.242 -8.07 1 92.56 203 ARG B N 1
ATOM 5418 C CA . ARG B 1 203 ? 18.844 13.422 -8.742 1 92.56 203 ARG B CA 1
ATOM 5419 C C . ARG B 1 203 ? 17.719 14.375 -9.141 1 92.56 203 ARG B C 1
ATOM 5421 O O . ARG B 1 203 ? 17.828 15.586 -8.938 1 92.56 203 ARG B O 1
ATOM 5428 N N . ASP B 1 204 ? 16.641 13.82 -9.617 1 92.69 204 ASP B N 1
ATOM 5429 C CA . ASP B 1 204 ? 15.648 14.648 -10.297 1 92.69 204 ASP B CA 1
ATOM 5430 C C . ASP B 1 204 ? 14.492 15 -9.367 1 92.69 204 ASP B C 1
ATOM 5432 O O . ASP B 1 204 ? 13.812 16 -9.562 1 92.69 204 ASP B O 1
ATOM 5436 N N . ASP B 1 205 ? 14.234 14.188 -8.367 1 94.19 205 ASP B N 1
ATOM 5437 C CA . ASP B 1 205 ? 12.992 14.375 -7.629 1 94.19 205 ASP B CA 1
ATOM 5438 C C . ASP B 1 205 ? 13.266 14.844 -6.203 1 94.19 205 ASP B C 1
ATOM 5440 O O . ASP B 1 205 ? 12.438 15.539 -5.602 1 94.19 205 ASP B O 1
ATOM 5444 N N . VAL B 1 206 ? 14.406 14.539 -5.629 1 95.38 206 VAL B N 1
ATOM 5445 C CA . VAL B 1 206 ? 14.711 14.914 -4.254 1 95.38 206 VAL B CA 1
ATOM 5446 C C . VAL B 1 206 ? 14.828 16.438 -4.141 1 95.38 206 VAL B C 1
ATOM 5448 O O . VAL B 1 206 ? 14.547 17 -3.088 1 95.38 206 VAL B O 1
ATOM 5451 N N . LYS B 1 207 ? 15.188 17.109 -5.211 1 95 207 LYS B N 1
ATOM 5452 C CA . LYS B 1 207 ? 15.305 18.562 -5.219 1 95 207 LYS B CA 1
ATOM 5453 C C . LYS B 1 207 ? 13.953 19.234 -4.945 1 95 207 LYS B C 1
ATOM 5455 O O . LYS B 1 207 ? 13.898 20.375 -4.504 1 95 207 LYS B O 1
ATOM 5460 N N . ASN B 1 208 ? 12.883 18.484 -5.227 1 93.38 208 ASN B N 1
ATOM 5461 C CA . ASN B 1 208 ? 11.539 19 -4.973 1 93.38 208 ASN B CA 1
ATOM 5462 C C . ASN B 1 208 ? 11.188 18.953 -3.49 1 93.38 208 ASN B C 1
ATOM 5464 O O . ASN B 1 208 ? 10.156 19.484 -3.074 1 93.38 208 ASN B O 1
ATOM 5468 N N . ILE B 1 209 ? 12.047 18.359 -2.697 1 94.5 209 ILE B N 1
ATOM 5469 C CA . ILE B 1 209 ? 11.922 18.359 -1.244 1 94.5 209 ILE B CA 1
ATOM 5470 C C . ILE B 1 209 ? 12.93 19.328 -0.644 1 94.5 209 ILE B C 1
ATOM 5472 O O . ILE B 1 209 ? 12.562 20.203 0.155 1 94.5 209 ILE B O 1
ATOM 5476 N N . ASN B 1 210 ? 14.164 19.203 -1.06 1 96.38 210 ASN B N 1
ATOM 5477 C CA . ASN B 1 210 ? 15.281 20.047 -0.637 1 96.38 210 ASN B CA 1
ATOM 5478 C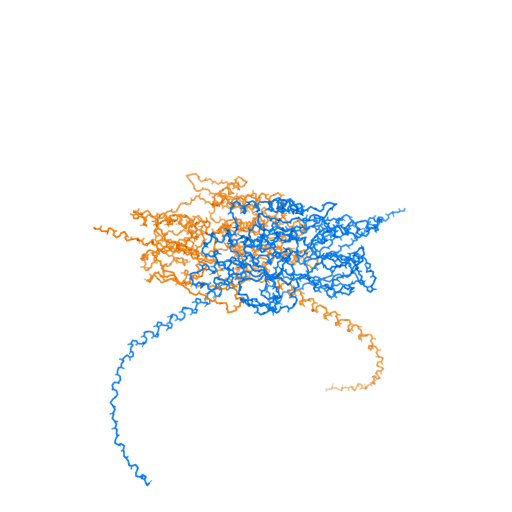 C . ASN B 1 210 ? 16.5 19.844 -1.536 1 96.38 210 ASN B C 1
ATOM 5480 O O . ASN B 1 210 ? 17.188 18.812 -1.454 1 96.38 210 ASN B O 1
ATOM 5484 N N . PRO B 1 211 ? 16.797 20.828 -2.33 1 96.44 211 PRO B N 1
ATOM 5485 C CA . PRO B 1 211 ? 17.906 20.672 -3.268 1 96.44 211 PRO B CA 1
ATOM 5486 C C . PRO B 1 211 ? 19.234 20.406 -2.564 1 96.44 211 PRO B C 1
ATOM 5488 O O . PRO B 1 211 ? 20.125 19.781 -3.139 1 96.44 211 PRO B O 1
ATOM 5491 N N . GLU B 1 212 ? 19.375 20.766 -1.391 1 96.06 212 GLU B N 1
ATOM 5492 C CA . GLU B 1 212 ? 20.625 20.594 -0.664 1 96.06 212 GLU B CA 1
ATOM 5493 C C . GLU B 1 212 ? 20.891 19.125 -0.343 1 96.06 212 GLU B C 1
ATOM 5495 O O . GLU B 1 212 ? 22.016 18.734 -0.07 1 96.06 212 GLU B O 1
ATOM 5500 N N . LEU B 1 213 ? 19.891 18.375 -0.348 1 97.12 213 LEU B N 1
ATOM 5501 C CA . LEU B 1 213 ? 20.031 16.969 0.011 1 97.12 213 LEU B CA 1
ATOM 5502 C C . LEU B 1 213 ? 20.641 16.172 -1.139 1 97.12 213 LEU B C 1
ATOM 5504 O O . LEU B 1 213 ? 21.156 15.07 -0.932 1 97.12 213 LEU B O 1
ATOM 5508 N N . VAL B 1 214 ? 20.547 16.688 -2.346 1 97.19 214 VAL B N 1
ATOM 5509 C CA . VAL B 1 214 ? 20.953 15.961 -3.545 1 97.19 214 VAL B CA 1
ATOM 5510 C C . VAL B 1 214 ? 22.422 15.594 -3.459 1 97.19 214 VAL B C 1
ATOM 5512 O O . VAL B 1 214 ? 22.828 14.5 -3.865 1 97.19 214 VAL B O 1
ATOM 5515 N N . GLN B 1 215 ? 23.234 16.438 -2.895 1 96.62 215 GLN B N 1
ATOM 5516 C CA . GLN B 1 215 ? 24.672 16.234 -2.838 1 96.62 215 GLN B CA 1
ATOM 5517 C C . GLN B 1 215 ? 25.016 15.031 -1.975 1 96.62 215 GLN B C 1
ATOM 5519 O O . GLN B 1 215 ? 26.109 14.469 -2.098 1 96.62 215 GLN B O 1
ATOM 5524 N N . PHE B 1 216 ? 24.109 14.633 -1.133 1 97.56 216 PHE B N 1
ATOM 5525 C CA . PHE B 1 216 ? 24.391 13.539 -0.215 1 97.56 216 PHE B CA 1
ATOM 5526 C C . PHE B 1 216 ? 23.875 12.219 -0.772 1 97.56 216 PHE B C 1
ATOM 5528 O O . PHE B 1 216 ? 24.141 11.148 -0.216 1 97.56 216 PHE B O 1
ATOM 5535 N N . CYS B 1 217 ? 23.125 12.25 -1.854 1 97.88 217 CYS B N 1
ATOM 5536 C CA . CYS B 1 217 ? 22.516 11.055 -2.42 1 97.88 217 CYS B CA 1
ATOM 5537 C C . CYS B 1 217 ? 23.562 10.195 -3.125 1 97.88 217 CYS B C 1
ATOM 5539 O O . CYS B 1 217 ? 24.328 10.688 -3.947 1 97.88 217 CYS B O 1
ATOM 5541 N N . LYS B 1 218 ? 23.609 8.914 -2.738 1 97.88 218 LYS B N 1
ATOM 5542 C CA . LYS B 1 218 ? 24.562 7.977 -3.311 1 97.88 218 LYS B CA 1
ATOM 5543 C C . LYS B 1 218 ? 23.938 6.605 -3.535 1 97.88 218 LYS B C 1
ATOM 5545 O O . LYS B 1 218 ? 23.125 6.148 -2.723 1 97.88 218 LYS B O 1
ATOM 5550 N N . VAL B 1 219 ? 24.281 6 -4.613 1 98.44 219 VAL B N 1
ATOM 5551 C CA . VAL B 1 219 ? 23.891 4.629 -4.926 1 98.44 219 VAL B CA 1
ATOM 5552 C C . VAL B 1 219 ? 25.141 3.793 -5.211 1 98.44 219 VAL B C 1
ATOM 5554 O O . VAL B 1 219 ? 25.938 4.137 -6.082 1 98.44 219 VAL B O 1
ATOM 5557 N N . THR B 1 220 ? 25.328 2.721 -4.488 1 98.12 220 THR B N 1
ATOM 5558 C CA . THR B 1 220 ? 26.453 1.816 -4.68 1 98.12 220 THR B CA 1
ATOM 5559 C C . THR B 1 220 ? 25.969 0.406 -5 1 98.12 220 THR B C 1
ATOM 5561 O O . THR B 1 220 ? 25.125 -0.143 -4.289 1 98.12 220 THR B O 1
ATOM 5564 N N . VAL B 1 221 ? 26.516 -0.14 -6.055 1 97.12 221 VAL B N 1
ATOM 5565 C CA . VAL B 1 221 ? 26.219 -1.521 -6.422 1 97.12 221 VAL B CA 1
ATOM 5566 C C . VAL B 1 221 ? 27.422 -2.41 -6.082 1 97.12 221 VAL B C 1
ATOM 5568 O O . VAL B 1 221 ? 28.531 -2.168 -6.551 1 97.12 221 VAL B O 1
ATOM 5571 N N . LEU B 1 222 ? 27.172 -3.359 -5.238 1 96.5 222 LEU B N 1
ATOM 5572 C CA . LEU B 1 222 ? 28.188 -4.352 -4.902 1 96.5 222 LEU B CA 1
ATOM 5573 C C . LEU B 1 222 ? 27.984 -5.633 -5.699 1 96.5 222 LEU B C 1
ATOM 5575 O O . LEU B 1 222 ? 26.922 -6.262 -5.609 1 96.5 222 LEU B O 1
ATOM 5579 N N . GLU B 1 223 ? 28.906 -5.969 -6.469 1 91.69 223 GLU B N 1
ATOM 5580 C CA . GLU B 1 223 ? 28.828 -7.164 -7.309 1 91.69 223 GLU B CA 1
ATOM 5581 C C . GLU B 1 223 ? 30.156 -7.941 -7.266 1 91.69 223 GLU B C 1
ATOM 5583 O O . GLU B 1 223 ? 31.219 -7.359 -7.422 1 91.69 223 GLU B O 1
ATOM 5588 N N . ALA B 1 224 ? 30.016 -9.25 -6.98 1 84 224 ALA B N 1
ATOM 5589 C CA . ALA B 1 224 ? 31.203 -10.102 -6.91 1 84 224 ALA B CA 1
ATOM 5590 C C . ALA B 1 224 ? 31.812 -10.305 -8.297 1 84 224 ALA B C 1
ATOM 5592 O O . ALA B 1 224 ? 33.031 -10.328 -8.445 1 84 224 ALA B O 1
ATOM 5593 N N . GLY B 1 225 ? 30.969 -10.539 -9.266 1 82.19 225 GLY B N 1
ATOM 5594 C CA . GLY B 1 225 ? 31.438 -10.773 -10.625 1 82.19 225 GLY B CA 1
ATOM 5595 C C . GLY B 1 225 ? 31.375 -9.531 -11.492 1 82.19 225 GLY B C 1
ATOM 5596 O O . GLY B 1 225 ? 31.859 -8.469 -11.102 1 82.19 225 GLY B O 1
ATOM 5597 N N . GLU B 1 226 ? 30.953 -9.766 -12.695 1 80.5 226 GLU B N 1
ATOM 5598 C CA . GLU B 1 226 ? 30.828 -8.648 -13.633 1 80.5 226 GLU B CA 1
ATOM 5599 C C . GLU B 1 226 ? 29.375 -8.188 -13.75 1 80.5 226 GLU B C 1
ATOM 5601 O O . GLU B 1 226 ? 28.453 -9.008 -13.844 1 80.5 226 GLU B O 1
ATOM 5606 N N . VAL B 1 227 ? 29.281 -6.902 -13.68 1 81 227 VAL B N 1
ATOM 5607 C CA . VAL B 1 227 ? 27.969 -6.316 -13.945 1 81 227 VAL B CA 1
ATOM 5608 C C . VAL B 1 227 ? 27.625 -6.492 -15.422 1 81 227 VAL B C 1
ATOM 5610 O O . VAL B 1 227 ? 28.484 -6.328 -16.297 1 81 227 VAL B O 1
ATOM 5613 N N . PHE B 1 228 ? 26.438 -6.832 -15.781 1 74.56 228 PHE B N 1
ATOM 5614 C CA . PHE B 1 228 ? 25.984 -7.066 -17.141 1 74.56 228 PHE B CA 1
ATOM 5615 C C . PHE B 1 228 ? 26.641 -8.305 -17.734 1 74.56 228 PHE B C 1
ATOM 5617 O O . PHE B 1 228 ? 26.984 -8.328 -18.922 1 74.56 228 PHE B O 1
ATOM 5624 N N . SER B 1 229 ? 26.781 -9.281 -16.922 1 71.94 229 SER B N 1
ATOM 5625 C CA . SER B 1 229 ? 27.578 -10.422 -17.359 1 71.94 229 SER B CA 1
ATOM 5626 C C . SER B 1 229 ? 26.922 -11.141 -18.531 1 71.94 229 SER B C 1
ATOM 5628 O O . SER B 1 229 ? 27.578 -11.82 -19.312 1 71.94 229 SER B O 1
ATOM 5630 N N . THR B 1 230 ? 25.688 -10.977 -18.703 1 68.44 230 THR B N 1
ATOM 5631 C CA . THR B 1 230 ? 24.969 -11.711 -19.75 1 68.44 230 THR B CA 1
ATOM 5632 C C . THR B 1 230 ? 25.016 -10.961 -21.078 1 68.44 230 THR B C 1
ATOM 5634 O O . THR B 1 230 ? 24.594 -11.484 -22.109 1 68.44 230 THR B O 1
ATOM 5637 N N . PHE B 1 231 ? 25.609 -9.781 -21.062 1 74.25 231 PHE B N 1
ATOM 5638 C CA . PHE B 1 231 ? 25.594 -8.945 -22.266 1 74.25 231 PHE B CA 1
ATOM 5639 C C . PHE B 1 231 ? 26.969 -8.953 -22.922 1 74.25 231 PHE B C 1
ATOM 5641 O O . PHE B 1 231 ? 27.969 -9.312 -22.297 1 74.25 231 PHE B O 1
ATOM 5648 N N . ASP B 1 232 ? 26.891 -8.586 -24.203 1 76.31 232 ASP B N 1
ATOM 5649 C CA . ASP B 1 232 ? 28.141 -8.422 -24.938 1 76.31 232 ASP B CA 1
ATOM 5650 C C . ASP B 1 232 ? 28.938 -7.242 -24.391 1 76.31 232 ASP B C 1
ATOM 5652 O O . ASP B 1 232 ? 28.391 -6.371 -23.719 1 76.31 232 ASP B O 1
ATOM 5656 N N . LEU B 1 233 ? 30.188 -7.297 -24.766 1 77.88 233 LEU B N 1
ATOM 5657 C CA . LEU B 1 233 ? 31.141 -6.344 -24.203 1 77.88 233 LEU B CA 1
ATOM 5658 C C . LEU B 1 233 ? 30.719 -4.91 -24.516 1 77.88 233 LEU B C 1
ATOM 5660 O O . LEU B 1 233 ? 30.828 -4.027 -23.672 1 77.88 233 LEU B O 1
ATOM 5664 N N . ARG B 1 234 ? 30.281 -4.68 -25.703 1 77.12 234 ARG B N 1
ATOM 5665 C CA . ARG B 1 234 ? 29.906 -3.324 -26.109 1 77.12 234 ARG B CA 1
ATOM 5666 C C . ARG B 1 234 ? 28.734 -2.811 -25.281 1 77.12 234 ARG B C 1
ATOM 5668 O O . ARG B 1 234 ? 28.75 -1.671 -24.812 1 77.12 234 ARG B O 1
ATOM 5675 N N . VAL B 1 235 ? 27.844 -3.67 -25.141 1 77.31 235 VAL B N 1
ATOM 5676 C CA . VAL B 1 235 ? 26.656 -3.318 -24.375 1 77.31 235 VAL B CA 1
ATOM 5677 C C . VAL B 1 235 ? 27 -3.156 -22.906 1 77.31 235 VAL B C 1
ATOM 5679 O O . VAL B 1 235 ? 26.5 -2.248 -22.234 1 77.31 235 VAL B O 1
ATOM 5682 N N . ARG B 1 236 ? 27.938 -3.934 -22.469 1 81.69 236 ARG B N 1
ATOM 5683 C CA . ARG B 1 236 ? 28.391 -3.879 -21.078 1 81.69 236 ARG B CA 1
ATOM 5684 C C . ARG B 1 236 ? 29.094 -2.559 -20.781 1 81.69 236 ARG B C 1
ATOM 5686 O O . ARG B 1 236 ? 28.797 -1.913 -19.766 1 81.69 236 ARG B O 1
ATOM 5693 N N . GLU B 1 237 ? 29.906 -2.193 -21.672 1 85.06 237 GLU B N 1
ATOM 5694 C CA . GLU B 1 237 ? 30.672 -0.966 -21.484 1 85.06 237 GLU B CA 1
ATOM 5695 C C . GLU B 1 237 ? 29.781 0.263 -21.562 1 85.06 237 GLU B C 1
ATOM 5697 O O . GLU B 1 237 ? 29.938 1.203 -20.781 1 85.06 237 GLU B O 1
ATOM 5702 N N . TRP B 1 238 ? 28.922 0.192 -22.484 1 83.62 238 TRP B N 1
ATOM 5703 C CA . TRP B 1 238 ? 28 1.313 -22.594 1 83.62 238 TRP B CA 1
ATOM 5704 C C . TRP B 1 238 ? 27.125 1.426 -21.344 1 83.62 238 TRP B C 1
ATOM 5706 O O . TRP B 1 238 ? 26.891 2.527 -20.844 1 83.62 238 TRP B O 1
ATOM 5716 N N . GLY B 1 239 ? 26.672 0.343 -20.891 1 85.31 239 GLY B N 1
ATOM 5717 C CA . GLY B 1 239 ? 25.859 0.323 -19.688 1 85.31 239 GLY B CA 1
ATOM 5718 C C . GLY B 1 239 ? 26.594 0.859 -18.469 1 85.31 239 GLY B C 1
ATOM 5719 O O . GLY B 1 239 ? 26.031 1.622 -17.672 1 85.31 239 GLY B O 1
ATOM 5720 N N . LYS B 1 240 ? 27.828 0.461 -18.375 1 88.19 240 LYS B N 1
ATOM 5721 C CA . LYS B 1 240 ? 28.641 0.925 -17.266 1 88.19 240 LYS B CA 1
ATOM 5722 C C . LYS B 1 240 ? 28.844 2.436 -17.328 1 88.19 240 LYS B C 1
ATOM 5724 O O . LYS B 1 240 ? 28.797 3.117 -16.297 1 88.19 240 LYS B O 1
ATOM 5729 N N . ARG B 1 241 ? 29.062 2.91 -18.469 1 89.31 241 ARG B N 1
ATOM 5730 C CA . ARG B 1 241 ? 29.25 4.348 -18.641 1 89.31 241 ARG B CA 1
ATOM 5731 C C . ARG B 1 241 ? 27.984 5.109 -18.281 1 89.31 241 ARG B C 1
ATOM 5733 O O . ARG B 1 241 ? 28.047 6.188 -17.688 1 89.31 241 ARG B O 1
ATOM 5740 N N . ARG B 1 242 ? 26.891 4.535 -18.703 1 88.81 242 ARG B N 1
ATOM 5741 C CA . ARG B 1 242 ? 25.609 5.176 -18.406 1 88.81 242 ARG B CA 1
ATOM 5742 C C . ARG B 1 242 ? 25.359 5.207 -16.906 1 88.81 242 ARG B C 1
ATOM 5744 O O . ARG B 1 242 ? 24.859 6.203 -16.375 1 88.81 242 ARG B O 1
ATOM 5751 N N . LEU B 1 243 ? 25.641 4.156 -16.234 1 91.62 243 LEU B N 1
ATOM 5752 C CA . LEU B 1 243 ? 25.469 4.102 -14.789 1 91.62 243 LEU B CA 1
ATOM 5753 C C . LEU B 1 243 ? 26.391 5.105 -14.094 1 91.62 243 LEU B C 1
ATOM 5755 O O . LEU B 1 243 ? 25.969 5.781 -13.148 1 91.62 243 LEU B O 1
ATOM 5759 N N . ASP B 1 244 ? 27.562 5.199 -14.625 1 92.44 244 ASP B N 1
ATOM 5760 C CA . ASP B 1 244 ? 28.516 6.172 -14.102 1 92.44 244 ASP B CA 1
ATOM 5761 C C . ASP B 1 244 ? 28 7.598 -14.297 1 92.44 244 ASP B C 1
ATOM 5763 O O . ASP B 1 244 ? 28.125 8.43 -13.398 1 92.44 244 ASP B O 1
ATOM 5767 N N . ALA B 1 245 ? 27.484 7.809 -15.43 1 91.88 245 ALA B N 1
ATOM 5768 C CA . ALA B 1 245 ? 26.969 9.133 -15.734 1 91.88 245 ALA B CA 1
ATOM 5769 C C . ALA B 1 245 ? 25.797 9.492 -14.812 1 91.88 245 ALA B C 1
ATOM 5771 O O . ALA B 1 245 ? 25.578 10.664 -14.508 1 91.88 245 ALA B O 1
ATOM 5772 N N . LEU B 1 246 ? 25.109 8.492 -14.352 1 92.06 246 LEU B N 1
ATOM 5773 C CA . LEU B 1 246 ? 23.984 8.703 -13.445 1 92.06 246 LEU B CA 1
ATOM 5774 C C . LEU B 1 246 ? 24.469 8.844 -12.008 1 92.06 246 LEU B C 1
ATOM 5776 O O . LEU B 1 246 ? 23.672 9.195 -11.117 1 92.06 246 LEU B O 1
ATOM 5780 N N . GLY B 1 247 ? 25.719 8.508 -11.805 1 92.81 247 GLY B N 1
ATOM 5781 C CA . GLY B 1 247 ? 26.281 8.641 -10.477 1 92.81 247 GLY B CA 1
ATOM 5782 C C . GLY B 1 247 ? 26.25 7.352 -9.672 1 92.81 247 GLY B C 1
ATOM 5783 O O . GLY B 1 247 ? 26.406 7.367 -8.453 1 92.81 247 GLY B O 1
ATOM 5784 N N . VAL B 1 248 ? 26.016 6.254 -10.289 1 96.44 248 VAL B N 1
ATOM 5785 C CA . VAL B 1 248 ? 26 4.961 -9.609 1 96.44 248 VAL B CA 1
ATOM 5786 C C . VAL B 1 248 ? 27.422 4.434 -9.469 1 96.44 248 VAL B C 1
ATOM 5788 O O . VAL B 1 248 ? 28.156 4.34 -10.453 1 96.44 248 VAL B O 1
ATOM 5791 N N . ARG B 1 249 ? 27.797 4.121 -8.328 1 96.44 249 ARG B N 1
ATOM 5792 C CA . ARG B 1 249 ? 29.125 3.562 -8.062 1 96.44 249 ARG B CA 1
ATOM 5793 C C . ARG B 1 249 ? 29.078 2.039 -8.062 1 96.44 249 ARG B C 1
ATOM 5795 O O . ARG B 1 249 ? 28.344 1.434 -7.285 1 96.44 249 ARG B O 1
ATOM 5802 N N . ILE B 1 250 ? 29.859 1.45 -8.914 1 95 250 ILE B N 1
ATOM 5803 C CA . ILE B 1 250 ? 29.969 -0.004 -8.969 1 95 250 ILE B CA 1
ATOM 5804 C C . ILE B 1 250 ? 31.25 -0.453 -8.273 1 95 250 ILE B C 1
ATOM 5806 O O . ILE B 1 250 ? 32.344 0.004 -8.617 1 95 250 ILE B O 1
ATOM 5810 N N . VAL B 1 251 ? 31.078 -1.319 -7.328 1 95.19 251 VAL B N 1
ATOM 5811 C CA . VAL B 1 251 ? 32.219 -1.815 -6.578 1 95.19 251 VAL B CA 1
ATOM 5812 C C . VAL B 1 251 ? 32.281 -3.34 -6.652 1 95.19 251 VAL B C 1
ATOM 5814 O O . VAL B 1 251 ? 31.266 -4.012 -6.406 1 95.19 251 VAL B O 1
ATOM 5817 N N . LYS B 1 252 ? 33.375 -3.801 -7.047 1 92.88 252 LYS B N 1
ATOM 5818 C CA . LYS B 1 252 ? 33.562 -5.25 -7.023 1 92.88 252 LYS B CA 1
ATOM 5819 C C . LYS B 1 252 ? 33.781 -5.75 -5.598 1 92.88 252 LYS B C 1
ATOM 5821 O O . LYS B 1 252 ? 34.688 -5.27 -4.902 1 92.88 252 LYS B O 1
ATOM 5826 N N . GLY B 1 253 ? 32.875 -6.637 -5.121 1 90.75 253 GLY B N 1
ATOM 5827 C CA . GLY B 1 253 ? 33.031 -7.172 -3.777 1 90.75 253 GLY B CA 1
ATOM 5828 C C . GLY B 1 253 ? 31.922 -8.102 -3.361 1 90.75 253 GLY B C 1
ATOM 5829 O O . GLY B 1 253 ? 30.812 -8.023 -3.9 1 90.75 253 GLY B O 1
ATOM 5830 N N . ASN B 1 254 ? 32.344 -8.992 -2.377 1 93.06 254 ASN B N 1
ATOM 5831 C CA . ASN B 1 254 ? 31.391 -9.891 -1.756 1 93.06 254 ASN B CA 1
ATOM 5832 C C . ASN B 1 254 ? 30.922 -9.367 -0.398 1 93.06 254 ASN B C 1
ATOM 5834 O O . ASN B 1 254 ? 31.75 -8.992 0.441 1 93.06 254 ASN B O 1
ATOM 5838 N N . VAL B 1 255 ? 29.656 -9.328 -0.259 1 95.62 255 VAL B N 1
ATOM 5839 C CA . VAL B 1 255 ? 29.125 -8.898 1.028 1 95.62 255 VAL B CA 1
ATOM 5840 C C . VAL B 1 255 ? 29.188 -10.055 2.025 1 95.62 255 VAL B C 1
ATOM 5842 O O . VAL B 1 255 ? 28.766 -11.172 1.711 1 95.62 255 VAL B O 1
ATOM 5845 N N . VAL B 1 256 ? 29.625 -9.766 3.297 1 96.44 256 VAL B N 1
ATOM 5846 C CA . VAL B 1 256 ? 29.766 -10.844 4.273 1 96.44 256 VAL B CA 1
ATOM 5847 C C . VAL B 1 256 ? 28.844 -10.586 5.465 1 96.44 256 VAL B C 1
ATOM 5849 O O . VAL B 1 256 ? 28.594 -11.484 6.27 1 96.44 256 VAL B O 1
ATOM 5852 N N . ALA B 1 257 ? 28.406 -9.328 5.527 1 97.38 257 ALA B N 1
ATOM 5853 C CA . ALA B 1 257 ? 27.5 -9.031 6.625 1 97.38 257 ALA B CA 1
ATOM 5854 C C . ALA B 1 257 ? 26.656 -7.785 6.32 1 97.38 257 ALA B C 1
ATOM 5856 O O . ALA B 1 257 ? 27.156 -6.832 5.715 1 97.38 257 ALA B O 1
ATOM 5857 N N . VAL B 1 258 ? 25.422 -7.801 6.684 1 97 258 VAL B N 1
ATOM 5858 C CA . VAL B 1 258 ? 24.531 -6.645 6.668 1 97 258 VAL B CA 1
ATOM 5859 C C . VAL B 1 258 ? 24.156 -6.27 8.102 1 97 258 VAL B C 1
ATOM 5861 O O . VAL B 1 258 ? 23.516 -7.059 8.805 1 97 258 VAL B O 1
ATOM 5864 N N . GLN B 1 259 ? 24.531 -5.125 8.5 1 94.5 259 GLN B N 1
ATOM 5865 C CA . GLN B 1 259 ? 24.234 -4.617 9.836 1 94.5 259 GLN B CA 1
ATOM 5866 C C . GLN B 1 259 ? 23.156 -3.531 9.773 1 94.5 259 GLN B C 1
ATOM 5868 O O . GLN B 1 259 ? 22.578 -3.287 8.711 1 94.5 259 GLN B O 1
ATOM 5873 N N . GLU B 1 260 ? 22.828 -2.973 10.883 1 89.12 260 GLU B N 1
ATOM 5874 C CA . GLU B 1 260 ? 21.734 -2.025 10.984 1 89.12 260 GLU B CA 1
ATOM 5875 C C . GLU B 1 260 ? 21.984 -0.783 10.141 1 89.12 260 GLU B C 1
ATOM 5877 O O . GLU B 1 260 ? 21.078 -0.246 9.516 1 89.12 260 GLU B O 1
ATOM 5882 N N . LYS B 1 261 ? 23.281 -0.343 10.156 1 93 261 LYS B N 1
ATOM 5883 C CA . LYS B 1 261 ? 23.562 0.926 9.492 1 93 261 LYS B CA 1
ATOM 5884 C C . LYS B 1 261 ? 24.672 0.774 8.469 1 93 261 LYS B C 1
ATOM 5886 O O . LYS B 1 261 ? 25.188 1.768 7.953 1 93 261 LYS B O 1
ATOM 5891 N N . GLU B 1 262 ? 25.062 -0.49 8.195 1 96.56 262 GLU B N 1
ATOM 5892 C CA . GLU B 1 262 ? 26.219 -0.625 7.305 1 96.56 262 GLU B CA 1
ATOM 5893 C C . GLU B 1 262 ? 26.25 -2.01 6.668 1 96.56 262 GLU B C 1
ATOM 5895 O O . GLU B 1 262 ? 25.641 -2.953 7.176 1 96.56 262 GLU B O 1
ATOM 5900 N N . VAL B 1 263 ? 26.969 -2.121 5.594 1 97.75 263 VAL B N 1
ATOM 5901 C CA . VAL B 1 263 ? 27.281 -3.357 4.887 1 97.75 263 VAL B CA 1
ATOM 5902 C C . VAL B 1 263 ? 28.781 -3.584 4.883 1 97.75 263 VAL B C 1
ATOM 5904 O O . VAL B 1 263 ? 29.562 -2.645 4.688 1 97.75 263 VAL B O 1
ATOM 5907 N N . ILE B 1 264 ? 29.156 -4.801 5.148 1 97.94 264 ILE B N 1
ATOM 5908 C CA . ILE B 1 264 ? 30.578 -5.145 5.211 1 97.94 264 ILE B CA 1
ATOM 5909 C C . ILE B 1 264 ? 30.922 -6.117 4.086 1 97.94 264 ILE B C 1
ATOM 5911 O O . ILE B 1 264 ? 30.203 -7.094 3.857 1 97.94 264 ILE B O 1
ATOM 5915 N N . THR B 1 265 ? 31.984 -5.855 3.414 1 96.75 265 THR B N 1
ATOM 5916 C CA . THR B 1 265 ? 32.438 -6.734 2.34 1 96.75 265 THR B CA 1
ATOM 5917 C C . THR B 1 265 ? 33.562 -7.66 2.828 1 96.75 265 THR B C 1
ATOM 5919 O O . THR B 1 265 ? 34.094 -7.473 3.924 1 96.75 265 THR B O 1
ATOM 5922 N N . LYS B 1 266 ? 33.844 -8.609 2.006 1 95.38 266 LYS B N 1
ATOM 5923 C CA . LYS B 1 266 ? 34.906 -9.586 2.32 1 95.38 266 LYS B CA 1
ATOM 5924 C C . LYS B 1 266 ? 36.25 -8.914 2.475 1 95.38 266 LYS B C 1
ATOM 5926 O O . LYS B 1 266 ? 37.062 -9.336 3.295 1 95.38 266 LYS B O 1
ATOM 5931 N N . SER B 1 267 ? 36.531 -7.855 1.787 1 94.44 267 SER B N 1
ATOM 5932 C CA . SER B 1 267 ? 37.781 -7.121 1.858 1 94.44 267 SER B CA 1
ATOM 5933 C C . SER B 1 267 ? 37.875 -6.309 3.145 1 94.44 267 SER B C 1
ATOM 5935 O O . SER B 1 267 ? 38.938 -5.766 3.465 1 94.44 267 SER B O 1
ATOM 5937 N N . GLY B 1 268 ? 36.75 -6.16 3.816 1 94.31 268 GLY B N 1
ATOM 5938 C CA . GLY B 1 268 ? 36.75 -5.383 5.047 1 94.31 268 GLY B CA 1
ATOM 5939 C C . GLY B 1 268 ? 36.188 -3.979 4.855 1 94.31 268 GLY B C 1
ATOM 5940 O O . GLY B 1 268 ? 36.062 -3.221 5.82 1 94.31 268 GLY B O 1
ATOM 5941 N N . GLU B 1 269 ? 35.875 -3.656 3.672 1 96.25 269 GLU B N 1
ATOM 5942 C CA . GLU B 1 269 ? 35.281 -2.346 3.424 1 96.25 269 GLU B CA 1
ATOM 5943 C C . GLU B 1 269 ? 33.906 -2.238 4.051 1 96.25 269 GLU B C 1
ATOM 5945 O O . GLU B 1 269 ? 33.125 -3.189 4.008 1 96.25 269 GLU B O 1
ATOM 5950 N N . VAL B 1 270 ? 33.656 -1.094 4.637 1 97.69 270 VAL B N 1
ATOM 5951 C CA . VAL B 1 270 ? 32.375 -0.847 5.309 1 97.69 270 VAL B CA 1
ATOM 5952 C C . VAL B 1 270 ? 31.641 0.272 4.594 1 97.69 270 VAL B C 1
ATOM 5954 O O . VAL B 1 270 ? 32.188 1.34 4.336 1 97.69 270 VAL B O 1
ATOM 5957 N N . PHE B 1 271 ? 30.438 0.046 4.238 1 97.94 271 PHE B N 1
ATOM 5958 C CA . PHE B 1 271 ? 29.578 1.037 3.605 1 97.94 271 PHE B CA 1
ATOM 5959 C C . PHE B 1 271 ? 28.438 1.43 4.527 1 97.94 271 PHE B C 1
ATOM 5961 O O . PHE B 1 271 ? 27.531 0.634 4.773 1 97.94 271 PHE B O 1
ATOM 5968 N N . SER B 1 272 ? 28.484 2.674 5.039 1 97.56 272 SER B N 1
ATOM 5969 C CA . SER B 1 272 ? 27.344 3.201 5.781 1 97.56 272 SER B CA 1
ATOM 5970 C C . SER B 1 272 ? 26.156 3.453 4.859 1 97.56 272 SER B C 1
ATOM 5972 O O . SER B 1 272 ? 26.312 4.008 3.77 1 97.56 272 SER B O 1
ATOM 5974 N N . THR B 1 273 ? 25 2.969 5.281 1 97.5 273 THR B N 1
ATOM 5975 C CA . THR B 1 273 ? 23.875 3.035 4.352 1 97.5 273 THR B CA 1
ATOM 5976 C C . THR B 1 273 ? 22.547 3.156 5.105 1 97.5 273 THR B C 1
ATOM 5978 O O . THR B 1 273 ? 22.453 2.768 6.273 1 97.5 273 THR B O 1
ATOM 5981 N N . GLY B 1 274 ? 21.578 3.771 4.457 1 96 274 GLY B N 1
ATOM 5982 C CA . GLY B 1 274 ? 20.234 3.863 4.996 1 96 274 GLY B CA 1
ATOM 5983 C C . GLY B 1 274 ? 19.297 2.805 4.449 1 96 274 GLY B C 1
ATOM 5984 O O . GLY B 1 274 ? 18.219 2.566 5.012 1 96 274 GLY B O 1
ATOM 5985 N N . LEU B 1 275 ? 19.719 2.148 3.404 1 96.81 275 LEU B N 1
ATOM 5986 C CA . LEU B 1 275 ? 18.891 1.134 2.76 1 96.81 275 LEU B CA 1
ATOM 5987 C C . LEU B 1 275 ? 19.75 0.13 2.002 1 96.81 275 LEU B C 1
ATOM 5989 O O . LEU B 1 275 ? 20.641 0.519 1.236 1 96.81 275 LEU B O 1
ATOM 5993 N N . VAL B 1 276 ? 19.531 -1.113 2.275 1 97.94 276 VAL B N 1
ATOM 5994 C CA . VAL B 1 276 ? 20.188 -2.195 1.543 1 97.94 276 VAL B CA 1
ATOM 5995 C C . VAL B 1 276 ? 19.156 -2.951 0.714 1 97.94 276 VAL B C 1
ATOM 5997 O O . VAL B 1 276 ? 18.156 -3.436 1.249 1 97.94 276 VAL B O 1
ATOM 6000 N N . VAL B 1 277 ? 19.312 -3.01 -0.556 1 98.12 277 VAL B N 1
ATOM 6001 C CA . VAL B 1 277 ? 18.469 -3.799 -1.447 1 98.12 277 VAL B CA 1
ATOM 6002 C C . VAL B 1 277 ? 19.234 -5.023 -1.939 1 98.12 277 VAL B C 1
ATOM 6004 O O . VAL B 1 277 ? 20.312 -4.891 -2.545 1 98.12 277 VAL B O 1
ATOM 6007 N N . TRP B 1 278 ? 18.688 -6.141 -1.64 1 97.06 278 TRP B N 1
ATOM 6008 C CA . TRP B 1 278 ? 19.328 -7.418 -1.956 1 97.06 278 TRP B CA 1
ATOM 6009 C C . TRP B 1 278 ? 18.75 -8 -3.246 1 97.06 278 TRP B C 1
ATOM 6011 O O . TRP B 1 278 ? 17.625 -8.5 -3.266 1 97.06 278 TRP B O 1
ATOM 6021 N N . SER B 1 279 ? 19.453 -7.902 -4.277 1 92.31 279 SER B N 1
ATOM 6022 C CA . SER B 1 279 ? 19.031 -8.383 -5.594 1 92.31 279 SER B CA 1
ATOM 6023 C C . SER B 1 279 ? 20.047 -9.375 -6.16 1 92.31 279 SER B C 1
ATOM 6025 O O . SER B 1 279 ? 20.578 -9.172 -7.254 1 92.31 279 SER B O 1
ATOM 6027 N N . THR B 1 280 ? 20.219 -10.344 -5.441 1 87.44 280 THR B N 1
ATOM 6028 C CA . THR B 1 280 ? 21.156 -11.367 -5.879 1 87.44 280 THR B CA 1
ATOM 6029 C C . THR B 1 280 ? 20.438 -12.508 -6.586 1 87.44 280 THR B C 1
ATOM 6031 O O . THR B 1 280 ? 19.234 -12.43 -6.836 1 87.44 280 THR B O 1
ATOM 6034 N N . GLY B 1 281 ? 21 -13.617 -6.969 1 84 281 GLY B N 1
ATOM 6035 C CA . GLY B 1 281 ? 20.438 -14.773 -7.648 1 84 281 GLY B CA 1
ATOM 6036 C C . GLY B 1 281 ? 19.406 -15.508 -6.812 1 84 281 GLY B C 1
ATOM 6037 O O . GLY B 1 281 ? 19.047 -15.062 -5.715 1 84 281 GLY B O 1
ATOM 6038 N N . VAL B 1 282 ? 18.75 -16.422 -7.359 1 90.19 282 VAL B N 1
ATOM 6039 C CA . VAL B 1 282 ? 17.656 -17.141 -6.707 1 90.19 282 VAL B CA 1
ATOM 6040 C C . VAL B 1 282 ? 18.094 -18.562 -6.363 1 90.19 282 VAL B C 1
ATOM 6042 O O . VAL B 1 282 ? 19.078 -19.062 -6.926 1 90.19 282 VAL B O 1
ATOM 6045 N N . GLY B 1 283 ? 17.484 -19.125 -5.336 1 92.5 283 GLY B N 1
ATOM 6046 C CA . GLY B 1 283 ? 17.688 -20.5 -4.898 1 92.5 283 GLY B CA 1
ATOM 6047 C C . GLY B 1 283 ? 16.375 -21.234 -4.688 1 92.5 283 GLY B C 1
ATOM 6048 O O . GLY B 1 283 ? 15.297 -20.688 -4.91 1 92.5 283 GLY B O 1
ATOM 6049 N N . PRO B 1 284 ? 16.516 -22.5 -4.348 1 95.19 284 PRO B N 1
ATOM 6050 C CA . PRO B 1 284 ? 15.312 -23.328 -4.207 1 95.19 284 PRO B CA 1
ATOM 6051 C C . PRO B 1 284 ? 14.398 -22.875 -3.074 1 95.19 284 PRO B C 1
ATOM 6053 O O . PRO B 1 284 ? 14.883 -22.438 -2.027 1 95.19 284 PRO B O 1
ATOM 6056 N N . SER B 1 285 ? 13.133 -22.953 -3.277 1 94.62 285 SER B N 1
ATOM 6057 C CA . SER B 1 285 ? 12.125 -22.672 -2.256 1 94.62 285 SER B CA 1
ATOM 6058 C C . SER B 1 285 ? 12.039 -23.797 -1.237 1 94.62 285 SER B C 1
ATOM 6060 O O . SER B 1 285 ? 12.547 -24.891 -1.477 1 94.62 285 SER B O 1
ATOM 6062 N N . PRO B 1 286 ? 11.344 -23.5 -0.079 1 92 286 PRO B N 1
ATOM 6063 C CA . PRO B 1 286 ? 11.141 -24.578 0.901 1 92 286 PRO B CA 1
ATOM 6064 C C . PRO B 1 286 ? 10.391 -25.766 0.323 1 92 286 PRO B C 1
ATOM 6066 O O . PRO B 1 286 ? 10.727 -26.922 0.624 1 92 286 PRO B O 1
ATOM 6069 N N . LEU B 1 287 ? 9.445 -25.516 -0.504 1 96.12 287 LEU B N 1
ATOM 6070 C CA . LEU B 1 287 ? 8.703 -26.609 -1.125 1 96.12 287 LEU B CA 1
ATOM 6071 C C . LEU B 1 287 ? 9.625 -27.469 -1.996 1 96.12 287 LEU B C 1
ATOM 6073 O O . LEU B 1 287 ? 9.586 -28.703 -1.928 1 96.12 287 LEU B O 1
ATOM 6077 N N . THR B 1 288 ? 10.422 -26.812 -2.812 1 97.5 288 THR B N 1
ATOM 6078 C CA . THR B 1 288 ? 11.359 -27.516 -3.686 1 97.5 288 THR B CA 1
ATOM 6079 C C . THR B 1 288 ? 12.289 -28.406 -2.871 1 97.5 288 THR B C 1
ATOM 6081 O O . THR B 1 288 ? 12.562 -29.547 -3.268 1 97.5 288 THR B O 1
ATOM 6084 N N . LYS B 1 289 ? 12.727 -27.938 -1.741 1 94.5 289 LYS B N 1
ATOM 6085 C CA . LYS B 1 289 ? 13.672 -28.672 -0.896 1 94.5 289 LYS B CA 1
ATOM 6086 C C . LYS B 1 289 ? 13 -29.875 -0.244 1 94.5 289 LYS B C 1
ATOM 6088 O O . LYS B 1 289 ? 13.648 -30.875 0.04 1 94.5 289 LYS B O 1
ATOM 6093 N N . GLU B 1 290 ? 11.727 -29.797 -0.035 1 92.5 290 GLU B N 1
ATOM 6094 C CA . GLU B 1 290 ? 10.992 -30.812 0.712 1 92.5 290 GLU B CA 1
ATOM 6095 C C . GLU B 1 290 ? 10.531 -31.953 -0.201 1 92.5 290 GLU B C 1
ATOM 6097 O O . GLU B 1 290 ? 10.344 -33.094 0.25 1 92.5 290 GLU B O 1
ATOM 6102 N N . LEU B 1 291 ? 10.383 -31.766 -1.43 1 96.44 291 LEU B N 1
ATOM 6103 C CA . LEU B 1 291 ? 9.812 -32.75 -2.357 1 96.44 291 LEU B CA 1
ATOM 6104 C C . LEU B 1 291 ? 10.75 -33.906 -2.566 1 96.44 291 LEU B C 1
ATOM 6106 O O . LEU B 1 291 ? 11.969 -33.75 -2.617 1 96.44 291 LEU B O 1
ATOM 6110 N N . LYS B 1 292 ? 10.172 -35.125 -2.664 1 95.38 292 LYS B N 1
ATOM 6111 C CA . LYS B 1 292 ? 10.93 -36.344 -2.939 1 95.38 292 LYS B CA 1
ATOM 6112 C C . LYS B 1 292 ? 11.117 -36.531 -4.441 1 95.38 292 LYS B C 1
ATOM 6114 O O . LYS B 1 292 ? 10.609 -37.5 -5.008 1 95.38 292 LYS B O 1
ATOM 6119 N N . VAL B 1 293 ? 11.945 -35.75 -5.004 1 98.31 293 VAL B N 1
ATOM 6120 C CA . VAL B 1 293 ? 12.227 -35.781 -6.438 1 98.31 293 VAL B CA 1
ATOM 6121 C C . VAL B 1 293 ? 13.719 -35.562 -6.676 1 98.31 293 VAL B C 1
ATOM 6123 O O . VAL B 1 293 ? 14.469 -35.281 -5.742 1 98.31 293 VAL B O 1
ATOM 6126 N N . ASP B 1 294 ? 14.133 -35.812 -7.91 1 98 294 ASP B N 1
ATOM 6127 C CA . ASP B 1 294 ? 15.516 -35.531 -8.289 1 98 294 ASP B CA 1
ATOM 6128 C C . ASP B 1 294 ? 15.773 -34 -8.359 1 98 294 ASP B C 1
ATOM 6130 O O . ASP B 1 294 ? 14.914 -33.25 -8.828 1 98 294 ASP B O 1
ATOM 6134 N N . ARG B 1 295 ? 16.953 -33.625 -7.938 1 97.25 295 ARG B N 1
ATOM 6135 C CA . ARG B 1 295 ? 17.328 -32.219 -7.961 1 97.25 295 ARG B CA 1
ATOM 6136 C C . ARG B 1 295 ? 18.688 -32.031 -8.633 1 97.25 295 ARG B C 1
ATOM 6138 O O . ARG B 1 295 ? 19.547 -32.906 -8.594 1 97.25 295 ARG B O 1
ATOM 6145 N N . THR B 1 296 ? 18.797 -30.938 -9.219 1 95.81 296 THR B N 1
ATOM 6146 C CA . THR B 1 296 ? 20.078 -30.562 -9.797 1 95.81 296 THR B CA 1
ATOM 6147 C C . THR B 1 296 ? 21.078 -30.188 -8.711 1 95.81 296 THR B C 1
ATOM 6149 O O . THR B 1 296 ? 20.719 -30.125 -7.527 1 95.81 296 THR B O 1
ATOM 6152 N N . ARG B 1 297 ? 22.266 -29.875 -9.141 1 91.75 297 ARG B N 1
ATOM 6153 C CA . ARG B 1 297 ? 23.312 -29.469 -8.211 1 91.75 297 ARG B CA 1
ATOM 6154 C C . ARG B 1 297 ? 22.953 -28.156 -7.527 1 91.75 297 ARG B C 1
ATOM 6156 O O . ARG B 1 297 ? 23.328 -27.938 -6.371 1 91.75 297 ARG B O 1
ATOM 6163 N N . GLN B 1 298 ? 22.188 -27.375 -8.258 1 91.06 298 GLN B N 1
ATOM 6164 C CA . GLN B 1 298 ? 21.812 -26.078 -7.727 1 91.06 298 GLN B CA 1
ATOM 6165 C C . GLN B 1 298 ? 20.547 -26.156 -6.895 1 91.06 298 GLN B C 1
ATOM 6167 O O . GLN B 1 298 ? 20.047 -25.141 -6.395 1 91.06 298 GLN B O 1
ATOM 6172 N N . GLY B 1 299 ? 19.938 -27.328 -6.82 1 94.69 299 GLY B N 1
ATOM 6173 C CA . GLY B 1 299 ? 18.828 -27.547 -5.922 1 94.69 299 GLY B CA 1
ATOM 6174 C C . GLY B 1 299 ? 17.469 -27.406 -6.605 1 94.69 299 GLY B C 1
ATOM 6175 O O . GLY B 1 299 ? 16.438 -27.469 -5.949 1 94.69 299 GLY B O 1
ATOM 6176 N N . ARG B 1 300 ? 17.422 -27.234 -7.902 1 97.56 300 ARG B N 1
ATOM 6177 C CA . ARG B 1 300 ? 16.172 -27.125 -8.633 1 97.56 300 ARG B CA 1
ATOM 6178 C C . ARG B 1 300 ? 15.617 -28.516 -8.969 1 97.56 300 ARG B C 1
ATOM 6180 O O . ARG B 1 300 ? 16.375 -29.484 -9.016 1 97.56 300 ARG B O 1
ATOM 6187 N N . ILE B 1 301 ? 14.367 -28.594 -9.219 1 98.56 301 ILE B N 1
ATOM 6188 C CA . ILE B 1 301 ? 13.742 -29.859 -9.594 1 98.56 301 ILE B CA 1
ATOM 6189 C C . ILE B 1 301 ? 14.258 -30.297 -10.969 1 98.56 301 ILE B C 1
ATOM 6191 O O . ILE B 1 301 ? 14.289 -29.5 -11.906 1 98.56 301 ILE B O 1
ATOM 6195 N N . SER B 1 302 ? 14.703 -31.531 -11.055 1 98.5 302 SER B N 1
ATOM 6196 C CA . SER B 1 302 ? 15.164 -32.062 -12.336 1 98.5 302 SER B CA 1
ATOM 6197 C C . SER B 1 302 ? 13.984 -32.469 -13.219 1 98.5 302 SER B C 1
ATOM 6199 O O . SER B 1 302 ? 13.102 -33.219 -12.781 1 98.5 302 SER B O 1
ATOM 6201 N N . VAL B 1 303 ? 14 -32.031 -14.477 1 98.62 303 VAL B N 1
ATOM 6202 C CA . VAL B 1 303 ? 12.938 -32.375 -15.414 1 98.62 303 VAL B CA 1
ATOM 6203 C C . VAL B 1 303 ? 13.555 -32.875 -16.719 1 98.62 303 VAL B C 1
ATOM 6205 O O . VAL B 1 303 ? 14.719 -32.625 -17.016 1 98.62 303 VAL B O 1
ATOM 6208 N N . ASP B 1 304 ? 12.805 -33.625 -17.453 1 97.62 304 ASP B N 1
ATOM 6209 C CA . ASP B 1 304 ? 13.273 -34.094 -18.75 1 97.62 304 ASP B CA 1
ATOM 6210 C C . ASP B 1 304 ? 12.938 -33.094 -19.859 1 97.62 304 ASP B C 1
ATOM 6212 O O . ASP B 1 304 ? 12.578 -31.953 -19.562 1 97.62 304 ASP B O 1
ATOM 6216 N N . GLU B 1 305 ? 13.055 -33.438 -21.125 1 96.75 305 GLU B N 1
ATOM 6217 C CA . GLU B 1 305 ? 12.891 -32.531 -22.25 1 96.75 305 GLU B CA 1
ATOM 6218 C C . GLU B 1 305 ? 11.43 -32.156 -22.469 1 96.75 305 GLU B C 1
ATOM 6220 O O . GLU B 1 305 ? 11.117 -31.219 -23.203 1 96.75 305 GLU B O 1
ATOM 6225 N N . HIS B 1 306 ? 10.578 -32.938 -21.781 1 97.5 306 HIS B N 1
ATOM 6226 C CA . HIS B 1 306 ? 9.156 -32.625 -21.859 1 97.5 306 HIS B CA 1
ATOM 6227 C C . HIS B 1 306 ? 8.648 -32 -20.562 1 97.5 306 HIS B C 1
ATOM 6229 O O . HIS B 1 306 ? 7.445 -31.938 -20.328 1 97.5 306 HIS B O 1
ATOM 6235 N N . LEU B 1 307 ? 9.562 -31.609 -19.672 1 98.5 307 LEU B N 1
ATOM 6236 C CA . LEU B 1 307 ? 9.328 -30.859 -18.438 1 98.5 307 LEU B CA 1
ATOM 6237 C C . LEU B 1 307 ? 8.648 -31.75 -17.391 1 98.5 307 LEU B C 1
ATOM 6239 O O . LEU B 1 307 ? 7.961 -31.25 -16.5 1 98.5 307 LEU B O 1
ATOM 6243 N N . ARG B 1 308 ? 8.75 -33.094 -17.562 1 98.56 308 ARG B N 1
ATOM 6244 C CA . ARG B 1 308 ? 8.242 -34.031 -16.562 1 98.56 308 ARG B CA 1
ATOM 6245 C C . ARG B 1 308 ? 9.211 -34.156 -15.398 1 98.56 308 ARG B C 1
ATOM 6247 O O . ARG B 1 308 ? 10.43 -34.219 -15.594 1 98.56 308 ARG B O 1
ATOM 6254 N N . VAL B 1 309 ? 8.68 -34.156 -14.227 1 98.81 309 VAL B N 1
ATOM 6255 C CA . VAL B 1 309 ? 9.484 -34.219 -13.008 1 98.81 309 VAL B CA 1
ATOM 6256 C C . VAL B 1 309 ? 10.109 -35.625 -12.898 1 98.81 309 VAL B C 1
ATOM 6258 O O . VAL B 1 309 ? 9.43 -36.625 -13.094 1 98.81 309 VAL B O 1
ATOM 6261 N N . LEU B 1 310 ? 11.367 -35.656 -12.516 1 98.62 310 LEU B N 1
ATOM 6262 C CA . LEU B 1 310 ? 12.086 -36.906 -12.414 1 98.62 310 LEU B CA 1
ATOM 6263 C C . LEU B 1 310 ? 12.227 -37.344 -10.953 1 98.62 310 LEU B C 1
ATOM 6265 O O . LEU B 1 310 ? 12.445 -36.5 -10.078 1 98.62 310 LEU B O 1
ATOM 6269 N N . ARG B 1 311 ? 12.078 -38.531 -10.711 1 98 311 ARG B N 1
ATOM 6270 C CA . ARG B 1 311 ? 12.406 -39.188 -9.469 1 98 311 ARG B CA 1
ATOM 6271 C C . ARG B 1 311 ? 13.156 -40.5 -9.734 1 98 311 ARG B C 1
ATOM 6273 O O . ARG B 1 311 ? 12.641 -41.375 -10.438 1 98 311 ARG B O 1
ATOM 6280 N N . ASP B 1 312 ? 14.312 -40.594 -9.203 1 96.75 312 ASP B N 1
ATOM 6281 C CA . ASP B 1 312 ? 15.18 -41.75 -9.438 1 96.75 312 ASP B CA 1
ATOM 6282 C C . ASP B 1 312 ? 15.398 -41.969 -10.93 1 96.75 312 ASP B C 1
ATOM 6284 O O . ASP B 1 312 ? 15.32 -43.125 -11.406 1 96.75 312 ASP B O 1
ATOM 6288 N N . GLY B 1 313 ? 15.508 -40.875 -11.641 1 95.81 313 GLY B N 1
ATOM 6289 C CA . GLY B 1 313 ? 15.844 -40.906 -13.062 1 95.81 313 GLY B CA 1
ATOM 6290 C C . GLY B 1 313 ? 14.641 -41.156 -13.953 1 95.81 313 GLY B C 1
ATOM 6291 O O . GLY B 1 313 ? 14.766 -41.188 -15.172 1 95.81 313 GLY B O 1
ATOM 6292 N N . VAL B 1 314 ? 13.477 -41.344 -13.344 1 97.62 314 VAL B N 1
ATOM 6293 C CA . VAL B 1 314 ? 12.281 -41.688 -14.109 1 97.62 314 VAL B CA 1
ATOM 6294 C C . VAL B 1 314 ? 11.227 -40.594 -13.938 1 97.62 314 VAL B C 1
ATOM 6296 O O . VAL B 1 314 ? 11.039 -40.062 -12.836 1 97.62 314 VAL B O 1
ATOM 6299 N N . PRO B 1 315 ? 10.57 -40.281 -15.008 1 97.81 315 PRO B N 1
ATOM 6300 C CA . PRO B 1 315 ? 9.523 -39.281 -14.875 1 97.81 315 PRO B CA 1
ATOM 6301 C C . PRO B 1 315 ? 8.359 -39.75 -14.008 1 97.81 315 PRO B C 1
ATOM 6303 O O . PRO B 1 315 ? 7.906 -40.875 -14.133 1 97.81 315 PRO B O 1
ATOM 6306 N N . ILE B 1 316 ? 7.938 -38.875 -13.094 1 98 316 ILE B N 1
ATOM 6307 C CA . ILE B 1 316 ? 6.707 -39.125 -12.359 1 98 316 ILE B CA 1
ATOM 6308 C C . ILE B 1 316 ? 5.5 -38.906 -13.266 1 98 316 ILE B C 1
ATOM 6310 O O . ILE B 1 316 ? 5.355 -37.844 -13.852 1 98 316 ILE B O 1
ATOM 6314 N N . PRO B 1 317 ? 4.664 -39.875 -13.438 1 96.69 317 PRO B N 1
ATOM 6315 C CA . PRO B 1 317 ? 3.521 -39.719 -14.336 1 96.69 317 PRO B CA 1
ATOM 6316 C C . PRO B 1 317 ? 2.648 -38.5 -13.969 1 96.69 317 PRO B C 1
ATOM 6318 O O . PRO B 1 317 ? 2.318 -38.312 -12.797 1 96.69 317 PRO B O 1
ATOM 6321 N N . ASP B 1 318 ? 2.336 -37.625 -14.922 1 97 318 ASP B N 1
ATOM 6322 C CA . ASP B 1 318 ? 1.356 -36.531 -14.859 1 97 318 ASP B CA 1
ATOM 6323 C C . ASP B 1 318 ? 1.831 -35.438 -13.938 1 97 318 ASP B C 1
ATOM 6325 O O . ASP B 1 318 ? 1.02 -34.656 -13.414 1 97 318 ASP B O 1
ATOM 6329 N N . VAL B 1 319 ? 3.113 -35.406 -13.664 1 98.75 319 VAL B N 1
ATOM 6330 C CA . VAL B 1 319 ? 3.676 -34.344 -12.828 1 98.75 319 VAL B CA 1
ATOM 6331 C C . VAL B 1 319 ? 4.719 -33.562 -13.617 1 98.75 319 VAL B C 1
ATOM 6333 O O . VAL B 1 319 ? 5.672 -34.125 -14.148 1 98.75 319 VAL B O 1
ATOM 6336 N N . TYR B 1 320 ? 4.539 -32.281 -13.695 1 98.88 320 TYR B N 1
ATOM 6337 C CA . TYR B 1 320 ? 5.406 -31.391 -14.453 1 98.88 320 TYR B CA 1
ATOM 6338 C C . TYR B 1 320 ? 5.93 -30.266 -13.57 1 98.88 320 TYR B C 1
ATOM 6340 O O . TYR B 1 320 ? 5.336 -29.953 -12.539 1 98.88 320 TYR B O 1
ATOM 6348 N N . ALA B 1 321 ? 7.047 -29.719 -13.945 1 98.88 321 ALA B N 1
ATOM 6349 C CA . ALA B 1 321 ? 7.582 -28.531 -13.273 1 98.88 321 ALA B CA 1
ATOM 6350 C C . ALA B 1 321 ? 8.125 -27.531 -14.289 1 98.88 321 ALA B C 1
ATOM 6352 O O . ALA B 1 321 ? 8.797 -27.906 -15.25 1 98.88 321 ALA B O 1
ATOM 6353 N N . ILE B 1 322 ? 7.789 -26.266 -14.07 1 98.81 322 ILE B N 1
ATOM 6354 C CA . ILE B 1 322 ? 8.172 -25.219 -15 1 98.81 322 ILE B CA 1
ATOM 6355 C C . ILE B 1 322 ? 8.562 -23.953 -14.219 1 98.81 322 ILE B C 1
ATOM 6357 O O . ILE B 1 322 ? 8.117 -23.766 -13.086 1 98.81 322 ILE B O 1
ATOM 6361 N N . GLY B 1 323 ? 9.383 -23.094 -14.883 1 98.25 323 GLY B N 1
ATOM 6362 C CA . GLY B 1 323 ? 9.836 -21.859 -14.266 1 98.25 323 GLY B CA 1
ATOM 6363 C C . GLY B 1 323 ? 11.102 -22.031 -13.445 1 98.25 323 GLY B C 1
ATOM 6364 O O . GLY B 1 323 ? 11.875 -22.953 -13.672 1 98.25 323 GLY B O 1
ATOM 6365 N N . ASP B 1 324 ? 11.25 -21.156 -12.508 1 97.44 324 ASP B N 1
ATOM 6366 C CA . ASP B 1 324 ? 12.508 -21.047 -11.781 1 97.44 324 ASP B CA 1
ATOM 6367 C C . ASP B 1 324 ? 12.695 -22.234 -10.828 1 97.44 324 ASP B C 1
ATOM 6369 O O . ASP B 1 324 ? 13.805 -22.484 -10.359 1 97.44 324 ASP B O 1
ATOM 6373 N N . CYS B 1 325 ? 11.703 -22.984 -10.523 1 98.31 325 CYS B N 1
ATOM 6374 C CA . CYS B 1 325 ? 11.82 -24.062 -9.562 1 98.31 325 CYS B CA 1
ATOM 6375 C C . CYS B 1 325 ? 12.445 -25.297 -10.211 1 98.31 325 CYS B C 1
ATOM 6377 O O . CYS B 1 325 ? 12.867 -26.219 -9.516 1 98.31 325 CYS B O 1
ATOM 6379 N N . ALA B 1 326 ? 12.57 -25.297 -11.562 1 98.38 326 ALA B N 1
ATOM 6380 C CA . ALA B 1 326 ? 12.977 -26.531 -12.227 1 98.38 326 ALA B CA 1
ATOM 6381 C C . ALA B 1 326 ? 13.898 -26.234 -13.406 1 98.38 326 ALA B C 1
ATOM 6383 O O . ALA B 1 326 ? 13.93 -25.109 -13.906 1 98.38 326 ALA B O 1
ATOM 6384 N N . THR B 1 327 ? 14.656 -27.25 -13.742 1 97.44 327 THR B N 1
ATOM 6385 C CA . THR B 1 327 ? 15.477 -27.141 -14.945 1 97.44 327 THR B CA 1
ATOM 6386 C C . THR B 1 327 ? 15.922 -28.531 -15.406 1 97.44 327 THR B C 1
ATOM 6388 O O . THR B 1 327 ? 15.898 -29.484 -14.633 1 97.44 327 THR B O 1
ATOM 6391 N N . ASN B 1 328 ? 16.141 -28.609 -16.719 1 96.25 328 ASN B N 1
ATOM 6392 C CA . ASN B 1 328 ? 16.766 -29.812 -17.25 1 96.25 328 ASN B CA 1
ATOM 6393 C C . ASN B 1 328 ? 18.266 -29.844 -16.938 1 96.25 328 ASN B C 1
ATOM 6395 O O . ASN B 1 328 ? 19 -28.938 -17.328 1 96.25 328 ASN B O 1
ATOM 6399 N N . GLU B 1 329 ? 18.688 -30.828 -16.297 1 92.44 329 GLU B N 1
ATOM 6400 C CA . GLU B 1 329 ? 20.078 -30.922 -15.828 1 92.44 329 GLU B CA 1
ATOM 6401 C C . GLU B 1 329 ? 21.047 -30.953 -17 1 92.44 329 GLU B C 1
ATOM 6403 O O . GLU B 1 329 ? 22.156 -30.422 -16.906 1 92.44 329 GLU B O 1
ATOM 6408 N N . SER B 1 330 ? 20.719 -31.594 -18.062 1 91.31 330 SER B N 1
ATOM 6409 C CA . SER B 1 330 ? 21.578 -31.734 -19.219 1 91.31 330 SER B CA 1
ATOM 6410 C C . SER B 1 330 ? 21.688 -30.406 -19.984 1 91.31 330 SER B C 1
ATOM 6412 O O . SER B 1 330 ? 22.688 -30.141 -20.656 1 91.31 330 SER B O 1
ATOM 6414 N N . ASN B 1 331 ? 20.703 -29.609 -19.938 1 91.88 331 ASN B N 1
ATOM 6415 C CA . ASN B 1 331 ? 20.656 -28.312 -20.594 1 91.88 331 ASN B CA 1
ATOM 6416 C C . ASN B 1 331 ? 19.984 -27.266 -19.703 1 91.88 331 ASN B C 1
ATOM 6418 O O . ASN B 1 331 ? 18.891 -26.781 -20.016 1 91.88 331 ASN B O 1
ATOM 6422 N N . PRO B 1 332 ? 20.672 -26.906 -18.719 1 93.44 332 PRO B N 1
ATOM 6423 C CA . PRO B 1 332 ? 20.047 -25.984 -17.766 1 93.44 332 PRO B CA 1
ATOM 6424 C C . PRO B 1 332 ? 19.781 -24.609 -18.359 1 93.44 332 PRO B C 1
ATOM 6426 O O . PRO B 1 332 ? 20.641 -24.047 -19.047 1 93.44 332 PRO B O 1
ATOM 6429 N N . LEU B 1 333 ? 18.594 -24.172 -18.188 1 92.81 333 LEU B N 1
ATOM 6430 C CA . LEU B 1 333 ? 18.203 -22.844 -18.656 1 92.81 333 LEU B CA 1
ATOM 6431 C C . LEU B 1 333 ? 18.234 -21.844 -17.516 1 92.81 333 LEU B C 1
ATOM 6433 O O . LEU B 1 333 ? 18.031 -22.203 -16.359 1 92.81 333 LEU B O 1
ATOM 6437 N N . PRO B 1 334 ? 18.453 -20.547 -17.844 1 89.56 334 PRO B N 1
ATOM 6438 C CA . PRO B 1 334 ? 18.531 -19.531 -16.797 1 89.56 334 PRO B CA 1
ATOM 6439 C C . PRO B 1 334 ? 17.156 -19.203 -16.203 1 89.56 334 PRO B C 1
ATOM 6441 O O . PRO B 1 334 ? 16.125 -19.547 -16.781 1 89.56 334 PRO B O 1
ATOM 6444 N N . THR B 1 335 ? 17.188 -18.609 -15.016 1 91.62 335 THR B N 1
ATOM 6445 C CA . THR B 1 335 ? 15.961 -18.203 -14.32 1 91.62 335 THR B CA 1
ATOM 6446 C C . THR B 1 335 ? 15.477 -16.859 -14.82 1 91.62 335 THR B C 1
ATOM 6448 O O . THR B 1 335 ? 15.656 -15.836 -14.148 1 91.62 335 THR B O 1
ATOM 6451 N N . LEU B 1 336 ? 14.852 -16.859 -16.016 1 90.62 336 LEU B N 1
ATOM 6452 C CA . LEU B 1 336 ? 14.344 -15.664 -16.688 1 90.62 336 LEU B CA 1
ATOM 6453 C C . LEU B 1 336 ? 12.836 -15.75 -16.875 1 90.62 336 LEU B C 1
ATOM 6455 O O . LEU B 1 336 ? 12.297 -16.828 -17.125 1 90.62 336 LEU B O 1
ATOM 6459 N N . ALA B 1 337 ? 12.266 -14.555 -16.797 1 92.06 337 ALA B N 1
ATOM 6460 C CA . ALA B 1 337 ? 10.836 -14.484 -17.078 1 92.06 337 ALA B CA 1
ATOM 6461 C C . ALA B 1 337 ? 10.516 -15.055 -18.453 1 92.06 337 ALA B C 1
ATOM 6463 O O . ALA B 1 337 ? 9.492 -15.719 -18.641 1 92.06 337 ALA B O 1
ATOM 6464 N N . ALA B 1 338 ? 11.367 -14.859 -19.422 1 90.56 338 ALA B N 1
ATOM 6465 C CA . ALA B 1 338 ? 11.164 -15.336 -20.797 1 90.56 338 ALA B CA 1
ATOM 6466 C C . ALA B 1 338 ? 11.133 -16.859 -20.844 1 90.56 338 ALA B C 1
ATOM 6468 O O . ALA B 1 338 ? 10.273 -17.453 -21.5 1 90.56 338 ALA B O 1
ATOM 6469 N N . VAL B 1 339 ? 12.047 -17.469 -20.141 1 94.94 339 VAL B N 1
ATOM 6470 C CA . VAL B 1 339 ? 12.102 -18.922 -20.109 1 94.94 339 VAL B CA 1
ATOM 6471 C C . VAL B 1 339 ? 10.844 -19.469 -19.438 1 94.94 339 VAL B C 1
ATOM 6473 O O . VAL B 1 339 ? 10.188 -20.359 -19.984 1 94.94 339 VAL B O 1
ATOM 6476 N N . ALA B 1 340 ? 10.516 -18.891 -18.312 1 97.38 340 ALA B N 1
ATOM 6477 C CA . ALA B 1 340 ? 9.367 -19.344 -17.547 1 97.38 340 ALA B CA 1
ATOM 6478 C C . ALA B 1 340 ? 8.078 -19.219 -18.359 1 97.38 340 ALA B C 1
ATOM 6480 O O . ALA B 1 340 ? 7.273 -20.156 -18.406 1 97.38 340 ALA B O 1
ATOM 6481 N N . SER B 1 341 ? 7.883 -18.125 -19.016 1 96.06 341 SER B N 1
ATOM 6482 C CA . SER B 1 341 ? 6.668 -17.891 -19.797 1 96.06 341 SER B CA 1
ATOM 6483 C C . SER B 1 341 ? 6.559 -18.859 -20.953 1 96.06 341 SER B C 1
ATOM 6485 O O . SER B 1 341 ? 5.484 -19.406 -21.219 1 96.06 341 SER B O 1
ATOM 6487 N N . ARG B 1 342 ? 7.652 -19.125 -21.656 1 96.75 342 ARG B N 1
ATOM 6488 C CA . ARG B 1 342 ? 7.637 -20.047 -22.797 1 96.75 342 ARG B CA 1
ATOM 6489 C C . ARG B 1 342 ? 7.375 -21.469 -22.344 1 96.75 342 ARG B C 1
ATOM 6491 O O . ARG B 1 342 ? 6.719 -22.25 -23.047 1 96.75 342 ARG B O 1
ATOM 6498 N N . GLN B 1 343 ? 7.945 -21.781 -21.234 1 98.5 343 GLN B N 1
ATOM 6499 C CA . GLN B 1 343 ? 7.656 -23.094 -20.672 1 98.5 343 GLN B CA 1
ATOM 6500 C C . GLN B 1 343 ? 6.168 -23.25 -20.359 1 98.5 343 GLN B C 1
ATOM 6502 O O . GLN B 1 343 ? 5.578 -24.297 -20.609 1 98.5 343 GLN B O 1
ATOM 6507 N N . GLY B 1 344 ? 5.598 -22.172 -19.766 1 98.62 344 GLY B N 1
ATOM 6508 C CA . GLY B 1 344 ? 4.168 -22.188 -19.484 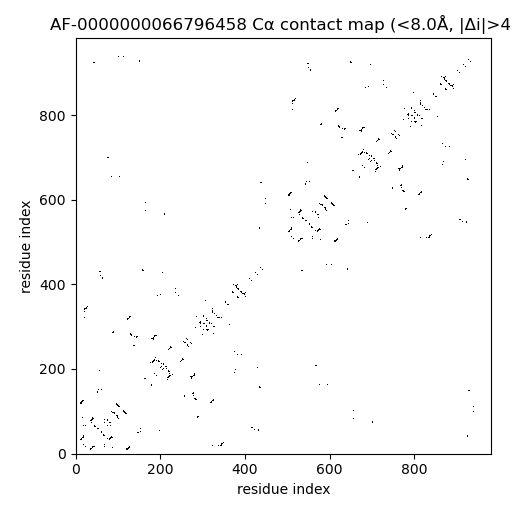1 98.62 344 GLY B CA 1
ATOM 6509 C C . GLY B 1 344 ? 3.324 -22.391 -20.734 1 98.62 344 GLY B C 1
ATOM 6510 O O . GLY B 1 344 ? 2.42 -23.234 -20.734 1 98.62 344 GLY B O 1
ATOM 6511 N N . VAL B 1 345 ? 3.641 -21.719 -21.797 1 97.88 345 VAL B N 1
ATOM 6512 C CA . VAL B 1 345 ? 2.912 -21.812 -23.047 1 97.88 345 VAL B CA 1
ATOM 6513 C C . VAL B 1 345 ? 3.068 -23.203 -23.641 1 97.88 345 VAL B C 1
ATOM 6515 O O . VAL B 1 345 ? 2.088 -23.828 -24.062 1 97.88 345 VAL B O 1
ATOM 6518 N N . TYR B 1 346 ? 4.258 -23.703 -23.672 1 98.44 346 TYR B N 1
ATOM 6519 C CA . TYR B 1 346 ? 4.559 -25.031 -24.203 1 98.44 346 TYR B CA 1
ATOM 6520 C C . TYR B 1 346 ? 3.764 -26.109 -23.469 1 98.44 346 TYR B C 1
ATOM 6522 O O . TYR B 1 346 ? 3.123 -26.953 -24.109 1 98.44 346 TYR B O 1
ATOM 6530 N N . LEU B 1 347 ? 3.859 -26.031 -22.188 1 98.69 347 LEU B N 1
ATOM 6531 C CA . LEU B 1 347 ? 3.232 -27.094 -21.406 1 98.69 347 LEU B CA 1
ATOM 6532 C C . LEU B 1 347 ? 1.717 -27.062 -21.562 1 98.69 347 LEU B C 1
ATOM 6534 O O . LEU B 1 347 ? 1.07 -28.109 -21.594 1 98.69 347 LEU B O 1
ATOM 6538 N N . ALA B 1 348 ? 1.149 -25.828 -21.594 1 98.69 348 ALA B N 1
ATOM 6539 C CA . ALA B 1 348 ? -0.289 -25.719 -21.812 1 98.69 348 ALA B CA 1
ATOM 6540 C C . ALA B 1 348 ? -0.689 -26.391 -23.141 1 98.69 348 ALA B C 1
ATOM 6542 O O . ALA B 1 348 ? -1.67 -27.125 -23.188 1 98.69 348 ALA B O 1
ATOM 6543 N N . LYS B 1 349 ? 0.087 -26.125 -24.203 1 98.19 349 LYS B N 1
ATOM 6544 C CA . LYS B 1 349 ? -0.173 -26.734 -25.5 1 98.19 349 LYS B CA 1
ATOM 6545 C C . LYS B 1 349 ? -0.096 -28.25 -25.406 1 98.19 349 LYS B C 1
ATOM 6547 O O . LYS B 1 349 ? -0.955 -28.953 -25.953 1 98.19 349 LYS B O 1
ATOM 6552 N N . LYS B 1 350 ? 0.879 -28.734 -24.75 1 98.19 350 LYS B N 1
ATOM 6553 C CA . LYS B 1 350 ? 1.079 -30.172 -24.594 1 98.19 350 LYS B CA 1
ATOM 6554 C C . LYS B 1 350 ? -0.085 -30.812 -23.828 1 98.19 350 LYS B C 1
ATOM 6556 O O . LYS B 1 350 ? -0.653 -31.812 -24.297 1 98.19 350 LYS B O 1
ATOM 6561 N N . ILE B 1 351 ? -0.421 -30.266 -22.688 1 97.88 351 ILE B N 1
ATOM 6562 C CA . ILE B 1 351 ? -1.461 -30.828 -21.844 1 97.88 351 ILE B CA 1
ATOM 6563 C C . ILE B 1 351 ? -2.812 -30.734 -22.547 1 97.88 351 ILE B C 1
ATOM 6565 O O . ILE B 1 351 ? -3.607 -31.688 -22.5 1 97.88 351 ILE B O 1
ATOM 6569 N N . ASN B 1 352 ? -3.094 -29.609 -23.234 1 98 352 ASN B N 1
ATOM 6570 C CA . ASN B 1 352 ? -4.32 -29.5 -24.016 1 98 352 ASN B CA 1
ATOM 6571 C C . ASN B 1 352 ? -4.422 -30.609 -25.062 1 98 352 ASN B C 1
ATOM 6573 O O . ASN B 1 352 ? -5.488 -31.188 -25.25 1 98 352 ASN B O 1
ATOM 6577 N N . ALA B 1 353 ? -3.328 -30.875 -25.719 1 97.62 353 ALA B N 1
ATOM 6578 C CA . ALA B 1 353 ? -3.303 -31.922 -26.734 1 97.62 353 ALA B CA 1
ATOM 6579 C C . ALA B 1 353 ? -3.555 -33.312 -26.125 1 97.62 353 ALA B C 1
ATOM 6581 O O . ALA B 1 353 ? -4.359 -34.094 -26.641 1 97.62 353 ALA B O 1
ATOM 6582 N N . GLU B 1 354 ? -2.877 -33.531 -25.047 1 96.19 354 GLU B N 1
ATOM 6583 C CA . GLU B 1 354 ? -3.043 -34.812 -24.359 1 96.19 354 GLU B CA 1
ATOM 6584 C C . GLU B 1 354 ? -4.488 -35 -23.906 1 96.19 354 GLU B C 1
ATOM 6586 O O . GLU B 1 354 ? -5.043 -36.094 -24.062 1 96.19 354 GLU B O 1
ATOM 6591 N N . LEU B 1 355 ? -5.051 -33.969 -23.375 1 95.62 355 LEU B N 1
ATOM 6592 C CA . LEU B 1 355 ? -6.418 -34.062 -22.875 1 95.62 355 LEU B CA 1
ATOM 6593 C C . LEU B 1 355 ? -7.41 -34.219 -24.016 1 95.62 355 LEU B C 1
ATOM 6595 O O . LEU B 1 355 ? -8.484 -34.781 -23.828 1 95.62 355 LEU B O 1
ATOM 6599 N N . ALA B 1 356 ? -7.051 -33.75 -25.172 1 95.5 356 ALA B N 1
ATOM 6600 C CA . ALA B 1 356 ? -7.898 -33.875 -26.359 1 95.5 356 ALA B CA 1
ATOM 6601 C C . ALA B 1 356 ? -7.648 -35.188 -27.078 1 95.5 356 ALA B C 1
ATOM 6603 O O . ALA B 1 356 ? -8.258 -35.469 -28.109 1 95.5 356 ALA B O 1
ATOM 6604 N N . GLY B 1 357 ? -6.723 -35.906 -26.609 1 93.75 357 GLY B N 1
ATOM 6605 C CA . GLY B 1 357 ? -6.41 -37.188 -27.234 1 93.75 357 GLY B CA 1
ATOM 6606 C C . GLY B 1 357 ? -5.539 -37.062 -28.469 1 93.75 357 GLY B C 1
ATOM 6607 O O . GLY B 1 357 ? -5.562 -37.906 -29.359 1 93.75 357 GLY B O 1
ATOM 6608 N N . LYS B 1 358 ? -4.848 -36 -28.531 1 94.94 358 LYS B N 1
ATOM 6609 C CA . LYS B 1 358 ? -3.959 -35.75 -29.672 1 94.94 358 LYS B CA 1
ATOM 6610 C C . LYS B 1 358 ? -2.504 -36 -29.281 1 94.94 358 LYS B C 1
ATOM 6612 O O . LYS B 1 358 ? -2.092 -35.719 -28.156 1 94.94 358 LYS B O 1
ATOM 6617 N N . PRO B 1 359 ? -1.817 -36.531 -30.203 1 91.25 359 PRO B N 1
ATOM 6618 C CA . PRO B 1 359 ? -0.398 -36.75 -29.906 1 91.25 359 PRO B CA 1
ATOM 6619 C C . PRO B 1 359 ? 0.393 -35.469 -29.812 1 91.25 359 PRO B C 1
ATOM 6621 O O . PRO B 1 359 ? 0.105 -34.5 -30.531 1 91.25 359 PRO B O 1
ATOM 6624 N N . PHE B 1 360 ? 1.281 -35.375 -28.875 1 91.38 360 PHE B N 1
ATOM 6625 C CA . PHE B 1 360 ? 2.191 -34.25 -28.688 1 91.38 360 PHE B CA 1
ATOM 6626 C C . PHE B 1 360 ? 3.596 -34.75 -28.359 1 91.38 360 PHE B C 1
ATOM 6628 O O . PHE B 1 360 ? 3.869 -35.125 -27.219 1 91.38 360 PHE B O 1
ATOM 6635 N N . ALA B 1 361 ? 4.52 -34.781 -29.297 1 88.5 361 ALA B N 1
ATOM 6636 C CA . ALA B 1 361 ? 5.816 -35.406 -29.094 1 88.5 361 ALA B CA 1
ATOM 6637 C C . ALA B 1 361 ? 6.938 -34.375 -29.094 1 88.5 361 ALA B C 1
ATOM 6639 O O . ALA B 1 361 ? 8.062 -34.688 -28.688 1 88.5 361 ALA B O 1
ATOM 6640 N N . THR B 1 362 ? 6.684 -33.219 -29.359 1 93.75 362 THR B N 1
ATOM 6641 C CA . THR B 1 362 ? 7.73 -32.219 -29.516 1 93.75 362 THR B CA 1
ATOM 6642 C C . THR B 1 362 ? 8.305 -31.828 -28.156 1 93.75 362 THR B C 1
ATOM 6644 O O . THR B 1 362 ? 7.562 -31.422 -27.25 1 93.75 362 THR B O 1
ATOM 6647 N N . PRO B 1 363 ? 9.586 -31.938 -28.016 1 96.31 363 PRO B N 1
ATOM 6648 C CA . PRO B 1 363 ? 10.203 -31.5 -26.75 1 96.31 363 PRO B CA 1
ATOM 6649 C C . PRO B 1 363 ? 10.258 -29.969 -26.625 1 96.31 363 PRO B C 1
ATOM 6651 O O . PRO B 1 363 ? 10.062 -29.25 -27.609 1 96.31 363 PRO B O 1
ATOM 6654 N N . PHE B 1 364 ? 10.445 -29.531 -25.375 1 97.31 364 PHE B N 1
ATOM 6655 C CA . PHE B 1 364 ? 10.57 -28.109 -25.141 1 97.31 364 PHE B CA 1
ATOM 6656 C C . PHE B 1 364 ? 11.922 -27.594 -25.625 1 97.31 364 PHE B C 1
ATOM 6658 O O . PHE B 1 364 ? 12.961 -28.156 -25.281 1 97.31 364 PHE B O 1
ATOM 6665 N N . LYS B 1 365 ? 11.914 -26.562 -26.406 1 93.94 365 LYS B N 1
ATOM 6666 C CA . LYS B 1 365 ? 13.109 -25.875 -26.891 1 93.94 365 LYS B CA 1
ATOM 6667 C C . LYS B 1 365 ? 13.008 -24.375 -26.656 1 93.94 365 LYS B C 1
ATOM 6669 O O . LYS B 1 365 ? 12.016 -23.75 -27.031 1 93.94 365 LYS B O 1
ATOM 6674 N N . TYR B 1 366 ? 14.023 -23.938 -25.984 1 92.5 366 TYR B N 1
ATOM 6675 C CA . TYR B 1 366 ? 14.055 -22.5 -25.75 1 92.5 366 TYR B CA 1
ATOM 6676 C C . TYR B 1 366 ? 15.086 -21.828 -26.641 1 92.5 366 TYR B C 1
ATOM 6678 O O . TYR B 1 366 ? 16.25 -22.25 -26.703 1 92.5 366 TYR B O 1
ATOM 6686 N N . GLU B 1 367 ? 14.609 -20.828 -27.344 1 87.5 367 GLU B N 1
ATOM 6687 C CA . GLU B 1 367 ? 15.484 -19.953 -28.109 1 87.5 367 GLU B CA 1
ATOM 6688 C C . GLU B 1 367 ? 15.445 -18.531 -27.594 1 87.5 367 GLU B C 1
ATOM 6690 O O . GLU B 1 367 ? 14.398 -17.875 -27.609 1 87.5 367 GLU B O 1
ATOM 6695 N N . SER B 1 368 ? 16.562 -18.125 -27.219 1 84.25 368 SER B N 1
ATOM 6696 C CA . SER B 1 368 ? 16.641 -16.766 -26.672 1 84.25 368 SER B CA 1
ATOM 6697 C C . SER B 1 368 ? 16.453 -15.719 -27.781 1 84.25 368 SER B C 1
ATOM 6699 O O . SER B 1 368 ? 17.109 -15.781 -28.812 1 84.25 368 SER B O 1
ATOM 6701 N N . LEU B 1 369 ? 15.547 -14.766 -27.469 1 79.56 369 LEU B N 1
ATOM 6702 C CA . LEU B 1 369 ? 15.312 -13.703 -28.453 1 79.56 369 LEU B CA 1
ATOM 6703 C C . LEU B 1 369 ? 16.234 -12.523 -28.188 1 79.56 369 LEU B C 1
ATOM 6705 O O . LEU B 1 369 ? 16.391 -11.656 -29.062 1 79.56 369 LEU B O 1
ATOM 6709 N N . GLY B 1 370 ? 16.828 -12.523 -27.094 1 80.56 370 GLY B N 1
ATOM 6710 C CA . GLY B 1 370 ? 17.672 -11.406 -26.734 1 80.56 370 GLY B CA 1
ATOM 6711 C C . GLY B 1 370 ? 17.469 -10.945 -25.297 1 80.56 370 GLY B C 1
ATOM 6712 O O . GLY B 1 370 ? 16.797 -11.625 -24.516 1 80.56 370 GLY B O 1
ATOM 6713 N N . SER B 1 371 ? 18.234 -9.914 -24.938 1 81.25 371 SER B N 1
ATOM 6714 C CA . SER B 1 371 ? 18.172 -9.352 -23.594 1 81.25 371 SER B CA 1
ATOM 6715 C C . SER B 1 371 ? 18.031 -7.832 -23.641 1 81.25 371 SER B C 1
ATOM 6717 O O . SER B 1 371 ? 18.484 -7.195 -24.594 1 81.25 371 SER B O 1
ATOM 6719 N N . MET B 1 372 ? 17.281 -7.379 -22.719 1 82.62 372 MET B N 1
ATOM 6720 C CA . MET B 1 372 ? 17.125 -5.93 -22.641 1 82.62 372 MET B CA 1
ATOM 6721 C C . MET B 1 372 ? 17.141 -5.469 -21.172 1 82.62 372 MET B C 1
ATOM 6723 O O . MET B 1 372 ? 16.656 -6.184 -20.297 1 82.62 372 MET B O 1
ATOM 6727 N N . VAL B 1 373 ? 17.719 -4.293 -20.938 1 82.56 373 VAL B N 1
ATOM 6728 C CA . VAL B 1 373 ? 17.75 -3.676 -19.625 1 82.56 373 VAL B CA 1
ATOM 6729 C C . VAL B 1 373 ? 17.547 -2.17 -19.75 1 82.56 373 VAL B C 1
ATOM 6731 O O . VAL B 1 373 ? 18.156 -1.516 -20.594 1 82.56 373 VAL B O 1
ATOM 6734 N N . SER B 1 374 ? 16.656 -1.676 -18.953 1 86 374 SER B N 1
ATOM 6735 C CA . SER B 1 374 ? 16.453 -0.23 -18.938 1 86 374 SER B CA 1
ATOM 6736 C C . SER B 1 374 ? 17.406 0.449 -17.969 1 86 374 SER B C 1
ATOM 6738 O O . SER B 1 374 ? 17.688 -0.081 -16.891 1 86 374 SER B O 1
ATOM 6740 N N . LEU B 1 375 ? 17.906 1.538 -18.375 1 87.31 375 LEU B N 1
ATOM 6741 C CA . LEU B 1 375 ? 18.797 2.346 -17.531 1 87.31 375 LEU B CA 1
ATOM 6742 C C . LEU B 1 375 ? 18.188 3.725 -17.281 1 87.31 375 LEU B C 1
ATOM 6744 O O . LEU B 1 375 ? 18.609 4.707 -17.906 1 87.31 375 LEU B O 1
ATOM 6748 N N . GLY B 1 376 ? 17.25 3.74 -16.312 1 81.31 376 GLY B N 1
ATOM 6749 C CA . GLY B 1 376 ? 16.531 4.977 -16.031 1 81.31 376 GLY B CA 1
ATOM 6750 C C . GLY B 1 376 ? 15.383 5.223 -16.984 1 81.31 376 GLY B C 1
ATOM 6751 O O . GLY B 1 376 ? 14.812 4.277 -17.547 1 81.31 376 GLY B O 1
ATOM 6752 N N . THR B 1 377 ? 15.023 6.484 -17.031 1 78.75 377 THR B N 1
ATOM 6753 C CA . THR B 1 377 ? 13.844 6.816 -17.828 1 78.75 377 THR B CA 1
ATOM 6754 C C . THR B 1 377 ? 14.234 7.305 -19.219 1 78.75 377 THR B C 1
ATOM 6756 O O . THR B 1 377 ? 13.375 7.582 -20.047 1 78.75 377 THR B O 1
ATOM 6759 N N . SER B 1 378 ? 15.531 7.281 -19.484 1 79.25 378 SER B N 1
ATOM 6760 C CA . SER B 1 378 ? 15.898 7.922 -20.734 1 79.25 378 SER B CA 1
ATOM 6761 C C . SER B 1 378 ? 16.734 6.988 -21.609 1 79.25 378 SER B C 1
ATOM 6763 O O . SER B 1 378 ? 17.094 7.34 -22.734 1 79.25 378 SER B O 1
ATOM 6765 N N . SER B 1 379 ? 17.047 5.832 -21.109 1 82.75 379 SER B N 1
ATOM 6766 C CA . SER B 1 379 ? 17.906 4.965 -21.906 1 82.75 379 SER B CA 1
ATOM 6767 C C . SER B 1 379 ? 17.703 3.496 -21.547 1 82.75 379 SER B C 1
ATOM 6769 O O . SER B 1 379 ? 17.172 3.182 -20.484 1 82.75 379 SER B O 1
ATOM 6771 N N . ALA B 1 380 ? 18.078 2.729 -22.516 1 83.75 380 ALA B N 1
ATOM 6772 C CA . ALA B 1 380 ? 18.094 1.279 -22.344 1 83.75 380 ALA B CA 1
ATOM 6773 C C . ALA B 1 380 ? 19.172 0.636 -23.203 1 83.75 380 ALA B C 1
ATOM 6775 O O . ALA B 1 380 ? 19.828 1.315 -24 1 83.75 380 ALA B O 1
ATOM 6776 N N . VAL B 1 381 ? 19.469 -0.594 -22.938 1 81.25 381 VAL B N 1
ATOM 6777 C CA . VAL B 1 381 ? 20.312 -1.431 -23.781 1 81.25 381 VAL B CA 1
ATOM 6778 C C . VAL B 1 381 ? 19.531 -2.658 -24.25 1 81.25 381 VAL B C 1
ATOM 6780 O O . VAL B 1 381 ? 18.828 -3.293 -23.453 1 81.25 381 VAL B O 1
ATOM 6783 N N . VAL B 1 382 ? 19.656 -2.904 -25.531 1 81.94 382 VAL B N 1
ATOM 6784 C CA . VAL B 1 382 ? 18.953 -4.039 -26.109 1 81.94 382 VAL B CA 1
ATOM 6785 C C . VAL B 1 382 ? 19.906 -4.871 -26.969 1 81.94 382 VAL B C 1
ATOM 6787 O O . VAL B 1 382 ? 20.672 -4.324 -27.75 1 81.94 382 VAL B O 1
ATOM 6790 N N . GLU B 1 383 ? 19.938 -6.141 -26.641 1 82.12 383 GLU B N 1
ATOM 6791 C CA . GLU B 1 383 ? 20.641 -7.113 -27.469 1 82.12 383 GLU B CA 1
ATOM 6792 C C . GLU B 1 383 ? 19.703 -8.172 -28.031 1 82.12 383 GLU B C 1
ATOM 6794 O O . GLU B 1 383 ? 19.062 -8.898 -27.266 1 82.12 383 GLU B O 1
ATOM 6799 N N . LEU B 1 384 ? 19.562 -8.227 -29.297 1 81.38 384 LEU B N 1
ATOM 6800 C CA . LEU B 1 384 ? 18.672 -9.195 -29.922 1 81.38 384 LEU B CA 1
ATOM 6801 C C . LEU B 1 384 ? 19.469 -10.328 -30.562 1 81.38 384 LEU B C 1
ATOM 6803 O O . LEU B 1 384 ? 20.531 -10.094 -31.156 1 81.38 384 LEU B O 1
ATOM 6807 N N . ASN B 1 385 ? 18.875 -11.578 -30.219 1 78.88 385 ASN B N 1
ATOM 6808 C CA . ASN B 1 385 ? 19.484 -12.773 -30.781 1 78.88 385 ASN B CA 1
ATOM 6809 C C . ASN B 1 385 ? 18.781 -13.211 -32.062 1 78.88 385 ASN B C 1
ATOM 6811 O O . ASN B 1 385 ? 17.562 -13.25 -32.125 1 78.88 385 ASN B O 1
ATOM 6815 N N . GLY B 1 386 ? 19.234 -12.867 -33.188 1 67.12 386 GLY B N 1
ATOM 6816 C CA . GLY B 1 386 ? 18.75 -13.312 -34.5 1 67.12 386 GLY B CA 1
ATOM 6817 C C . GLY B 1 386 ? 19.859 -13.602 -35.5 1 67.12 386 GLY B C 1
ATOM 6818 O O . GLY B 1 386 ? 21.016 -13.711 -35.094 1 67.12 386 GLY B O 1
ATOM 6819 N N . PRO B 1 387 ? 19.438 -13.898 -36.688 1 64.81 387 PRO B N 1
ATOM 6820 C CA . PRO B 1 387 ? 20.484 -14.141 -37.688 1 64.81 387 PRO B CA 1
ATOM 6821 C C . PRO B 1 387 ? 21.516 -13.023 -37.719 1 64.81 387 PRO B C 1
ATOM 6823 O O . PRO B 1 387 ? 22.688 -13.281 -38.031 1 64.81 387 PRO B O 1
ATOM 6826 N N . ARG B 1 388 ? 20.984 -11.742 -37.438 1 61.38 388 ARG B N 1
ATOM 6827 C CA . ARG B 1 388 ? 21.922 -10.633 -37.281 1 61.38 388 ARG B CA 1
ATOM 6828 C C . ARG B 1 388 ? 21.875 -10.047 -35.875 1 61.38 388 ARG B C 1
ATOM 6830 O O . ARG B 1 388 ? 20.812 -9.648 -35.406 1 61.38 388 ARG B O 1
ATOM 6837 N N . LYS B 1 389 ? 22.875 -10.328 -35.094 1 68.38 389 LYS B N 1
ATOM 6838 C CA . LYS B 1 389 ? 22.953 -9.727 -33.75 1 68.38 389 LYS B CA 1
ATOM 6839 C C . LYS B 1 389 ? 22.812 -8.211 -33.812 1 68.38 389 LYS B C 1
ATOM 6841 O O . LYS B 1 389 ? 23.562 -7.547 -34.562 1 68.38 389 LYS B O 1
ATOM 6846 N N . LEU B 1 390 ? 21.625 -7.699 -33.375 1 76.25 390 LEU B N 1
ATOM 6847 C CA . LEU B 1 390 ? 21.406 -6.254 -33.344 1 76.25 390 LEU B CA 1
ATOM 6848 C C . LEU B 1 390 ? 21.422 -5.719 -31.922 1 76.25 390 LEU B C 1
ATOM 6850 O O . LEU B 1 390 ? 20.766 -6.262 -31.047 1 76.25 390 LEU B O 1
ATOM 6854 N N . ASP B 1 391 ? 22.453 -4.879 -31.719 1 78.44 391 ASP B N 1
ATOM 6855 C CA . ASP B 1 391 ? 22.516 -4.203 -30.438 1 78.44 391 ASP B CA 1
ATOM 6856 C C . ASP B 1 391 ? 22.25 -2.709 -30.578 1 78.44 391 ASP B C 1
ATOM 6858 O O . ASP B 1 391 ? 22.703 -2.08 -31.531 1 78.44 391 ASP B O 1
ATOM 6862 N N . PHE B 1 392 ? 21.297 -2.186 -29.844 1 80.19 392 PHE B N 1
ATOM 6863 C CA . PHE B 1 392 ? 21.141 -0.735 -29.844 1 80.19 392 PHE B CA 1
ATOM 6864 C C . PHE B 1 392 ? 20.969 -0.209 -28.422 1 80.19 392 PHE B C 1
ATOM 6866 O O . PHE B 1 392 ? 20.672 -0.976 -27.516 1 80.19 392 PHE B O 1
ATOM 6873 N N . VAL B 1 393 ? 21.422 0.982 -28.312 1 79.38 393 VAL B N 1
ATOM 6874 C CA . VAL B 1 393 ? 21.469 1.622 -27 1 79.38 393 VAL B CA 1
ATOM 6875 C C . VAL B 1 393 ? 20.766 2.975 -27.062 1 79.38 393 VAL B C 1
ATOM 6877 O O . VAL B 1 393 ? 20.422 3.457 -28.141 1 79.38 393 VAL B O 1
ATOM 6880 N N . GLY B 1 394 ? 20.406 3.572 -25.859 1 82.94 394 GLY B N 1
ATOM 6881 C CA . GLY B 1 394 ? 19.891 4.934 -25.781 1 82.94 394 GLY B CA 1
ATOM 6882 C C . GLY B 1 394 ? 18.391 5.016 -25.875 1 82.94 394 GLY B C 1
ATOM 6883 O O . GLY B 1 394 ? 17.672 4.113 -25.422 1 82.94 394 GLY B O 1
ATOM 6884 N N . LEU B 1 395 ? 17.875 6.098 -26.438 1 85.38 395 LEU B N 1
ATOM 6885 C CA . LEU B 1 395 ? 16.453 6.41 -26.469 1 85.38 395 LEU B CA 1
ATOM 6886 C C . LEU B 1 395 ? 15.695 5.43 -27.359 1 85.38 395 LEU B C 1
ATOM 6888 O O . LEU B 1 395 ? 14.562 5.043 -27.047 1 85.38 395 LEU B O 1
ATOM 6892 N N . LYS B 1 396 ? 16.328 5.086 -28.453 1 86.19 396 LYS B N 1
ATOM 6893 C CA . LYS B 1 396 ? 15.695 4.113 -29.344 1 86.19 396 LYS B CA 1
ATOM 6894 C C . LYS B 1 396 ? 15.508 2.77 -28.641 1 86.19 396 LYS B C 1
ATOM 6896 O O . LYS B 1 396 ? 14.469 2.125 -28.797 1 86.19 396 LYS B O 1
ATOM 6901 N N . ALA B 1 397 ? 16.469 2.404 -27.906 1 84.38 397 ALA B N 1
ATOM 6902 C CA . ALA B 1 397 ? 16.391 1.161 -27.141 1 84.38 397 ALA B CA 1
ATOM 6903 C C . ALA B 1 397 ? 15.32 1.248 -26.062 1 84.38 397 ALA B C 1
ATOM 6905 O O . ALA B 1 397 ? 14.633 0.265 -25.781 1 84.38 397 ALA B O 1
ATOM 6906 N N . LEU B 1 398 ? 15.211 2.426 -25.562 1 86.56 398 LEU B N 1
ATOM 6907 C CA . LEU B 1 398 ? 14.188 2.621 -24.547 1 86.56 398 LEU B CA 1
ATOM 6908 C C . LEU B 1 398 ? 12.789 2.461 -25.125 1 86.56 398 LEU B C 1
ATOM 6910 O O . LEU B 1 398 ? 11.922 1.84 -24.516 1 86.56 398 LEU B O 1
ATOM 6914 N N . PHE B 1 399 ? 12.594 3.029 -26.25 1 87.81 399 PHE B N 1
ATOM 6915 C CA . PHE B 1 399 ? 11.297 2.904 -26.922 1 87.81 399 PHE B CA 1
ATOM 6916 C C . PHE B 1 399 ? 10.984 1.445 -27.219 1 87.81 399 PHE B C 1
ATOM 6918 O O . PHE B 1 399 ? 9.844 1.006 -27.062 1 87.81 399 PHE B O 1
ATOM 6925 N N . PHE B 1 400 ? 11.961 0.755 -27.688 1 86.75 400 PHE B N 1
ATOM 6926 C CA . PHE B 1 400 ? 11.781 -0.667 -27.953 1 86.75 400 PHE B CA 1
ATOM 6927 C C . PHE B 1 400 ? 11.469 -1.422 -26.672 1 86.75 400 PHE B C 1
ATOM 6929 O O . PHE B 1 400 ? 10.547 -2.246 -26.625 1 86.75 400 PHE B O 1
ATOM 6936 N N . TRP B 1 401 ? 12.234 -1.138 -25.688 1 87 401 TRP B N 1
ATOM 6937 C CA . TRP B 1 401 ? 12.031 -1.749 -24.375 1 87 401 TRP B CA 1
ATOM 6938 C C . TRP B 1 401 ? 10.609 -1.511 -23.875 1 87 401 TRP B C 1
ATOM 6940 O O . TRP B 1 401 ? 9.914 -2.453 -23.5 1 87 401 TRP B O 1
ATOM 6950 N N . ARG B 1 402 ? 10.156 -0.314 -23.938 1 89 402 ARG B N 1
ATOM 6951 C CA . ARG B 1 402 ? 8.812 0.042 -23.469 1 89 402 ARG B CA 1
ATOM 6952 C C . ARG B 1 402 ? 7.746 -0.651 -24.312 1 89 402 ARG B C 1
ATOM 6954 O O . ARG B 1 402 ? 6.766 -1.166 -23.781 1 89 402 ARG B O 1
ATOM 6961 N N . SER B 1 403 ? 7.941 -0.664 -25.594 1 88.19 403 SER B N 1
ATOM 6962 C CA . SER B 1 403 ? 6.984 -1.313 -26.484 1 88.19 403 SER B CA 1
ATOM 6963 C C . SER B 1 403 ? 6.918 -2.814 -26.219 1 88.19 403 SER B C 1
ATOM 6965 O O . SER B 1 403 ? 5.836 -3.402 -26.219 1 88.19 403 SER B O 1
ATOM 6967 N N . ALA B 1 404 ? 8.062 -3.371 -26.031 1 85.62 404 ALA B N 1
ATOM 6968 C CA . ALA B 1 404 ? 8.133 -4.805 -25.766 1 85.62 404 ALA B CA 1
ATOM 6969 C C . ALA B 1 404 ? 7.402 -5.16 -24.469 1 85.62 404 ALA B C 1
ATOM 6971 O O . ALA B 1 404 ? 6.59 -6.09 -24.438 1 85.62 404 ALA B O 1
ATOM 6972 N N . TYR B 1 405 ? 7.59 -4.426 -23.484 1 84.88 405 TYR B N 1
ATOM 6973 C CA . TYR B 1 405 ? 6.992 -4.77 -22.203 1 84.88 405 TYR B CA 1
ATOM 6974 C C . TYR B 1 405 ? 5.512 -4.414 -22.188 1 84.88 405 TYR B C 1
ATOM 6976 O O . TYR B 1 405 ? 4.719 -5.07 -21.5 1 84.88 405 TYR B O 1
ATOM 6984 N N . LEU B 1 406 ? 5.148 -3.422 -22.953 1 86.81 406 LEU B N 1
ATOM 6985 C CA . LEU B 1 406 ? 3.721 -3.158 -23.094 1 86.81 406 LEU B CA 1
ATOM 6986 C C . LEU B 1 406 ? 3.018 -4.324 -23.781 1 86.81 406 LEU B C 1
ATOM 6988 O O . LEU B 1 406 ? 1.872 -4.641 -23.453 1 86.81 406 LEU B O 1
ATOM 6992 N N . SER B 1 407 ? 3.744 -4.926 -24.641 1 84.25 407 SER B N 1
ATOM 6993 C CA . SER B 1 407 ? 3.174 -6.082 -25.328 1 84.25 407 SER B CA 1
ATOM 6994 C C . SER B 1 407 ? 3.074 -7.285 -24.391 1 84.25 407 SER B C 1
ATOM 6996 O O . SER B 1 407 ? 2.154 -8.094 -24.516 1 84.25 407 SER B O 1
ATOM 6998 N N . ILE B 1 408 ? 3.959 -7.34 -23.469 1 83.81 408 ILE B N 1
ATOM 6999 C CA . ILE B 1 408 ? 3.998 -8.445 -22.531 1 83.81 408 ILE B CA 1
ATOM 7000 C C . ILE B 1 408 ? 2.891 -8.273 -21.484 1 83.81 408 ILE B C 1
ATOM 7002 O O . ILE B 1 408 ? 2.326 -9.258 -21 1 83.81 408 ILE B O 1
ATOM 7006 N N . VAL B 1 409 ? 2.547 -6.941 -21.297 1 81.38 409 VAL B N 1
ATOM 7007 C CA . VAL B 1 409 ? 1.441 -6.648 -20.391 1 81.38 409 VAL B CA 1
ATOM 7008 C C . VAL B 1 409 ? 0.128 -7.125 -21 1 81.38 409 VAL B C 1
ATOM 7010 O O . VAL B 1 409 ? -0.268 -6.656 -22.078 1 81.38 409 VAL B O 1
ATOM 7013 N N . GLY B 1 410 ? -0.364 -8.258 -20.938 1 72.94 410 GLY B N 1
ATOM 7014 C CA . GLY B 1 410 ? -1.471 -8.938 -21.594 1 72.94 410 GLY B CA 1
ATOM 7015 C C . GLY B 1 410 ? -2.793 -8.211 -21.438 1 72.94 410 GLY B C 1
ATOM 7016 O O . GLY B 1 410 ? -3.623 -8.219 -22.344 1 72.94 410 GLY B O 1
ATOM 7017 N N . SER B 1 411 ? -2.99 -7.441 -20.438 1 86.56 411 SER B N 1
ATOM 7018 C CA . SER B 1 411 ? -4.297 -6.836 -20.188 1 86.56 411 SER B CA 1
ATOM 7019 C C . SER B 1 411 ? -4.324 -5.383 -20.656 1 86.56 411 SER B C 1
ATOM 7021 O O . SER B 1 411 ? -3.395 -4.621 -20.375 1 86.56 411 SER B O 1
ATOM 7023 N N . TRP B 1 412 ? -5.355 -4.965 -21.312 1 89.12 412 TRP B N 1
ATOM 7024 C CA . TRP B 1 412 ? -5.527 -3.59 -21.766 1 89.12 412 TRP B CA 1
ATOM 7025 C C . TRP B 1 412 ? -5.621 -2.633 -20.578 1 89.12 412 TRP B C 1
ATOM 7027 O O . TRP B 1 412 ? -5.168 -1.488 -20.672 1 89.12 412 TRP B O 1
ATOM 7037 N N . ARG B 1 413 ? -6.16 -3.123 -19.547 1 89.56 413 ARG B N 1
ATOM 7038 C CA . ARG B 1 413 ? -6.234 -2.328 -18.328 1 89.56 413 ARG B CA 1
ATOM 7039 C C . ARG B 1 413 ? -4.844 -1.946 -17.828 1 89.56 413 ARG B C 1
ATOM 7041 O O . ARG B 1 413 ? -4.555 -0.767 -17.609 1 89.56 413 ARG B O 1
ATOM 7048 N N . ASN B 1 414 ? -4.016 -2.922 -17.703 1 92.19 414 ASN B N 1
ATOM 7049 C CA . ASN B 1 414 ? -2.666 -2.678 -17.203 1 92.19 414 ASN B CA 1
ATOM 7050 C C . ASN B 1 414 ? -1.849 -1.835 -18.188 1 92.19 414 ASN B C 1
ATOM 7052 O O . ASN B 1 414 ? -1.053 -0.992 -17.766 1 92.19 414 ASN B O 1
ATOM 7056 N N . ARG B 1 415 ? -2.078 -2.047 -19.484 1 92.81 415 ARG B N 1
ATOM 7057 C CA . ARG B 1 415 ? -1.398 -1.23 -20.484 1 92.81 415 ARG B CA 1
ATOM 7058 C C . ARG B 1 415 ? -1.742 0.245 -20.312 1 92.81 415 ARG B C 1
ATOM 7060 O O . ARG B 1 415 ? -0.854 1.1 -20.312 1 92.81 415 ARG B O 1
ATOM 7067 N N . LEU B 1 416 ? -2.975 0.498 -20.156 1 91.75 416 LEU B N 1
ATOM 7068 C CA . LEU B 1 416 ? -3.434 1.872 -19.969 1 91.75 416 LEU B CA 1
ATOM 7069 C C . LEU B 1 416 ? -2.805 2.502 -18.734 1 91.75 416 LEU B C 1
ATOM 7071 O O . LEU B 1 416 ? -2.275 3.613 -18.797 1 91.75 416 LEU B O 1
ATOM 7075 N N . TYR B 1 417 ? -2.828 1.771 -17.656 1 92.81 417 TYR B N 1
ATOM 7076 C CA . TYR B 1 417 ? -2.316 2.316 -16.406 1 92.81 417 TYR B CA 1
ATOM 7077 C C . TYR B 1 417 ? -0.812 2.545 -16.484 1 92.81 417 TYR B C 1
ATOM 7079 O O . TYR B 1 417 ? -0.307 3.566 -16 1 92.81 417 TYR B O 1
ATOM 7087 N N . VAL B 1 418 ? -0.062 1.624 -17.109 1 94.06 418 VAL B N 1
ATOM 7088 C CA . VAL B 1 418 ? 1.384 1.764 -17.25 1 94.06 418 VAL B CA 1
ATOM 7089 C C . VAL B 1 418 ? 1.707 2.982 -18.109 1 94.06 418 VAL B C 1
ATOM 7091 O O . VAL B 1 418 ? 2.553 3.803 -17.75 1 94.06 418 VAL B O 1
ATOM 7094 N N . ILE B 1 419 ? 0.983 3.176 -19.219 1 93.75 419 ILE B N 1
ATOM 7095 C CA . ILE B 1 419 ? 1.21 4.297 -20.125 1 93.75 419 ILE B CA 1
ATOM 7096 C C . ILE B 1 419 ? 0.915 5.609 -19.391 1 93.75 419 ILE B C 1
ATOM 7098 O O . ILE B 1 419 ? 1.705 6.555 -19.469 1 93.75 419 ILE B O 1
ATOM 7102 N N . VAL B 1 420 ? -0.167 5.637 -18.688 1 93.69 420 VAL B N 1
ATOM 7103 C CA . VAL B 1 420 ? -0.575 6.852 -17.984 1 93.69 420 VAL B CA 1
ATOM 7104 C C . VAL B 1 420 ? 0.436 7.18 -16.891 1 93.69 420 VAL B C 1
ATOM 7106 O O . VAL B 1 420 ? 0.773 8.352 -16.672 1 93.69 420 VAL B O 1
ATOM 7109 N N . ASN B 1 421 ? 0.926 6.152 -16.188 1 93.75 421 ASN B N 1
ATOM 7110 C CA . ASN B 1 421 ? 1.921 6.387 -15.148 1 93.75 421 ASN B CA 1
ATOM 7111 C C . ASN B 1 421 ? 3.24 6.879 -15.734 1 93.75 421 ASN B C 1
ATOM 7113 O O . ASN B 1 421 ? 3.863 7.793 -15.195 1 93.75 421 ASN B O 1
ATOM 7117 N N . TRP B 1 422 ? 3.705 6.23 -16.844 1 92.38 422 TRP B N 1
ATOM 7118 C CA . TRP B 1 422 ? 4.922 6.684 -17.516 1 92.38 422 TRP B CA 1
ATOM 7119 C C . TRP B 1 422 ? 4.793 8.141 -17.953 1 92.38 422 TRP B C 1
ATOM 7121 O O . TRP B 1 422 ? 5.676 8.961 -17.656 1 92.38 422 TRP B O 1
ATOM 7131 N N . LEU B 1 423 ? 3.668 8.523 -18.516 1 91.81 423 LEU B N 1
ATOM 7132 C CA . LEU B 1 423 ? 3.443 9.883 -19 1 91.81 423 LEU B CA 1
ATOM 7133 C C . LEU B 1 423 ? 3.279 10.852 -17.828 1 91.81 423 LEU B C 1
ATOM 7135 O O . LEU B 1 423 ? 3.826 11.961 -17.859 1 91.81 423 LEU B O 1
ATOM 7139 N N . GLY B 1 424 ? 2.453 10.406 -16.859 1 91.06 424 GLY B N 1
ATOM 7140 C CA . GLY B 1 424 ? 2.264 11.25 -15.688 1 91.06 424 GLY B CA 1
ATOM 7141 C C . GLY B 1 424 ? 3.559 11.578 -14.977 1 91.06 424 GLY B C 1
ATOM 7142 O O . GLY B 1 424 ? 3.799 12.727 -14.609 1 91.06 424 GLY B O 1
ATOM 7143 N N . SER B 1 425 ? 4.395 10.602 -14.805 1 89.62 425 SER B N 1
ATOM 7144 C CA . SER B 1 425 ? 5.668 10.812 -14.125 1 89.62 425 SER B CA 1
ATOM 7145 C C . SER B 1 425 ? 6.594 11.703 -14.945 1 89.62 425 SER B C 1
ATOM 7147 O O . SER B 1 425 ? 7.355 12.492 -14.398 1 89.62 425 SER B O 1
ATOM 7149 N N . ALA B 1 426 ? 6.555 11.555 -16.25 1 89 426 ALA B N 1
ATOM 7150 C CA . ALA B 1 426 ? 7.383 12.367 -17.141 1 89 426 ALA B CA 1
ATOM 7151 C C . ALA B 1 426 ? 6.949 13.828 -17.125 1 89 426 ALA B C 1
ATOM 7153 O O . ALA B 1 426 ? 7.789 14.727 -17.141 1 89 426 ALA B O 1
ATOM 7154 N N . ILE B 1 427 ? 5.66 14.062 -17 1 90.19 427 ILE B N 1
ATOM 7155 C CA . ILE B 1 427 ? 5.109 15.406 -17.125 1 90.19 427 ILE B CA 1
ATOM 7156 C C . ILE B 1 427 ? 5.109 16.078 -15.75 1 90.19 427 ILE B C 1
ATOM 7158 O O . ILE B 1 427 ? 5.477 17.25 -15.625 1 90.19 427 ILE B O 1
ATOM 7162 N N . PHE B 1 428 ? 4.754 15.359 -14.719 1 89.5 428 PHE B N 1
ATOM 7163 C CA . PHE B 1 428 ? 4.504 16 -13.43 1 89.5 428 PHE B CA 1
ATOM 7164 C C . PHE B 1 428 ? 5.582 15.625 -12.422 1 89.5 428 PHE B C 1
ATOM 7166 O O . PHE B 1 428 ? 5.598 16.141 -11.297 1 89.5 428 PHE B O 1
ATOM 7173 N N . GLY B 1 429 ? 6.527 14.773 -12.766 1 89.81 429 GLY B N 1
ATOM 7174 C CA . GLY B 1 429 ? 7.488 14.25 -11.805 1 89.81 429 GLY B CA 1
ATOM 7175 C C . GLY B 1 429 ? 6.969 13.055 -11.031 1 89.81 429 GLY B C 1
ATOM 7176 O O . GLY B 1 429 ? 5.785 12.711 -11.125 1 89.81 429 GLY B O 1
ATOM 7177 N N . ARG B 1 430 ? 7.879 12.422 -10.328 1 92.19 430 ARG B N 1
ATOM 7178 C CA . ARG B 1 430 ? 7.52 11.227 -9.578 1 92.19 430 ARG B CA 1
ATOM 7179 C C . ARG B 1 430 ? 6.875 11.586 -8.25 1 92.19 430 ARG B C 1
ATOM 7181 O O . ARG B 1 430 ? 7.051 12.703 -7.746 1 92.19 430 ARG B O 1
ATOM 7188 N N . ASP B 1 431 ? 6.109 10.672 -7.77 1 88.12 431 ASP B N 1
ATOM 7189 C CA . ASP B 1 431 ? 5.359 10.875 -6.535 1 88.12 431 ASP B CA 1
ATOM 7190 C C . ASP B 1 431 ? 6.273 10.773 -5.316 1 88.12 431 ASP B C 1
ATOM 7192 O O . ASP B 1 431 ? 7.125 9.883 -5.242 1 88.12 431 ASP B O 1
ATOM 7196 N N . LEU B 1 432 ? 6.145 11.742 -4.367 1 90.5 432 LEU B N 1
ATOM 7197 C CA . LEU B 1 432 ? 6.988 11.789 -3.18 1 90.5 432 LEU B CA 1
ATOM 7198 C C . LEU B 1 432 ? 6.168 11.555 -1.918 1 90.5 432 LEU B C 1
ATOM 7200 O O . LEU B 1 432 ? 6.637 11.82 -0.809 1 90.5 432 LEU B O 1
ATOM 7204 N N . THR B 1 433 ? 4.977 11 -2.037 1 93.56 433 THR B N 1
ATOM 7205 C CA . THR B 1 433 ? 4.066 10.781 -0.917 1 93.56 433 THR B CA 1
ATOM 7206 C C . THR B 1 433 ? 4.531 9.602 -0.069 1 93.56 433 THR B C 1
ATOM 7208 O O . THR B 1 433 ? 4.867 8.539 -0.602 1 93.56 433 THR B O 1
ATOM 7211 N N . LEU B 1 434 ? 4.566 9.844 1.223 1 94.19 434 LEU B N 1
ATOM 7212 C CA . LEU B 1 434 ? 4.855 8.758 2.156 1 94.19 434 LEU B CA 1
ATOM 7213 C C . LEU B 1 434 ? 3.568 8.094 2.637 1 94.19 434 LEU B C 1
ATOM 7215 O O . LEU B 1 434 ? 2.791 8.703 3.373 1 94.19 434 LEU B O 1
ATOM 7219 N N . ILE B 1 435 ? 3.334 6.91 2.234 1 92.75 435 ILE B N 1
ATOM 7220 C CA . ILE B 1 435 ? 2.225 6.109 2.74 1 92.75 435 ILE B CA 1
ATOM 7221 C C . ILE B 1 435 ? 2.764 4.934 3.555 1 92.75 435 ILE B C 1
ATOM 7223 O O . ILE B 1 435 ? 3.32 3.986 2.996 1 92.75 435 ILE B O 1
ATOM 7227 N N . ASN B 1 436 ? 2.588 4.977 4.82 1 90.38 436 ASN B N 1
ATOM 7228 C CA . ASN B 1 436 ? 3.074 3.922 5.707 1 90.38 436 ASN B CA 1
ATOM 7229 C C . ASN B 1 436 ? 2.074 2.773 5.809 1 90.38 436 ASN B C 1
ATOM 7231 O O . ASN B 1 436 ? 0.886 2.953 5.543 1 90.38 436 ASN B O 1
ATOM 7235 N N . ASP B 1 437 ? 2.662 1.639 6.172 1 90.12 437 ASP B N 1
ATOM 7236 C CA . ASP B 1 437 ? 1.774 0.556 6.582 1 90.12 437 ASP B CA 1
ATOM 7237 C C . ASP B 1 437 ? 1.07 0.892 7.895 1 90.12 437 ASP B C 1
ATOM 7239 O O . ASP B 1 437 ? 1.616 1.615 8.734 1 90.12 437 ASP B O 1
ATOM 7243 N N . TYR B 1 438 ? -0.087 0.379 8.031 1 87.69 438 TYR B N 1
ATOM 7244 C CA . TYR B 1 438 ? -0.913 0.696 9.188 1 87.69 438 TYR B CA 1
ATOM 7245 C C . TYR B 1 438 ? -0.166 0.411 10.484 1 87.69 438 TYR B C 1
ATOM 7247 O O . TYR B 1 438 ? -0.057 1.283 11.352 1 87.69 438 TYR B O 1
ATOM 7255 N N . ASN B 1 439 ? 0.416 -0.781 10.594 1 83.56 439 ASN B N 1
ATOM 7256 C CA . ASN B 1 439 ? 1.09 -1.166 11.828 1 83.56 439 ASN B CA 1
ATOM 7257 C C . ASN B 1 439 ? 2.381 -0.377 12.031 1 83.56 439 ASN B C 1
ATOM 7259 O O . ASN B 1 439 ? 2.738 -0.046 13.164 1 83.56 439 ASN B O 1
ATOM 7263 N N . ASP B 1 440 ? 3.064 -0.055 10.992 1 85.88 440 ASP B N 1
ATOM 7264 C CA . ASP B 1 440 ? 4.277 0.75 11.086 1 85.88 440 ASP B CA 1
ATOM 7265 C C . ASP B 1 440 ? 3.965 2.16 11.578 1 85.88 440 ASP B C 1
ATOM 7267 O O . ASP B 1 440 ? 4.719 2.73 12.367 1 85.88 440 ASP B O 1
ATOM 7271 N N . GLU B 1 441 ? 2.861 2.691 11.078 1 87.38 441 GLU B N 1
ATOM 7272 C CA . GLU B 1 441 ? 2.451 4.027 11.508 1 87.38 441 GLU B CA 1
ATOM 7273 C C . GLU B 1 441 ? 2.092 4.051 12.984 1 87.38 441 GLU B C 1
ATOM 7275 O O . GLU B 1 441 ? 2.467 4.977 13.711 1 87.38 441 GLU B O 1
ATOM 7280 N N . ARG B 1 442 ? 1.389 3.076 13.453 1 85.94 442 ARG B N 1
ATOM 7281 C CA . ARG B 1 442 ? 1.012 2.99 14.859 1 85.94 442 ARG B CA 1
ATOM 7282 C C . ARG B 1 442 ? 2.244 2.855 15.75 1 85.94 442 ARG B C 1
ATOM 7284 O O . ARG B 1 442 ? 2.307 3.455 16.828 1 85.94 442 ARG B O 1
ATOM 7291 N N . THR B 1 443 ? 3.17 2.051 15.258 1 85.88 443 THR B N 1
ATOM 7292 C CA . THR B 1 443 ? 4.406 1.881 16.016 1 85.88 443 THR B CA 1
ATOM 7293 C C . THR B 1 443 ? 5.188 3.191 16.078 1 85.88 443 THR B C 1
ATOM 7295 O O . THR B 1 443 ? 5.691 3.566 17.141 1 85.88 443 THR B O 1
ATOM 7298 N N . TRP B 1 444 ? 5.297 3.879 14.984 1 87.81 444 TRP B N 1
ATOM 7299 C CA . TRP B 1 444 ? 5.984 5.164 14.922 1 87.81 444 TRP B CA 1
ATOM 7300 C C . TRP B 1 444 ? 5.352 6.164 15.891 1 87.81 444 TRP B C 1
ATOM 7302 O O . TRP B 1 444 ? 6.055 6.84 16.641 1 87.81 444 TRP B O 1
ATOM 7312 N N . LEU B 1 445 ? 4.07 6.23 15.906 1 89.31 445 LEU B N 1
ATOM 7313 C CA . LEU B 1 445 ? 3.346 7.16 16.766 1 89.31 445 LEU B CA 1
ATOM 7314 C C . LEU B 1 445 ? 3.508 6.789 18.234 1 89.31 445 LEU B C 1
ATOM 7316 O O . LEU B 1 445 ? 3.633 7.664 19.094 1 89.31 445 LEU B O 1
ATOM 7320 N N . SER B 1 446 ? 3.477 5.492 18.484 1 88.69 446 SER B N 1
ATOM 7321 C CA . SER B 1 446 ? 3.662 5.027 19.859 1 88.69 446 SER B CA 1
ATOM 7322 C C . SER B 1 446 ? 5.047 5.387 20.375 1 88.69 446 SER B C 1
ATOM 7324 O O . SER B 1 446 ? 5.184 5.863 21.516 1 88.69 446 SER B O 1
ATOM 7326 N N . LEU B 1 447 ? 6.039 5.176 19.547 1 87.81 447 LEU B N 1
ATOM 7327 C CA . LEU B 1 447 ? 7.406 5.512 19.922 1 87.81 447 LEU B CA 1
ATOM 7328 C C . LEU B 1 447 ? 7.562 7.016 20.125 1 87.81 447 LEU B C 1
ATOM 7330 O O . LEU B 1 447 ? 8.219 7.457 21.062 1 87.81 447 LEU B O 1
ATOM 7334 N N . ALA B 1 448 ? 6.961 7.727 19.234 1 90.19 448 ALA B N 1
ATOM 7335 C CA . ALA B 1 448 ? 7.008 9.18 19.359 1 90.19 448 ALA B CA 1
ATOM 7336 C C . ALA B 1 448 ? 6.336 9.641 20.656 1 90.19 448 ALA B C 1
ATOM 7338 O O . ALA B 1 448 ? 6.852 10.516 21.359 1 90.19 448 ALA B O 1
ATOM 7339 N N . SER B 1 449 ? 5.215 9.07 20.953 1 90.44 449 SER B N 1
ATOM 7340 C CA . SER B 1 449 ? 4.484 9.414 22.172 1 90.44 449 SER B CA 1
ATOM 7341 C C . SER B 1 449 ? 5.289 9.062 23.422 1 90.44 449 SER B C 1
ATOM 7343 O O . SER B 1 449 ? 5.285 9.812 24.391 1 90.44 449 SER B O 1
ATOM 7345 N N . GLU B 1 450 ? 5.91 7.891 23.391 1 88.94 450 GLU B N 1
ATOM 7346 C CA . GLU B 1 450 ? 6.762 7.484 24.5 1 88.94 450 GLU B CA 1
ATOM 7347 C C . GLU B 1 450 ? 7.941 8.438 24.672 1 88.94 450 GLU B C 1
ATOM 7349 O O . GLU B 1 450 ? 8.305 8.781 25.797 1 88.94 450 GLU B O 1
ATOM 7354 N N . GLY B 1 451 ? 8.523 8.781 23.547 1 88.44 451 GLY B N 1
ATOM 7355 C CA . GLY B 1 451 ? 9.594 9.758 23.594 1 88.44 451 GLY B CA 1
ATOM 7356 C C . GLY B 1 451 ? 9.148 11.094 24.172 1 88.44 451 GLY B C 1
ATOM 7357 O O . GLY B 1 451 ? 9.883 11.727 24.938 1 88.44 451 GLY B O 1
ATOM 7358 N N . ALA B 1 452 ? 7.988 11.5 23.797 1 90.62 452 ALA B N 1
ATOM 7359 C CA . ALA B 1 452 ? 7.426 12.75 24.312 1 90.62 452 ALA B CA 1
ATOM 7360 C C . ALA B 1 452 ? 7.23 12.688 25.812 1 90.62 452 ALA B C 1
ATOM 7362 O O . ALA B 1 452 ? 7.523 13.656 26.531 1 90.62 452 ALA B O 1
ATOM 7363 N N . ALA B 1 453 ? 6.691 11.609 26.297 1 90.19 453 ALA B N 1
ATOM 7364 C CA . ALA B 1 453 ? 6.473 11.43 27.719 1 90.19 453 ALA B CA 1
ATOM 7365 C C . ALA B 1 453 ? 7.789 11.5 28.484 1 90.19 453 ALA B C 1
ATOM 7367 O O . ALA B 1 453 ? 7.859 12.109 29.562 1 90.19 453 ALA B O 1
ATOM 7368 N N . ARG B 1 454 ? 8.781 10.883 27.938 1 89.5 454 ARG B N 1
ATOM 7369 C CA . ARG B 1 454 ? 10.094 10.898 28.562 1 89.5 454 ARG B CA 1
ATOM 7370 C C . ARG B 1 454 ? 10.656 12.312 28.625 1 89.5 454 ARG B C 1
ATOM 7372 O O . ARG B 1 454 ? 11.258 12.711 29.625 1 89.5 454 ARG B O 1
ATOM 7379 N N . GLU B 1 455 ? 10.477 13.039 27.531 1 89.12 455 GLU B N 1
ATOM 7380 C CA . GLU B 1 455 ? 10.969 14.414 27.469 1 89.12 455 GLU B CA 1
ATOM 7381 C C . GLU B 1 455 ? 10.25 15.297 28.484 1 89.12 455 GLU B C 1
ATOM 7383 O O . GLU B 1 455 ? 10.859 16.172 29.094 1 89.12 455 GLU B O 1
ATOM 7388 N N . LYS B 1 456 ? 9.023 15.141 28.656 1 87.88 456 LYS B N 1
ATOM 7389 C CA . LYS B 1 456 ? 8.25 15.938 29.594 1 87.88 456 LYS B CA 1
ATOM 7390 C C . LYS B 1 456 ? 8.695 15.664 31.031 1 87.88 456 LYS B C 1
ATOM 7392 O O . LYS B 1 456 ? 8.812 16.594 31.828 1 87.88 456 LYS B O 1
ATOM 7397 N N . VAL B 1 457 ? 8.93 14.414 31.312 1 87.88 457 VAL B N 1
ATOM 7398 C CA . VAL B 1 457 ? 9.391 14.047 32.656 1 87.88 457 VAL B CA 1
ATOM 7399 C C . VAL B 1 457 ? 10.773 14.641 32.906 1 87.88 457 VAL B C 1
ATOM 7401 O O . VAL B 1 457 ? 11.047 15.156 33.969 1 87.88 457 VAL B O 1
ATOM 7404 N N . SER B 1 458 ? 11.602 14.57 31.875 1 86.62 458 SER B N 1
ATOM 7405 C CA . SER B 1 458 ? 12.953 15.109 31.984 1 86.62 458 SER B CA 1
ATOM 7406 C C . SER B 1 458 ? 12.922 16.609 32.219 1 86.62 458 SER B C 1
ATOM 7408 O O . SER B 1 458 ? 13.703 17.141 33.031 1 86.62 458 SER B O 1
ATOM 7410 N N . ARG B 1 459 ? 12.023 17.344 31.656 1 84.12 459 ARG B N 1
ATOM 7411 C CA . ARG B 1 459 ? 11.914 18.781 31.812 1 84.12 459 ARG B CA 1
ATOM 7412 C C . ARG B 1 459 ? 11.359 19.141 33.188 1 84.12 459 ARG B C 1
ATOM 7414 O O . ARG B 1 459 ? 11.766 20.141 33.781 1 84.12 459 ARG B O 1
ATOM 7421 N N . MET B 1 460 ? 10.477 18.328 33.594 1 82.38 460 MET B N 1
ATOM 7422 C CA . MET B 1 460 ? 9.914 18.562 34.906 1 82.38 460 MET B CA 1
ATOM 7423 C C . MET B 1 460 ? 10.969 18.375 36 1 82.38 460 MET B C 1
ATOM 7425 O O . MET B 1 460 ? 11 19.125 36.969 1 82.38 460 MET B O 1
ATOM 7429 N N . ASN B 1 461 ? 11.773 17.406 35.812 1 81 461 ASN B N 1
ATOM 7430 C CA . ASN B 1 461 ? 12.836 17.141 36.781 1 81 461 ASN B CA 1
ATOM 7431 C C . ASN B 1 461 ? 13.906 18.234 36.75 1 81 461 ASN B C 1
ATOM 7433 O O . ASN B 1 461 ? 14.484 18.562 37.781 1 81 461 ASN B O 1
ATOM 7437 N N . LYS B 1 462 ? 14.18 18.812 35.656 1 73.31 462 LYS B N 1
ATOM 7438 C CA . LYS B 1 462 ? 15.164 19.891 35.562 1 73.31 462 LYS B CA 1
ATOM 7439 C C . LYS B 1 462 ? 14.664 21.172 36.219 1 73.31 462 LYS B C 1
ATOM 7441 O O . LYS B 1 462 ? 15.43 21.891 36.844 1 73.31 462 LYS B O 1
ATOM 7446 N N . VAL B 1 463 ? 13.414 21.422 36.156 1 68.88 463 VAL B N 1
ATOM 7447 C CA . VAL B 1 463 ? 12.844 22.609 36.812 1 68.88 463 VAL B CA 1
ATOM 7448 C C . VAL B 1 463 ? 12.867 22.438 38.312 1 68.88 463 VAL B C 1
ATOM 7450 O O . VAL B 1 463 ? 13.133 23.406 39.062 1 68.88 463 VAL B O 1
ATOM 7453 N N . LYS B 1 464 ? 12.75 21.297 38.812 1 65 464 LYS B N 1
ATOM 7454 C CA . LYS B 1 464 ? 12.805 21.031 40.25 1 65 464 LYS B CA 1
ATOM 7455 C C . LYS B 1 464 ? 14.227 21.172 40.781 1 65 464 LYS B C 1
ATOM 7457 O O . LYS B 1 464 ? 14.438 21.688 41.875 1 65 464 LYS B O 1
ATOM 7462 N N . THR B 1 465 ? 15.148 20.656 40 1 67.25 465 THR B N 1
ATOM 7463 C CA . THR B 1 465 ? 16.531 20.734 40.469 1 67.25 465 THR B CA 1
ATOM 7464 C C . THR B 1 465 ? 17.047 22.172 40.406 1 67.25 465 THR B C 1
ATOM 7466 O O . THR B 1 465 ? 17.797 22.609 41.281 1 67.25 465 THR B O 1
ATOM 7469 N N . ASP B 1 466 ? 16.594 22.906 39.469 1 60.56 466 ASP B N 1
ATOM 7470 C CA . ASP B 1 466 ? 17 24.297 39.406 1 60.56 466 ASP B CA 1
ATOM 7471 C C . ASP B 1 466 ? 16.25 25.125 40.469 1 60.56 466 ASP B C 1
ATOM 7473 O O . ASP B 1 466 ? 16.781 26.125 40.969 1 60.56 466 ASP B O 1
ATOM 7477 N N . GLY B 1 467 ? 15.109 24.656 40.875 1 56.12 467 GLY B N 1
ATOM 7478 C CA . GLY B 1 467 ? 14.383 25.328 41.969 1 56.12 467 GLY B CA 1
ATOM 7479 C C . GLY B 1 467 ? 14.945 25.031 43.344 1 56.12 467 GLY B C 1
ATOM 7480 O O . GLY B 1 467 ? 14.945 25.891 44.219 1 56.12 467 GLY B O 1
ATOM 7481 N N . ASP B 1 468 ? 15.359 23.828 43.562 1 53.16 468 ASP B N 1
ATOM 7482 C CA . ASP B 1 468 ? 15.906 23.469 44.875 1 53.16 468 ASP B CA 1
ATOM 7483 C C . ASP B 1 468 ? 17.297 24.062 45.062 1 53.16 468 ASP B C 1
ATOM 7485 O O . ASP B 1 468 ? 17.797 24.141 46.188 1 53.16 468 ASP B O 1
ATOM 7489 N N . GLY B 1 469 ? 18.031 24.328 43.969 1 47.12 469 GLY B N 1
ATOM 7490 C CA . GLY B 1 469 ? 19.359 24.891 44.156 1 47.12 469 GLY B CA 1
ATOM 7491 C C . GLY B 1 469 ? 19.344 26.297 44.719 1 47.12 469 GLY B C 1
ATOM 7492 O O . GLY B 1 469 ? 20.391 26.844 45.094 1 47.12 469 GLY B O 1
ATOM 7493 N N . SER B 1 470 ? 18.234 27.016 44.5 1 42.34 470 SER B N 1
ATOM 7494 C CA . SER B 1 470 ? 18.359 28.359 45.031 1 42.34 470 SER B CA 1
ATOM 7495 C C . SER B 1 470 ? 18.219 28.344 46.562 1 42.34 470 SER B C 1
ATOM 7497 O O . SER B 1 470 ? 18.516 29.328 47.219 1 42.34 470 SER B O 1
ATOM 7499 N N . ASN B 1 471 ? 17.547 27.297 47.094 1 39.12 471 ASN B N 1
ATOM 7500 C CA . ASN B 1 471 ? 17.344 27.547 48.531 1 39.12 471 ASN B CA 1
ATOM 7501 C C . ASN B 1 471 ? 18.531 27.047 49.344 1 39.12 471 ASN B C 1
ATOM 7503 O O . ASN B 1 471 ? 18.469 27.031 50.594 1 39.12 471 ASN B O 1
ATOM 7507 N N . GLY B 1 472 ? 19.422 26.219 48.688 1 36.34 472 GLY B N 1
ATOM 7508 C CA . GLY B 1 472 ? 20.344 25.609 49.625 1 36.34 472 GLY B CA 1
ATOM 7509 C C . GLY B 1 472 ? 21.438 26.547 50.094 1 36.34 472 GLY B C 1
ATOM 7510 O O . GLY B 1 472 ? 22.422 26.125 50.688 1 36.34 472 GLY B O 1
ATOM 7511 N N . ASN B 1 473 ? 21.453 27.766 49.562 1 32.75 473 ASN B N 1
ATOM 7512 C CA . ASN B 1 473 ? 22.594 28.5 50.062 1 32.75 473 ASN B CA 1
ATOM 7513 C C . ASN B 1 473 ? 22.469 28.766 51.562 1 32.75 473 ASN B C 1
ATOM 7515 O O . ASN B 1 473 ? 22.031 29.844 52 1 32.75 473 ASN B O 1
ATOM 7519 N N . GLU B 1 474 ? 21.766 27.797 52.281 1 28.16 474 GLU B N 1
ATOM 7520 C CA . GLU B 1 474 ? 21.906 28.078 53.688 1 28.16 474 GLU B CA 1
ATOM 7521 C C . GLU B 1 474 ? 23.359 28 54.125 1 28.16 474 GLU B C 1
ATOM 7523 O O . GLU B 1 474 ? 24.109 27.125 53.688 1 28.16 474 GLU B O 1
ATOM 7528 N N . THR B 1 475 ? 23.938 29.078 54.719 1 29.38 475 THR B N 1
ATOM 7529 C CA . THR B 1 475 ? 25.203 29.531 55.281 1 29.38 475 THR B CA 1
ATOM 7530 C C . THR B 1 475 ? 25.688 28.547 56.344 1 29.38 475 THR B C 1
ATOM 7532 O O . THR B 1 475 ? 25.094 28.469 57.438 1 29.38 475 THR B O 1
ATOM 7535 N N . THR B 1 476 ? 25.688 27.172 56.031 1 26.81 476 THR B N 1
ATOM 7536 C CA . THR B 1 476 ? 26.203 26.406 57.188 1 26.81 476 THR B CA 1
ATOM 7537 C C . THR B 1 476 ? 27.609 26.859 57.531 1 26.81 476 THR B C 1
ATOM 7539 O O . THR B 1 476 ? 28.516 26.797 56.719 1 26.81 476 THR B O 1
ATOM 7542 N N . ALA B 1 477 ? 27.75 27.828 58.469 1 27.36 477 ALA B N 1
ATOM 7543 C CA . ALA B 1 477 ? 28.875 28.391 59.219 1 27.36 477 ALA B CA 1
ATOM 7544 C C . ALA B 1 477 ? 29.688 27.281 59.875 1 27.36 477 ALA B C 1
ATOM 7546 O O . ALA B 1 477 ? 29.344 26.812 60.969 1 27.36 477 ALA B O 1
ATOM 7547 N N . ARG B 1 478 ? 29.922 26.016 59.25 1 22.75 478 ARG B N 1
ATOM 7548 C CA . ARG B 1 478 ? 30.641 25.016 60.031 1 22.75 478 ARG B CA 1
ATOM 7549 C C . ARG B 1 478 ? 32.062 25.469 60.344 1 22.75 478 ARG B C 1
ATOM 7551 O O . ARG B 1 478 ? 32.75 25.984 59.469 1 22.75 478 ARG B O 1
ATOM 7558 N N . SER B 1 479 ? 32.312 25.703 61.594 1 21.23 479 SER B N 1
ATOM 7559 C CA . SER B 1 479 ? 33.469 26.031 62.438 1 21.23 479 SER B CA 1
ATOM 7560 C C . SER B 1 479 ? 34.562 24.984 62.312 1 21.23 479 SER B C 1
ATOM 7562 O O . SER B 1 479 ? 34.375 23.844 62.781 1 21.23 479 SER B O 1
ATOM 7564 N N . LYS B 1 480 ? 35.031 24.672 61.094 1 26.84 480 LYS B N 1
ATOM 7565 C CA . LYS B 1 480 ? 36.125 23.734 60.938 1 26.84 480 LYS B CA 1
ATOM 7566 C C . LYS B 1 480 ? 37.281 24.078 61.875 1 26.84 480 LYS B C 1
ATOM 7568 O O . LYS B 1 480 ? 37.906 25.125 61.75 1 26.84 480 LYS B O 1
ATOM 7573 N N . VAL B 1 481 ? 37.156 23.531 63.156 1 21.39 481 VAL B N 1
ATOM 7574 C CA . VAL B 1 481 ? 38.219 23.578 64.125 1 21.39 481 VAL B CA 1
ATOM 7575 C C . VAL B 1 481 ? 39.469 22.906 63.594 1 21.39 481 VAL B C 1
ATOM 7577 O O . VAL B 1 481 ? 39.375 21.906 62.875 1 21.39 481 VAL B O 1
ATOM 7580 N N . ASP B 1 482 ? 40.594 23.531 63.656 1 22.92 482 ASP B N 1
ATOM 7581 C CA . ASP B 1 482 ? 41.969 23.469 63.219 1 22.92 482 ASP B CA 1
ATOM 7582 C C . ASP B 1 482 ? 42.688 22.25 63.844 1 22.92 482 ASP B C 1
ATOM 7584 O O . ASP B 1 482 ? 43.562 22.422 64.688 1 22.92 482 ASP B O 1
ATOM 7588 N N . LEU B 1 483 ? 42.031 20.938 63.844 1 24.48 483 LEU B N 1
ATOM 7589 C CA . LEU B 1 483 ? 42.844 20.078 64.688 1 24.48 483 LEU B CA 1
ATOM 7590 C C . LEU B 1 483 ? 44.25 19.922 64.125 1 24.48 483 LEU B C 1
ATOM 7592 O O . LEU B 1 483 ? 44.438 19.938 62.906 1 24.48 483 LEU B O 1
ATOM 7596 N N . PRO B 1 484 ? 45.25 19.812 65.062 1 24.44 484 PRO B N 1
ATOM 7597 C CA . PRO B 1 484 ? 46.719 19.906 65 1 24.44 484 PRO B CA 1
ATOM 7598 C C . PRO B 1 484 ? 47.344 18.734 64.25 1 24.44 484 PRO B C 1
ATOM 7600 O O . PRO B 1 484 ? 46.875 17.609 64.312 1 24.44 484 PRO B O 1
ATOM 7603 N N . ALA B 1 485 ? 47.875 18.922 63.094 1 22.39 485 ALA B N 1
ATOM 7604 C CA . ALA B 1 485 ? 48.594 18.031 62.156 1 22.39 485 ALA B CA 1
ATOM 7605 C C . ALA B 1 485 ? 49.719 17.297 62.906 1 22.39 485 ALA B C 1
ATOM 7607 O O . ALA B 1 485 ? 50.688 17.922 63.375 1 22.39 485 ALA B O 1
ATOM 7608 N N . THR B 1 486 ? 49.375 16.266 63.656 1 21.97 486 THR B N 1
ATOM 7609 C CA . THR B 1 486 ? 50.469 15.516 64.25 1 21.97 486 THR B CA 1
ATOM 7610 C C . THR B 1 486 ? 51.438 15.016 63.188 1 21.97 486 THR B C 1
ATOM 7612 O O . THR B 1 486 ? 51.031 14.461 62.156 1 21.97 486 THR B O 1
ATOM 7615 N N . LYS B 1 487 ? 52.75 15.484 63.156 1 20.3 487 LYS B N 1
ATOM 7616 C CA . LYS B 1 487 ? 54 15.234 62.469 1 20.3 487 LYS B CA 1
ATOM 7617 C C . LYS B 1 487 ? 54.469 13.789 62.625 1 20.3 487 LYS B C 1
ATOM 7619 O O . LYS B 1 487 ? 54.719 13.336 63.75 1 20.3 487 LYS B O 1
ATOM 7624 N N . LYS B 1 488 ? 53.969 12.758 61.844 1 21.58 488 LYS B N 1
ATOM 7625 C CA . LYS B 1 488 ? 54.656 11.469 61.844 1 21.58 488 LYS B CA 1
ATOM 7626 C C . LYS B 1 488 ? 56.125 11.617 61.5 1 21.58 488 LYS B C 1
ATOM 7628 O O . LYS B 1 488 ? 56.5 12.359 60.594 1 21.58 488 LYS B O 1
ATOM 7633 N N . GLN B 1 489 ? 57.156 11.133 62.375 1 19.95 489 GLN B N 1
ATOM 7634 C CA . GLN B 1 489 ? 58.562 10.852 62.688 1 19.95 489 GLN B CA 1
ATOM 7635 C C . GLN B 1 489 ? 59.156 9.836 61.719 1 19.95 489 GLN B C 1
ATOM 7637 O O . GLN B 1 489 ? 60.375 9.656 61.656 1 19.95 489 GLN B O 1
ATOM 7642 N N . ASN B 1 490 ? 58.656 9.062 60.781 1 19.69 490 ASN B N 1
ATOM 7643 C CA . ASN B 1 490 ? 59.375 7.82 60.5 1 19.69 490 ASN B CA 1
ATOM 7644 C C . ASN B 1 490 ? 60.781 8.086 60 1 19.69 490 ASN B C 1
ATOM 7646 O O . ASN B 1 490 ? 60.969 8.828 59.031 1 19.69 490 ASN B O 1
ATOM 7650 N N . GLU B 1 491 ? 61.906 7.625 60.875 1 17.95 491 GLU B N 1
ATOM 7651 C CA . GLU B 1 491 ? 62.844 6.547 60.594 1 17.95 491 GLU B CA 1
ATOM 7652 C C . GLU B 1 491 ? 62.094 5.258 60.219 1 17.95 491 GLU B C 1
ATOM 7654 O O . GLU B 1 491 ? 61.094 4.914 60.844 1 17.95 491 GLU B O 1
#

Sequence (982 aa):
MICRTSFLRKPKVVVVGTGWAGCYFVRDTKPQLAELHVLSTRNHHVLTPLLPQTTTGTLEFRSICEPITRIQPALAHLPNRFSRCFVYDINFEQKRVDCISVDNTSVGPHALVNTFDVQYDKLVLAHGAQPNTFNVPGAVERACFLREVNEARTIRKRLVQNIMTANLPVTSVEEKKRLLHTVVVGGGPTGVEFSADLAEFLRDDVKNINPELVQFCKVTVLEAGEVFSTFDLRVREWGKRRLDALGVRIVKGNVVAVQEKEVITKSGEVFSTGLVVWSTGVGPSPLTKELKVDRTRQGRISVDEHLRVLRDGVPIPDVYAIGDCATNESNPLPTLAAVASRQGVYLAKKINAELAGKPFATPFKYESLGSMVSLGTSSAVVELNGPRKLDFVGLKALFFWRSAYLSIVGSWRNRLYVIVNWLGSAIFGRDLTLINDYNDERTWLSLASEGAAREKVSRMNKVKTDGDGSNGNETTARSKVDLPATKKQNEMICRTSFLRKPKVVVVGTGWAGCYFVRDTKPQLAELHVLSTRNHHVLTPLLPQTTTGTLEFRSICEPITRIQPALAHLPNRFSRCFVYDINFEQKRVDCISVDNTSVGPHALVNTFDVQYDKLVLAHGAQPNTFNVPGAVERACFLREVNEARTIRKRLVQNIMTANLPVTSVEEKKRLLHTVVVGGGPTGVEFSADLAEFLRDDVKNINPELVQFCKVTVLEAGEVFSTFDLRVREWGKRRLDALGVRIVKGNVVAVQEKEVITKSGEVFSTGLVVWSTGVGPSPLTKELKVDRTRQGRISVDEHLRVLRDGVPIPDVYAIGDCATNESNPLPTLAAVASRQGVYLAKKINAELAGKPFATPFKYESLGSMVSLGTSSAVVELNGPRKLDFVGLKALFFWRSAYLSIVGSWRNRLYVIVNWLGSAIFGRDLTLINDYNDERTWLSLASEGAAREKVSRMNKVKTDGDGSNGNETTARSKVDLPATKKQNE

Organism: Trypanosoma brucei brucei (strain 927/4 GUTat10.1) (NCBI:txid185431)

Secondary structure (DSSP, 8-state):
--------PPPEEEEE--SHHHHHHHHHS-TTT-EEEEEESSSEEE-GGGHHHHHTTSS-GGGGEEEHHHH-GGGGSTTSEEEE-EEEEEETTTTEEEEEEE-SS--STTPPEEEEEEE-SEEEE----EE--TT-TTHHHHPEE-SSHHHHHHHHHHHHHHHHHHTSTT--HHHHHHHTEEEEE--SHHHHHHHHHHHHHHHHTGGGT-GGGGGG-EEEEEESS-TTTTS-HHHHHHHHHHHHHHTEEEEE--EEEE-SSEEEETT--EEE-SEEEE---EE--HHHHHSSS-B-TTSPEEB-TT-EEEETTEEEEEEEE-STTEE-TTSPPP--HHHHHHHHHHHHHHHHHHHTT----PPP-----EEEEE-SSS-EEEEE-SSS-EEEEEHHHHHHHHHHHHHH---HHHHHHHHHHHHHHHHH---------HHHHHHHHHHHHHHHHHHHHHHHHHHHHHHHTSTT-------------------/--------PPPEEEEE--SHHHHHHHHHS-TTT-EEEEEESSSEEE-GGGHHHHHTTSS-GGGGEEEHHHH-GGGGSTTSEEEE-EEEEEETTTTEEEEEEE-SS--STTPPEEEEEEE-SEEEE----EE--TT-TTHHHHPEE-SSHHHHHHHHHHHHHHHHHHTSTT--HHHHHHHTEEEEE--SHHHHHHHHHHHHHHHHTGGGT-GGGGGG-EEEEEESS-TTTTS-HHHHHHHHHHHHHHTEEEEE--EEEE-SSEEEETT--EEE-SEEEE---EE--HHHHHSSS-B-TTSPEEB-TT-EEEETTEEEEEEEE-STTEE-TTSPPP--HHHHHHHHHHHHHHHHHHHTT----PPP-----EEEEE-TTS-EEEEE-SSS-EEEEEHHHHHHHHHHHHHH---HHHHHHHHHHHHHHHHH---------HHHHHHHHHHHHHHHHHHHHHHHHHHHHHHHTTTT-------------------

Foldseek 3Di:
DPPVVVVPDAFEEEEEAAELQRLLLLLLFDVVLHAYEYEYQDQWYFPQQCQLLCLLFLAPLCLRIGGSCVSPVCQVDPPRHYDNWDFQAADLVQQKTKTKDWDPPDPDPPTDIDIDMDHGPFYEYEHAFADDPVPQAPCVPAAQERRDSVSSLVSSLLQLVLLVVLPDPPQDPVSLLLSQEEEEEAQEQSSQQNLLASLCSLQPPSVVVPVVSSVSHAYEYEAQDARPVVDDPVLSVVSVVLSVVSHYHYDHFAWRHDDNQWTATPVGDIGGHSHYYYYHDTAADSNLQPYQFDAEPRSAFAADQQQFGHHPRHGSPNYGYAANRYAHNVDGDDRDSQRSNQSSNSNSVCVNCVSVVHDDDDGDDDDFQWDKHARHLWKIWTWGDDPDTDIDITNVSNVVVLVVVLVVSPDPSSSVSSVCSNVCCVVPNGDSDNDDDPVVVVVVVVVVVVVVVVVVVVVVVVVVVVVVVVVPPPPPPDDCPPDDPDDDPDD/DPPVPVVPDAFEEEEEAAELQRLLLLLLFDCVLHAYEYEYQDQWYFPQQCQLLCLLFLAPLCLRIGGSCVSPVCQVDPPRHYDNWDFQAADLVQQKTKTKDWDPPDPDPPTDIDIDMDHGPFYEYEHAFADDPVPFAPCVPAAQERRDSVSSLVSSLLQLVLLVVLPDPPQDPVSLLLSQEEEEEAQEQSSQQNLLAVLCSLQPPSVVVPVVSSVSHAYEYEAQDQRVVVDDPVLSVVSVVLSVVSHYHYDHFAWRHDDNQWTATPVGDIGGHSHYYYYHDTAADSNLQPYQFDAEPRSAFAADQQQFGHHPRHGSPNYGYAANRYAHNVDGDDRDSQRSNQSSNSNSVCVNCVSVVHDDDDGDDDDDQWDKHARHLWKIWTWGDDPDTDIDITNVSNVVVLVVVLVVSPDPSSSVSSVCSNVCCVVPNGDSDNDDDPVVVVVVVVVVVVVVVVVVVVVVVVVVVVVVVVVPPPVPVPPPPPPDPPDDDDD

Solvent-accessible surface area (backbone atoms only — not comparable to full-atom values): 51589 Å² total; per-residue (Å²): 132,78,75,71,71,67,79,69,76,56,50,31,37,35,34,33,25,35,43,52,14,24,43,34,19,52,47,59,39,54,68,90,58,32,32,42,36,39,37,18,80,50,58,36,32,65,49,59,90,56,43,49,43,34,34,52,34,38,35,60,71,67,37,42,46,41,37,48,36,73,59,30,56,59,29,17,39,83,86,19,30,64,36,65,27,46,67,68,49,71,42,78,89,77,30,32,37,34,34,29,32,64,47,79,76,43,84,56,95,72,34,52,67,46,74,50,70,46,74,43,66,29,38,38,43,15,67,32,54,33,80,43,63,85,80,30,51,38,40,82,82,58,34,41,49,75,81,49,68,38,36,25,50,48,51,27,40,50,52,46,51,30,51,47,51,43,57,29,90,82,47,48,70,69,53,29,36,21,37,38,13,36,36,32,38,22,34,43,68,68,28,45,29,30,49,30,35,44,36,49,40,44,64,68,48,40,38,56,55,31,52,78,55,39,80,40,51,41,41,36,34,32,18,69,69,64,63,45,69,91,48,55,68,70,59,29,52,51,49,52,51,52,36,45,74,56,55,43,42,78,41,79,39,46,74,54,35,38,53,86,50,33,38,31,31,72,89,64,53,72,45,62,24,51,43,41,38,45,37,51,60,69,31,54,29,74,50,58,69,65,51,92,53,35,58,38,96,76,44,26,37,23,25,51,60,75,30,30,30,22,38,92,89,36,67,44,85,54,32,31,40,32,28,53,32,28,33,27,75,93,63,66,65,74,84,39,66,68,53,10,30,51,44,10,42,49,51,17,53,43,49,48,29,52,67,70,71,37,90,70,82,77,61,71,78,88,74,73,59,54,50,73,46,51,49,38,94,64,21,15,41,32,39,36,52,54,101,64,75,46,71,44,60,36,54,66,22,28,53,49,50,50,52,52,50,46,63,66,42,79,45,71,67,36,36,51,45,45,52,51,25,52,50,44,23,70,73,72,45,54,59,79,61,66,71,57,52,55,69,56,47,54,50,51,51,49,52,37,50,51,50,44,54,52,50,52,51,53,52,53,53,50,54,51,54,61,57,57,60,67,69,60,76,67,82,76,85,76,81,82,77,80,74,82,81,79,75,89,78,74,135,132,79,75,70,70,66,82,74,74,58,49,33,37,34,33,34,25,34,43,51,14,25,44,34,20,51,48,60,39,54,67,92,57,32,32,42,35,40,36,18,81,49,59,36,31,66,51,61,88,56,43,48,43,33,34,50,32,37,32,59,70,69,36,43,45,42,37,49,37,74,61,30,57,61,29,15,39,82,86,19,30,62,35,65,27,46,67,67,48,71,42,77,88,79,31,34,39,36,34,28,31,65,46,79,74,42,84,53,97,73,34,53,67,46,74,50,72,46,74,44,66,30,39,38,43,14,66,32,52,33,80,42,63,86,80,29,50,39,41,83,81,60,35,40,50,75,83,48,68,37,37,25,50,48,51,28,41,49,53,46,50,30,52,46,53,43,57,30,91,83,48,48,70,68,55,28,36,22,38,38,14,36,37,30,39,21,34,43,70,68,29,44,28,30,49,31,36,43,37,47,37,44,64,68,47,39,39,56,56,29,51,79,55,40,82,38,52,41,40,35,33,32,18,69,72,63,63,46,66,90,50,54,69,68,58,28,52,51,50,50,51,52,35,45,73,55,55,43,43,78,40,78,38,44,72,54,35,38,52,88,52,32,38,30,30,70,89,65,52,74,43,61,23,52,42,40,37,45,37,50,61,70,31,54,29,74,49,59,69,65,51,92,53,35,57,39,96,76,42,26,38,24,25,50,60,75,30,29,29,23,38,90,87,36,66,44,86,55,31,31,41,32,27,53,32,29,34,27,74,93,62,65,66,74,85,40,66,68,52,11,30,52,43,10,43,51,49,17,54,43,51,48,27,51,68,70,72,37,89,70,82,78,61,71,79,88,75,73,62,52,51,73,46,51,48,37,94,64,20,15,42,32,40,36,52,53,101,63,74,47,70,46,60,36,56,65,23,29,52,50,52,52,53,52,51,46,64,66,43,80,45,70,66,36,37,51,44,45,52,49,24,53,51,44,23,71,73,72,45,54,62,79,63,67,70,57,53,55,69,58,48,54,50,50,51,50,51,36,51,53,50,46,54,52,51,52,52,52,52,52,51,52,54,48,55,61,56,54,60,68,66,59,77,61,81,76,79,73,80,78,74,80,78,79,81,79,80,86,74,85,126